Protein 6IQM (pdb70)

Solvent-accessible surface area: 45994 Å² total; per-residue (Å²): 242,26,13,54,0,0,0,3,6,1,27,27,36,0,7,8,0,2,24,35,4,43,74,56,41,140,210,139,75,5,59,5,15,0,0,7,21,119,31,61,18,49,4,0,5,10,2,0,44,14,11,18,21,38,34,62,24,154,11,114,30,61,39,66,140,57,0,0,30,1,92,75,94,77,15,78,7,13,62,60,79,91,0,86,84,2,29,0,36,167,87,38,32,1,24,12,0,0,2,19,39,48,158,31,49,28,94,87,112,0,79,13,0,36,98,18,38,7,109,21,0,0,2,18,26,80,5,44,91,96,19,61,9,3,1,39,55,22,14,15,134,80,11,64,48,113,20,110,12,0,0,4,2,24,30,10,9,2,0,0,0,4,0,0,45,20,0,28,137,51,10,14,6,68,0,0,2,0,7,0,0,7,0,6,28,78,102,18,47,10,6,5,5,41,24,227,86,27,75,44,20,26,0,0,1,1,20,38,0,1,5,8,68,98,26,40,10,3,115,49,1,13,78,7,3,96,109,2,103,48,47,4,56,8,23,2,0,24,1,13,8,18,1,1,0,0,0,6,0,7,0,16,8,86,116,161,5,69,34,117,76,0,28,62,10,0,75,117,44,7,108,84,17,84,3,0,3,65,26,72,60,54,4,0,0,16,13,0,49,39,35,39,62,1,0,8,0,0,14,61,11,19,26,27,4,56,51,71,146,40,19,2,0,5,0,0,0,0,2,0,10,13,18,0,10,0,0,4,1,1,24,3,0,39,39,2,53,104,61,110,82,151,10,23,1,9,5,0,21,24,34,0,3,2,0,3,22,32,9,55,104,47,95,100,119,27,72,7,38,22,2,26,18,136,14,54,21,46,1,0,5,10,1,0,43,14,4,18,25,39,36,62,22,154,12,115,29,61,42,61,139,58,0,0,32,0,83,75,122,89,18,105,10,96,68,91,81,143,49,41,0,3,16,59,59,135,18,52,27,81,83,116,0,74,30,17,53,101,94,69,25,126,41,0,0,2,18,22,72,2,45,84,97,19,60,9,1,0,56,67,20,9,17,122,71,12,60,56,123,22,113,9,0,0,3,0,24,30,7,9,2,0,0,0,4,0,0,46,21,0,15,130,58,8,21,5,76,0,0,3,0,6,0,0,5,0,7,28,71,98,16,46,9,5,4,4,42,22,219,75,21,76,46,19,30,0,0,1,1,19,40,0,1,4,7,64,100,32,36,8,2,136,45,1,13,68,5,9,104,110,1,102,49,47,4,62,15,22,1,0,23,1,13,8,19,1,0,1,0,0,6,0,7,0,20,20,99,112,136,8,82,32,115,70,0,26,64,18,0,84,123,55,12,109,86,18,124,4,1,2,66,27,74,59,52,4,0,0,17,12,0,49,40,36,41,61,1,0,8,0,0,14,59,12,17,28,30,3,47,48,70,116,50,25,1,0,3,0,0,0,0,2,0,9,9,18,0,8,0,0,4,1,1,26,2,22,58,48,15,75,111,66,117,45,59,9,0,0,3,4,0,20,24,34,0,3,2,0,4,22,30,15,59,101,75,48,222,97,14,42,0,0,4,17,131,19,50,22,45,0,0,5,9,1,0,44,13,4,19,23,39,34,62,21,155,11,113,32,62,40,58,142,56,4,0,23,2,87,73,136,92,20,74,7,20,64,42,88,88,1,107,86,3,38,0,42,161,70,32,38,7,24,2,0,0,3,15,43,55,129,31,51,28,88,84,108,0,74,16,0,44,96,15,41,6,129,37,0,0,2,18,22,75,2,45,84,96,20,63,10,1,0,45,66,27,15,17,123,79,11,69,52,115,22,129,10,0,0,3,0,23,30,9,10,2,0,0,0,4,0,0,48,19,0,30,125,36,9,14,6,66,0,0,3,1,7,0,0,4,0,6,29,72,99,16,48,8,6,3,5,59,29,199,86,30,73,45,19,24,0,0,1,1,19,39,0,2,2,7,58,100,41,42,7,2,135,45,1,12,78,6,3,95,111,2,102,43,48,4,55,15,23,2,0,24,1,13,8,18,1,0,0,0,0,6,0,7,0,24,9,94,118,120,12,84,32,118,81,0,28,66,11,0,75,117,43,11,110,92,16,96,3,0,3,69,28,74,60,54,3,0,1,17,12,0,48,38,35,43,60,2,0,7,0,0,14,60,10,18,27,28,5,60,51,75,115,37,12,2,0,4,0,0,0,0,2,0,9,9,18,0,6,0,0,4,1,2,21,2,7,103,58,0,13,103,101,230,21,29,51,0,0,0,3,5,0,22,23,33,0,2,1,0,5,21,32,14,57,104,28,37,154,169,5,73,84,8,50,7,17,0,0,4,16,132,19,46,20,41,0,0,5,11,1,0,45,14,4,18,23,40,34,64,21,155,11,112,30,60,41,62,139,60,1,0,32,2,91,73,76,86,14,63,8,20,62,48,92,98,0,84,74,2,52,0,41,190,82,38,37,2,28,2,0,0,2,15,44,53,121,30,39,32,111,85,111,0,72,13,0,42,95,21,39,6,126,29,0,0,1,18,22,73,2,43,87,102,22,60,10,1,1,46,67,27,14,17,127,76,11,65,50,112,22,123,19,0,0,2,0,22,31,8,10,1,0,0,0,5,0,0,39,19,0,28,130,52,23,21,6,69,0,0,3,0,6,0,0,6,0,6,31,72,102,14,44,11,6,5,4,48,21,208,81,27,74,45,18,24,0,0,1,1,19,38,0,1,3,7,57,104,29,39,7,3,129,45,0,13,77,7,2,97,92,2,100,46,48,5,57,15,23,0,0,23,1,13,8,20,1,1,1,0,0,6,0,8,0,20,5,81,109,128,18,72,30,111,93,0,25,65,8,0,80,120,42,11,114,91,17,93,3,0,3,65,29,78,58,54,3,0,0,17,12,0,49,39,36,43,60,1,0,8,0,0,14,58,10,16,29,30,2,62,50,76,117,44,12,1,0,5,0,0,0,0,2,0,9,8,17,0,7,0,0,3,1,1,20,1,0,37,56,0,8,68,87

Sequence (1336 aa):
MSVKIGINGFGRIGRLAFRRILELGEKSDIEVVAINDLTSPALLAHLLKYDSTHGTLNADVSATDDSIVVNGKNYRVYAEPQAQNIPWVKNDGVDFVLECTGFYTSKAKSQAHLDAGAKRVLISAPAGSDLKTIVYNVNDDILTADDRIVSAGSCTTNCLAPLAFFENKEFGIKVGTMTTIHAYTSTQMLLDGPVRGGNFRAARAAGVNTIPHSTGAAKALGLVIPELNGKLQGHAQRVGVVDGSLTELVAILDKKVTADEVNAAIKKHTEGNESFGYNDDEIVSSDVIGTTFGSIFDPTQTEVTSDGDNQLVKTVAWYDNEYGFTCQMVRTLLKFATLSVKIGINGFGRIGRLAFRRILELGSDIEVVAINDLTSPALLAHLLKYDSTHGTLNADVSATDDSIVVNGKNYRVYAEPQAVLECTGFYTSKAKSQAHLDAGAKRVLISAPAGSDLKTIVYNVNDDILTADDRIVSAGSCTTNCLAPLAFFENKEFGIKVGTMTTIHAYTSTQMLLDGPVRGGNFRAARAAGVNTIPHSTGAAKALGLVIPELNGKLQGHAQRVGVVDGSLTELVAILDKKVTADEVNAAIKKHTEGNESFGYNDDEIVSSDVIGTTFGSIFDPTQTEVTSDGDNQLVKTVAWYDNEYGFTCQMVRTLLKFATLSVKIGINGFGRIGRLAFRRILELGEEVVAINDLTSPALLAHLLKYDSTHGTLNADVSATDDSIVVNGKNYRVYAEPQAQNIPWVKNDGVDFVLECTGFYTSKAKSQAHLDAGAKRVLISAPAGSDLKTIVYNVNDDILTADDRIVSAGSCTTNCLAPLAFFENKEFGIKVGTMTTIHAYTSTQMLLDGPVRGGNFRAARAAGVNTIPHSTGAAKALGLVIPELNGKLQGHAQRVGVVDGSLTELVAILDKKVTADEVNAAIKKHTEGNESFGYNDDEIVSSDVIGTTFGSIFDPTQTEVTSDGDNQLVKTVAWYDNEYGFTCQMVRTLLKFATLMSVKIGINGFGRIGRLAFRRILELGEKSSDIEVVAINDLTSPALLAHLLKYDSTHGTLNADVSATDDSIVVNGKNYRVYAEPQAQNIPWVKNDGVDFVLECTGFYTSKAKSQAHLDAGAKRVLISAPAGSDLKTIVYNVNDDILTADDRIVSAGSCTTNCLAPLAFFENKEFGIKVGTMTTIHAYTSTQMLLDGPVRGGNFRAARAAGVNTIPHSTGAAKALGLVIPELNGKLQGHAQRVGVVDGSLTELVAILDKKVTADEVNAAIKKHTEGNESFGYNDDEIVSSDVIGTTFGSIFDPTQTEVTSDGDNQLVKTVAWYDNEYGFTCQMVRTLLKFATL

B-factor: mean 23.12, std 11.92, range [9.14, 102.26]

Radius of gyration: 31.54 Å; Cα contacts (8 Å, |Δi|>4): 3425; chains: 4; bounding box: 77×80×82 Å

Secondary structure (DSSP, 8-state):
--EEEEEE--SHHHHHHHHHHHHHHT---EEEEEEE-SS-HHHHHHHHH--TTT---SS-EEE-SSEEEETTEEEEEE--SSGGG--HHHHH---EEEE-SSS--SHHHHHHHHHTT-SEEEESS---SSSEE--TTTTGGG--TT--EEE---HHHHHHHHHHHHHHHHH-EEEEEEEEEEE--TTSBSSS---TT--TTTTSBSTT--EEEE--TTTTGGGTSGGGTTTEEEEEEEES-SS-EEEEEEEEESS---HHHHHHHHHHHHTT-SSEEE--S---GGGGTT---SEEE-GGG-EEEEETTEEEEEEEEEE-TTHHHHHHHHHHHHHHTT-/--EEEEE--SHHHHHHHHHHHHT----EEEEEE-SS-HHHHHHHHH--TTT---SS-EEEETTEEEETTEEEEEE--S---EE-SSS--STTTTHHHHTTT-S-EEESS---SSSEE--TTTTGGG--TT--EEE---HHHHHHHHHHHHHHHHH-EEEEEEEEEEE--TTSBSSS---TT--TTTTSBGGG--EEEE--TTTTGGGTSGGGTTSEEEEEEEES-SS-EEEEEEEEESS---HHHHHHHHHHTTTT-SSEEE--S---GGGGTT---SEEE-GGG-EEEEETTEEEEEEEEEE-TTHHHHHHHHHHHHHHHH-/-PPEEEE--SHHHHHHHHHHHHH---EEEEE-SS-HHHHHHHHH--TTT---SS-EEE-SSEEEETTEEEEEE--SSGGG-THHHHH---EEEE-SSS--SHHHHHHHHHTT-SEEEESS---SSS-B--TTTTGGG--TT--EEE---HHHHHHHHHHHHHHHHH-EEEEEEEEEEE--TTSBSSS---TT--TTTTSBGGG--EEEE--TTTTGGGTSGGGTTTEEEEEEEES-SS-EEEEEEEEESS---HHHHHHHHHHTTTT-SSEEE--S---GGGGTT---SEEE-GGG-EEEEETTEEEEEEEEEE-TTHHHHHHHHHHHHHHHT-/-PEEEEEE--SHHHHHHHHHHHHHGGGGTTEEEEEEE-SS-HHHHHHHHH--TTT---SS-EEE-SSEEEETTEEEEEE--SSGGG--HHHHH---EEEE-SSS--SHHHHHHHHHTT-SEEEESS---SSS-B--TTTTGGG--TT--EEE---HHHHHHHHHHHHHHHHH-EEEEEEEEEEE--TTSBSSS---TT--TTTTSBGGG--EEE---TTTTGGGT-GGGTTTEEEEEEEES-SS-EEEEEEEEESS---HHHHHHHHHGGGTT-SSEEE--S---GGGGTT---SEEE-GGG-EEEEETTEEEEEEEEEE-TTHHHHHHHHHHHHHHHT-

Foldseek 3Di:
DAAEEEEEALPLQVLLLQLVQVVCCVCVGHHYQEYEAQDFQQVSQVCSQAPPQAGGRPWDWGGDRAFIDTNNDTYGYHHDPQLLPDQCCVVGVHAEYEYERVPQQEPVSCVSNVNNPHQAYEYLEHRDQPAAADQPPQALVVDDSPRRYYYPHALVLLAVQLLVRLLCVVWNFQAKEKEKAWEDDPQADQAADAHPVRDNQSRHRQQPDFTKAADCNQQVNCSRVVVSHPGYGYTYTHHNDHWKMKMKMKTFTNDDDDLVRSCVSSQVSQVVPQAEHEDAPPDDRSVQRPRQHSWYWHSVPWDWDDDPHGIMIMTMIMHGSRRNSSNSVVVSSVVSVVD/DQEAEDEALPLLSLLLQLVVVVPPVDDDYAEYEAQDFQQVSQVCSQAPPQAGGRPWDWGGDRAFIDTNRDTYGYYNDPQAGEYEHVPQQACVRVPCVVVVDDLAYEYLEHHDQPAAADQPPQALVPDDSVHHYYYPYALVLLAVLLLCRQLCVVWNFQAKEKEKAWEDDPQADCAADDHPVRDPQSRHRQQPDFTKAADCNQQVNCSRVVVSHPRYGYTYTYHNDHWKMKMKMKTFTNDDDDLVRSCVRSQVVQVVPQAEAEDAPPDDRSVQRPRQHSWYWYSVPWDWDDDDHGIMIMTMIMHGSRRNSSNSSVVSVVVSVVD/DAEEEEEDLPLQVLLLCVVCVVVPVDYAEYEAQDFQQVSQVCSQAPPQQGGDPWDWGGDRAFIDTNRDTYGYYRDPQLLPDLCCVPTVHQEYAYEHVPQQEPVSCVSPVNSPHQAYEYLEHYDLPAAADQPPQALVVDDPVHHYYYPYALVLLAVQLLCRQLCVVWNFQAKEKEKAWEDDPQADQAADAHPVRDRQSRHHQQPDFTKAADCNQQPNCSRVVVSHPRYGYTYTHHNDHWKMKMKMKTDTNDDDFLVRSVVSSQVSQVVPQAEHEDAPPDDRSVQRPRQHSWYWYSVPWGWDDDPPGIMIMTMIMHGSRRNSSSSSSSSVVVNSVD/DAAEEEEEALPLLVLLLVVVLVVCVPVNRSHDYAEYEAQDFQQVSQVCSQAPPQAGGDPWDWGGDRAFIATNRDTHGYYRDPQLLPPQCCVPTVHAEYEYERVQQQEPVSCVSNVNSPHQAYEYLEHRDLVAAADQPPQALVVADLPHHYYYPHALVLLAVQLLVVQLCVVWNFQAKEKEKAWEDDPQADCAADDHVPRDPQSRHRQQPDFTKAADCNQQPNCSRVVVSHPRYGYTYTHHNDHWKMKMKMKGDTNDDDDLVVSVVSSQVVQVVPQAEAEDAPPDDGSVQRPRQHSWYWYSVPWDWDDDVPDIMIMTMIMHGSRRNSSNSSSVSVSVNSVD

CATH classification: 3.30.360.10

Nearest PDB structures (foldseek):
  6iqm-assembly1_C  TM=1.002E+00  e=1.938E-71  Lactiplantibacillus plantarum subsp. plantarum ATCC 14917 = JCM 1149 = CGMCC 1.2437
  6iqm-assembly1_A  TM=9.838E-01  e=1.593E-70  Lactiplantibacillus plantarum subsp. plantarum ATCC 14917 = JCM 1149 = CGMCC 1.2437
  8hmn-assembly1_B  TM=9.956E-01  e=2.538E-67  Lactiplantibacillus plantarum
  6iqv-assembly1_A  TM=9.819E-01  e=2.304E-68  Lactiplantibacillus plantarum subsp. plantarum ATCC 14917 = JCM 1149 = CGMCC 1.2437
  6iqv-assembly1_B  TM=9.877E-01  e=1.333E-67  Lactiplantibacillus plantarum subsp. plantarum ATCC 14917 = JCM 1149 = CGMCC 1.2437

Structure (mmCIF, N/CA/C/O backbone):
data_6IQM
#
_entry.id   6IQM
#
_cell.length_a   126.207
_cell.length_b   171.953
_cell.length_c   149.752
_cell.angle_alpha   90.00
_cell.angle_beta   90.00
_cell.angle_gamma   90.00
#
_symmetry.space_group_name_H-M   'C 2 2 21'
#
loop_
_entity.id
_entity.type
_entity.pdbx_description
1 polymer 'Glyceraldehyde-3-phosphate dehydrogenase, type I'
2 non-polymer NICOTINAMIDE-ADENINE-DINUCLEOTIDE
3 non-polymer 1,2-ETHANEDIOL
4 non-polymer 2-AMINO-2-HYDROXYMETHYL-PROPANE-1,3-DIOL
5 water water
#
loop_
_atom_site.group_PDB
_atom_site.id
_atom_site.type_symbol
_atom_site.label_atom_id
_atom_site.label_alt_id
_atom_site.label_comp_id
_atom_site.label_asym_id
_atom_site.label_entity_id
_atom_site.label_seq_id
_atom_site.pdbx_PDB_ins_code
_atom_site.Cartn_x
_atom_site.Cartn_y
_atom_site.Cartn_z
_atom_site.occupancy
_atom_site.B_iso_or_equiv
_atom_site.auth_seq_id
_atom_site.auth_comp_id
_atom_site.auth_asym_id
_atom_site.auth_atom_id
_atom_site.pdbx_PDB_model_num
ATOM 1 N N . MET A 1 1 ? 54.817 -3.161 -29.343 1.00 62.84 1 MET A N 1
ATOM 2 C CA . MET A 1 1 ? 54.641 -2.497 -28.015 1.00 59.33 1 MET A CA 1
ATOM 3 C C . MET A 1 1 ? 53.780 -3.266 -26.999 1.00 54.33 1 MET A C 1
ATOM 4 O O . MET A 1 1 ? 53.871 -3.022 -25.787 1.00 56.50 1 MET A O 1
ATOM 9 N N . SER A 1 2 ? 52.937 -4.161 -27.476 1.00 46.10 2 SER A N 1
ATOM 10 C CA . SER A 1 2 ? 52.392 -5.189 -26.603 1.00 42.87 2 SER A CA 1
ATOM 11 C C . SER A 1 2 ? 53.515 -6.144 -26.130 1.00 40.84 2 SER A C 1
ATOM 12 O O . SER A 1 2 ? 54.479 -6.439 -26.839 1.00 38.63 2 SER A O 1
ATOM 15 N N . VAL A 1 3 ? 53.323 -6.641 -24.923 1.00 38.02 3 VAL A N 1
ATOM 16 C CA . VAL A 1 3 ? 54.046 -7.772 -24.424 1.00 34.67 3 VAL A CA 1
ATOM 17 C C . VAL A 1 3 ? 53.501 -9.050 -25.121 1.00 29.09 3 VAL A C 1
ATOM 18 O O . VAL A 1 3 ? 52.307 -9.355 -24.991 1.00 24.54 3 VAL A O 1
ATOM 22 N N . LYS A 1 4 ? 54.376 -9.811 -25.765 1.00 23.62 4 LYS A N 1
ATOM 23 C CA . LYS A 1 4 ? 53.973 -11.045 -26.456 1.00 25.66 4 LYS A CA 1
ATOM 24 C C . LYS A 1 4 ? 54.398 -12.296 -25.711 1.00 24.63 4 LYS A C 1
ATOM 25 O O . LYS A 1 4 ? 55.590 -12.455 -25.362 1.00 25.24 4 LYS A O 1
ATOM 31 N N . ILE A 1 5 ? 53.417 -13.153 -25.450 1.00 22.73 5 ILE A N 1
ATOM 32 C CA . ILE A 1 5 ? 53.615 -14.308 -24.603 1.00 19.36 5 ILE A CA 1
ATOM 33 C C . ILE A 1 5 ? 53.540 -15.561 -25.395 1.00 20.13 5 ILE A C 1
ATOM 34 O O . ILE A 1 5 ? 52.601 -15.777 -26.231 1.00 21.72 5 ILE A O 1
ATOM 39 N N . GLY A 1 6 ? 54.489 -16.441 -25.124 1.00 18.90 6 GLY A N 1
ATOM 40 C CA . GLY A 1 6 ? 54.476 -17.869 -25.581 1.00 19.52 6 GLY A CA 1
ATOM 41 C C . GLY A 1 6 ? 54.106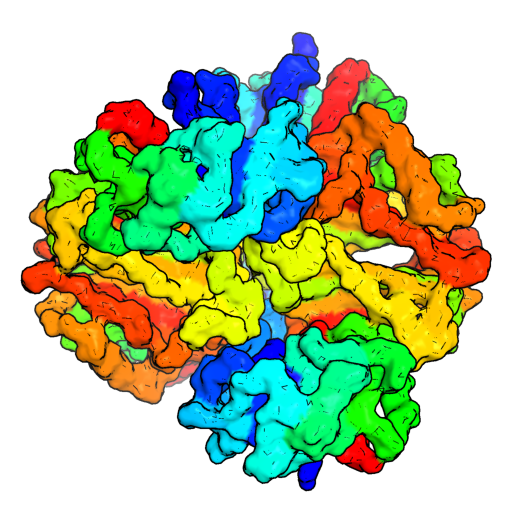 -18.772 -24.379 1.00 20.89 6 GLY A C 1
ATOM 42 O O . GLY A 1 6 ? 54.718 -18.607 -23.319 1.00 21.36 6 GLY A O 1
ATOM 43 N N . ILE A 1 7 ? 53.100 -19.650 -24.521 1.00 20.15 7 ILE A N 1
ATOM 44 C CA . ILE A 1 7 ? 52.655 -20.518 -23.432 1.00 19.41 7 ILE A CA 1
ATOM 45 C C . ILE A 1 7 ? 53.188 -21.883 -23.717 1.00 19.85 7 ILE A C 1
ATOM 46 O O . ILE A 1 7 ? 52.811 -22.529 -24.697 1.00 19.86 7 ILE A O 1
ATOM 51 N N . ASN A 1 8 ? 54.049 -22.384 -22.821 1.00 18.96 8 ASN A N 1
ATOM 52 C CA . ASN A 1 8 ? 54.516 -23.740 -22.967 1.00 19.98 8 ASN A CA 1
ATOM 53 C C . ASN A 1 8 ? 53.695 -24.644 -22.061 1.00 17.39 8 ASN A C 1
ATOM 54 O O . ASN A 1 8 ? 53.768 -24.551 -20.799 1.00 17.59 8 ASN A O 1
ATOM 59 N N . GLY A 1 9 ? 52.914 -25.557 -22.633 1.00 15.82 9 GLY A N 1
ATOM 60 C CA . GLY A 1 9 ? 52.006 -26.401 -21.861 1.00 17.17 9 GLY A CA 1
ATOM 61 C C . GLY A 1 9 ? 50.607 -25.783 -21.783 1.00 20.79 9 GLY A C 1
ATOM 62 O O . GLY A 1 9 ? 50.323 -24.891 -20.946 1.00 17.23 9 GLY A O 1
ATOM 63 N N . PHE A 1 10 ? 49.709 -26.324 -22.608 1.00 18.67 10 PHE A N 1
ATOM 64 C CA . PHE A 1 10 ? 48.323 -25.812 -22.697 1.00 18.84 10 PHE A CA 1
ATOM 65 C C . PHE A 1 10 ? 47.371 -26.709 -21.942 1.00 20.73 10 PHE A C 1
ATOM 66 O O . PHE A 1 10 ? 46.278 -27.087 -22.420 1.00 20.65 10 PHE A O 1
ATOM 74 N N . GLY A 1 11 ? 47.732 -26.938 -20.669 1.00 18.37 11 GLY A N 1
ATOM 75 C CA . GLY A 1 11 ? 46.923 -27.574 -19.667 1.00 18.26 11 GLY A CA 1
ATOM 76 C C . GLY A 1 11 ? 45.919 -26.648 -19.079 1.00 16.94 11 GLY A C 1
ATOM 77 O O . GLY A 1 11 ? 45.678 -25.568 -19.604 1.00 19.03 11 GLY A O 1
ATOM 78 N N . ARG A 1 12 ? 45.408 -27.028 -17.922 1.00 17.53 12 ARG A N 1
ATOM 79 C CA . ARG A 1 12 ? 44.425 -26.186 -17.264 1.00 17.44 12 ARG A CA 1
ATOM 80 C C . ARG A 1 12 ? 45.027 -24.756 -17.003 1.00 17.69 12 ARG A C 1
ATOM 81 O O . ARG A 1 12 ? 44.411 -23.753 -17.278 1.00 16.15 12 ARG A O 1
ATOM 89 N N . ILE A 1 13 ? 46.241 -24.715 -16.505 1.00 15.27 13 ILE A N 1
ATOM 90 C CA . ILE A 1 13 ? 46.828 -23.416 -16.183 1.00 17.70 13 ILE A CA 1
ATOM 91 C C . ILE A 1 13 ? 47.133 -22.589 -17.480 1.00 14.95 13 ILE A C 1
ATOM 92 O O . ILE A 1 13 ? 46.785 -21.396 -17.577 1.00 15.20 13 ILE A O 1
ATOM 97 N N . GLY A 1 14 ? 47.739 -23.217 -18.468 1.00 14.69 14 GLY A N 1
ATOM 98 C CA . GLY A 1 14 ? 48.032 -22.551 -19.760 1.00 14.65 14 GLY A CA 1
ATOM 99 C C . GLY A 1 14 ? 46.771 -22.042 -20.444 1.00 14.66 14 GLY A C 1
ATOM 100 O O . GLY A 1 14 ? 46.736 -20.906 -20.924 1.00 16.42 14 GLY A O 1
ATOM 101 N N . ARG A 1 15 ? 45.712 -22.857 -20.428 1.00 16.96 15 ARG A N 1
ATOM 102 C CA . ARG A 1 15 ? 44.450 -22.441 -21.002 1.00 14.68 15 ARG A CA 1
ATOM 103 C C . ARG A 1 15 ? 43.789 -21.288 -20.281 1.00 13.34 15 ARG A C 1
ATOM 104 O O . ARG A 1 15 ? 43.261 -20.321 -20.926 1.00 13.41 15 ARG A O 1
ATOM 112 N N . LEU A 1 16 ? 43.793 -21.323 -18.953 1.00 13.85 16 LEU A N 1
ATOM 113 C CA . LEU A 1 16 ? 43.292 -20.184 -18.173 1.00 13.47 16 LEU A CA 1
ATOM 114 C C . LEU A 1 16 ? 44.119 -18.929 -18.369 1.00 14.18 16 LEU A C 1
ATOM 115 O O . LEU A 1 16 ? 43.560 -17.806 -18.416 1.00 12.89 16 LEU A O 1
ATOM 120 N N . ALA A 1 17 ? 45.435 -19.103 -18.508 1.00 13.79 17 ALA A N 1
ATOM 121 C CA . ALA A 1 17 ? 46.295 -17.935 -18.852 1.00 14.33 17 ALA A CA 1
ATOM 122 C C . ALA A 1 17 ? 45.882 -17.308 -20.190 1.00 15.44 17 ALA A C 1
ATOM 123 O O . ALA A 1 17 ? 45.832 -16.068 -20.291 1.00 15.84 17 ALA A O 1
ATOM 125 N N . PHE A 1 18 ? 45.566 -18.167 -21.147 1.00 15.06 18 PHE A N 1
ATOM 126 C CA . PHE A 1 18 ? 45.091 -17.691 -22.476 1.00 16.11 18 PHE A CA 1
ATOM 127 C C . PHE A 1 18 ? 43.801 -16.898 -22.274 1.00 17.43 18 PHE A C 1
ATOM 128 O O . PHE A 1 18 ? 43.650 -15.759 -22.783 1.00 14.98 18 PHE A O 1
ATOM 136 N N . ARG A 1 19 ? 42.853 -17.496 -21.551 1.00 16.02 19 ARG A N 1
ATOM 137 C CA . ARG A 1 19 ? 41.570 -16.833 -21.282 1.00 15.25 19 ARG A CA 1
ATOM 138 C C . ARG A 1 19 ? 41.755 -15.499 -20.555 1.00 16.60 19 ARG A C 1
ATOM 139 O O . ARG A 1 19 ? 41.110 -14.489 -20.949 1.00 16.08 19 ARG A O 1
ATOM 147 N N . ARG A 1 20 ? 42.647 -15.460 -19.557 1.00 14.52 20 ARG A N 1
ATOM 148 C CA . ARG A 1 20 ? 42.888 -14.197 -18.843 1.00 17.01 20 ARG A CA 1
ATOM 149 C C . ARG A 1 20 ? 43.454 -13.107 -19.780 1.00 17.76 20 ARG A C 1
ATOM 150 O O . ARG A 1 20 ? 43.032 -11.940 -19.758 1.00 17.92 20 ARG A O 1
ATOM 158 N N . ILE A 1 21 ? 44.459 -13.494 -20.533 1.00 17.40 21 ILE A N 1
ATOM 159 C CA . ILE A 1 21 ? 45.118 -12.521 -21.399 1.00 19.60 21 ILE A CA 1
ATOM 160 C C . ILE A 1 21 ? 44.152 -12.065 -22.510 1.00 20.74 21 ILE A C 1
ATOM 161 O O . ILE A 1 21 ? 44.157 -10.864 -22.896 1.00 23.30 21 ILE A O 1
ATOM 166 N N . LEU A 1 22 ? 43.342 -12.976 -23.015 1.00 18.43 22 LEU A N 1
ATOM 167 C CA . LEU A 1 22 ? 42.255 -12.586 -23.977 1.00 20.93 22 LEU A CA 1
ATOM 168 C C . LEU A 1 22 ? 41.361 -11.512 -23.380 1.00 23.64 22 LEU A C 1
ATOM 169 O O . LEU A 1 22 ? 41.058 -10.505 -24.016 1.00 25.65 22 LEU A O 1
ATOM 174 N N . GLU A 1 23 ? 40.930 -11.701 -22.150 1.00 21.86 23 GLU A N 1
ATOM 175 C CA . GLU A 1 23 ? 39.976 -10.826 -21.576 1.00 24.82 23 GLU A CA 1
ATOM 176 C C . GLU A 1 23 ? 40.596 -9.456 -21.244 1.00 25.31 23 GLU A C 1
ATOM 177 O O . GLU A 1 23 ? 39.938 -8.445 -21.478 1.00 27.46 23 GLU A O 1
ATOM 183 N N . LEU A 1 24 ? 41.865 -9.409 -20.816 1.00 22.88 24 LEU A N 1
ATOM 184 C CA . LEU A 1 24 ? 42.576 -8.136 -20.651 1.00 23.94 24 LEU A CA 1
ATOM 185 C C . LEU A 1 24 ? 42.712 -7.419 -22.009 1.00 25.99 24 LEU A C 1
ATOM 186 O O . LEU A 1 24 ? 42.715 -6.220 -22.058 1.00 32.81 24 LEU A O 1
ATOM 191 N N . GLY A 1 25 ? 42.870 -8.176 -23.079 1.00 28.69 25 GLY A N 1
ATOM 192 C CA . GLY A 1 25 ? 43.013 -7.645 -24.418 1.00 35.72 25 GLY A CA 1
ATOM 193 C C . GLY A 1 25 ? 41.820 -6.875 -24.909 1.00 37.56 25 GLY A C 1
ATOM 194 O O . GLY A 1 25 ? 41.977 -6.036 -25.803 1.00 44.39 25 GLY A O 1
ATOM 195 N N . GLU A 1 26 ? 40.681 -7.094 -24.263 1.00 40.90 26 GLU A N 1
ATOM 196 C CA . GLU A 1 26 ? 39.433 -6.375 -24.506 1.00 46.28 26 GLU A CA 1
ATOM 197 C C . GLU A 1 26 ? 39.488 -4.957 -24.041 1.00 45.80 26 GLU A C 1
ATOM 198 O O . GLU A 1 26 ? 38.829 -4.125 -24.583 1.00 48.71 26 GLU A O 1
ATOM 204 N N . LYS A 1 27 ? 40.399 -4.654 -23.149 1.00 44.61 27 LYS A N 1
ATOM 205 C CA . LYS A 1 27 ? 41.167 -3.467 -23.327 1.00 50.24 27 LYS A CA 1
ATOM 206 C C . LYS A 1 27 ? 41.496 -2.654 -22.153 1.00 53.92 27 LYS A C 1
ATOM 207 O O . LYS A 1 27 ? 42.045 -1.598 -22.345 1.00 73.41 27 LYS A O 1
ATOM 213 N N . SER A 1 29 ? 48.406 -3.408 -18.508 1.00 57.36 29 SER A N 1
ATOM 214 C CA . SER A 1 29 ? 47.705 -3.172 -19.756 1.00 62.79 29 SER A CA 1
ATOM 215 C C . SER A 1 29 ? 48.582 -2.922 -21.028 1.00 58.90 29 SER A C 1
ATOM 216 O O . SER A 1 29 ? 48.854 -1.825 -21.427 1.00 54.10 29 SER A O 1
ATOM 219 N N . ASP A 1 30 ? 49.211 -3.965 -21.529 1.00 48.74 30 ASP A N 1
ATOM 220 C CA . ASP A 1 30 ? 48.844 -4.746 -22.657 1.00 48.92 30 ASP A CA 1
ATOM 221 C C . ASP A 1 30 ? 49.762 -5.857 -23.168 1.00 35.78 30 ASP A C 1
ATOM 222 O O . ASP A 1 30 ? 50.968 -5.774 -23.200 1.00 33.12 30 ASP A O 1
ATOM 227 N N . ILE A 1 31 ? 49.108 -6.963 -23.404 1.00 26.59 31 ILE A N 1
ATOM 228 C CA . ILE A 1 31 ? 49.686 -8.230 -23.394 1.00 23.33 31 ILE A CA 1
ATOM 229 C C . ILE A 1 31 ? 48.791 -9.072 -24.311 1.00 23.97 31 ILE A C 1
ATOM 230 O O . ILE A 1 31 ? 47.624 -8.896 -24.351 1.00 23.79 31 ILE A O 1
ATOM 235 N N . GLU A 1 32 ? 49.415 -9.949 -25.067 1.00 22.55 32 GLU A N 1
ATOM 236 C CA . GLU A 1 32 ? 48.718 -10.894 -25.918 1.00 23.62 32 GLU A CA 1
ATOM 237 C C . GLU A 1 32 ? 49.491 -12.201 -26.010 1.00 21.37 32 GLU A C 1
ATOM 238 O O . GLU A 1 32 ? 50.667 -12.193 -25.928 1.00 24.28 32 GLU A O 1
ATOM 244 N N . VAL A 1 33 ? 48.790 -13.311 -26.204 1.00 20.96 33 VAL A N 1
ATOM 245 C CA . VAL A 1 33 ? 49.420 -14.598 -26.501 1.00 20.13 33 VAL A CA 1
ATOM 246 C C . VAL A 1 33 ? 49.664 -14.634 -28.001 1.00 23.47 33 VAL A C 1
ATOM 247 O O . VAL A 1 33 ? 48.762 -14.289 -28.765 1.00 24.09 33 VAL A O 1
ATOM 251 N N . VAL A 1 34 ? 50.845 -15.046 -28.422 1.00 22.56 34 VAL A N 1
ATOM 252 C CA . VAL A 1 34 ? 51.119 -15.172 -29.862 1.00 25.17 34 VAL A CA 1
ATOM 253 C C . VAL A 1 34 ? 51.380 -16.595 -30.288 1.00 23.87 34 VAL A C 1
ATOM 254 O O . VAL A 1 34 ? 51.311 -16.921 -31.481 1.00 28.23 34 VAL A O 1
ATOM 258 N N . ALA A 1 35 ? 51.646 -17.476 -29.349 1.00 21.14 35 ALA A N 1
ATOM 259 C CA . ALA A 1 35 ? 51.872 -18.891 -29.687 1.00 22.73 35 ALA A CA 1
ATOM 260 C C . ALA A 1 35 ? 51.827 -19.826 -28.491 1.00 21.77 35 ALA A C 1
ATOM 261 O O . ALA A 1 35 ? 52.023 -19.382 -27.358 1.00 23.27 35 ALA A O 1
ATOM 263 N N . ILE A 1 36 ? 51.634 -21.112 -28.773 1.00 20.68 36 ILE A N 1
ATOM 264 C CA . ILE A 1 36 ? 51.494 -22.145 -27.796 1.00 20.17 36 ILE A CA 1
ATOM 265 C C . ILE A 1 36 ? 52.459 -23.222 -28.215 1.00 25.45 36 ILE A C 1
ATOM 266 O O . ILE A 1 36 ? 52.743 -23.383 -29.427 1.00 25.48 36 ILE A O 1
ATOM 271 N N . ASN A 1 37 ? 52.931 -23.981 -27.215 1.00 23.12 37 ASN A N 1
ATOM 272 C CA . ASN A 1 37 ? 53.645 -25.260 -27.448 1.00 22.66 37 ASN A CA 1
ATOM 273 C C . ASN A 1 37 ? 53.013 -26.323 -26.581 1.00 21.96 37 ASN A C 1
ATOM 274 O O . ASN A 1 37 ? 52.847 -26.169 -25.366 1.00 23.76 37 ASN A O 1
ATOM 279 N N . ASP A 1 38 ? 52.560 -27.401 -27.195 1.00 21.03 38 ASP A N 1
ATOM 280 C CA . ASP A 1 38 ? 51.905 -28.473 -26.445 1.00 20.07 38 ASP A CA 1
ATOM 281 C C . ASP A 1 38 ? 51.912 -29.686 -27.361 1.00 22.72 38 ASP A C 1
ATOM 282 O O . ASP A 1 38 ? 51.997 -29.516 -28.619 1.00 23.63 38 ASP A O 1
ATOM 287 N N . LEU A 1 39 ? 51.902 -30.878 -26.766 1.00 23.02 39 LEU A N 1
ATOM 288 C CA . LEU A 1 39 ? 51.914 -32.106 -27.598 1.00 29.61 39 LEU A CA 1
ATOM 289 C C . LEU A 1 39 ? 50.546 -32.680 -27.977 1.00 31.12 39 LEU A C 1
ATOM 290 O O . LEU A 1 39 ? 50.477 -33.568 -28.793 1.00 31.21 39 LEU A O 1
ATOM 295 N N . THR A 1 40 ? 49.454 -32.142 -27.426 1.00 24.94 40 THR A N 1
ATOM 296 C CA . THR A 1 40 ? 48.103 -32.576 -27.713 1.00 22.69 40 THR A CA 1
ATOM 297 C C . THR A 1 40 ? 47.639 -31.979 -29.053 1.00 23.20 40 THR A C 1
ATOM 298 O O . THR A 1 40 ? 48.062 -30.858 -29.425 1.00 21.07 40 THR A O 1
ATOM 302 N N . SER A 1 41 ? 46.729 -32.678 -29.740 1.00 22.67 41 SER A N 1
ATOM 303 C CA . SER A 1 41 ? 46.176 -32.129 -30.948 1.00 23.46 41 SER A CA 1
ATOM 304 C C . SER A 1 41 ? 45.490 -30.784 -30.725 1.00 21.12 41 SER A C 1
ATOM 305 O O . SER A 1 41 ? 44.720 -30.631 -29.768 1.00 20.85 41 SER A O 1
ATOM 308 N N . PRO A 1 42 ? 45.635 -29.865 -31.689 1.00 19.37 42 PRO A N 1
ATOM 309 C CA . PRO A 1 42 ? 44.977 -28.600 -31.603 1.00 19.33 42 PRO A CA 1
ATOM 310 C C . PRO A 1 42 ? 43.501 -28.738 -31.527 1.00 18.89 42 PRO A C 1
ATOM 311 O O . PRO A 1 42 ? 42.882 -27.900 -30.870 1.00 18.39 42 PRO A O 1
ATOM 315 N N . ALA A 1 43 ? 42.931 -29.766 -32.180 1.00 17.79 43 ALA A N 1
ATOM 316 C CA . ALA A 1 43 ? 41.469 -29.907 -32.133 1.00 18.99 43 ALA A CA 1
ATOM 317 C C . ALA A 1 43 ? 40.969 -30.071 -30.620 1.00 17.43 43 ALA A C 1
ATOM 318 O O . ALA A 1 43 ? 39.942 -29.462 -30.215 1.00 15.36 43 ALA A O 1
ATOM 320 N N . LEU A 1 44 ? 41.611 -30.975 -29.910 1.00 16.38 44 LEU A N 1
ATOM 321 C CA . LEU A 1 44 ? 41.296 -31.207 -28.496 1.00 17.62 44 LEU A CA 1
ATOM 322 C C . LEU A 1 44 ? 41.594 -29.974 -27.629 1.00 17.38 44 LEU A C 1
ATOM 323 O O . LEU A 1 44 ? 40.753 -29.586 -26.791 1.00 18.00 44 LEU A O 1
ATOM 328 N N . LEU A 1 45 ? 42.746 -29.324 -27.877 1.00 15.85 45 LEU A N 1
ATOM 329 C CA . LEU A 1 45 ? 43.093 -28.134 -27.137 1.00 16.28 45 LEU A CA 1
ATOM 330 C C . LEU A 1 45 ? 42.068 -27.061 -27.337 1.00 17.07 45 LEU A C 1
ATOM 331 O O . LEU A 1 45 ? 41.716 -26.338 -26.363 1.00 15.55 45 LEU A O 1
ATOM 336 N N . ALA A 1 46 ? 41.613 -26.903 -28.593 1.00 16.34 46 ALA A N 1
ATOM 337 C CA . ALA A 1 46 ? 40.626 -25.862 -28.885 1.00 15.36 46 ALA A CA 1
ATOM 338 C C . ALA A 1 46 ? 39.325 -26.186 -28.142 1.00 14.18 46 ALA A C 1
ATOM 339 O O . ALA A 1 46 ? 38.645 -25.298 -27.567 1.00 14.19 46 ALA A O 1
ATOM 341 N N . HIS A 1 47 ? 38.961 -27.456 -28.168 1.00 13.55 47 HIS A N 1
ATOM 342 C CA . HIS A 1 47 ? 37.748 -27.931 -27.483 1.00 13.42 47 HIS A CA 1
ATOM 343 C C . HIS A 1 47 ? 37.780 -27.643 -25.980 1.00 12.87 47 HIS A C 1
ATOM 344 O O . HIS A 1 47 ? 36.843 -27.178 -25.419 1.00 13.49 47 HIS A O 1
ATOM 351 N N . LEU A 1 48 ? 38.916 -27.887 -25.364 1.00 14.98 48 LEU A N 1
ATOM 352 C CA . LEU A 1 48 ? 39.143 -27.593 -23.932 1.00 14.89 48 LEU A CA 1
ATOM 353 C C . LEU A 1 48 ? 39.321 -26.130 -23.584 1.00 15.25 48 LEU A C 1
ATOM 354 O O . LEU A 1 48 ? 39.079 -25.742 -22.419 1.00 14.37 48 LEU A O 1
ATOM 359 N N . LEU A 1 49 ? 39.681 -25.301 -24.568 1.00 13.60 49 LEU A N 1
ATOM 360 C CA . LEU A 1 49 ? 39.708 -23.879 -24.374 1.00 13.30 49 LEU A CA 1
ATOM 361 C C . LEU A 1 49 ? 38.305 -23.338 -24.352 1.00 13.82 49 LEU A C 1
ATOM 362 O O . LEU A 1 49 ? 37.969 -22.461 -23.538 1.00 13.28 49 LEU A O 1
ATOM 367 N N . LYS A 1 50 ? 37.474 -23.882 -25.244 1.00 13.21 50 LYS A N 1
ATOM 368 C CA . LYS A 1 50 ? 36.122 -23.446 -25.418 1.00 14.16 50 LYS A CA 1
ATOM 369 C C . LYS A 1 50 ? 35.204 -23.879 -24.290 1.00 13.07 50 LYS A C 1
ATOM 370 O O . LYS A 1 50 ? 34.494 -23.053 -23.775 1.00 14.37 50 LYS A O 1
ATOM 376 N N . TYR A 1 51 ? 35.247 -25.150 -23.906 1.00 12.63 51 TYR A N 1
ATOM 377 C CA . TYR A 1 51 ? 34.350 -25.670 -22.896 1.00 12.55 51 TYR A CA 1
ATOM 378 C C . TYR A 1 51 ? 35.153 -26.055 -21.672 1.00 14.93 51 TYR A C 1
ATOM 379 O O . TYR A 1 51 ? 36.197 -26.750 -21.761 1.00 17.59 51 TYR A O 1
ATOM 388 N N . ASP A 1 52 ? 34.649 -25.718 -20.515 1.00 13.31 52 ASP A N 1
ATOM 389 C CA . ASP A 1 52 ? 35.348 -26.099 -19.312 1.00 14.43 52 ASP A CA 1
ATOM 390 C C . ASP A 1 52 ? 34.360 -26.390 -18.178 1.00 14.67 52 ASP A C 1
ATOM 391 O O . ASP A 1 52 ? 33.464 -25.606 -17.939 1.00 14.70 52 ASP A O 1
ATOM 396 N N . SER A 1 53 ? 34.500 -27.534 -17.501 1.00 14.17 53 SER A N 1
ATOM 397 C CA . SER A 1 53 ? 33.488 -27.941 -16.537 1.00 13.76 53 SER A CA 1
ATOM 398 C C . SER A 1 53 ? 33.542 -27.069 -15.291 1.00 15.35 53 SER A C 1
ATOM 399 O O . SER A 1 53 ? 32.584 -27.027 -14.528 1.00 15.92 53 SER A O 1
ATOM 402 N N . THR A 1 54 ? 34.675 -26.419 -15.064 1.00 14.45 54 THR A N 1
ATOM 403 C CA . THR A 1 54 ? 34.848 -25.559 -13.878 1.00 14.40 54 THR A CA 1
ATOM 404 C C . THR A 1 54 ? 34.517 -24.098 -14.149 1.00 13.66 54 THR A C 1
ATOM 405 O O . THR A 1 54 ? 33.776 -23.408 -13.373 1.00 15.48 54 THR A O 1
ATOM 409 N N . HIS A 1 55 ? 35.007 -23.613 -15.256 1.00 14.02 55 HIS A N 1
ATOM 410 C CA . HIS A 1 55 ? 35.032 -22.165 -15.541 1.00 13.71 55 HIS A CA 1
ATOM 411 C C . HIS A 1 55 ? 34.075 -21.715 -16.643 1.00 16.19 55 HIS A C 1
ATOM 412 O O . HIS A 1 55 ? 34.048 -20.522 -17.000 1.00 18.07 55 HIS A O 1
ATOM 419 N N . GLY A 1 56 ? 33.316 -22.659 -17.192 1.00 14.32 56 GLY A N 1
ATOM 420 C CA . GLY A 1 56 ? 32.222 -22.369 -18.130 1.00 16.25 56 GLY A CA 1
ATOM 421 C C . GLY A 1 56 ? 32.754 -22.210 -19.536 1.00 14.38 56 GLY A C 1
ATOM 422 O O . GLY A 1 56 ? 33.950 -22.312 -19.812 1.00 13.30 56 GLY A O 1
ATOM 423 N N . THR A 1 57 ? 31.846 -21.944 -20.445 1.00 14.96 57 THR A N 1
ATOM 424 C CA . THR A 1 57 ? 32.196 -21.816 -21.866 1.00 14.82 57 THR A CA 1
ATOM 425 C C . THR A 1 57 ? 32.774 -20.433 -22.214 1.00 16.19 57 THR A C 1
ATOM 426 O O . THR A 1 57 ? 32.262 -19.431 -21.755 1.00 16.02 57 THR A O 1
ATOM 430 N N . LEU A 1 58 ? 33.816 -20.396 -23.001 1.00 17.05 58 LEU A N 1
ATOM 431 C CA . LEU A 1 58 ? 34.435 -19.141 -23.398 1.00 18.31 58 LEU A CA 1
ATOM 432 C C . LEU A 1 58 ? 33.531 -18.385 -24.379 1.00 18.23 58 LEU A C 1
ATOM 433 O O . LEU A 1 58 ? 33.107 -18.986 -25.367 1.00 17.05 58 LEU A O 1
ATOM 438 N N . ASN A 1 59 ? 33.269 -17.111 -24.135 1.00 19.15 59 ASN A N 1
ATOM 439 C CA . ASN A 1 59 ? 32.380 -16.341 -25.025 1.00 23.61 59 ASN A CA 1
ATOM 440 C C . ASN A 1 59 ? 33.200 -15.763 -26.189 1.00 23.14 59 ASN A C 1
ATOM 441 O O . ASN A 1 59 ? 33.546 -14.581 -26.216 1.00 23.44 59 ASN A O 1
ATOM 446 N N . ALA A 1 60 ? 33.590 -16.659 -27.074 1.00 23.30 60 ALA A N 1
ATOM 447 C CA . ALA A 1 60 ? 34.399 -16.357 -28.221 1.00 22.76 60 ALA A CA 1
ATOM 448 C C . ALA A 1 60 ? 34.203 -17.445 -29.238 1.00 21.65 60 ALA A C 1
ATOM 449 O O . ALA A 1 60 ? 33.886 -18.595 -28.904 1.00 20.08 60 ALA A O 1
ATOM 451 N N . ASP A 1 61 ? 34.486 -17.148 -30.506 1.00 22.03 61 ASP A N 1
ATOM 452 C CA . ASP A 1 61 ? 34.512 -18.203 -31.531 1.00 24.37 61 ASP A CA 1
ATOM 453 C C . ASP A 1 61 ? 35.845 -18.930 -31.513 1.00 20.01 61 ASP A C 1
ATOM 454 O O . ASP A 1 61 ? 36.869 -18.324 -31.753 1.00 22.27 61 ASP A O 1
ATOM 459 N N . VAL A 1 62 ? 35.817 -20.210 -31.242 1.00 20.93 62 VAL A N 1
ATOM 460 C CA . VAL A 1 62 ? 37.034 -21.008 -31.177 1.00 19.07 62 VAL A CA 1
ATOM 461 C C . VAL A 1 62 ? 36.944 -22.185 -32.175 1.00 20.92 62 VAL A C 1
ATOM 462 O O . VAL A 1 62 ? 35.952 -22.915 -32.225 1.00 20.45 62 VAL A O 1
ATOM 466 N N . SER A 1 63 ? 38.020 -22.430 -32.911 1.00 18.30 63 SER A N 1
ATOM 467 C CA . SER A 1 63 ? 38.090 -23.544 -33.833 1.00 20.62 63 SER A CA 1
ATOM 468 C C . SER A 1 63 ? 39.549 -23.930 -33.853 1.00 19.55 63 SER A C 1
ATOM 469 O O . SER A 1 63 ? 40.425 -23.293 -33.182 1.00 18.35 63 SER A O 1
ATOM 472 N N . ALA A 1 64 ? 39.854 -24.974 -34.615 1.00 20.49 64 ALA A N 1
ATOM 473 C CA . ALA A 1 64 ? 41.196 -25.487 -34.755 1.00 21.92 64 ALA A CA 1
ATOM 474 C C . ALA A 1 64 ? 41.572 -25.667 -36.223 1.00 23.57 64 ALA A C 1
ATOM 475 O O . ALA A 1 64 ? 40.714 -25.962 -37.012 1.00 25.84 64 ALA A O 1
ATOM 477 N N . THR A 1 65 ? 42.852 -25.531 -36.542 1.00 22.79 65 THR A N 1
ATOM 478 C CA . THR A 1 65 ? 43.417 -26.082 -37.829 1.00 26.40 65 THR A CA 1
ATOM 479 C C . THR A 1 65 ? 44.287 -27.247 -37.478 1.00 28.67 65 THR A C 1
ATOM 480 O O . THR A 1 65 ? 44.363 -27.677 -36.338 1.00 23.61 65 THR A O 1
ATOM 484 N N . ASP A 1 66 ? 44.988 -27.850 -38.420 1.00 29.27 66 ASP A N 1
ATOM 485 C CA . ASP A 1 66 ? 45.869 -28.952 -37.950 1.00 29.68 66 ASP A CA 1
ATOM 486 C C . ASP A 1 66 ? 47.161 -28.476 -37.211 1.00 26.75 66 ASP A C 1
ATOM 487 O O . ASP A 1 66 ? 47.871 -29.278 -36.691 1.00 26.70 66 ASP A O 1
ATOM 492 N N . ASP A 1 67 ? 47.445 -27.192 -37.121 1.00 24.33 67 ASP A N 1
ATOM 493 C CA . ASP A 1 67 ? 48.628 -26.778 -36.351 1.00 26.72 67 ASP A CA 1
ATOM 494 C C . ASP A 1 67 ? 48.404 -25.513 -35.524 1.00 23.88 67 ASP A C 1
ATOM 495 O O . ASP A 1 67 ? 49.374 -24.838 -35.173 1.00 23.53 67 ASP A O 1
ATOM 500 N N . SER A 1 68 ? 47.129 -25.143 -35.288 1.00 23.15 68 SER A N 1
ATOM 501 C CA . SER A 1 68 ? 46.792 -23.931 -34.562 1.00 21.35 68 SER A CA 1
ATOM 502 C C . SER A 1 68 ? 45.360 -23.957 -33.988 1.00 19.66 68 SER A C 1
ATOM 503 O O . SER A 1 68 ? 44.487 -24.774 -34.322 1.00 18.40 68 SER A O 1
ATOM 506 N N . ILE A 1 69 ? 45.118 -22.985 -33.130 1.00 19.96 69 ILE A N 1
ATOM 507 C CA . ILE A 1 69 ? 43.811 -22.753 -32.586 1.00 20.11 69 ILE A CA 1
ATOM 508 C C . ILE A 1 69 ? 43.458 -21.394 -33.096 1.00 19.39 69 ILE A C 1
ATOM 509 O O . ILE A 1 69 ? 44.297 -20.520 -33.161 1.00 20.04 69 ILE A O 1
ATOM 514 N N . VAL A 1 70 ? 42.216 -21.226 -33.455 1.00 21.92 70 VAL A N 1
ATOM 515 C CA . VAL A 1 70 ? 41.735 -19.958 -33.946 1.00 19.76 70 VAL A CA 1
ATOM 516 C C . VAL A 1 70 ? 40.694 -19.397 -32.990 1.00 19.30 70 VAL A C 1
ATOM 517 O O . VAL A 1 70 ? 39.745 -20.058 -32.639 1.00 17.92 70 VAL A O 1
ATOM 521 N N . VAL A 1 71 ? 40.891 -18.173 -32.540 1.00 19.65 71 VAL A N 1
ATOM 522 C CA . VAL A 1 71 ? 39.915 -17.529 -31.696 1.00 20.19 71 VAL A CA 1
ATOM 523 C C . VAL A 1 71 ? 39.576 -16.164 -32.268 1.00 21.15 71 VAL A C 1
ATOM 524 O O . VAL A 1 71 ? 40.472 -15.302 -32.427 1.00 24.27 71 VAL A O 1
ATOM 528 N N . ASN A 1 72 ? 38.301 -15.969 -32.550 1.00 22.58 72 ASN A N 1
ATOM 529 C CA . ASN A 1 72 ? 37.795 -14.672 -33.046 1.00 25.14 72 ASN A CA 1
ATOM 530 C C . ASN A 1 72 ? 38.572 -14.203 -34.285 1.00 26.60 72 ASN A C 1
ATOM 531 O O . ASN A 1 72 ? 38.948 -13.061 -34.345 1.00 28.81 72 ASN A O 1
ATOM 536 N N . GLY A 1 73 ? 38.894 -15.133 -35.181 1.00 30.77 73 GLY A N 1
ATOM 537 C CA . GLY A 1 73 ? 39.592 -14.787 -36.447 1.00 32.52 73 GLY A CA 1
ATOM 538 C C . GLY A 1 73 ? 41.111 -14.756 -36.386 1.00 35.87 73 GLY A C 1
ATOM 539 O O . GLY A 1 73 ? 41.779 -14.665 -37.424 1.00 37.81 73 GLY A O 1
ATOM 540 N N . LYS A 1 74 ? 41.674 -14.824 -35.182 1.00 27.40 74 LYS A N 1
ATOM 541 C CA . LYS A 1 74 ? 43.087 -14.711 -34.986 1.00 27.24 74 LYS A CA 1
ATOM 542 C C . LYS A 1 74 ? 43.695 -16.135 -34.799 1.00 25.29 74 LYS A C 1
ATOM 543 O O . LYS A 1 74 ? 43.121 -17.006 -34.142 1.00 25.79 74 LYS A O 1
ATOM 549 N N . ASN A 1 75 ? 44.849 -16.390 -35.402 1.00 22.61 75 ASN A N 1
ATOM 550 C CA . ASN A 1 75 ? 45.453 -17.701 -35.472 1.00 23.37 75 ASN A CA 1
ATOM 551 C C . ASN A 1 75 ? 46.546 -17.816 -34.430 1.00 23.85 75 ASN A C 1
ATOM 552 O O . ASN A 1 75 ? 47.380 -16.934 -34.357 1.00 25.52 75 ASN A O 1
ATOM 557 N N . TYR A 1 76 ? 46.547 -18.889 -33.642 1.00 22.18 76 TYR A N 1
ATOM 558 C CA . TYR A 1 76 ? 47.537 -19.062 -32.565 1.00 20.38 76 TYR A CA 1
ATOM 559 C C . TYR A 1 76 ? 48.241 -20.345 -32.831 1.00 21.50 76 TYR A C 1
ATOM 560 O O . TYR A 1 76 ? 47.759 -21.484 -32.579 1.00 20.11 76 TYR A O 1
ATOM 569 N N . ARG A 1 77 ? 49.437 -20.233 -33.391 1.00 22.27 77 ARG A N 1
ATOM 570 C CA . ARG A 1 77 ? 50.146 -21.421 -33.729 1.00 24.67 77 ARG A CA 1
ATOM 571 C C . ARG A 1 77 ? 50.383 -22.325 -32.515 1.00 24.07 77 ARG A C 1
ATOM 572 O O . ARG A 1 77 ? 50.774 -21.815 -31.443 1.00 24.01 77 ARG A O 1
ATOM 580 N N . VAL A 1 78 ? 50.180 -23.625 -32.697 1.00 20.28 78 VAL A N 1
ATOM 581 C CA . VAL A 1 78 ? 50.526 -24.602 -31.723 1.00 22.48 78 VAL A CA 1
ATOM 582 C C . VAL A 1 78 ? 51.706 -25.428 -32.216 1.00 24.03 78 VAL A C 1
ATOM 583 O O . VAL A 1 78 ? 51.511 -26.345 -33.031 1.00 22.53 78 VAL A O 1
ATOM 587 N N . TYR A 1 79 ? 52.895 -25.124 -31.662 1.00 22.41 79 TYR A N 1
ATOM 588 C CA . TYR A 1 79 ? 54.100 -25.919 -31.831 1.00 23.12 79 TYR A CA 1
ATOM 589 C C . TYR A 1 79 ? 53.979 -27.164 -30.991 1.00 23.97 79 TYR A C 1
ATOM 590 O O . TYR A 1 79 ? 53.133 -27.258 -30.108 1.00 23.00 79 TYR A O 1
ATOM 599 N N . ALA A 1 80 ? 54.721 -28.185 -31.365 1.00 23.58 80 ALA A N 1
ATOM 600 C CA . ALA A 1 80 ? 54.682 -29.462 -30.668 1.00 25.32 80 ALA A CA 1
ATOM 601 C C . ALA A 1 80 ? 56.093 -30.007 -30.463 1.00 27.33 80 ALA A C 1
ATOM 602 O O . ALA A 1 80 ? 56.388 -31.175 -30.790 1.00 26.82 80 ALA A O 1
ATOM 604 N N . GLU A 1 81 ? 56.958 -29.162 -29.888 1.00 26.81 81 GLU A N 1
ATOM 605 C CA . GLU A 1 81 ? 58.317 -29.545 -29.602 1.00 27.10 81 GLU A CA 1
ATOM 606 C C . GLU A 1 81 ? 58.491 -30.049 -28.187 1.00 26.65 81 GLU A C 1
ATOM 607 O O . GLU A 1 81 ? 58.385 -29.248 -27.264 1.00 26.62 81 GLU A O 1
ATOM 613 N N . PRO A 1 82 ? 58.871 -31.323 -27.998 1.00 27.81 82 PRO A N 1
ATOM 614 C CA . PRO A 1 82 ? 59.170 -31.742 -26.617 1.00 29.20 82 PRO A CA 1
ATOM 615 C C . PRO A 1 82 ? 60.387 -31.045 -25.941 1.00 28.79 82 PRO A C 1
ATOM 616 O O . PRO A 1 82 ? 60.475 -30.957 -24.725 1.00 30.72 82 PRO A O 1
ATOM 620 N N . GLN A 1 83 ? 61.324 -30.527 -26.709 1.00 28.01 83 GLN A N 1
ATOM 621 C CA . GLN A 1 83 ? 62.446 -29.858 -26.118 1.00 29.04 83 GLN A CA 1
ATOM 622 C C . GLN A 1 83 ? 62.283 -28.384 -26.367 1.00 27.59 83 GLN A C 1
ATOM 623 O O . GLN A 1 83 ? 62.198 -27.931 -27.521 1.00 23.81 83 GLN A O 1
ATOM 629 N N . ALA A 1 84 ? 62.258 -27.618 -25.282 1.00 24.42 84 ALA A N 1
ATOM 630 C CA . ALA A 1 84 ? 61.844 -26.238 -25.384 1.00 23.34 84 ALA A CA 1
ATOM 631 C C . ALA A 1 84 ? 62.812 -25.348 -26.146 1.00 24.21 84 ALA A C 1
ATOM 632 O O . ALA A 1 84 ? 62.452 -24.251 -26.648 1.00 24.03 84 ALA A O 1
ATOM 634 N N . GLN A 1 85 ? 64.095 -25.745 -26.163 1.00 26.07 85 GLN A N 1
ATOM 635 C CA . GLN A 1 85 ? 65.072 -24.944 -26.910 1.00 27.17 85 GLN A CA 1
ATOM 636 C C . GLN A 1 85 ? 64.772 -24.977 -28.423 1.00 27.14 85 GLN A C 1
ATOM 637 O O . GLN A 1 85 ? 65.287 -24.112 -29.140 1.00 28.87 85 GLN A O 1
ATOM 643 N N . ASN A 1 86 ? 63.939 -25.926 -28.883 1.00 26.10 86 ASN A N 1
ATOM 644 C CA . ASN A 1 86 ? 63.589 -26.047 -30.304 1.00 23.97 86 ASN A CA 1
ATOM 645 C C . ASN A 1 86 ? 62.284 -25.324 -30.701 1.00 28.29 86 ASN A C 1
ATOM 646 O O . ASN A 1 86 ? 61.929 -25.293 -31.892 1.00 27.03 86 ASN A O 1
ATOM 651 N N . ILE A 1 87 ? 61.571 -24.731 -29.743 1.00 24.80 87 ILE A N 1
ATOM 652 C CA . ILE A 1 87 ? 60.360 -23.987 -30.073 1.00 25.04 87 ILE A CA 1
ATOM 653 C C . ILE A 1 87 ? 60.737 -22.697 -30.795 1.00 27.58 87 ILE A C 1
ATOM 654 O O . ILE A 1 87 ? 61.556 -21.937 -30.327 1.00 28.28 87 ILE A O 1
ATOM 659 N N . PRO A 1 88 ? 60.160 -22.454 -31.987 1.00 28.60 88 PRO A N 1
ATOM 660 C CA . PRO A 1 88 ? 60.664 -21.334 -32.835 1.00 27.77 88 PRO A CA 1
ATOM 661 C C . PRO A 1 88 ? 59.919 -20.022 -32.707 1.00 28.59 88 PRO A C 1
ATOM 662 O O . PRO A 1 88 ? 59.963 -19.152 -33.615 1.00 28.81 88 PRO A O 1
ATOM 666 N N . TRP A 1 89 ? 59.131 -19.894 -31.642 1.00 23.26 89 TRP A N 1
ATOM 667 C CA . TRP A 1 89 ? 58.205 -18.810 -31.530 1.00 21.92 89 TRP A CA 1
ATOM 668 C C . TRP A 1 89 ? 58.749 -17.426 -31.314 1.00 21.91 89 TRP A C 1
ATOM 669 O O . TRP A 1 89 ? 57.992 -16.449 -31.425 1.00 25.69 89 TRP A O 1
ATOM 680 N N . VAL A 1 90 ? 60.030 -17.278 -31.015 1.00 24.38 90 VAL A N 1
ATOM 681 C CA . VAL A 1 90 ? 60.593 -15.925 -30.899 1.00 24.92 90 VAL A CA 1
ATOM 682 C C . VAL A 1 90 ? 60.709 -15.286 -32.290 1.00 26.96 90 VAL A C 1
ATOM 683 O O . VAL A 1 90 ? 60.098 -14.273 -32.537 1.00 27.77 90 VAL A O 1
ATOM 687 N N . LYS A 1 91 ? 61.439 -15.915 -33.188 1.00 28.74 91 LYS A N 1
ATOM 688 C CA . LYS A 1 91 ? 61.537 -15.332 -34.535 1.00 33.57 91 LYS A CA 1
ATOM 689 C C . LYS A 1 91 ? 60.238 -15.550 -35.338 1.00 31.62 91 LYS A C 1
ATOM 690 O O . LYS A 1 91 ? 59.866 -14.667 -36.093 1.00 32.22 91 LYS A O 1
ATOM 696 N N . ASN A 1 92 ? 59.525 -16.678 -35.157 1.00 28.78 92 ASN A N 1
ATOM 697 C CA . ASN A 1 92 ? 58.268 -16.852 -35.894 1.00 28.38 92 ASN A CA 1
ATOM 698 C C . ASN A 1 92 ? 57.173 -15.914 -35.443 1.00 30.75 92 ASN A C 1
ATOM 699 O O . ASN A 1 92 ? 56.472 -15.356 -36.281 1.00 26.38 92 ASN A O 1
ATOM 704 N N . ASP A 1 93 ? 56.991 -15.755 -34.128 1.00 27.22 93 ASP A N 1
ATOM 705 C CA . ASP A 1 93 ? 55.776 -15.112 -33.608 1.00 30.34 93 ASP A CA 1
ATOM 706 C C . ASP A 1 93 ? 56.014 -13.867 -32.734 1.00 27.16 93 ASP A C 1
ATOM 707 O O . ASP A 1 93 ? 55.061 -13.198 -32.317 1.00 31.57 93 ASP A O 1
ATOM 712 N N . GLY A 1 94 ? 57.271 -13.544 -32.470 1.00 24.52 94 GLY A N 1
ATOM 713 C CA . GLY A 1 94 ? 57.636 -12.357 -31.725 1.00 24.20 94 GLY A CA 1
ATOM 714 C C . GLY A 1 94 ? 57.519 -12.538 -30.197 1.00 24.59 94 GLY A C 1
ATOM 715 O O . GLY A 1 94 ? 57.411 -11.531 -29.445 1.00 24.64 94 GLY A O 1
ATOM 716 N N . VAL A 1 95 ? 57.528 -13.791 -29.764 1.00 23.03 95 VAL A N 1
ATOM 717 C CA . VAL A 1 95 ? 57.477 -14.110 -28.306 1.00 26.50 95 VAL A CA 1
ATOM 718 C C . VAL A 1 95 ? 58.563 -13.307 -27.559 1.00 26.94 95 VAL A C 1
ATOM 719 O O . VAL A 1 95 ? 59.756 -13.273 -27.954 1.00 24.75 95 VAL A O 1
ATOM 723 N N . ASP A 1 96 ? 58.104 -12.613 -26.503 1.00 24.57 96 ASP A N 1
ATOM 724 C CA . ASP A 1 96 ? 58.981 -11.897 -25.574 1.00 24.35 96 ASP A CA 1
ATOM 725 C C . ASP A 1 96 ? 59.247 -12.751 -24.325 1.00 26.76 96 ASP A C 1
ATOM 726 O O . ASP A 1 96 ? 60.424 -12.990 -23.944 1.00 24.10 96 ASP A O 1
ATOM 731 N N . PHE A 1 97 ? 58.139 -13.200 -23.695 1.00 21.32 97 PHE A N 1
ATOM 732 C CA . PHE A 1 97 ? 58.257 -13.957 -22.433 1.00 21.10 97 PHE A CA 1
ATOM 733 C C . PHE A 1 97 ? 57.536 -15.269 -22.601 1.00 22.05 97 PHE A C 1
ATOM 734 O O . PHE A 1 97 ? 56.457 -15.368 -23.260 1.00 21.30 97 PHE A O 1
ATOM 742 N N . VAL A 1 98 ? 58.085 -16.263 -21.927 1.00 22.71 98 VAL A N 1
ATOM 743 C CA . VAL A 1 98 ? 57.500 -17.566 -21.857 1.00 19.99 98 VAL A CA 1
ATOM 744 C C . VAL A 1 98 ? 56.777 -17.772 -20.530 1.00 18.73 98 VAL A C 1
ATOM 745 O O . VAL A 1 98 ? 57.367 -17.500 -19.491 1.00 17.04 98 VAL A O 1
ATOM 749 N N . LEU A 1 99 ? 55.534 -18.296 -20.596 1.00 16.69 99 LEU A N 1
ATOM 750 C CA . LEU A 1 99 ? 54.832 -18.816 -19.410 1.00 16.56 99 LEU A CA 1
ATOM 751 C C . LEU A 1 99 ? 54.967 -20.276 -19.463 1.00 16.60 99 LEU A C 1
ATOM 752 O O . LEU A 1 99 ? 54.404 -20.996 -20.343 1.00 17.02 99 LEU A O 1
ATOM 757 N N . GLU A 1 100 ? 55.773 -20.761 -18.557 1.00 16.14 100 GLU A N 1
ATOM 758 C CA . GLU A 1 100 ? 56.161 -22.192 -18.521 1.00 16.53 100 GLU A CA 1
ATOM 759 C C . GLU A 1 100 ? 55.274 -22.992 -17.571 1.00 15.96 100 GLU A C 1
ATOM 760 O O . GLU A 1 100 ? 55.512 -22.930 -16.356 1.00 15.93 100 GLU A O 1
ATOM 766 N N . CYS A 1 101 ? 54.264 -23.738 -18.116 1.00 15.96 101 CYS A N 1
ATOM 767 C CA . CYS A 1 101 ? 53.200 -24.424 -17.429 1.00 16.73 101 CYS A CA 1
ATOM 768 C C . CYS A 1 101 ? 53.166 -25.925 -17.701 1.00 19.24 101 CYS A C 1
ATOM 769 O O . CYS A 1 101 ? 52.109 -26.508 -17.575 1.00 18.78 101 CYS A O 1
ATOM 772 N N . THR A 1 102 ? 54.289 -26.514 -18.127 1.00 18.58 102 THR A N 1
ATOM 773 C CA . THR A 1 102 ? 54.266 -27.961 -18.430 1.00 21.06 102 THR A CA 1
ATOM 774 C C . THR A 1 102 ? 54.502 -28.801 -17.247 1.00 22.92 102 THR A C 1
ATOM 775 O O . THR A 1 102 ? 54.171 -29.958 -17.268 1.00 23.78 102 THR A O 1
ATOM 779 N N . GLY A 1 103 ? 55.157 -28.274 -16.200 1.00 21.33 103 GLY A N 1
ATOM 780 C CA . GLY A 1 103 ? 55.555 -29.136 -15.104 1.00 24.42 103 GLY A CA 1
ATOM 781 C C . GLY A 1 103 ? 56.927 -29.741 -15.311 1.00 20.63 103 GLY A C 1
ATOM 782 O O . GLY A 1 103 ? 57.407 -30.354 -14.426 1.00 22.93 103 GLY A O 1
ATOM 783 N N . PHE A 1 104 ? 57.574 -29.573 -16.462 1.00 23.18 104 PHE A N 1
ATOM 784 C CA . PHE A 1 104 ? 58.830 -30.304 -16.757 1.00 25.45 104 PHE A CA 1
ATOM 785 C C . PHE A 1 104 ? 60.037 -29.414 -16.849 1.00 27.29 104 PHE A C 1
ATOM 786 O O . PHE A 1 104 ? 61.137 -29.905 -17.105 1.00 25.25 104 PHE A O 1
ATOM 794 N N . TYR A 1 105 ? 59.870 -28.133 -16.602 1.00 19.22 105 TYR A N 1
ATOM 795 C CA . TYR A 1 105 ? 60.940 -27.176 -16.687 1.00 20.03 105 TYR A CA 1
ATOM 796 C C . TYR A 1 105 ? 61.051 -26.309 -15.434 1.00 18.10 105 TYR A C 1
ATOM 797 O O . TYR A 1 105 ? 61.412 -25.210 -15.447 1.00 18.69 105 TYR A O 1
ATOM 806 N N . THR A 1 106 ? 60.776 -26.953 -14.360 1.00 17.52 106 THR A N 1
ATOM 807 C CA . THR A 1 106 ? 60.555 -26.392 -13.097 1.00 21.89 106 THR A CA 1
ATOM 808 C C . THR A 1 106 ? 61.870 -26.067 -12.317 1.00 19.83 106 THR A C 1
ATOM 809 O O . THR A 1 106 ? 61.966 -26.282 -11.138 1.00 19.06 106 THR A O 1
ATOM 813 N N . SER A 1 107 ? 62.854 -25.511 -13.033 1.00 19.41 107 SER A N 1
ATOM 814 C CA . SER A 1 107 ? 64.102 -25.071 -12.448 1.00 20.77 107 SER A CA 1
ATOM 815 C C . SER A 1 107 ? 64.785 -24.012 -13.270 1.00 21.34 107 SER A C 1
ATOM 816 O O . SER A 1 107 ? 64.498 -23.880 -14.405 1.00 21.34 107 SER A O 1
ATOM 819 N N . LYS A 1 108 ? 65.686 -23.268 -12.663 1.00 19.98 108 LYS A N 1
ATOM 820 C CA . LYS A 1 108 ? 66.462 -22.322 -13.371 1.00 21.45 108 LYS A CA 1
ATOM 821 C C . LYS A 1 108 ? 67.241 -23.019 -14.544 1.00 21.49 108 LYS A C 1
ATOM 822 O O . LYS A 1 108 ? 67.249 -22.563 -15.709 1.00 21.60 108 LYS A O 1
ATOM 828 N N . ALA A 1 109 ? 67.839 -24.163 -14.223 1.00 21.55 109 ALA A N 1
ATOM 829 C CA . ALA A 1 109 ? 68.722 -24.840 -15.172 1.00 22.66 109 ALA A CA 1
ATOM 830 C C . ALA A 1 109 ? 67.919 -25.427 -16.339 1.00 23.13 109 ALA A C 1
ATOM 831 O O . ALA A 1 109 ? 68.406 -25.419 -17.496 1.00 22.00 109 ALA A O 1
ATOM 833 N N . LYS A 1 110 ? 66.691 -25.922 -16.061 1.00 21.68 110 LYS A N 1
ATOM 834 C CA . LYS A 1 110 ? 65.803 -26.447 -17.120 1.00 24.70 110 LYS A CA 1
ATOM 835 C C . LYS A 1 110 ? 65.261 -25.365 -18.027 1.00 23.66 110 LYS A C 1
ATOM 836 O O . LYS A 1 110 ? 65.287 -25.493 -19.248 1.00 20.81 110 LYS A O 1
ATOM 842 N N . SER A 1 111 ? 64.759 -24.291 -17.438 1.00 19.79 111 SER A N 1
ATOM 843 C CA . SER A 1 111 ? 64.135 -23.250 -18.209 1.00 19.57 111 SER A CA 1
ATOM 844 C C . SER A 1 111 ? 65.125 -22.366 -18.963 1.00 21.66 111 SER A C 1
ATOM 845 O O . SER A 1 111 ? 64.726 -21.519 -19.763 1.00 22.57 111 SER A O 1
ATOM 848 N N . GLN A 1 112 ? 66.426 -22.523 -18.677 1.00 22.72 112 GLN A N 1
ATOM 849 C CA . GLN A 1 112 ? 67.482 -21.980 -19.537 1.00 23.89 112 GLN A CA 1
ATOM 850 C C . GLN A 1 112 ? 67.144 -22.272 -21.020 1.00 24.27 112 GLN A C 1
ATOM 851 O O . GLN A 1 112 ? 67.459 -21.441 -21.865 1.00 24.41 112 GLN A O 1
ATOM 857 N N . ALA A 1 113 ? 66.571 -23.453 -21.287 1.00 20.76 113 ALA A N 1
ATOM 858 C CA . ALA A 1 113 ? 66.180 -23.857 -22.664 1.00 24.10 113 ALA A CA 1
ATOM 859 C C . ALA A 1 113 ? 65.382 -22.791 -23.398 1.00 25.43 113 ALA A C 1
ATOM 860 O O . ALA A 1 113 ? 65.611 -22.517 -24.603 1.00 25.26 113 ALA A O 1
ATOM 862 N N . HIS A 1 114 ? 64.483 -22.119 -22.692 1.00 21.43 114 HIS A N 1
ATOM 863 C CA . HIS A 1 114 ? 63.734 -21.039 -23.314 1.00 20.80 114 HIS A CA 1
ATOM 864 C C . HIS A 1 114 ? 64.587 -19.879 -23.673 1.00 22.47 114 HIS A C 1
ATOM 865 O O . HIS A 1 114 ? 64.370 -19.227 -24.734 1.00 22.26 114 HIS A O 1
ATOM 872 N N . LEU A 1 115 ? 65.537 -19.578 -22.793 1.00 24.18 115 LEU A N 1
ATOM 873 C CA . LEU A 1 115 ? 66.440 -18.446 -23.066 1.00 24.94 115 LEU A CA 1
ATOM 874 C C . LEU A 1 115 ? 67.331 -18.818 -24.262 1.00 24.72 115 LEU A C 1
ATOM 875 O O . LEU A 1 115 ? 67.591 -17.948 -25.090 1.00 27.30 115 LEU A O 1
ATOM 880 N N . ASP A 1 116 ? 67.673 -20.087 -24.397 1.00 26.06 116 ASP A N 1
ATOM 881 C CA . ASP A 1 116 ? 68.457 -20.584 -25.557 1.00 28.45 116 ASP A CA 1
ATOM 882 C C . ASP A 1 116 ? 67.694 -20.467 -26.877 1.00 32.38 116 ASP A C 1
ATOM 883 O O . ASP A 1 116 ? 68.286 -20.267 -27.929 1.00 31.40 116 ASP A O 1
ATOM 888 N N . ALA A 1 117 ? 66.365 -20.542 -26.819 1.00 27.65 117 ALA A N 1
ATOM 889 C CA . ALA A 1 117 ? 65.508 -20.285 -27.938 1.00 25.71 117 ALA A CA 1
ATOM 890 C C . ALA A 1 117 ? 65.240 -18.819 -28.128 1.00 25.93 117 ALA A C 1
ATOM 891 O O . ALA A 1 117 ? 64.426 -18.439 -28.973 1.00 30.28 117 ALA A O 1
ATOM 893 N N . GLY A 1 118 ? 65.836 -17.966 -27.332 1.00 23.21 118 GLY A N 1
ATOM 894 C CA . GLY A 1 118 ? 65.642 -16.515 -27.515 1.00 21.17 118 GLY A CA 1
ATOM 895 C C . GLY A 1 118 ? 64.577 -15.763 -26.743 1.00 23.47 118 GLY A C 1
ATOM 896 O O . GLY A 1 118 ? 64.361 -14.573 -26.971 1.00 26.68 118 GLY A O 1
ATOM 897 N N . ALA A 1 119 ? 63.935 -16.423 -25.776 1.00 23.74 119 ALA A N 1
ATOM 898 C CA . ALA A 1 119 ? 62.999 -15.712 -24.878 1.00 21.19 119 ALA A CA 1
ATOM 899 C C . ALA A 1 119 ? 63.824 -14.755 -24.021 1.00 22.92 119 ALA A C 1
ATOM 900 O O . ALA A 1 119 ? 64.954 -15.091 -23.620 1.00 23.74 119 ALA A O 1
ATOM 902 N N . LYS A 1 120 ? 63.252 -13.592 -23.760 1.00 23.40 120 LYS A N 1
ATOM 903 C CA . LYS A 1 120 ? 63.880 -12.623 -22.884 1.00 24.55 120 LYS A CA 1
ATOM 904 C C . LYS A 1 120 ? 63.773 -13.101 -21.405 1.00 23.32 120 LYS A C 1
ATOM 905 O O . LYS A 1 120 ? 64.760 -13.041 -20.637 1.00 23.16 120 LYS A O 1
ATOM 911 N N . ARG A 1 121 ? 62.564 -13.526 -21.023 1.00 23.45 121 ARG A N 1
ATOM 912 C CA . ARG A 1 121 ? 62.266 -13.934 -19.661 1.00 23.11 121 ARG A CA 1
ATOM 913 C C . ARG A 1 121 ? 61.289 -15.092 -19.634 1.00 22.88 121 ARG A C 1
ATOM 914 O O . ARG A 1 121 ? 60.505 -15.337 -20.615 1.00 21.43 121 ARG A O 1
ATOM 922 N N . VAL A 1 122 ? 61.347 -15.854 -18.526 1.00 21.46 122 VAL A N 1
ATOM 923 C CA . VAL A 1 122 ? 60.483 -17.050 -18.336 1.00 20.11 122 VAL A CA 1
ATOM 924 C C . VAL A 1 122 ? 59.879 -16.901 -16.929 1.00 19.26 122 VAL A C 1
ATOM 925 O O . VAL A 1 122 ? 60.595 -16.542 -16.012 1.00 18.49 122 VAL A O 1
ATOM 929 N N . LEU A 1 123 ? 58.560 -17.100 -16.823 1.00 16.95 123 LEU A N 1
ATOM 930 C CA . LEU A 1 123 ? 57.858 -17.321 -15.589 1.00 16.19 123 LEU A CA 1
ATOM 931 C C . LEU A 1 123 ? 57.359 -18.791 -15.525 1.00 15.65 123 LEU A C 1
ATOM 932 O O . LEU A 1 123 ? 56.538 -19.248 -16.348 1.00 16.41 123 LEU A O 1
ATOM 937 N N . ILE A 1 124 ? 57.782 -19.492 -14.485 1.00 14.58 124 ILE A N 1
ATOM 938 C CA . ILE A 1 124 ? 57.430 -20.833 -14.269 1.00 15.27 124 ILE A CA 1
ATOM 939 C C . ILE A 1 124 ? 56.217 -20.893 -13.347 1.00 16.20 124 ILE A C 1
ATOM 940 O O . ILE A 1 124 ? 56.257 -20.314 -12.284 1.00 16.13 124 ILE A O 1
ATOM 945 N N . SER A 1 125 ? 55.226 -21.700 -13.704 1.00 14.86 125 SER A N 1
ATOM 946 C CA . SER A 1 125 ? 53.952 -21.778 -12.990 1.00 15.70 125 SER A CA 1
ATOM 947 C C . SER A 1 125 ? 53.949 -22.726 -11.802 1.00 14.88 125 SER A C 1
ATOM 948 O O . SER A 1 125 ? 52.955 -23.449 -11.538 1.00 14.95 125 SER A O 1
ATOM 951 N N . ALA A 1 126 ? 55.058 -22.748 -11.094 1.00 13.70 126 ALA A N 1
ATOM 952 C CA . ALA A 1 126 ? 55.249 -23.621 -10.010 1.00 15.52 126 ALA A CA 1
ATOM 953 C C . ALA A 1 126 ? 56.450 -23.212 -9.169 1.00 14.56 126 ALA A C 1
ATOM 954 O O . ALA A 1 126 ? 57.320 -22.493 -9.665 1.00 15.69 126 ALA A O 1
ATOM 956 N N . PRO A 1 127 ? 56.590 -23.805 -7.960 1.00 14.37 127 PRO A N 1
ATOM 957 C CA . PRO A 1 127 ? 57.882 -23.700 -7.227 1.00 16.19 127 PRO A CA 1
ATOM 958 C C . PRO A 1 127 ? 58.996 -24.257 -8.114 1.00 18.98 127 PRO A C 1
ATOM 959 O O . PRO A 1 127 ? 58.827 -25.294 -8.846 1.00 19.27 127 PRO A O 1
ATOM 963 N N . ALA A 1 128 ? 60.118 -23.576 -8.077 1.00 19.05 128 ALA A N 1
ATOM 964 C CA . ALA A 1 128 ? 61.223 -23.933 -8.982 1.00 20.44 128 ALA A CA 1
ATOM 965 C C . ALA A 1 128 ? 62.583 -23.726 -8.312 1.00 19.04 128 ALA A C 1
ATOM 966 O O . ALA A 1 128 ? 63.545 -23.270 -8.954 1.00 23.07 128 ALA A O 1
ATOM 968 N N . GLY A 1 129 ? 62.666 -23.992 -7.018 1.00 20.93 129 GLY A N 1
ATOM 969 C CA . GLY A 1 129 ? 63.993 -23.973 -6.340 1.00 20.74 129 GLY A CA 1
ATOM 970 C C . GLY A 1 129 ? 64.340 -22.656 -5.706 1.00 23.32 129 GLY A C 1
ATOM 971 O O . GLY A 1 129 ? 63.504 -21.759 -5.608 1.00 18.66 129 GLY A O 1
ATOM 972 N N . SER A 1 130 ? 65.568 -22.581 -5.190 1.00 22.30 130 SER A N 1
ATOM 973 C CA . SER A 1 130 ? 66.031 -21.440 -4.390 1.00 21.80 130 SER A CA 1
ATOM 974 C C . SER A 1 130 ? 67.145 -20.636 -5.004 1.00 22.60 130 SER A C 1
ATOM 975 O O . SER A 1 130 ? 67.609 -19.683 -4.359 1.00 25.25 130 SER A O 1
ATOM 978 N N . ASP A 1 131 ? 67.587 -20.972 -6.216 1.00 20.26 131 ASP A N 1
ATOM 979 C CA . ASP A 1 131 ? 68.589 -20.212 -6.951 1.00 23.24 131 ASP A CA 1
ATOM 980 C C . ASP A 1 131 ? 68.015 -19.230 -7.954 1.00 23.24 131 ASP A C 1
ATOM 981 O O . ASP A 1 131 ? 68.747 -18.635 -8.723 1.00 23.01 131 ASP A O 1
ATOM 986 N N . LEU A 1 132 ? 66.713 -19.020 -7.929 1.00 21.37 132 LEU A N 1
ATOM 987 C CA . LEU A 1 132 ? 66.075 -17.969 -8.715 1.00 20.55 132 LEU A CA 1
ATOM 988 C C . LEU A 1 132 ? 65.053 -17.331 -7.746 1.00 19.23 132 LEU A C 1
ATOM 989 O O . LEU A 1 132 ? 64.890 -17.828 -6.633 1.00 19.58 132 LEU A O 1
ATOM 994 N N . LYS A 1 133 ? 64.392 -16.275 -8.164 1.00 16.41 133 LYS A N 1
ATOM 995 C CA . LYS A 1 133 ? 63.467 -15.580 -7.285 1.00 17.93 133 LYS A CA 1
ATOM 996 C C . LYS A 1 133 ? 62.098 -16.225 -7.416 1.00 16.94 133 LYS A C 1
ATOM 997 O O . LYS A 1 133 ? 61.702 -16.537 -8.545 1.00 16.24 133 LYS A O 1
ATOM 1003 N N . THR A 1 134 ? 61.379 -16.318 -6.298 1.00 17.06 134 THR A N 1
ATOM 1004 C CA . THR A 1 134 ? 60.014 -16.746 -6.235 1.00 15.39 134 THR A CA 1
ATOM 1005 C C . THR A 1 134 ? 59.181 -15.476 -5.905 1.00 15.60 134 THR A C 1
ATOM 1006 O O . THR A 1 134 ? 59.381 -14.886 -4.858 1.00 15.06 134 THR A O 1
ATOM 1010 N N . ILE A 1 135 ? 58.285 -15.113 -6.806 1.00 14.29 135 ILE A N 1
ATOM 1011 C CA . ILE A 1 135 ? 57.521 -13.894 -6.747 1.00 15.69 135 ILE A CA 1
ATOM 1012 C C . ILE A 1 135 ? 56.036 -14.157 -6.523 1.00 14.89 135 ILE A C 1
ATOM 1013 O O . ILE A 1 135 ? 55.370 -14.827 -7.327 1.00 16.30 135 ILE A O 1
ATOM 1018 N N . VAL A 1 136 ? 55.502 -13.563 -5.440 1.00 13.51 136 VAL A N 1
ATOM 1019 C CA . VAL A 1 136 ? 54.080 -13.439 -5.260 1.00 14.49 136 VAL A CA 1
ATOM 1020 C C . VAL A 1 136 ? 53.745 -12.014 -5.579 1.00 13.78 136 VAL A C 1
ATOM 1021 O O . VAL A 1 136 ? 54.219 -11.104 -4.862 1.00 14.03 136 VAL A O 1
ATOM 1025 N N . TYR A 1 137 ? 52.994 -11.805 -6.627 1.00 13.15 137 TYR A N 1
ATOM 1026 C CA . TYR A 1 137 ? 52.664 -10.430 -7.047 1.00 14.81 137 TYR A CA 1
ATOM 1027 C C . TYR A 1 137 ? 51.935 -9.689 -5.947 1.00 15.35 137 TYR A C 1
ATOM 1028 O O . TYR A 1 137 ? 51.020 -10.213 -5.294 1.00 13.19 137 TYR A O 1
ATOM 1037 N N . ASN A 1 138 ? 52.413 -8.480 -5.694 1.00 15.57 138 ASN A N 1
ATOM 1038 C CA . ASN A 1 138 ? 51.900 -7.637 -4.615 1.00 17.66 138 ASN A CA 1
ATOM 1039 C C . ASN A 1 138 ? 52.330 -8.028 -3.212 1.00 17.02 138 ASN A C 1
ATOM 1040 O O . ASN A 1 138 ? 51.832 -7.435 -2.230 1.00 17.60 138 ASN A O 1
ATOM 1045 N N . VAL A 1 139 ? 53.291 -8.957 -3.106 1.00 14.90 139 VAL A N 1
ATOM 1046 C CA . VAL A 1 139 ? 54.060 -9.150 -1.897 1.00 17.01 139 VAL A CA 1
ATOM 1047 C C . VAL A 1 139 ? 55.505 -8.787 -2.143 1.00 17.97 139 VAL A C 1
ATOM 1048 O O . VAL A 1 139 ? 56.007 -7.924 -1.431 1.00 18.14 139 VAL A O 1
ATOM 1052 N N . ASN A 1 140 ? 56.171 -9.379 -3.131 1.00 16.31 140 ASN A N 1
ATOM 1053 C CA . ASN A 1 140 ? 57.649 -9.164 -3.307 1.00 16.05 140 ASN A CA 1
ATOM 1054 C C . ASN A 1 140 ? 58.043 -8.978 -4.777 1.00 17.65 140 ASN A C 1
ATOM 1055 O O . ASN A 1 140 ? 59.221 -9.175 -5.109 1.00 18.99 140 ASN A O 1
ATOM 1060 N N . ASP A 1 141 ? 57.116 -8.576 -5.643 1.00 17.99 141 ASP A N 1
ATOM 1061 C CA . ASP A 1 141 ? 57.456 -8.377 -7.047 1.00 18.53 141 ASP A CA 1
ATOM 1062 C C . ASP A 1 141 ? 58.440 -7.172 -7.180 1.00 20.51 141 ASP A C 1
ATOM 1063 O O . ASP A 1 141 ? 59.162 -7.124 -8.151 1.00 19.22 141 ASP A O 1
ATOM 1068 N N . ASP A 1 142 ? 58.478 -6.252 -6.204 1.00 21.63 142 ASP A N 1
ATOM 1069 C CA . ASP A 1 142 ? 59.507 -5.152 -6.208 1.00 27.86 142 ASP A CA 1
ATOM 1070 C C . ASP A 1 142 ? 60.952 -5.640 -6.150 1.00 26.88 142 ASP A C 1
ATOM 1071 O O . ASP A 1 142 ? 61.842 -4.858 -6.393 1.00 27.85 142 ASP A O 1
ATOM 1076 N N . ILE A 1 143 ? 61.228 -6.890 -5.813 1.00 22.19 143 ILE A N 1
ATOM 1077 C CA . ILE A 1 143 ? 62.593 -7.374 -5.873 1.00 23.24 143 ILE A CA 1
ATOM 1078 C C . ILE A 1 143 ? 63.094 -7.732 -7.278 1.00 21.68 143 ILE A C 1
ATOM 1079 O O . ILE A 1 143 ? 64.306 -7.946 -7.437 1.00 24.37 143 ILE A O 1
ATOM 1084 N N . LEU A 1 144 ? 62.222 -7.809 -8.283 1.00 17.68 144 LEU A N 1
ATOM 1085 C CA . LEU A 1 144 ? 62.634 -8.145 -9.600 1.00 20.15 144 LEU A CA 1
ATOM 1086 C C . LEU A 1 144 ? 63.545 -7.002 -10.174 1.00 22.73 144 LEU A C 1
ATOM 1087 O O . LEU A 1 144 ? 63.301 -5.842 -9.921 1.00 24.38 144 LEU A O 1
ATOM 1092 N N . THR A 1 145 ? 64.532 -7.378 -10.948 1.00 26.84 145 THR A N 1
ATOM 1093 C CA . THR A 1 145 ? 65.432 -6.423 -11.614 1.00 27.65 145 THR A CA 1
ATOM 1094 C C . THR A 1 145 ? 65.588 -6.915 -13.039 1.00 30.95 145 THR A C 1
ATOM 1095 O O . THR A 1 145 ? 65.092 -7.992 -13.442 1.00 25.67 145 THR A O 1
ATOM 1099 N N . ALA A 1 146 ? 66.269 -6.103 -13.842 1.00 32.14 146 ALA A N 1
ATOM 1100 C CA . ALA A 1 146 ? 66.417 -6.420 -15.246 1.00 30.02 146 ALA A CA 1
ATOM 1101 C C . ALA A 1 146 ? 67.181 -7.693 -15.474 1.00 25.83 146 ALA A C 1
ATOM 1102 O O . ALA A 1 146 ? 67.064 -8.267 -16.506 1.00 26.88 146 ALA A O 1
ATOM 1104 N N . ASP A 1 147 ? 67.978 -8.134 -14.510 1.00 28.33 147 ASP A N 1
ATOM 1105 C CA . ASP A 1 147 ? 68.716 -9.368 -14.620 1.00 33.34 147 ASP A CA 1
ATOM 1106 C C . ASP A 1 147 ? 67.904 -10.632 -14.358 1.00 31.28 147 ASP A C 1
ATOM 1107 O O . ASP A 1 147 ? 68.417 -11.745 -14.541 1.00 29.14 147 ASP A O 1
ATOM 1112 N N . ASP A 1 148 ? 66.658 -10.487 -13.936 1.00 25.40 148 ASP A N 1
ATOM 1113 C CA . ASP A 1 148 ? 65.875 -11.702 -13.625 1.00 25.80 148 ASP A CA 1
ATOM 1114 C C . ASP A 1 148 ? 65.211 -12.241 -14.867 1.00 25.37 148 ASP A C 1
ATOM 1115 O O . ASP A 1 148 ? 64.148 -11.744 -15.295 1.00 28.03 148 ASP A O 1
ATOM 1120 N N . ARG A 1 149 ? 65.847 -13.239 -15.466 1.00 23.05 149 ARG A N 1
ATOM 1121 C CA . ARG A 1 149 ? 65.304 -13.875 -16.679 1.00 25.90 149 ARG A CA 1
ATOM 1122 C C . ARG A 1 149 ? 64.460 -15.135 -16.470 1.00 22.51 149 ARG A C 1
ATOM 1123 O O . ARG A 1 149 ? 63.730 -15.561 -17.402 1.00 22.85 149 ARG A O 1
ATOM 1131 N N . ILE A 1 150 ? 64.621 -15.786 -15.322 1.00 21.02 150 ILE A N 1
ATOM 1132 C CA . ILE A 1 150 ? 63.836 -16.987 -15.020 1.00 19.00 150 ILE A CA 1
ATOM 1133 C C . ILE A 1 150 ? 63.385 -16.844 -13.613 1.00 18.63 150 ILE A C 1
ATOM 1134 O O . ILE A 1 150 ? 64.193 -16.682 -12.698 1.00 18.78 150 ILE A O 1
ATOM 1139 N N . VAL A 1 151 ? 62.067 -16.859 -13.461 1.00 15.57 151 VAL A N 1
ATOM 1140 C CA . VAL A 1 151 ? 61.413 -16.499 -12.202 1.00 15.13 151 VAL A CA 1
ATOM 1141 C C . VAL A 1 151 ? 60.351 -17.568 -11.932 1.00 16.11 151 VAL A C 1
ATOM 1142 O O . VAL A 1 151 ? 59.697 -18.081 -12.861 1.00 16.38 151 VAL A O 1
ATOM 1146 N N . SER A 1 152 ? 60.152 -17.888 -10.664 1.00 15.62 152 SER A N 1
ATOM 1147 C CA . SER A 1 152 ? 59.067 -18.812 -10.261 1.00 14.37 152 SER A CA 1
ATOM 1148 C C . SER A 1 152 ? 57.901 -17.983 -9.755 1.00 15.51 152 SER A C 1
ATOM 1149 O O . SER A 1 152 ? 58.099 -17.086 -8.997 1.00 14.62 152 SER A O 1
ATOM 1152 N N . ALA A 1 153 ? 56.700 -18.455 -10.036 1.00 15.53 153 ALA A N 1
ATOM 1153 C CA . ALA A 1 153 ? 55.464 -17.938 -9.452 1.00 16.80 153 ALA A CA 1
ATOM 1154 C C . ALA A 1 153 ? 55.037 -18.533 -8.116 1.00 15.60 153 ALA A C 1
ATOM 1155 O O . ALA A 1 153 ? 53.984 -18.180 -7.604 1.00 16.90 153 ALA A O 1
ATOM 1157 N N . GLY A 1 154 ? 55.866 -19.368 -7.561 1.00 16.24 154 GLY A N 1
ATOM 1158 C CA . GLY A 1 154 ? 55.511 -20.234 -6.462 1.00 17.55 154 GLY A CA 1
ATOM 1159 C C . GLY A 1 154 ? 54.371 -21.153 -6.848 1.00 18.10 154 GLY A C 1
ATOM 1160 O O . GLY A 1 154 ? 54.130 -21.358 -8.024 1.00 16.22 154 GLY A O 1
ATOM 1161 N N . SER A 1 155 ? 53.696 -21.698 -5.845 1.00 16.05 155 SER A N 1
ATOM 1162 C CA . SER A 1 155 ? 52.480 -22.449 -6.056 1.00 14.72 155 SER A CA 1
ATOM 1163 C C . SER A 1 155 ? 51.226 -21.637 -5.899 1.00 14.28 155 SER A C 1
ATOM 1164 O O . SER A 1 155 ? 51.212 -20.522 -5.389 1.00 12.55 155 SER A O 1
ATOM 1167 N N . CYS A 1 156 ? 50.125 -22.257 -6.274 1.00 12.96 156 CYS A N 1
ATOM 1168 C CA . CYS A 1 156 ? 48.821 -21.736 -5.918 1.00 12.76 156 CYS A CA 1
ATOM 1169 C C . CYS A 1 156 ? 48.653 -21.475 -4.446 1.00 12.74 156 CYS A C 1
ATOM 1170 O O . CYS A 1 156 ? 48.201 -20.316 -4.053 1.00 12.77 156 CYS A O 1
ATOM 1173 N N . THR A 1 157 ? 49.005 -22.450 -3.609 1.00 11.04 157 THR A N 1
ATOM 1174 C CA . THR A 1 157 ? 49.016 -22.216 -2.168 1.00 12.82 157 THR A CA 1
ATOM 1175 C C . THR A 1 157 ? 49.914 -21.056 -1.674 1.00 13.55 157 THR A C 1
ATOM 1176 O O . THR A 1 157 ? 49.509 -20.273 -0.835 1.00 11.48 157 THR A O 1
ATOM 1180 N N . THR A 1 158 ? 51.112 -20.932 -2.219 1.00 13.58 158 THR A N 1
ATOM 1181 C CA . THR A 1 158 ? 51.980 -19.820 -1.859 1.00 13.74 158 THR A CA 1
ATOM 1182 C C . THR A 1 158 ? 51.270 -18.479 -2.122 1.00 13.80 158 THR A C 1
ATOM 1183 O O . THR A 1 158 ? 51.394 -17.577 -1.309 1.00 12.26 158 THR A O 1
ATOM 1187 N N . ASN A 1 159 ? 50.541 -18.382 -3.223 1.00 11.73 159 ASN A N 1
ATOM 1188 C CA . ASN A 1 159 ? 49.850 -17.128 -3.584 1.00 12.13 159 ASN A CA 1
ATOM 1189 C C . ASN A 1 159 ? 48.683 -16.770 -2.712 1.00 13.17 159 ASN A C 1
ATOM 1190 O O . ASN A 1 159 ? 48.352 -15.595 -2.531 1.00 12.52 159 ASN A O 1
ATOM 1195 N N . CYS A 1 160 ? 48.134 -17.785 -2.046 1.00 12.59 160 CYS A N 1
ATOM 1196 C CA . CYS A 1 160 ? 47.069 -17.543 -1.092 1.00 12.53 160 CYS A CA 1
ATOM 1197 C C . CYS A 1 160 ? 47.700 -17.148 0.287 1.00 13.34 160 CYS A C 1
ATOM 1198 O O . CYS A 1 160 ? 47.271 -16.170 0.923 1.00 14.05 160 CYS A O 1
ATOM 1201 N N . LEU A 1 161 ? 48.630 -17.990 0.747 1.00 12.36 161 LEU A N 1
ATOM 1202 C CA . LEU A 1 161 ? 49.184 -17.865 2.106 1.00 13.56 161 LEU A CA 1
ATOM 1203 C C . LEU A 1 161 ? 50.049 -16.627 2.206 1.00 13.41 161 LEU A C 1
ATOM 1204 O O . LEU A 1 161 ? 50.053 -15.999 3.268 1.00 15.65 161 LEU A O 1
ATOM 1209 N N . ALA A 1 162 ? 50.834 -16.345 1.190 1.00 12.71 162 ALA A N 1
ATOM 1210 C CA . ALA A 1 162 ? 51.866 -15.306 1.296 1.00 14.00 162 ALA A CA 1
ATOM 1211 C C . ALA A 1 162 ? 51.344 -13.939 1.771 1.00 13.83 162 ALA A C 1
ATOM 1212 O O . ALA A 1 162 ? 51.882 -13.401 2.759 1.00 13.12 162 ALA A O 1
ATOM 1214 N N . PRO A 1 163 ? 50.303 -13.369 1.126 1.00 14.69 163 PRO A N 1
ATOM 1215 C CA . PRO A 1 163 ? 49.861 -12.026 1.551 1.00 14.16 163 PRO A CA 1
ATOM 1216 C C . PRO A 1 163 ? 49.260 -12.074 2.924 1.00 15.74 163 PRO A C 1
ATOM 1217 O O . PRO A 1 163 ? 49.521 -11.182 3.746 1.00 14.56 163 PRO A O 1
ATOM 1221 N N . LEU A 1 164 ? 48.554 -13.161 3.258 1.00 14.85 164 LEU A N 1
ATOM 1222 C CA . LEU A 1 164 ? 47.965 -13.271 4.641 1.00 14.75 164 LEU A CA 1
ATOM 1223 C C . LEU A 1 164 ? 49.087 -13.286 5.670 1.00 15.35 164 LEU A C 1
ATOM 1224 O O . LEU A 1 164 ? 49.021 -12.562 6.662 1.00 16.58 164 LEU A O 1
ATOM 1229 N N . ALA A 1 165 ? 50.084 -14.118 5.474 1.00 14.39 165 ALA A N 1
ATOM 1230 C CA . ALA A 1 165 ? 51.223 -14.218 6.400 1.00 14.74 165 ALA A CA 1
ATOM 1231 C C . ALA A 1 165 ? 52.046 -12.929 6.422 1.00 16.52 165 ALA A C 1
ATOM 1232 O O . ALA A 1 165 ? 52.451 -12.460 7.496 1.00 13.80 165 ALA A O 1
ATOM 1234 N N . PHE A 1 166 ? 52.207 -12.311 5.270 1.00 15.79 166 PHE A N 1
ATOM 1235 C CA . PHE A 1 166 ? 53.038 -11.114 5.162 1.00 16.16 166 PHE A CA 1
ATOM 1236 C C . PHE A 1 166 ? 52.451 -9.976 5.980 1.00 15.75 166 PHE A C 1
ATOM 1237 O O . PHE A 1 166 ? 53.159 -9.451 6.849 1.00 16.34 166 PHE A O 1
ATOM 1245 N N . PHE A 1 167 ? 51.175 -9.684 5.762 1.00 15.32 167 PHE A N 1
ATOM 1246 C CA . PHE A 1 167 ? 50.472 -8.605 6.432 1.00 16.42 167 PHE A CA 1
ATOM 1247 C C . PHE A 1 167 ? 50.228 -8.872 7.885 1.00 16.78 167 PHE A C 1
ATOM 1248 O O . PHE A 1 167 ? 50.367 -7.966 8.731 1.00 16.39 167 PHE A O 1
ATOM 1256 N N . GLU A 1 168 ? 49.927 -10.119 8.224 1.00 15.60 168 GLU A N 1
ATOM 1257 C CA . GLU A 1 168 ? 49.768 -10.511 9.616 1.00 16.19 168 GLU A CA 1
ATOM 1258 C C . GLU A 1 168 ? 51.076 -10.369 10.393 1.00 15.53 168 GLU A C 1
ATOM 1259 O O . GLU A 1 168 ? 51.100 -9.796 11.527 1.00 13.70 168 GLU A O 1
ATOM 1265 N N . ASN A 1 169 ? 52.173 -10.792 9.785 1.00 16.73 169 ASN A N 1
ATOM 1266 C CA . ASN A 1 169 ? 53.487 -10.627 10.400 1.00 17.08 169 ASN A CA 1
ATOM 1267 C C . ASN A 1 169 ? 53.859 -9.104 10.504 1.00 18.20 169 ASN A C 1
ATOM 1268 O O . ASN A 1 169 ? 54.434 -8.695 11.508 1.00 18.51 169 ASN A O 1
ATOM 1273 N N . LYS A 1 170 ? 53.651 -8.340 9.443 1.00 20.33 170 LYS A N 1
ATOM 1274 C CA . LYS A 1 170 ? 53.957 -6.900 9.478 1.00 24.72 170 LYS A CA 1
ATOM 1275 C C . LYS A 1 170 ? 53.244 -6.244 10.627 1.00 23.23 170 LYS A C 1
ATOM 1276 O O . LYS A 1 170 ? 53.817 -5.442 11.354 1.00 19.03 170 LYS A O 1
ATOM 1282 N N . GLU A 1 171 ? 51.988 -6.595 10.811 1.00 18.71 171 GLU A N 1
ATOM 1283 C CA . GLU A 1 171 ? 51.162 -5.933 11.854 1.00 20.30 171 GLU A CA 1
ATOM 1284 C C . GLU A 1 171 ? 51.414 -6.408 13.271 1.00 21.02 171 GLU A C 1
ATOM 1285 O O . GLU A 1 171 ? 51.412 -5.619 14.208 1.00 18.48 171 GLU A O 1
ATOM 1291 N N . PHE A 1 172 ? 51.729 -7.680 13.442 1.00 18.47 172 PHE A N 1
ATOM 1292 C CA . PHE A 1 172 ? 51.738 -8.294 14.769 1.00 18.91 172 PHE A CA 1
ATOM 1293 C C . PHE A 1 172 ? 52.914 -9.163 15.149 1.00 19.43 172 PHE A C 1
ATOM 1294 O O . PHE A 1 172 ? 53.073 -9.486 16.336 1.00 19.83 172 PHE A O 1
ATOM 1302 N N . GLY A 1 173 ? 53.724 -9.556 14.163 1.00 17.46 173 GLY A N 1
ATOM 1303 C CA . GLY A 1 173 ? 54.864 -10.410 14.354 1.00 15.91 173 GLY A CA 1
ATOM 1304 C C . GLY A 1 173 ? 54.417 -11.889 14.511 1.00 17.39 173 GLY A C 1
ATOM 1305 O O . GLY A 1 173 ? 53.911 -12.290 15.582 1.00 18.70 173 GLY A O 1
ATOM 1306 N N . ILE A 1 174 ? 54.699 -12.718 13.519 1.00 16.88 174 ILE A N 1
ATOM 1307 C CA . ILE A 1 174 ? 54.463 -14.161 13.668 1.00 18.56 174 ILE A CA 1
ATOM 1308 C C . ILE A 1 174 ? 55.724 -14.859 14.206 1.00 16.78 174 ILE A C 1
ATOM 1309 O O . ILE A 1 174 ? 56.815 -14.770 13.597 1.00 18.88 174 ILE A O 1
ATOM 1314 N N . LYS A 1 175 ? 55.584 -15.511 15.367 1.00 16.30 175 LYS A N 1
ATOM 1315 C CA . LYS A 1 175 ? 56.679 -16.215 16.000 1.00 16.27 175 LYS A CA 1
ATOM 1316 C C . LYS A 1 175 ? 56.786 -17.591 15.385 1.00 14.62 175 LYS A C 1
ATOM 1317 O O . LYS A 1 175 ? 57.893 -18.039 15.021 1.00 15.52 175 LYS A O 1
ATOM 1323 N N . VAL A 1 176 ? 55.614 -18.241 15.280 1.00 13.98 176 VAL A N 1
ATOM 1324 C CA . VAL A 1 176 ? 55.501 -19.565 14.660 1.00 17.23 176 VAL A CA 1
ATOM 1325 C C . VAL A 1 176 ? 54.045 -19.700 14.133 1.00 15.80 176 VAL A C 1
ATOM 1326 O O . VAL A 1 176 ? 53.136 -19.049 14.647 1.00 14.81 176 VAL A O 1
ATOM 1330 N N . GLY A 1 177 ? 53.868 -20.529 13.080 1.00 13.93 177 GLY A N 1
ATOM 1331 C CA . GLY A 1 177 ? 52.560 -20.767 12.530 1.00 13.63 177 GLY A CA 1
ATOM 1332 C C . GLY A 1 177 ? 52.469 -22.104 11.816 1.00 13.47 177 GLY A C 1
ATOM 1333 O O . GLY A 1 177 ? 53.461 -22.671 11.371 1.00 12.54 177 GLY A O 1
ATOM 1334 N N . THR A 1 178 ? 51.253 -22.596 11.741 1.00 13.05 178 THR A N 1
ATOM 1335 C CA . THR A 1 178 ? 50.975 -23.790 10.940 1.00 14.15 178 THR A CA 1
ATOM 1336 C C . THR A 1 178 ? 49.740 -23.528 10.085 1.00 12.68 178 THR A C 1
ATOM 1337 O O . THR A 1 178 ? 48.791 -22.865 10.515 1.00 12.29 178 THR A O 1
ATOM 1341 N N . MET A 1 179 ? 49.760 -24.081 8.881 1.00 13.53 179 MET A N 1
ATOM 1342 C CA . MET A 1 179 ? 48.718 -23.940 7.894 1.00 14.32 179 MET A CA 1
ATOM 1343 C C . MET A 1 179 ? 47.997 -25.289 7.662 1.00 13.06 179 MET A C 1
ATOM 1344 O O . MET A 1 179 ? 48.651 -26.373 7.619 1.00 11.48 179 MET A O 1
ATOM 1349 N N . THR A 1 180 ? 46.670 -25.182 7.456 1.00 12.50 180 THR A N 1
ATOM 1350 C CA . THR A 1 180 ? 45.893 -26.299 6.833 1.00 13.08 180 THR A CA 1
ATOM 1351 C C . THR A 1 180 ? 45.088 -25.678 5.668 1.00 12.86 180 THR A C 1
ATOM 1352 O O . THR A 1 180 ? 44.282 -24.782 5.897 1.00 13.59 180 THR A O 1
ATOM 1356 N N . THR A 1 181 ? 45.383 -26.092 4.449 1.00 12.02 181 THR A N 1
ATOM 1357 C CA . THR A 1 181 ? 44.576 -25.645 3.312 1.00 13.15 181 THR A CA 1
ATOM 1358 C C . THR A 1 181 ? 43.552 -26.735 3.043 1.00 14.43 181 THR A C 1
ATOM 1359 O O . THR A 1 181 ? 43.928 -27.878 2.762 1.00 13.67 181 THR A O 1
ATOM 1363 N N . ILE A 1 182 ? 42.308 -26.343 2.990 1.00 12.90 182 ILE A N 1
ATOM 1364 C CA . ILE A 1 182 ? 41.200 -27.226 2.622 1.00 12.63 182 ILE A CA 1
ATOM 1365 C C . ILE A 1 182 ? 40.974 -26.978 1.136 1.00 12.54 182 ILE A C 1
ATOM 1366 O O . ILE A 1 182 ? 40.448 -25.929 0.735 1.00 11.96 182 ILE A O 1
ATOM 1371 N N . HIS A 1 183 ? 41.475 -27.907 0.345 1.00 10.96 183 HIS A N 1
ATOM 1372 C CA . HIS A 1 183 ? 41.829 -27.634 -1.063 1.00 11.45 183 HIS A CA 1
ATOM 1373 C C . HIS A 1 183 ? 41.016 -28.527 -1.996 1.00 11.46 183 HIS A C 1
ATOM 1374 O O . HIS A 1 183 ? 40.799 -29.703 -1.715 1.00 10.73 183 HIS A O 1
ATOM 1381 N N . ALA A 1 184 ? 40.518 -27.933 -3.078 1.00 12.08 184 ALA A N 1
ATOM 1382 C CA . ALA A 1 184 ? 39.856 -28.695 -4.144 1.00 11.77 184 ALA A CA 1
ATOM 1383 C C . ALA A 1 184 ? 40.785 -29.778 -4.681 1.00 11.89 184 ALA A C 1
ATOM 1384 O O . ALA A 1 184 ? 42.051 -29.643 -4.681 1.00 12.98 184 ALA A O 1
ATOM 1386 N N . TYR A 1 185 ? 40.173 -30.860 -5.141 1.00 12.44 185 TYR A N 1
ATOM 1387 C CA . TYR A 1 185 ? 40.965 -31.919 -5.783 1.00 12.83 185 TYR A CA 1
ATOM 1388 C C . TYR A 1 185 ? 41.643 -31.400 -7.040 1.00 13.04 185 TYR A C 1
ATOM 1389 O O . TYR A 1 185 ? 41.170 -30.429 -7.645 1.00 13.43 185 TYR A O 1
ATOM 1398 N N . THR A 1 186 ? 42.760 -32.046 -7.431 1.00 14.01 186 THR A N 1
ATOM 1399 C CA . THR A 1 186 ? 43.508 -31.601 -8.570 1.00 13.94 186 THR A CA 1
ATOM 1400 C C . THR A 1 186 ? 43.822 -32.779 -9.532 1.00 14.90 186 THR A C 1
ATOM 1401 O O . THR A 1 186 ? 43.523 -33.920 -9.210 1.00 13.03 186 THR A O 1
ATOM 1405 N N . SER A 1 187 ? 44.404 -32.459 -10.692 1.00 15.43 187 SER A N 1
ATOM 1406 C CA . SER A 1 187 ? 44.797 -33.389 -11.758 1.00 19.73 187 SER A CA 1
ATOM 1407 C C . SER A 1 187 ? 45.753 -34.454 -11.342 1.00 23.12 187 SER A C 1
ATOM 1408 O O . SER A 1 187 ? 45.872 -35.469 -12.006 1.00 25.58 187 SER A O 1
ATOM 1411 N N . THR A 1 188 ? 46.477 -34.234 -10.267 1.00 22.73 188 THR A N 1
ATOM 1412 C CA . THR A 1 188 ? 47.390 -35.258 -9.811 1.00 25.70 188 THR A CA 1
ATOM 1413 C C . THR A 1 188 ? 46.691 -36.412 -9.077 1.00 23.72 188 THR A C 1
ATOM 1414 O O . THR A 1 188 ? 47.290 -37.461 -8.882 1.00 21.55 188 THR A O 1
ATOM 1418 N N . GLN A 1 189 ? 45.440 -36.212 -8.676 1.00 17.17 189 GLN A N 1
ATOM 1419 C CA . GLN A 1 189 ? 44.679 -37.229 -7.938 1.00 15.45 189 GLN A CA 1
ATOM 1420 C C . GLN A 1 189 ? 43.917 -38.159 -8.853 1.00 15.86 189 GLN A C 1
ATOM 1421 O O . GLN A 1 189 ? 43.847 -37.909 -10.062 1.00 17.25 189 GLN A O 1
ATOM 1427 N N . MET A 1 190 ? 43.429 -39.218 -8.246 1.00 17.52 190 MET A N 1
ATOM 1428 C CA . MET A 1 190 ? 42.755 -40.328 -8.911 1.00 20.26 190 MET A CA 1
ATOM 1429 C C . MET A 1 190 ? 41.208 -40.166 -8.810 1.00 16.52 190 MET A C 1
ATOM 1430 O O . MET A 1 190 ? 40.695 -39.828 -7.767 1.00 15.60 190 MET A O 1
ATOM 1435 N N . LEU A 1 191 ? 40.477 -40.510 -9.862 1.00 14.06 191 LEU A N 1
ATOM 1436 C CA . LEU A 1 191 ? 39.040 -40.646 -9.777 1.00 14.14 191 LEU A CA 1
ATOM 1437 C C . LEU A 1 191 ? 38.597 -41.810 -8.896 1.00 13.03 191 LEU A C 1
ATOM 1438 O O . LEU A 1 191 ? 37.684 -41.693 -8.082 1.00 11.64 191 LEU A O 1
ATOM 1443 N N . LEU A 1 192 ? 39.235 -42.949 -9.092 1.00 12.02 192 LEU A N 1
ATOM 1444 C CA . LEU A 1 192 ? 38.923 -44.126 -8.313 1.00 13.43 192 LEU A CA 1
ATOM 1445 C C . LEU A 1 192 ? 40.205 -44.679 -7.671 1.00 13.86 192 LEU A C 1
ATOM 1446 O O . LEU A 1 192 ? 41.266 -44.395 -8.123 1.00 14.03 192 LEU A O 1
ATOM 1451 N N . ASP A 1 193 ? 40.085 -45.438 -6.608 1.00 12.66 193 ASP A N 1
ATOM 1452 C CA . ASP A 1 193 ? 41.312 -45.922 -5.930 1.00 13.99 193 ASP A CA 1
ATOM 1453 C C . ASP A 1 193 ? 42.167 -46.740 -6.932 1.00 16.35 193 ASP A C 1
ATOM 1454 O O . ASP A 1 193 ? 41.649 -47.652 -7.609 1.00 15.91 193 ASP A O 1
ATOM 1459 N N . GLY A 1 194 ? 43.462 -46.501 -6.977 1.00 13.49 194 GLY A N 1
ATOM 1460 C CA . GLY A 1 194 ? 44.289 -47.370 -7.772 1.00 16.22 194 GLY A CA 1
ATOM 1461 C C . GLY A 1 194 ? 45.769 -46.974 -7.674 1.00 17.97 194 GLY A C 1
ATOM 1462 O O . GLY A 1 194 ? 46.114 -45.970 -7.036 1.00 17.48 194 GLY A O 1
ATOM 1463 N N . PRO A 1 195 ? 46.650 -47.750 -8.349 1.00 20.22 195 PRO A N 1
ATOM 1464 C CA . PRO A 1 195 ? 48.036 -47.373 -8.336 1.00 20.24 195 PRO A CA 1
ATOM 1465 C C . PRO A 1 195 ? 48.273 -46.008 -8.887 1.00 21.17 195 PRO A C 1
ATOM 1466 O O . PRO A 1 195 ? 47.559 -45.535 -9.781 1.00 21.12 195 PRO A O 1
ATOM 1470 N N . VAL A 1 196 ? 49.291 -45.349 -8.357 1.00 22.59 196 VAL A N 1
ATOM 1471 C CA . VAL A 1 196 ? 49.493 -43.946 -8.599 1.00 23.17 196 VAL A CA 1
ATOM 1472 C C . VAL A 1 196 ? 51.036 -43.725 -8.689 1.00 26.64 196 VAL A C 1
ATOM 1473 O O . VAL A 1 196 ? 51.824 -44.407 -8.065 1.00 26.11 196 VAL A O 1
ATOM 1477 N N . ARG A 1 197 ? 51.415 -42.820 -9.560 1.00 31.88 197 ARG A N 1
ATOM 1478 C CA . ARG A 1 197 ? 52.801 -42.450 -9.744 1.00 40.02 197 ARG A CA 1
ATOM 1479 C C . ARG A 1 197 ? 53.329 -41.906 -8.417 1.00 29.65 197 ARG A C 1
ATOM 1480 O O . ARG A 1 197 ? 52.743 -40.990 -7.872 1.00 31.49 197 ARG A O 1
ATOM 1488 N N . GLY A 1 198 ? 54.373 -42.518 -7.912 1.00 28.99 198 GLY A N 1
ATOM 1489 C CA . GLY A 1 198 ? 55.005 -42.133 -6.626 1.00 29.73 198 GLY A CA 1
ATOM 1490 C C . GLY A 1 198 ? 54.675 -43.133 -5.545 1.00 27.97 198 GLY A C 1
ATOM 1491 O O . GLY A 1 198 ? 55.358 -43.223 -4.512 1.00 25.94 198 GLY A O 1
ATOM 1492 N N . GLY A 1 199 ? 53.570 -43.877 -5.713 1.00 24.09 199 GLY A N 1
ATOM 1493 C CA . GLY A 1 199 ? 53.264 -44.950 -4.818 1.00 21.68 199 GLY A CA 1
ATOM 1494 C C . GLY A 1 199 ? 52.587 -44.478 -3.547 1.00 19.70 199 GLY A C 1
ATOM 1495 O O . GLY A 1 199 ? 52.387 -45.306 -2.655 1.00 20.29 199 GLY A O 1
ATOM 1496 N N . ASN A 1 200 ? 52.260 -43.179 -3.430 1.00 19.21 200 ASN A N 1
ATOM 1497 C CA . ASN A 1 200 ? 51.769 -42.652 -2.160 1.00 19.99 200 ASN A CA 1
ATOM 1498 C C . ASN A 1 200 ? 50.374 -43.216 -1.801 1.00 18.54 200 ASN A C 1
ATOM 1499 O O . ASN A 1 200 ? 49.486 -43.268 -2.657 1.00 16.14 200 ASN A O 1
ATOM 1504 N N . PHE A 1 201 ? 50.154 -43.592 -0.556 1.00 15.15 201 PHE A N 1
ATOM 1505 C CA . PHE A 1 201 ? 48.938 -44.354 -0.174 1.00 14.09 201 PHE A CA 1
ATOM 1506 C C . PHE A 1 201 ? 47.653 -43.490 -0.227 1.00 14.00 201 PHE A C 1
ATOM 1507 O O . PHE A 1 201 ? 46.545 -44.010 -0.339 1.00 12.87 201 PHE A O 1
ATOM 1515 N N . ARG A 1 202 ? 47.827 -42.188 -0.055 1.00 13.20 202 ARG A N 1
ATOM 1516 C CA . ARG A 1 202 ? 46.714 -41.263 -0.097 1.00 13.58 202 ARG A CA 1
ATOM 1517 C C . ARG A 1 202 ? 46.403 -40.711 -1.499 1.00 13.88 202 ARG A C 1
ATOM 1518 O O . ARG A 1 202 ? 45.218 -40.595 -1.887 1.00 14.27 202 ARG A O 1
ATOM 1526 N N . ALA A 1 203 ? 47.457 -40.455 -2.236 1.00 16.11 203 ALA A N 1
ATOM 1527 C CA . ALA A 1 203 ? 47.371 -40.045 -3.630 1.00 17.37 203 ALA A CA 1
ATOM 1528 C C . ALA A 1 203 ? 46.645 -41.111 -4.433 1.00 17.11 203 ALA A C 1
ATOM 1529 O O . ALA A 1 203 ? 45.995 -40.749 -5.421 1.00 17.80 203 ALA A O 1
ATOM 1531 N N . ALA A 1 204 ? 46.769 -42.357 -3.991 1.00 13.83 204 ALA A N 1
ATOM 1532 C CA . ALA A 1 204 ? 46.105 -43.498 -4.628 1.00 14.52 204 ALA A CA 1
ATOM 1533 C C . ALA A 1 204 ? 44.561 -43.502 -4.507 1.00 16.20 204 ALA A C 1
ATOM 1534 O O . ALA A 1 204 ? 43.927 -44.273 -5.176 1.00 16.67 204 ALA A O 1
ATOM 1536 N N . ARG A 1 205 ? 43.935 -42.638 -3.685 1.00 13.64 205 ARG A N 1
ATOM 1537 C CA . ARG A 1 205 ? 42.554 -42.857 -3.343 1.00 11.80 205 ARG A CA 1
ATOM 1538 C C . ARG A 1 205 ? 41.597 -41.994 -4.151 1.00 13.32 205 ARG A C 1
ATOM 1539 O O . ARG A 1 205 ? 41.940 -40.813 -4.527 1.00 11.57 205 ARG A O 1
ATOM 1547 N N . ALA A 1 206 ? 40.358 -42.476 -4.259 1.00 13.31 206 ALA A N 1
ATOM 1548 C CA . ALA A 1 206 ? 39.303 -41.761 -4.997 1.00 12.25 206 ALA A CA 1
ATOM 1549 C C . ALA A 1 206 ? 39.080 -40.348 -4.449 1.00 13.61 206 ALA A C 1
ATOM 1550 O O . ALA A 1 206 ? 38.741 -40.219 -3.291 1.00 11.94 206 ALA A O 1
ATOM 1552 N N . ALA A 1 207 ? 39.238 -39.320 -5.292 1.00 12.45 207 ALA A N 1
ATOM 1553 C CA . ALA A 1 207 ? 39.265 -37.912 -4.817 1.00 11.90 207 ALA A CA 1
ATOM 1554 C C . ALA A 1 207 ? 37.894 -37.342 -4.570 1.00 12.01 207 ALA A C 1
ATOM 1555 O O . ALA A 1 207 ? 37.775 -36.447 -3.720 1.00 11.52 207 ALA A O 1
ATOM 1557 N N . GLY A 1 208 ? 36.876 -37.814 -5.327 1.00 10.72 208 GLY A N 1
ATOM 1558 C CA . GLY A 1 208 ? 35.519 -37.216 -5.245 1.00 11.72 208 GLY A CA 1
ATOM 1559 C C . GLY A 1 208 ? 34.724 -37.619 -4.011 1.00 12.62 208 GLY A C 1
ATOM 1560 O O . GLY A 1 208 ? 33.722 -36.990 -3.695 1.00 11.23 208 GLY A O 1
ATOM 1561 N N . VAL A 1 209 ? 35.127 -38.703 -3.333 1.00 10.98 209 VAL A N 1
ATOM 1562 C CA . VAL A 1 209 ? 34.382 -39.251 -2.226 1.00 11.34 209 VAL A CA 1
ATOM 1563 C C . VAL A 1 209 ? 35.258 -39.431 -0.986 1.00 11.08 209 VAL A C 1
ATOM 1564 O O . VAL A 1 209 ? 34.926 -40.198 -0.096 1.00 11.64 209 VAL A O 1
ATOM 1568 N N . ASN A 1 210 ? 36.352 -38.661 -0.906 1.00 10.47 210 ASN A N 1
ATOM 1569 C CA . ASN A 1 210 ? 37.189 -38.715 0.298 1.00 10.80 210 ASN A CA 1
ATOM 1570 C C . ASN A 1 210 ? 37.708 -37.342 0.670 1.00 11.20 210 ASN A C 1
ATOM 1571 O O . ASN A 1 210 ? 37.910 -36.495 -0.216 1.00 12.11 210 ASN A O 1
ATOM 1576 N N . THR A 1 211 ? 37.933 -37.131 1.956 1.00 11.46 211 THR A N 1
ATOM 1577 C CA . THR A 1 211 ? 38.823 -36.040 2.460 1.00 11.07 211 THR A CA 1
ATOM 1578 C C . THR A 1 211 ? 40.190 -36.722 2.632 1.00 10.51 211 THR A C 1
ATOM 1579 O O . THR A 1 211 ? 40.297 -37.787 3.301 1.00 11.42 211 THR A O 1
ATOM 1583 N N . ILE A 1 212 ? 41.164 -36.198 1.928 1.00 9.89 212 ILE A N 1
ATOM 1584 C CA . ILE A 1 212 ? 42.483 -36.810 1.749 1.00 10.67 212 ILE A CA 1
ATOM 1585 C C . ILE A 1 212 ? 43.638 -35.911 2.203 1.00 10.49 212 ILE A C 1
ATOM 1586 O O . ILE A 1 212 ? 43.923 -34.886 1.574 1.00 10.81 212 ILE A O 1
ATOM 1591 N N . PRO A 1 213 ? 44.339 -36.277 3.286 1.00 11.63 213 PRO A N 1
ATOM 1592 C CA . PRO A 1 213 ? 45.501 -35.447 3.697 1.00 12.36 213 PRO A CA 1
ATOM 1593 C C . PRO A 1 213 ? 46.549 -35.452 2.627 1.00 13.80 213 PRO A C 1
ATOM 1594 O O . PRO A 1 213 ? 46.780 -36.489 2.011 1.00 12.03 213 PRO A O 1
ATOM 1598 N N . HIS A 1 214 ? 47.250 -34.330 2.455 1.00 13.85 214 HIS A N 1
ATOM 1599 C CA . HIS A 1 214 ? 48.213 -34.182 1.336 1.00 17.12 214 HIS A CA 1
ATOM 1600 C C . HIS A 1 214 ? 49.338 -33.267 1.788 1.00 15.48 214 HIS A C 1
ATOM 1601 O O . HIS A 1 214 ? 49.090 -32.272 2.427 1.00 13.70 214 HIS A O 1
ATOM 1608 N N . SER A 1 215 ? 50.567 -33.629 1.456 1.00 15.53 215 SER A N 1
ATOM 1609 C CA . SER A 1 215 ? 51.732 -32.825 1.930 1.00 19.06 215 SER A CA 1
ATOM 1610 C C . SER A 1 215 ? 51.809 -31.576 1.061 1.00 17.41 215 SER A C 1
ATOM 1611 O O . SER A 1 215 ? 51.385 -31.573 -0.101 1.00 19.70 215 SER A O 1
ATOM 1614 N N . THR A 1 216 ? 52.242 -30.479 1.640 1.00 17.03 216 THR A N 1
ATOM 1615 C CA . THR A 1 216 ? 52.455 -29.269 0.903 1.00 17.06 216 THR A CA 1
ATOM 1616 C C . THR A 1 216 ? 53.798 -28.687 1.257 1.00 19.08 216 THR A C 1
ATOM 1617 O O . THR A 1 216 ? 54.379 -29.022 2.263 1.00 23.47 216 THR A O 1
ATOM 1621 N N . GLY A 1 217 ? 54.346 -27.857 0.404 1.00 17.36 217 GLY A N 1
ATOM 1622 C CA . GLY A 1 217 ? 55.595 -27.216 0.808 1.00 17.44 217 GLY A CA 1
ATOM 1623 C C . GLY A 1 217 ? 55.458 -25.708 0.986 1.00 17.43 217 GLY A C 1
ATOM 1624 O O . GLY A 1 217 ? 56.471 -25.042 1.308 1.00 15.14 217 GLY A O 1
ATOM 1625 N N . ALA A 1 218 ? 54.298 -25.161 0.700 1.00 16.37 218 ALA A N 1
ATOM 1626 C CA . ALA A 1 218 ? 54.163 -23.706 0.643 1.00 17.31 218 ALA A CA 1
ATOM 1627 C C . ALA A 1 218 ? 54.586 -22.987 1.957 1.00 18.20 218 ALA A C 1
ATOM 1628 O O . ALA A 1 218 ? 55.294 -21.966 1.905 1.00 18.50 218 ALA A O 1
ATOM 1630 N N . ALA A 1 219 ? 54.248 -23.527 3.113 1.00 14.75 219 ALA A N 1
ATOM 1631 C CA . ALA A 1 219 ? 54.573 -22.883 4.358 1.00 14.25 219 ALA A CA 1
ATOM 1632 C C . ALA A 1 219 ? 56.046 -22.988 4.716 1.00 16.61 219 ALA A C 1
ATOM 1633 O O . ALA A 1 219 ? 56.680 -21.989 5.043 1.00 15.77 219 ALA A O 1
ATOM 1635 N N . LYS A 1 220 ? 56.595 -24.189 4.590 1.00 15.76 220 LYS A N 1
ATOM 1636 C CA . LYS A 1 220 ? 58.000 -24.399 4.831 1.00 18.75 220 LYS A CA 1
ATOM 1637 C C . LYS A 1 220 ? 58.889 -23.557 3.955 1.00 16.22 220 LYS A C 1
ATOM 1638 O O . LYS A 1 220 ? 59.972 -23.107 4.402 1.00 17.45 220 LYS A O 1
ATOM 1644 N N . ALA A 1 221 ? 58.488 -23.375 2.700 1.00 15.27 221 ALA A N 1
ATOM 1645 C CA . ALA A 1 221 ? 59.337 -22.664 1.732 1.00 17.13 221 ALA A CA 1
ATOM 1646 C C . ALA A 1 221 ? 59.039 -21.147 1.692 1.00 16.50 221 ALA A C 1
ATOM 1647 O O . ALA A 1 221 ? 59.513 -20.453 0.811 1.00 16.27 221 ALA A O 1
ATOM 1649 N N . LEU A 1 222 ? 58.148 -20.666 2.561 1.00 16.69 222 LEU A N 1
ATOM 1650 C CA . LEU A 1 222 ? 57.652 -19.278 2.424 1.00 16.19 222 LEU A CA 1
ATOM 1651 C C . LEU A 1 222 ? 58.774 -18.234 2.634 1.00 16.26 222 LEU A C 1
ATOM 1652 O O . LEU A 1 222 ? 58.602 -17.115 2.222 1.00 15.49 222 LEU A O 1
ATOM 1657 N N . GLY A 1 223 ? 59.893 -18.633 3.259 1.00 13.95 223 GLY A N 1
ATOM 1658 C CA . GLY A 1 223 ? 61.086 -17.781 3.370 1.00 16.39 223 GLY A CA 1
ATOM 1659 C C . GLY A 1 223 ? 61.648 -17.292 2.039 1.00 17.53 223 GLY A C 1
ATOM 1660 O O . GLY A 1 223 ? 62.284 -16.187 1.946 1.00 15.87 223 GLY A O 1
ATOM 1661 N N . LEU A 1 224 ? 61.354 -18.036 0.977 1.00 15.88 224 LEU A N 1
ATOM 1662 C CA . LEU A 1 224 ? 61.744 -17.578 -0.373 1.00 15.99 224 LEU A CA 1
ATOM 1663 C C . LEU A 1 224 ? 61.046 -16.312 -0.776 1.00 17.24 224 LEU A C 1
ATOM 1664 O O . LEU A 1 224 ? 61.611 -15.501 -1.569 1.00 18.94 224 LEU A O 1
ATOM 1669 N N . VAL A 1 225 ? 59.859 -16.078 -0.228 1.00 14.62 225 VAL A N 1
ATOM 1670 C CA . VAL A 1 225 ? 59.076 -14.921 -0.561 1.00 15.53 225 VAL A CA 1
ATOM 1671 C C . VAL A 1 225 ? 59.193 -13.828 0.526 1.00 18.00 225 VAL A C 1
ATOM 1672 O O . VAL A 1 225 ? 59.263 -12.654 0.181 1.00 16.22 225 VAL A O 1
ATOM 1676 N N . ILE A 1 226 ? 59.134 -14.248 1.795 1.00 16.53 226 ILE A N 1
ATOM 1677 C CA . ILE A 1 226 ? 59.165 -13.408 2.981 1.00 16.56 226 ILE A CA 1
ATOM 1678 C C . ILE A 1 226 ? 60.305 -13.912 3.887 1.00 17.22 226 ILE A C 1
ATOM 1679 O O . ILE A 1 226 ? 60.129 -14.848 4.711 1.00 15.51 226 ILE A O 1
ATOM 1684 N N . PRO A 1 227 ? 61.530 -13.361 3.696 1.00 18.76 227 PRO A N 1
ATOM 1685 C CA . PRO A 1 227 ? 62.652 -13.943 4.393 1.00 17.49 227 PRO A CA 1
ATOM 1686 C C . PRO A 1 227 ? 62.551 -14.083 5.905 1.00 17.73 227 PRO A C 1
ATOM 1687 O O . PRO A 1 227 ? 63.050 -15.064 6.436 1.00 17.92 227 PRO A O 1
ATOM 1691 N N . GLU A 1 228 ? 61.942 -13.126 6.595 1.00 19.77 228 GLU A N 1
ATOM 1692 C CA . GLU A 1 228 ? 61.807 -13.190 8.049 1.00 23.21 228 GLU A CA 1
ATOM 1693 C C . GLU A 1 228 ? 60.896 -14.350 8.526 1.00 22.34 228 GLU A C 1
ATOM 1694 O O . GLU A 1 228 ? 60.960 -14.714 9.658 1.00 23.14 228 GLU A O 1
ATOM 1700 N N . LEU A 1 229 ? 60.155 -15.009 7.626 1.00 18.03 229 LEU A N 1
ATOM 1701 C CA . LEU A 1 229 ? 59.337 -16.145 7.995 1.00 17.22 229 LEU A CA 1
ATOM 1702 C C . LEU A 1 229 ? 59.992 -17.438 7.655 1.00 17.79 229 LEU A C 1
ATOM 1703 O O . LEU A 1 229 ? 59.407 -18.509 7.908 1.00 15.28 229 LEU A O 1
ATOM 1708 N N . ASN A 1 230 ? 61.265 -17.400 7.200 1.00 17.52 230 ASN A N 1
ATOM 1709 C CA . ASN A 1 230 ? 61.998 -18.632 6.964 1.00 17.40 230 ASN A CA 1
ATOM 1710 C C . ASN A 1 230 ? 62.074 -19.415 8.257 1.00 18.83 230 ASN A C 1
ATOM 1711 O O . ASN A 1 230 ? 62.356 -18.853 9.313 1.00 18.45 230 ASN A O 1
ATOM 1716 N N . GLY A 1 231 ? 61.771 -20.707 8.239 1.00 19.50 231 GLY A N 1
ATOM 1717 C CA . GLY A 1 231 ? 61.852 -21.502 9.462 1.00 19.17 231 GLY A CA 1
ATOM 1718 C C . GLY A 1 231 ? 60.744 -21.379 10.462 1.00 19.82 231 GLY A C 1
ATOM 1719 O O . GLY A 1 231 ? 60.758 -22.076 11.485 1.00 17.82 231 GLY A O 1
ATOM 1720 N N . LYS A 1 232 ? 59.733 -20.559 10.172 1.00 17.49 232 LYS A N 1
ATOM 1721 C CA . LYS A 1 232 ? 58.748 -20.284 11.155 1.00 17.36 232 LYS A CA 1
ATOM 1722 C C . LYS A 1 232 ? 57.380 -20.969 10.925 1.00 16.22 232 LYS A C 1
ATOM 1723 O O . LYS A 1 232 ? 56.565 -20.960 11.845 1.00 16.94 232 LYS A O 1
ATOM 1729 N N . LEU A 1 233 ? 57.148 -21.497 9.720 1.00 15.12 233 LEU A N 1
ATOM 1730 C CA . LEU A 1 233 ? 55.844 -22.040 9.361 1.00 15.04 233 LEU A CA 1
ATOM 1731 C C . LEU A 1 233 ? 55.970 -23.455 8.808 1.00 13.77 233 LEU A C 1
ATOM 1732 O O . LEU A 1 233 ? 56.967 -23.831 8.156 1.00 14.17 233 LEU A O 1
ATOM 1737 N N . GLN A 1 234 ? 54.939 -24.246 9.101 1.00 14.96 234 GLN A N 1
ATOM 1738 C CA . GLN A 1 234 ? 54.789 -25.580 8.456 1.00 14.07 234 GLN A CA 1
ATOM 1739 C C . GLN A 1 234 ? 53.335 -25.714 8.066 1.00 13.19 234 GLN A C 1
ATOM 1740 O O . GLN A 1 234 ? 52.559 -24.844 8.293 1.00 12.48 234 GLN A O 1
ATOM 1746 N N . GLY A 1 235 ? 52.959 -26.818 7.447 1.00 13.87 235 GLY A N 1
ATOM 1747 C CA . GLY A 1 235 ? 51.535 -27.005 7.211 1.00 13.16 235 GLY A CA 1
ATOM 1748 C C . GLY A 1 235 ? 51.264 -28.180 6.284 1.00 12.42 235 GLY A C 1
ATOM 1749 O O . GLY A 1 235 ? 52.201 -28.935 5.966 1.00 14.62 235 GLY A O 1
ATOM 1750 N N . HIS A 1 236 ? 49.992 -28.401 5.954 1.00 11.38 236 HIS A N 1
ATOM 1751 C CA . HIS A 1 236 ? 49.607 -29.461 5.034 1.00 12.47 236 HIS A CA 1
ATOM 1752 C C . HIS A 1 236 ? 48.251 -29.063 4.406 1.00 12.57 236 HIS A C 1
ATOM 1753 O O . HIS A 1 236 ? 47.738 -27.941 4.626 1.00 11.52 236 HIS A O 1
ATOM 1760 N N . ALA A 1 237 ? 47.720 -29.960 3.606 1.00 12.20 237 ALA A N 1
ATOM 1761 C CA . ALA A 1 237 ? 46.452 -29.771 2.937 1.00 11.33 237 ALA A CA 1
ATOM 1762 C C . ALA A 1 237 ? 45.527 -30.946 3.275 1.00 10.94 237 ALA A C 1
ATOM 1763 O O . ALA A 1 237 ? 45.970 -32.037 3.644 1.00 10.03 237 ALA A O 1
ATOM 1765 N N . GLN A 1 238 ? 44.207 -30.705 3.165 1.00 10.09 238 GLN A N 1
ATOM 1766 C CA . GLN A 1 238 ? 43.202 -31.718 3.131 1.00 9.89 238 GLN A CA 1
ATOM 1767 C C . GLN A 1 238 ? 42.529 -31.531 1.739 1.00 10.55 238 GLN A C 1
ATOM 1768 O O . GLN A 1 238 ? 41.912 -30.459 1.471 1.00 10.73 238 GLN A O 1
ATOM 1774 N N . ARG A 1 239 ? 42.670 -32.520 0.905 1.00 10.78 239 ARG A N 1
ATOM 1775 C CA . ARG A 1 239 ? 42.025 -32.457 -0.441 1.00 11.25 239 ARG A CA 1
ATOM 1776 C C . ARG A 1 239 ? 40.626 -32.935 -0.330 1.00 11.37 239 ARG A C 1
ATOM 1777 O O . ARG A 1 239 ? 40.388 -34.057 0.175 1.00 11.49 239 ARG A O 1
ATOM 1785 N N . VAL A 1 240 ? 39.671 -32.134 -0.786 1.00 10.74 240 VAL A N 1
ATOM 1786 C CA . VAL A 1 240 ? 38.240 -32.401 -0.599 1.00 10.29 240 VAL A CA 1
ATOM 1787 C C . VAL A 1 240 ? 37.458 -32.445 -1.906 1.00 10.60 240 VAL A C 1
ATOM 1788 O O . VAL A 1 240 ? 37.971 -32.009 -2.942 1.00 10.67 240 VAL A O 1
ATOM 1792 N N . GLY A 1 241 ? 36.216 -32.885 -1.827 1.00 9.79 241 GLY A N 1
ATOM 1793 C CA . GLY A 1 241 ? 35.434 -33.315 -3.009 1.00 10.79 241 GLY A CA 1
ATOM 1794 C C . GLY A 1 241 ? 34.800 -32.227 -3.845 1.00 10.54 241 GLY A C 1
ATOM 1795 O O . GLY A 1 241 ? 33.668 -32.398 -4.256 1.00 12.80 241 GLY A O 1
ATOM 1796 N N . VAL A 1 242 ? 35.534 -31.157 -4.109 1.00 10.38 242 VAL A N 1
ATOM 1797 C CA . VAL A 1 242 ? 35.107 -30.155 -5.054 1.00 10.82 242 VAL A CA 1
ATOM 1798 C C . VAL A 1 242 ? 36.165 -29.933 -6.143 1.00 10.70 242 VAL A C 1
ATOM 1799 O O . VAL A 1 242 ? 37.330 -30.172 -5.949 1.00 10.21 242 VAL A O 1
ATOM 1803 N N . VAL A 1 243 ? 35.703 -29.459 -7.316 1.00 12.85 243 VAL A N 1
ATOM 1804 C CA . VAL A 1 243 ? 36.519 -29.366 -8.509 1.00 12.05 243 VAL A CA 1
ATOM 1805 C C . VAL A 1 243 ? 37.494 -28.197 -8.444 1.00 12.51 243 VAL A C 1
ATOM 1806 O O . VAL A 1 243 ? 38.477 -28.208 -9.130 1.00 11.88 243 VAL A O 1
ATOM 1810 N N . ASP A 1 244 ? 37.186 -27.188 -7.625 1.00 11.64 244 ASP A N 1
ATOM 1811 C CA . ASP A 1 244 ? 37.973 -25.967 -7.587 1.00 11.61 244 ASP A CA 1
ATOM 1812 C C . ASP A 1 244 ? 37.460 -25.121 -6.463 1.00 10.96 244 ASP A C 1
ATOM 1813 O O . ASP A 1 244 ? 36.300 -25.256 -6.059 1.00 11.84 244 ASP A O 1
ATOM 1818 N N . GLY A 1 245 ? 38.336 -24.258 -5.968 1.00 10.28 245 GLY A N 1
ATOM 1819 C CA . GLY A 1 245 ? 37.997 -23.353 -4.879 1.00 12.12 245 GLY A CA 1
ATOM 1820 C C . GLY A 1 245 ? 38.484 -23.918 -3.550 1.00 10.75 245 GLY A C 1
ATOM 1821 O O . GLY A 1 245 ? 38.092 -24.996 -3.159 1.00 12.00 245 GLY A O 1
ATOM 1822 N N . SER A 1 246 ? 39.377 -23.187 -2.902 1.00 10.67 246 SER A N 1
ATOM 1823 C CA . SER A 1 246 ? 40.130 -23.641 -1.718 1.00 10.50 246 SER A CA 1
ATOM 1824 C C . SER A 1 246 ? 40.239 -22.575 -0.676 1.00 12.21 246 SER A C 1
ATOM 1825 O O . SER A 1 246 ? 39.915 -21.432 -0.951 1.00 10.49 246 SER A O 1
ATOM 1828 N N . LEU A 1 247 ? 40.655 -22.955 0.542 1.00 12.71 247 LEU A N 1
ATOM 1829 C CA . LEU A 1 247 ? 40.842 -22.000 1.620 1.00 14.97 247 LEU A CA 1
ATOM 1830 C C . LEU A 1 247 ? 42.055 -22.387 2.390 1.00 14.81 247 LEU A C 1
ATOM 1831 O O . LEU A 1 247 ? 42.309 -23.583 2.593 1.00 18.21 247 LEU A O 1
ATOM 1836 N N . THR A 1 248 ? 42.786 -21.410 2.848 1.00 14.27 248 THR A N 1
ATOM 1837 C CA . THR A 1 248 ? 43.982 -21.632 3.678 1.00 13.25 248 THR A CA 1
ATOM 1838 C C . THR A 1 248 ? 43.687 -21.110 5.068 1.00 12.43 248 THR A C 1
ATOM 1839 O O . THR A 1 248 ? 43.362 -19.899 5.244 1.00 12.86 248 THR A O 1
ATOM 1843 N N . GLU A 1 249 ? 43.836 -21.964 6.064 1.00 12.15 249 GLU A N 1
ATOM 1844 C CA . GLU A 1 249 ? 43.775 -21.557 7.497 1.00 11.92 249 GLU A CA 1
ATOM 1845 C C . GLU A 1 249 ? 45.195 -21.435 7.987 1.00 13.64 249 GLU A C 1
ATOM 1846 O O . GLU A 1 249 ? 46.020 -22.330 7.756 1.00 13.26 249 GLU A O 1
ATOM 1852 N N . LEU A 1 250 ? 45.456 -20.348 8.725 1.00 13.17 250 LEU A N 1
ATOM 1853 C CA . LEU A 1 250 ? 46.706 -20.119 9.408 1.00 13.24 250 LEU A CA 1
ATOM 1854 C C . LEU A 1 250 ? 46.456 -19.980 10.893 1.00 12.18 250 LEU A C 1
ATOM 1855 O O . LEU A 1 250 ? 45.598 -19.186 11.261 1.00 14.08 250 LEU A O 1
ATOM 1860 N N . VAL A 1 251 ? 47.194 -20.724 11.697 1.00 12.08 251 VAL A N 1
ATOM 1861 C CA . VAL A 1 251 ? 47.161 -20.641 13.170 1.00 13.19 251 VAL A CA 1
ATOM 1862 C C . VAL A 1 251 ? 48.557 -20.196 13.551 1.00 12.63 251 VAL A C 1
ATOM 1863 O O . VAL A 1 251 ? 49.533 -20.853 13.239 1.00 13.42 251 VAL A O 1
ATOM 1867 N N . ALA A 1 252 ? 48.618 -19.122 14.308 1.00 12.67 252 ALA A N 1
ATOM 1868 C CA . ALA A 1 252 ? 49.892 -18.487 14.635 1.00 13.15 252 ALA A CA 1
ATOM 1869 C C . ALA A 1 252 ? 49.942 -18.042 16.119 1.00 13.68 252 ALA A C 1
ATOM 1870 O O . ALA A 1 252 ? 48.916 -17.759 16.738 1.00 15.32 252 ALA A O 1
ATOM 1872 N N . ILE A 1 253 ? 51.155 -18.045 16.620 1.00 14.35 253 ILE A N 1
ATOM 1873 C CA . ILE A 1 253 ? 51.529 -17.344 17.882 1.00 14.12 253 ILE A CA 1
ATOM 1874 C C . ILE A 1 253 ? 52.123 -16.027 17.416 1.00 15.26 253 ILE A C 1
ATOM 1875 O O . ILE A 1 253 ? 53.055 -16.023 16.573 1.00 16.04 253 ILE A O 1
ATOM 1880 N N . LEU A 1 254 ? 51.594 -14.929 17.919 1.00 14.91 254 LEU A N 1
ATOM 1881 C CA . LEU A 1 254 ? 51.948 -13.614 17.530 1.00 15.36 254 LEU A CA 1
ATOM 1882 C C . LEU A 1 254 ? 52.772 -12.907 18.670 1.00 19.06 254 LEU A C 1
ATOM 1883 O O . LEU A 1 254 ? 52.719 -13.340 19.814 1.00 18.49 254 LEU A O 1
ATOM 1888 N N . ASP A 1 255 ? 53.518 -11.869 18.291 1.00 20.09 255 ASP A N 1
ATOM 1889 C CA . ASP A 1 255 ? 54.293 -11.077 19.288 1.00 23.16 255 ASP A CA 1
ATOM 1890 C C . ASP A 1 255 ? 53.386 -10.244 20.144 1.00 24.55 255 ASP A C 1
ATOM 1891 O O . ASP A 1 255 ? 53.694 -9.986 21.301 1.00 30.02 255 ASP A O 1
ATOM 1896 N N . LYS A 1 256 ? 52.267 -9.823 19.604 1.00 23.84 256 LYS A N 1
ATOM 1897 C CA . LYS A 1 256 ? 51.327 -8.962 20.298 1.00 28.72 256 LYS A CA 1
ATOM 1898 C C . LYS A 1 256 ? 50.113 -9.723 20.779 1.00 29.41 256 LYS A C 1
ATOM 1899 O O . LYS A 1 256 ? 49.620 -10.563 20.067 1.00 22.09 256 LYS A O 1
ATOM 1905 N N . LYS A 1 257 ? 49.587 -9.318 21.936 1.00 25.25 257 LYS A N 1
ATOM 1906 C CA . LYS A 1 257 ? 48.225 -9.609 22.338 1.00 26.71 257 LYS A CA 1
ATOM 1907 C C . LYS A 1 257 ? 47.233 -8.877 21.481 1.00 24.46 257 LYS A C 1
ATOM 1908 O O . LYS A 1 257 ? 47.340 -7.668 21.323 1.00 24.42 257 LYS A O 1
ATOM 1914 N N . VAL A 1 258 ? 46.216 -9.582 20.941 1.00 20.00 258 VAL A N 1
ATOM 1915 C CA . VAL A 1 258 ? 45.228 -8.994 20.052 1.00 21.33 258 VAL A CA 1
ATOM 1916 C C . VAL A 1 258 ? 43.820 -9.441 20.394 1.00 20.36 258 VAL A C 1
ATOM 1917 O O . VAL A 1 258 ? 43.613 -10.464 21.064 1.00 22.34 258 VAL A O 1
ATOM 1921 N N . THR A 1 259 ? 42.850 -8.733 19.846 1.00 20.11 259 THR A N 1
ATOM 1922 C CA . THR A 1 259 ? 41.507 -9.231 19.749 1.00 19.27 259 THR A CA 1
ATOM 1923 C C . THR A 1 259 ? 41.214 -9.628 18.292 1.00 19.13 259 THR A C 1
ATOM 1924 O O . THR A 1 259 ? 41.899 -9.166 17.393 1.00 16.98 259 THR A O 1
ATOM 1928 N N . ALA A 1 260 ? 40.140 -10.389 18.079 1.00 17.70 260 ALA A N 1
ATOM 1929 C CA . ALA A 1 260 ? 39.690 -10.689 16.734 1.00 17.69 260 ALA A CA 1
ATOM 1930 C C . ALA A 1 260 ? 39.398 -9.453 15.886 1.00 19.50 260 ALA A C 1
ATOM 1931 O O . ALA A 1 260 ? 39.774 -9.391 14.659 1.00 17.33 260 ALA A O 1
ATOM 1933 N N . ASP A 1 261 ? 38.694 -8.492 16.472 1.00 17.98 261 ASP A N 1
ATOM 1934 C CA . ASP A 1 261 ? 38.365 -7.279 15.717 1.00 19.41 261 ASP A CA 1
ATOM 1935 C C . ASP A 1 261 ? 39.617 -6.517 15.293 1.00 17.56 261 ASP A C 1
ATOM 1936 O O . ASP A 1 261 ? 39.676 -6.011 14.172 1.00 20.73 261 ASP A O 1
ATOM 1941 N N . GLU A 1 262 ? 40.647 -6.506 16.158 1.00 17.47 262 GLU A N 1
ATOM 1942 C CA . GLU A 1 262 ? 41.906 -5.791 15.875 1.00 19.15 262 GLU A CA 1
ATOM 1943 C C . GLU A 1 262 ? 42.659 -6.469 14.695 1.00 17.57 262 GLU A C 1
ATOM 1944 O O . GLU A 1 262 ? 43.120 -5.836 13.768 1.00 15.32 262 GLU A O 1
ATOM 1950 N N . VAL A 1 263 ? 42.669 -7.796 14.758 1.00 17.53 263 VAL A N 1
ATOM 1951 C CA . VAL A 1 263 ? 43.305 -8.601 13.714 1.00 17.72 263 VAL A CA 1
ATOM 1952 C C . VAL A 1 263 ? 42.605 -8.345 12.384 1.00 16.85 263 VAL A C 1
ATOM 1953 O O . VAL A 1 263 ? 43.264 -8.099 11.361 1.00 16.60 263 VAL A O 1
ATOM 1957 N N . ASN A 1 264 ? 41.273 -8.394 12.407 1.00 15.95 264 ASN A N 1
ATOM 1958 C CA . ASN A 1 264 ? 40.476 -8.174 11.221 1.00 16.04 264 ASN A CA 1
ATOM 1959 C C . ASN A 1 264 ? 40.713 -6.835 10.630 1.00 16.82 264 ASN A C 1
ATOM 1960 O O . ASN A 1 264 ? 40.929 -6.719 9.424 1.00 14.75 264 ASN A O 1
ATOM 1965 N N . ALA A 1 265 ? 40.649 -5.788 11.452 1.00 15.58 265 ALA A N 1
ATOM 1966 C CA . ALA A 1 265 ? 40.938 -4.449 10.915 1.00 16.41 265 ALA A CA 1
ATOM 1967 C C . ALA A 1 265 ? 42.335 -4.245 10.332 1.00 15.17 265 ALA A C 1
ATOM 1968 O O . ALA A 1 265 ? 42.473 -3.518 9.316 1.00 17.40 265 ALA A O 1
ATOM 1970 N N . ALA A 1 266 ? 43.329 -4.804 11.001 1.00 15.73 266 ALA A N 1
ATOM 1971 C CA . ALA A 1 266 ? 44.705 -4.681 10.597 1.00 17.73 266 ALA A CA 1
ATOM 1972 C C . ALA A 1 266 ? 44.951 -5.377 9.279 1.00 19.71 266 ALA A C 1
ATOM 1973 O O . ALA A 1 266 ? 45.650 -4.840 8.446 1.00 18.83 266 ALA A O 1
ATOM 1975 N N . ILE A 1 267 ? 44.375 -6.563 9.094 1.00 16.91 267 ILE A N 1
ATOM 1976 C CA . ILE A 1 267 ? 44.557 -7.252 7.828 1.00 16.33 267 ILE A CA 1
ATOM 1977 C C . ILE A 1 267 ? 43.701 -6.613 6.741 1.00 16.36 267 ILE A C 1
ATOM 1978 O O . ILE A 1 267 ? 44.192 -6.399 5.629 1.00 15.85 267 ILE A O 1
ATOM 1983 N N . LYS A 1 268 ? 42.444 -6.248 7.069 1.00 17.19 268 LYS A N 1
ATOM 1984 C CA . LYS A 1 268 ? 41.536 -5.643 6.129 1.00 18.37 268 LYS A CA 1
ATOM 1985 C C . LYS A 1 268 ? 42.191 -4.473 5.451 1.00 18.50 268 LYS A C 1
ATOM 1986 O O . LYS A 1 268 ? 42.062 -4.326 4.240 1.00 18.42 268 LYS A O 1
ATOM 1992 N N . LYS A 1 269 ? 42.915 -3.644 6.200 1.00 20.08 269 LYS A N 1
ATOM 1993 C CA . LYS A 1 269 ? 43.355 -2.401 5.569 1.00 21.27 269 LYS A CA 1
ATOM 1994 C C . LYS A 1 269 ? 44.324 -2.721 4.424 1.00 20.72 269 LYS A C 1
ATOM 1995 O O . LYS A 1 269 ? 44.416 -1.949 3.492 1.00 22.82 269 LYS A O 1
ATOM 2001 N N . HIS A 1 270 ? 45.067 -3.826 4.523 1.00 18.89 270 HIS A N 1
ATOM 2002 C CA . HIS A 1 270 ? 45.956 -4.288 3.435 1.00 18.00 270 HIS A CA 1
ATOM 2003 C C . HIS A 1 270 ? 45.303 -4.940 2.198 1.00 18.32 270 HIS A C 1
ATOM 2004 O O . HIS A 1 270 ? 45.968 -5.078 1.157 1.00 19.54 270 HIS A O 1
ATOM 2011 N N . THR A 1 271 ? 44.035 -5.297 2.300 1.00 17.86 271 THR A N 1
ATOM 2012 C CA . THR A 1 271 ? 43.242 -5.765 1.190 1.00 17.61 271 THR A CA 1
ATOM 2013 C C . THR A 1 271 ? 42.616 -4.667 0.362 1.00 19.04 271 THR A C 1
ATOM 2014 O O . THR A 1 271 ? 42.143 -4.882 -0.729 1.00 17.66 271 THR A O 1
ATOM 2018 N N . GLU A 1 272 ? 42.543 -3.478 0.926 1.00 18.87 272 GLU A N 1
ATOM 2019 C CA . GLU A 1 272 ? 41.783 -2.434 0.297 1.00 20.33 272 GLU A CA 1
ATOM 2020 C C . GLU A 1 272 ? 42.483 -2.000 -0.997 1.00 19.21 272 GLU A C 1
ATOM 2021 O O . GLU A 1 272 ? 43.652 -1.639 -0.944 1.00 22.39 272 GLU A O 1
ATOM 2027 N N . GLY A 1 273 ? 41.743 -2.049 -2.092 1.00 24.07 273 GLY A N 1
ATOM 2028 C CA . GLY A 1 273 ? 42.288 -1.739 -3.453 1.00 26.10 273 GLY A CA 1
ATOM 2029 C C . GLY A 1 273 ? 43.367 -2.748 -3.891 1.00 26.40 273 GLY A C 1
ATOM 2030 O O . GLY A 1 273 ? 44.129 -2.475 -4.804 1.00 23.61 273 GLY A O 1
ATOM 2031 N N . ASN A 1 274 ? 43.449 -3.910 -3.234 1.00 20.78 274 ASN A N 1
ATOM 2032 C CA . ASN A 1 274 ? 44.560 -4.842 -3.527 1.00 18.13 274 ASN A CA 1
ATOM 2033 C C . ASN A 1 274 ? 43.992 -5.864 -4.482 1.00 17.46 274 ASN A C 1
ATOM 2034 O O . ASN A 1 274 ? 43.195 -6.688 -4.113 1.00 17.16 274 ASN A O 1
ATOM 2039 N N . GLU A 1 275 ? 44.434 -5.821 -5.736 1.00 18.15 275 GLU A N 1
ATOM 2040 C CA . GLU A 1 275 ? 43.953 -6.754 -6.731 1.00 20.21 275 GLU A CA 1
ATOM 2041 C C . GLU A 1 275 ? 44.423 -8.262 -6.496 1.00 16.79 275 GLU A C 1
ATOM 2042 O O . GLU A 1 275 ? 43.916 -9.166 -7.168 1.00 16.01 275 GLU A O 1
ATOM 2048 N N . SER A 1 276 ? 45.416 -8.440 -5.648 1.00 15.70 276 SER A N 1
ATOM 2049 C CA . SER A 1 276 ? 46.074 -9.761 -5.406 1.00 15.04 276 SER A CA 1
ATOM 2050 C C . SER A 1 276 ? 45.551 -10.389 -4.122 1.00 15.72 276 SER A C 1
ATOM 2051 O O . SER A 1 276 ? 45.478 -11.633 -4.060 1.00 15.41 276 SER A O 1
ATOM 2054 N N . PHE A 1 277 ? 45.144 -9.568 -3.132 1.00 14.32 277 PHE A N 1
ATOM 2055 C CA . PHE A 1 277 ? 44.734 -10.023 -1.799 1.00 14.88 277 PHE A CA 1
ATOM 2056 C C . PHE A 1 277 ? 43.477 -9.235 -1.460 1.00 17.26 277 PHE A C 1
ATOM 2057 O O . PHE A 1 277 ? 43.523 -8.061 -1.040 1.00 16.40 277 PHE A O 1
ATOM 2065 N N . GLY A 1 278 ? 42.373 -9.902 -1.653 1.00 12.87 278 GLY A N 1
ATOM 2066 C CA . GLY A 1 278 ? 41.057 -9.350 -1.519 1.00 14.90 278 GLY A CA 1
ATOM 2067 C C . GLY A 1 278 ? 40.433 -9.587 -0.165 1.00 13.60 278 GLY A C 1
ATOM 2068 O O . GLY A 1 278 ? 41.081 -10.059 0.785 1.00 15.45 278 GLY A O 1
ATOM 2069 N N . TYR A 1 279 ? 39.140 -9.262 -0.103 1.00 15.07 279 TYR A N 1
ATOM 2070 C CA . TYR A 1 279 ? 38.368 -9.280 1.158 1.00 15.61 279 TYR A CA 1
ATOM 2071 C C . TYR A 1 279 ? 36.943 -9.615 0.921 1.00 13.77 279 TYR A C 1
ATOM 2072 O O . TYR A 1 279 ? 36.329 -9.103 -0.052 1.00 14.96 279 TYR A O 1
ATOM 2081 N N . ASN A 1 280 ? 36.399 -10.483 1.735 1.00 12.90 280 ASN A N 1
ATOM 2082 C CA . ASN A 1 280 ? 35.027 -10.768 1.609 1.00 15.11 280 ASN A CA 1
ATOM 2083 C C . ASN A 1 280 ? 34.420 -11.037 2.964 1.00 15.65 280 ASN A C 1
ATOM 2084 O O . ASN A 1 280 ? 34.822 -11.978 3.640 1.00 14.44 280 ASN A O 1
ATOM 2089 N N . ASP A 1 281 ? 33.437 -10.239 3.352 1.00 14.95 281 ASP A N 1
ATOM 2090 C CA . ASP A 1 281 ? 32.773 -10.508 4.625 1.00 17.82 281 ASP A CA 1
ATOM 2091 C C . ASP A 1 281 ? 31.316 -10.834 4.502 1.00 15.86 281 ASP A C 1
ATOM 2092 O O . ASP A 1 281 ? 30.547 -10.629 5.467 1.00 15.42 281 ASP A O 1
ATOM 2097 N N . ASP A 1 282 ? 30.921 -11.364 3.361 1.00 13.78 282 ASP A N 1
ATOM 2098 C CA . ASP A 1 282 ? 29.522 -11.773 3.062 1.00 14.58 282 ASP A CA 1
ATOM 2099 C C . ASP A 1 282 ? 29.205 -13.219 3.420 1.00 14.82 282 ASP A C 1
ATOM 2100 O O . ASP A 1 282 ? 28.106 -13.709 3.110 1.00 16.32 282 ASP A O 1
ATOM 2105 N N . GLU A 1 283 ? 30.084 -13.891 4.125 1.00 13.74 283 GLU A N 1
ATOM 2106 C CA . GLU A 1 283 ? 29.852 -15.329 4.505 1.00 14.33 283 GLU A CA 1
ATOM 2107 C C . GLU A 1 283 ? 29.756 -16.235 3.275 1.00 13.11 283 GLU A C 1
ATOM 2108 O O . GLU A 1 283 ? 28.777 -16.976 3.109 1.00 13.90 283 GLU A O 1
ATOM 2114 N N . ILE A 1 284 ? 30.756 -16.092 2.427 1.00 13.00 284 ILE A N 1
ATOM 2115 C CA . ILE A 1 284 ? 30.830 -16.836 1.220 1.00 13.62 284 ILE A CA 1
ATOM 2116 C C . ILE A 1 284 ? 31.264 -18.288 1.510 1.00 12.95 284 ILE A C 1
ATOM 2117 O O . ILE A 1 284 ? 31.717 -18.631 2.619 1.00 12.39 284 ILE A O 1
ATOM 2122 N N . VAL A 1 285 ? 31.135 -19.129 0.464 1.00 12.08 285 VAL A N 1
ATOM 2123 C CA . VAL A 1 285 ? 31.593 -20.529 0.471 1.00 11.23 285 VAL A CA 1
ATOM 2124 C C . VAL A 1 285 ? 32.467 -20.744 -0.779 1.00 11.87 285 VAL A C 1
ATOM 2125 O O . VAL A 1 285 ? 32.637 -19.820 -1.593 1.00 11.81 285 VAL A O 1
ATOM 2129 N N . SER A 1 286 ? 33.073 -21.934 -0.953 1.00 11.77 286 SER A N 1
ATOM 2130 C CA . SER A 1 286 ? 34.137 -22.116 -1.941 1.00 10.43 286 SER A CA 1
ATOM 2131 C C . SER A 1 286 ? 33.677 -21.829 -3.379 1.00 10.84 286 SER A C 1
ATOM 2132 O O . SER A 1 286 ? 34.455 -21.307 -4.173 1.00 11.57 286 SER A O 1
ATOM 2135 N N . SER A 1 287 ? 32.456 -22.185 -3.770 1.00 11.20 287 SER A N 1
ATOM 2136 C CA . SER A 1 287 ? 32.072 -21.991 -5.157 1.00 12.03 287 SER A CA 1
ATOM 2137 C C . SER A 1 287 ? 32.114 -20.515 -5.489 1.00 12.16 287 SER A C 1
ATOM 2138 O O . SER A 1 287 ? 32.354 -20.164 -6.662 1.00 11.47 287 SER A O 1
ATOM 2141 N N . ASP A 1 288 ? 31.903 -19.668 -4.498 1.00 11.11 288 ASP A N 1
ATOM 2142 C CA . ASP A 1 288 ? 31.860 -18.210 -4.763 1.00 12.69 288 ASP A CA 1
ATOM 2143 C C . ASP A 1 288 ? 33.198 -17.637 -5.215 1.00 14.33 288 ASP A C 1
ATOM 2144 O O . ASP A 1 288 ? 33.224 -16.576 -5.831 1.00 14.18 288 ASP A O 1
ATOM 2149 N N . VAL A 1 289 ? 34.296 -18.339 -4.974 1.00 12.00 289 VAL A N 1
ATOM 2150 C CA . VAL A 1 289 ? 35.588 -17.861 -5.402 1.00 12.53 289 VAL A CA 1
ATOM 2151 C C . VAL A 1 289 ? 36.038 -18.335 -6.763 1.00 11.67 289 VAL A C 1
ATOM 2152 O O . VAL A 1 289 ? 37.039 -17.831 -7.278 1.00 13.20 289 VAL A O 1
ATOM 2156 N N . ILE A 1 290 ? 35.303 -19.283 -7.338 1.00 12.08 290 ILE A N 1
ATOM 2157 C CA . ILE A 1 290 ? 35.636 -19.808 -8.662 1.00 12.19 290 ILE A CA 1
ATOM 2158 C C . ILE A 1 290 ? 35.421 -18.717 -9.664 1.00 13.33 290 ILE A C 1
ATOM 2159 O O . ILE A 1 290 ? 34.309 -18.168 -9.809 1.00 13.09 290 ILE A O 1
ATOM 2164 N N . GLY A 1 291 ? 36.491 -18.404 -10.375 1.00 14.52 291 GLY A N 1
ATOM 2165 C CA . GLY A 1 291 ? 36.490 -17.344 -11.346 1.00 14.33 291 GLY A CA 1
ATOM 2166 C C . GLY A 1 291 ? 36.885 -15.989 -10.849 1.00 13.34 291 GLY A C 1
ATOM 2167 O O . GLY A 1 291 ? 36.939 -15.019 -11.668 1.00 13.64 291 GLY A O 1
ATOM 2168 N N . THR A 1 292 ? 37.227 -15.840 -9.559 1.00 13.79 292 THR A N 1
ATOM 2169 C CA . THR A 1 292 ? 37.725 -14.604 -9.047 1.00 13.81 292 THR A CA 1
ATOM 2170 C C . THR A 1 292 ? 39.191 -14.482 -9.405 1.00 13.48 292 THR A C 1
ATOM 2171 O O . THR A 1 292 ? 39.866 -15.478 -9.747 1.00 14.13 292 THR A O 1
ATOM 2175 N N . THR A 1 293 ? 39.665 -13.247 -9.353 1.00 13.77 293 THR A N 1
ATOM 2176 C CA . THR A 1 293 ? 40.963 -12.861 -9.920 1.00 14.47 293 THR A CA 1
ATOM 2177 C C . THR A 1 293 ? 42.033 -12.573 -8.875 1.00 14.91 293 THR A C 1
ATOM 2178 O O . THR A 1 293 ? 43.172 -12.257 -9.217 1.00 14.60 293 THR A O 1
ATOM 2182 N N . PHE A 1 294 ? 41.715 -12.768 -7.591 1.00 14.04 294 PHE A N 1
ATOM 2183 C CA . PHE A 1 294 ? 42.672 -12.541 -6.500 1.00 13.35 294 PHE A CA 1
ATOM 2184 C C . PHE A 1 294 ? 43.525 -13.779 -6.288 1.00 13.86 294 PHE A C 1
ATOM 2185 O O . PHE A 1 294 ? 43.045 -14.899 -6.481 1.00 12.81 294 PHE A O 1
ATOM 2193 N N . GLY A 1 295 ? 44.773 -13.624 -5.838 1.00 11.99 295 GLY A N 1
ATOM 2194 C CA . GLY A 1 295 ? 45.450 -14.798 -5.355 1.00 12.98 295 GLY A CA 1
ATOM 2195 C C . GLY A 1 295 ? 45.013 -15.323 -4.002 1.00 13.58 295 GLY A C 1
ATOM 2196 O O . GLY A 1 295 ? 45.278 -16.457 -3.677 1.00 12.19 295 GLY A O 1
ATOM 2197 N N . SER A 1 296 ? 44.319 -14.475 -3.240 1.00 12.53 296 SER A N 1
ATOM 2198 C CA . SER A 1 296 ? 43.987 -14.740 -1.844 1.00 13.22 296 SER A CA 1
ATOM 2199 C C . SER A 1 296 ? 42.847 -13.804 -1.494 1.00 13.00 296 SER A C 1
ATOM 2200 O O . SER A 1 296 ? 42.919 -12.660 -1.910 1.00 12.25 296 SER A O 1
ATOM 2203 N N . ILE A 1 297 ? 41.854 -14.258 -0.741 1.00 11.16 297 ILE A N 1
ATOM 2204 C CA . ILE A 1 297 ? 40.680 -13.493 -0.318 1.00 12.96 297 ILE A CA 1
ATOM 2205 C C . ILE A 1 297 ? 40.484 -13.647 1.179 1.00 13.05 297 ILE A C 1
ATOM 2206 O O . ILE A 1 297 ? 40.027 -14.687 1.670 1.00 12.14 297 ILE A O 1
ATOM 2211 N N . PHE A 1 298 ? 40.877 -12.590 1.943 1.00 12.48 298 PHE A N 1
ATOM 2212 C CA . PHE A 1 298 ? 40.762 -12.606 3.416 1.00 12.12 298 PHE A CA 1
ATOM 2213 C C . PHE A 1 298 ? 39.310 -12.676 3.828 1.00 12.14 298 PHE A C 1
ATOM 2214 O O . PHE A 1 298 ? 38.475 -11.961 3.286 1.00 13.05 298 PHE A O 1
ATOM 2222 N N . ASP A 1 299 ? 39.014 -13.564 4.770 1.00 11.48 299 ASP A N 1
ATOM 2223 C CA . ASP A 1 299 ? 37.654 -13.798 5.243 1.00 12.46 299 ASP A CA 1
ATOM 2224 C C . ASP A 1 299 ? 37.644 -13.545 6.745 1.00 12.97 299 ASP A C 1
ATOM 2225 O O . ASP A 1 299 ? 37.809 -14.462 7.538 1.00 13.44 299 ASP A O 1
ATOM 2230 N N . PRO A 1 300 ? 37.290 -12.331 7.139 1.00 13.74 300 PRO A N 1
ATOM 2231 C CA . PRO A 1 300 ? 37.325 -12.010 8.606 1.00 13.71 300 PRO A CA 1
ATOM 2232 C C . PRO A 1 300 ? 36.282 -12.781 9.422 1.00 13.68 300 PRO A C 1
ATOM 2233 O O . PRO A 1 300 ? 36.340 -12.807 10.634 1.00 14.48 300 PRO A O 1
ATOM 2237 N N . THR A 1 301 ? 35.252 -13.353 8.774 1.00 14.79 301 THR A N 1
ATOM 2238 C CA . THR A 1 301 ? 34.264 -14.092 9.508 1.00 14.08 301 THR A CA 1
ATOM 2239 C C . THR A 1 301 ? 34.777 -15.345 10.183 1.00 15.41 301 THR A C 1
ATOM 2240 O O . THR A 1 301 ? 34.094 -15.902 11.080 1.00 14.01 301 THR A O 1
ATOM 2244 N N . GLN A 1 302 ? 35.959 -15.833 9.815 1.00 12.92 302 GLN A N 1
ATOM 2245 C CA . GLN A 1 302 ? 36.493 -17.027 10.425 1.00 13.25 302 GLN A CA 1
ATOM 2246 C C . GLN A 1 302 ? 37.640 -16.748 11.376 1.00 14.02 302 GLN A C 1
ATOM 2247 O O . GLN A 1 302 ? 38.289 -17.660 11.864 1.00 15.53 302 GLN A O 1
ATOM 2253 N N . THR A 1 303 ? 37.915 -15.478 11.632 1.00 14.55 303 THR A N 1
ATOM 2254 C CA . THR A 1 303 ? 39.056 -15.157 12.488 1.00 15.39 303 THR A CA 1
ATOM 2255 C C . THR A 1 303 ? 38.715 -15.566 13.932 1.00 16.75 303 THR A C 1
ATOM 2256 O O . THR A 1 303 ? 37.569 -15.400 14.377 1.00 16.34 303 THR A O 1
ATOM 2260 N N . GLU A 1 304 ? 39.695 -16.121 14.623 1.00 16.22 304 GLU A N 1
ATOM 2261 C CA . GLU A 1 304 ? 39.504 -16.515 16.001 1.00 17.42 304 GLU A CA 1
ATOM 2262 C C . GLU A 1 304 ? 40.700 -16.257 16.822 1.00 15.35 304 GLU A C 1
ATOM 2263 O O . GLU A 1 304 ? 41.787 -16.579 16.393 1.00 15.77 304 GLU A O 1
ATOM 2269 N N . VAL A 1 305 ? 40.527 -15.665 18.013 1.00 13.69 305 VAL A N 1
ATOM 2270 C CA . VAL A 1 305 ? 41.638 -15.506 18.906 1.00 14.04 305 VAL A CA 1
ATOM 2271 C C . VAL A 1 305 ? 41.328 -16.263 20.237 1.00 15.50 305 VAL A C 1
ATOM 2272 O O . VAL A 1 305 ? 40.292 -15.968 20.853 1.00 18.20 305 VAL A O 1
ATOM 2276 N N . THR A 1 306 ? 42.190 -17.206 20.620 1.00 14.16 306 THR A N 1
ATOM 2277 C CA . THR A 1 306 ? 41.970 -17.997 21.791 1.00 16.92 306 THR A CA 1
ATOM 2278 C C . THR A 1 306 ? 43.082 -17.649 22.772 1.00 16.90 306 THR A C 1
ATOM 2279 O O . THR A 1 306 ? 44.288 -17.758 22.446 1.00 18.14 306 THR A O 1
ATOM 2283 N N . SER A 1 307 ? 42.675 -17.401 24.022 1.00 20.10 307 SER A N 1
ATOM 2284 C CA . SER A 1 307 ? 43.579 -16.753 24.946 1.00 23.17 307 SER A CA 1
ATOM 2285 C C . SER A 1 307 ? 43.289 -17.255 26.357 1.00 24.03 307 SER A C 1
ATOM 2286 O O . SER A 1 307 ? 42.122 -17.362 26.709 1.00 25.59 307 SER A O 1
ATOM 2289 N N . ASP A 1 308 ? 44.325 -17.690 27.057 1.00 24.37 308 ASP A N 1
ATOM 2290 C CA . ASP A 1 308 ? 44.197 -18.152 28.496 1.00 30.68 308 ASP A CA 1
ATOM 2291 C C . ASP A 1 308 ? 45.408 -17.707 29.154 1.00 29.89 308 ASP A C 1
ATOM 2292 O O . ASP A 1 308 ? 46.574 -18.062 28.722 1.00 25.98 308 ASP A O 1
ATOM 2297 N N . GLY A 1 309 ? 45.175 -16.785 30.124 1.00 34.18 309 GLY A N 1
ATOM 2298 C CA . GLY A 1 309 ? 46.193 -15.956 30.663 1.00 37.27 309 GLY A CA 1
ATOM 2299 C C . GLY A 1 309 ? 46.983 -15.340 29.521 1.00 38.40 309 GLY A C 1
ATOM 2300 O O . GLY A 1 309 ? 46.398 -14.685 28.699 1.00 41.78 309 GLY A O 1
ATOM 2301 N N . ASP A 1 310 ? 48.270 -15.710 29.452 1.00 42.06 310 ASP A N 1
ATOM 2302 C CA . ASP A 1 310 ? 49.333 -15.155 28.603 1.00 39.27 310 ASP A CA 1
ATOM 2303 C C . ASP A 1 310 ? 49.577 -15.897 27.277 1.00 36.46 310 ASP A C 1
ATOM 2304 O O . ASP A 1 310 ? 50.473 -15.541 26.533 1.00 32.65 310 ASP A O 1
ATOM 2309 N N . ASN A 1 311 ? 48.883 -17.002 27.035 1.00 30.63 311 ASN A N 1
ATOM 2310 C CA . ASN A 1 311 ? 49.130 -17.826 25.865 1.00 27.44 311 ASN A CA 1
ATOM 2311 C C . ASN A 1 311 ? 47.977 -17.523 24.909 1.00 24.89 311 ASN A C 1
ATOM 2312 O O . ASN A 1 311 ? 46.839 -17.504 25.324 1.00 22.52 311 ASN A O 1
ATOM 2317 N N . GLN A 1 312 ? 48.307 -17.284 23.649 1.00 21.65 312 GLN A N 1
ATOM 2318 C CA . GLN A 1 312 ? 47.332 -16.796 22.699 1.00 19.84 312 GLN A CA 1
ATOM 2319 C C . GLN A 1 312 ? 47.601 -17.506 21.345 1.00 18.49 312 GLN A C 1
ATOM 2320 O O . GLN A 1 312 ? 48.732 -17.615 20.929 1.00 18.40 312 GLN A O 1
ATOM 2326 N N . LEU A 1 313 ? 46.521 -17.976 20.716 1.00 17.61 313 LEU A N 1
ATOM 2327 C CA . LEU A 1 313 ? 46.537 -18.477 19.342 1.00 17.18 313 LEU A CA 1
ATOM 2328 C C . LEU A 1 313 ? 45.619 -17.668 18.507 1.00 15.79 313 LEU A C 1
ATOM 2329 O O . LEU A 1 313 ? 44.478 -17.346 18.901 1.00 17.62 313 LEU A O 1
ATOM 2334 N N . VAL A 1 314 ? 46.041 -17.408 17.247 1.00 15.33 314 VAL A N 1
ATOM 2335 C CA . VAL A 1 314 ? 45.244 -16.646 16.348 1.00 14.72 314 VAL A CA 1
ATOM 2336 C C . VAL A 1 314 ? 45.045 -17.428 15.046 1.00 14.72 314 VAL A C 1
ATOM 2337 O O . VAL A 1 314 ? 46.023 -17.865 14.465 1.00 12.71 314 VAL A O 1
ATOM 2341 N N . LYS A 1 315 ? 43.804 -17.618 14.670 1.00 13.80 315 LYS A N 1
ATOM 2342 C CA . LYS A 1 315 ? 43.460 -18.287 13.421 1.00 13.48 315 LYS A CA 1
ATOM 2343 C C . LYS A 1 315 ? 42.929 -17.256 12.471 1.00 13.41 315 LYS A C 1
ATOM 2344 O O . LYS A 1 315 ? 41.977 -16.522 12.788 1.00 14.53 315 LYS A O 1
ATOM 2350 N N . THR A 1 316 ? 43.456 -17.259 11.241 1.00 12.66 316 THR A N 1
ATOM 2351 C CA . THR A 1 316 ? 42.975 -16.395 10.174 1.00 13.06 316 THR A CA 1
ATOM 2352 C C . THR A 1 316 ? 42.835 -17.294 8.902 1.00 11.86 316 THR A C 1
ATOM 2353 O O . THR A 1 316 ? 43.523 -18.310 8.824 1.00 11.09 316 THR A O 1
ATOM 2357 N N . VAL A 1 317 ? 42.005 -16.858 7.956 1.00 13.77 317 VAL A N 1
ATOM 2358 C CA . VAL A 1 317 ? 41.634 -17.695 6.794 1.00 13.00 317 VAL A CA 1
ATOM 2359 C C . VAL A 1 317 ? 41.591 -16.817 5.579 1.00 15.92 317 VAL A C 1
ATOM 2360 O O . VAL A 1 317 ? 41.077 -15.685 5.638 1.00 15.00 317 VAL A O 1
ATOM 2364 N N . ALA A 1 318 ? 42.063 -17.375 4.452 1.00 14.81 318 ALA A N 1
ATOM 2365 C CA . ALA A 1 318 ? 41.885 -16.785 3.143 1.00 12.93 318 ALA A CA 1
ATOM 2366 C C . ALA A 1 318 ? 41.445 -17.806 2.104 1.00 12.95 318 ALA A C 1
ATOM 2367 O O . ALA A 1 318 ? 41.969 -18.897 2.122 1.00 12.15 318 ALA A O 1
ATOM 2369 N N . TRP A 1 319 ? 40.483 -17.434 1.283 1.00 12.40 319 TRP A N 1
ATOM 2370 C CA . TRP A 1 319 ? 39.953 -18.237 0.188 1.00 12.26 319 TRP A CA 1
ATOM 2371 C C . TRP A 1 319 ? 40.795 -17.972 -1.044 1.00 13.41 319 TRP A C 1
ATOM 2372 O O . TRP A 1 319 ? 41.491 -16.950 -1.144 1.00 13.74 319 TRP A O 1
ATOM 2383 N N . TYR A 1 320 ? 40.742 -18.916 -2.005 1.00 12.92 320 TYR A N 1
ATOM 2384 C CA . TYR A 1 320 ? 41.349 -18.699 -3.324 1.00 12.39 320 TYR A CA 1
ATOM 2385 C C . TYR A 1 320 ? 40.838 -19.650 -4.382 1.00 12.79 320 TYR A C 1
ATOM 2386 O O . TYR A 1 320 ? 40.570 -20.857 -4.091 1.00 11.45 320 TYR A O 1
ATOM 2395 N N . ASP A 1 321 ? 40.700 -19.086 -5.585 1.00 12.04 321 ASP A N 1
ATOM 2396 C CA . ASP A 1 321 ? 40.555 -19.897 -6.749 1.00 12.45 321 ASP A CA 1
ATOM 2397 C C . ASP A 1 321 ? 41.919 -20.404 -7.081 1.00 12.58 321 ASP A C 1
ATOM 2398 O O . ASP A 1 321 ? 42.713 -19.728 -7.709 1.00 12.53 321 ASP A O 1
ATOM 2403 N N . ASN A 1 322 ? 42.189 -21.664 -6.648 1.00 12.71 322 ASN A N 1
ATOM 2404 C CA . ASN A 1 322 ? 43.498 -22.208 -6.828 1.00 11.01 322 ASN A CA 1
ATOM 2405 C C . ASN A 1 322 ? 43.895 -22.307 -8.289 1.00 12.20 322 ASN A C 1
ATOM 2406 O O . ASN A 1 322 ? 45.069 -22.394 -8.587 1.00 14.32 322 ASN A O 1
ATOM 2411 N N . GLU A 1 323 ? 42.944 -22.356 -9.191 1.00 12.03 323 GLU A N 1
ATOM 2412 C CA . GLU A 1 323 ? 43.304 -22.259 -10.617 1.00 13.13 323 GLU A CA 1
ATOM 2413 C C . GLU A 1 323 ? 43.417 -20.771 -11.072 1.00 12.81 323 GLU A C 1
ATOM 2414 O O . GLU A 1 323 ? 44.500 -20.299 -11.392 1.00 13.37 323 GLU A O 1
ATOM 2420 N N . TYR A 1 324 ? 42.288 -20.069 -11.142 1.00 13.43 324 TYR A N 1
ATOM 2421 C CA . TYR A 1 324 ? 42.203 -18.750 -11.800 1.00 13.85 324 TYR A CA 1
ATOM 2422 C C . TYR A 1 324 ? 42.811 -17.636 -10.999 1.00 14.72 324 TYR A C 1
ATOM 2423 O O . TYR A 1 324 ? 43.452 -16.722 -11.581 1.00 14.42 324 TYR A O 1
ATOM 2432 N N . GLY A 1 325 ? 42.772 -17.726 -9.655 1.00 14.52 325 GLY A N 1
ATOM 2433 C CA . GLY A 1 325 ? 43.499 -16.667 -8.882 1.00 14.68 325 GLY A CA 1
ATOM 2434 C C . GLY A 1 325 ? 45.019 -16.711 -9.047 1.00 14.48 325 GLY A C 1
ATOM 2435 O O . GLY A 1 325 ? 45.657 -15.687 -9.316 1.00 13.17 325 GLY A O 1
ATOM 2436 N N . PHE A 1 326 ? 45.559 -17.929 -9.031 1.00 13.61 326 PHE A N 1
ATOM 2437 C CA . PHE A 1 326 ? 46.934 -18.170 -9.330 1.00 13.29 326 PHE A CA 1
ATOM 2438 C C . PHE A 1 326 ? 47.257 -17.704 -10.745 1.00 13.69 326 PHE A C 1
ATOM 2439 O O . PHE A 1 326 ? 48.307 -17.037 -10.974 1.00 12.11 326 PHE A O 1
ATOM 2447 N N . THR A 1 327 ? 46.413 -18.073 -11.728 1.00 13.65 327 THR A N 1
ATOM 2448 C CA . THR A 1 327 ? 46.615 -17.629 -13.080 1.00 14.08 327 THR A CA 1
ATOM 2449 C C . THR A 1 327 ? 46.676 -16.112 -13.199 1.00 14.48 327 THR A C 1
ATOM 2450 O O . THR A 1 327 ? 47.581 -15.554 -13.845 1.00 13.46 327 THR A O 1
ATOM 2454 N N . CYS A 1 328 ? 45.755 -15.437 -12.537 1.00 13.97 328 CYS A N 1
ATOM 2455 C CA . CYS A 1 328 ? 45.754 -13.955 -12.622 1.00 14.87 328 CYS A CA 1
ATOM 2456 C C . CYS A 1 328 ? 46.998 -13.311 -11.964 1.00 13.86 328 CYS A C 1
ATOM 2457 O O . CYS A 1 328 ? 47.565 -12.372 -12.518 1.00 14.29 328 CYS A O 1
ATOM 2460 N N . GLN A 1 329 ? 47.513 -13.929 -10.921 1.00 12.47 329 GLN A N 1
ATOM 2461 C CA . GLN A 1 329 ? 48.801 -13.548 -10.296 1.00 14.13 329 GLN A CA 1
ATOM 2462 C C . GLN A 1 329 ? 49.962 -13.644 -11.290 1.00 15.87 329 GLN A C 1
ATOM 2463 O O . GLN A 1 329 ? 50.802 -12.701 -11.450 1.00 14.27 329 GLN A O 1
ATOM 2469 N N . MET A 1 330 ? 50.008 -14.783 -11.984 1.00 15.00 330 MET A N 1
ATOM 2470 C CA . MET A 1 330 ? 51.031 -14.965 -13.016 1.00 15.26 330 MET A CA 1
ATOM 2471 C C . MET A 1 330 ? 50.967 -13.957 -14.120 1.00 15.82 330 MET A C 1
ATOM 2472 O O . MET A 1 330 ? 52.013 -13.427 -14.486 1.00 17.48 330 MET A O 1
ATOM 2477 N N . VAL A 1 331 ? 49.783 -13.623 -14.600 1.00 14.29 331 VAL A N 1
ATOM 2478 C CA . VAL A 1 331 ? 49.678 -12.634 -15.659 1.00 15.63 331 VAL A CA 1
ATOM 2479 C C . VAL A 1 331 ? 50.110 -11.278 -15.133 1.00 16.25 331 VAL A C 1
ATOM 2480 O O . VAL A 1 331 ? 50.751 -10.492 -15.881 1.00 14.44 331 VAL A O 1
ATOM 2484 N N . ARG A 1 332 ? 49.796 -10.964 -13.894 1.00 15.01 332 ARG A N 1
ATOM 2485 C CA . ARG A 1 332 ? 50.307 -9.685 -13.325 1.00 17.47 332 ARG A CA 1
ATOM 2486 C C . ARG A 1 332 ? 51.823 -9.568 -13.357 1.00 16.99 332 ARG A C 1
ATOM 2487 O O . ARG A 1 332 ? 52.398 -8.489 -13.658 1.00 17.60 332 ARG A O 1
ATOM 2495 N N . THR A 1 333 ? 52.491 -10.664 -12.998 1.00 17.25 333 THR A N 1
ATOM 2496 C CA . THR A 1 333 ? 53.913 -10.765 -13.024 1.00 17.44 333 THR A CA 1
ATOM 2497 C C . THR A 1 333 ? 54.500 -10.720 -14.476 1.00 17.69 333 THR A C 1
ATOM 2498 O O . THR A 1 333 ? 55.502 -10.014 -14.690 1.00 17.86 333 THR A O 1
ATOM 2502 N N . LEU A 1 334 ? 53.862 -11.351 -15.434 1.00 17.61 334 LEU A N 1
ATOM 2503 C CA . LEU A 1 334 ? 54.221 -11.148 -16.862 1.00 19.15 334 LEU A CA 1
ATOM 2504 C C . LEU A 1 334 ? 54.145 -9.693 -17.316 1.00 22.08 334 LEU A C 1
ATOM 2505 O O . LEU A 1 334 ? 55.000 -9.247 -18.109 1.00 26.29 334 LEU A O 1
ATOM 2510 N N . LEU A 1 335 ? 53.125 -8.978 -16.884 1.00 19.87 335 LEU A N 1
ATOM 2511 C CA . LEU A 1 335 ? 53.035 -7.561 -17.182 1.00 21.99 335 LEU A CA 1
ATOM 2512 C C . LEU A 1 335 ? 54.146 -6.776 -16.512 1.00 25.73 335 LEU A C 1
ATOM 2513 O O . LEU A 1 335 ? 54.687 -5.833 -17.107 1.00 25.30 335 LEU A O 1
ATOM 2518 N N . LYS A 1 336 ? 54.493 -7.121 -15.290 1.00 21.87 336 LYS A N 1
ATOM 2519 C CA . LYS A 1 336 ? 55.598 -6.493 -14.590 1.00 23.14 336 LYS A CA 1
ATOM 2520 C C . LYS A 1 336 ? 56.923 -6.739 -15.306 1.00 23.90 336 LYS A C 1
ATOM 2521 O O . LYS A 1 336 ? 57.826 -5.843 -15.361 1.00 25.38 336 LYS A O 1
ATOM 2527 N N . PHE A 1 337 ? 57.087 -7.913 -15.871 1.00 22.43 337 PHE A N 1
ATOM 2528 C CA . PHE A 1 337 ? 58.261 -8.193 -16.681 1.00 24.02 337 PHE A CA 1
ATOM 2529 C C . PHE A 1 337 ? 58.555 -7.110 -17.698 1.00 28.57 337 PHE A C 1
ATOM 2530 O O . PHE A 1 337 ? 59.729 -6.856 -17.974 1.00 27.17 337 PHE A O 1
ATOM 2538 N N . ALA A 1 338 ? 57.521 -6.533 -18.291 1.00 28.33 338 ALA A N 1
ATOM 2539 C CA . ALA A 1 338 ? 57.695 -5.481 -19.332 1.00 28.95 338 ALA A CA 1
ATOM 2540 C C . ALA A 1 338 ? 58.356 -4.200 -18.816 1.00 35.15 338 ALA A C 1
ATOM 2541 O O . ALA A 1 338 ? 58.878 -3.400 -19.602 1.00 36.76 338 ALA A O 1
ATOM 2543 N N . THR A 1 339 ? 58.296 -3.968 -17.513 1.00 34.12 339 THR A N 1
ATOM 2544 C CA . THR A 1 339 ? 58.845 -2.752 -16.938 1.00 35.61 339 THR A CA 1
ATOM 2545 C C . THR A 1 339 ? 60.272 -2.931 -16.506 1.00 33.96 339 THR A C 1
ATOM 2546 O O . THR A 1 339 ? 60.874 -1.945 -16.084 1.00 36.56 339 THR A O 1
ATOM 2550 N N . LEU A 1 340 ? 60.845 -4.144 -16.621 1.00 31.98 340 LEU A N 1
ATOM 2551 C CA . LEU A 1 340 ? 62.191 -4.392 -16.102 1.00 34.65 340 LEU A CA 1
ATOM 2552 C C . LEU A 1 340 ? 63.280 -3.904 -17.081 1.00 41.49 340 LEU A C 1
ATOM 2553 O O . LEU A 1 340 ? 64.377 -3.602 -16.586 1.00 43.35 340 LEU A O 1
ATOM 2559 N N . SER B 1 2 ? 14.751 -56.921 30.892 1.00 64.99 2 SER B N 1
ATOM 2560 C CA . SER B 1 2 ? 14.853 -55.909 29.774 1.00 64.06 2 SER B CA 1
ATOM 2561 C C . SER B 1 2 ? 14.720 -54.465 30.275 1.00 58.82 2 SER B C 1
ATOM 2562 O O . SER B 1 2 ? 13.866 -54.197 31.122 1.00 63.68 2 SER B O 1
ATOM 2565 N N . VAL B 1 3 ? 15.589 -53.548 29.803 1.00 60.28 3 VAL B N 1
ATOM 2566 C CA . VAL B 1 3 ? 15.237 -52.112 29.786 1.00 50.33 3 VAL B CA 1
ATOM 2567 C C . VAL B 1 3 ? 14.803 -51.704 28.340 1.00 47.85 3 VAL B C 1
ATOM 2568 O O . VAL B 1 3 ? 15.526 -51.851 27.379 1.00 39.60 3 VAL B O 1
ATOM 2572 N N . LYS B 1 4 ? 13.575 -51.173 28.296 1.00 45.51 4 LYS B N 1
ATOM 2573 C CA . LYS B 1 4 ? 12.751 -51.034 27.104 1.00 42.85 4 LYS B CA 1
ATOM 2574 C C . LYS B 1 4 ? 12.982 -49.597 26.578 1.00 49.33 4 LYS B C 1
ATOM 2575 O O . LYS B 1 4 ? 12.566 -48.631 27.262 1.00 48.08 4 LYS B O 1
ATOM 2581 N N . ILE B 1 5 ? 13.596 -49.484 25.376 1.00 49.91 5 ILE B N 1
ATOM 2582 C CA . ILE B 1 5 ? 13.999 -48.201 24.738 1.00 37.82 5 ILE B CA 1
ATOM 2583 C C . ILE B 1 5 ? 13.009 -47.770 23.696 1.00 41.65 5 ILE B C 1
ATOM 2584 O O . ILE B 1 5 ? 12.494 -48.565 22.830 1.00 38.60 5 ILE B O 1
ATOM 2589 N N . GLY B 1 6 ? 12.702 -46.494 23.809 1.00 31.96 6 GLY B N 1
ATOM 2590 C CA . GLY B 1 6 ? 11.866 -45.783 22.884 1.00 36.04 6 GLY B CA 1
ATOM 2591 C C . GLY B 1 6 ? 12.842 -44.852 22.154 1.00 35.80 6 GLY B C 1
ATOM 2592 O O . GLY B 1 6 ? 13.485 -44.011 22.773 1.00 41.30 6 GLY B O 1
ATOM 2593 N N . ILE B 1 7 ? 12.943 -44.992 20.845 1.00 32.32 7 ILE B N 1
ATOM 2594 C CA . ILE B 1 7 ? 13.841 -44.120 20.088 1.00 28.84 7 ILE B CA 1
ATOM 2595 C C . ILE B 1 7 ? 12.952 -43.017 19.560 1.00 27.12 7 ILE B C 1
ATOM 2596 O O . ILE B 1 7 ? 12.022 -43.279 18.777 1.00 26.94 7 ILE B O 1
ATOM 2601 N N . ASN B 1 8 ? 13.208 -41.759 19.930 1.00 26.25 8 ASN B N 1
ATOM 2602 C CA . ASN B 1 8 ? 12.476 -40.654 19.353 1.00 24.35 8 ASN B CA 1
ATOM 2603 C C . ASN B 1 8 ? 13.281 -40.021 18.263 1.00 27.53 8 ASN B C 1
ATOM 2604 O O . ASN B 1 8 ? 14.350 -39.441 18.555 1.00 23.97 8 ASN B O 1
ATOM 2609 N N . GLY B 1 9 ? 12.779 -40.090 17.033 1.00 24.34 9 GLY B N 1
ATOM 2610 C CA . GLY B 1 9 ? 13.475 -39.583 15.823 1.00 24.58 9 GLY B CA 1
ATOM 2611 C C . GLY B 1 9 ? 14.293 -40.701 15.183 1.00 27.45 9 GLY B C 1
ATOM 2612 O O . GLY B 1 9 ? 15.435 -40.999 15.582 1.00 24.48 9 GLY B O 1
ATOM 2613 N N . PHE B 1 10 ? 13.717 -41.304 14.155 1.00 24.75 10 PHE B N 1
ATOM 2614 C CA . PHE B 1 10 ? 14.268 -42.420 13.433 1.00 21.32 10 PHE B CA 1
ATOM 2615 C C . PHE B 1 10 ? 14.957 -41.890 12.233 1.00 24.13 10 PHE B C 1
ATOM 2616 O O . PHE B 1 10 ? 14.730 -42.316 11.086 1.00 21.91 10 PHE B O 1
ATOM 2624 N N . GLY B 1 11 ? 15.899 -40.960 12.490 1.00 19.70 11 GLY B N 1
ATOM 2625 C CA . GLY B 1 11 ? 16.729 -40.382 11.452 1.00 19.66 11 GLY B CA 1
ATOM 2626 C C . GLY B 1 11 ? 18.029 -41.106 11.313 1.00 18.85 11 GLY B C 1
ATOM 2627 O O . GLY B 1 11 ? 18.110 -42.300 11.611 1.00 21.55 11 GLY B O 1
ATOM 2628 N N . ARG B 1 12 ? 19.054 -40.409 10.836 1.00 19.02 12 ARG B N 1
ATOM 2629 C CA . ARG B 1 12 ? 20.359 -41.026 10.593 1.00 16.09 12 ARG B CA 1
ATOM 2630 C C . ARG B 1 12 ? 20.826 -41.700 11.927 1.00 16.73 12 ARG B C 1
ATOM 2631 O O . ARG B 1 12 ? 21.150 -42.881 11.981 1.00 15.98 12 ARG B O 1
ATOM 2639 N N . ILE B 1 13 ? 20.734 -40.949 13.021 1.00 15.58 13 ILE B N 1
ATOM 2640 C CA . ILE B 1 13 ? 21.247 -41.433 14.355 1.00 16.27 13 ILE B CA 1
ATOM 2641 C C . ILE B 1 13 ? 20.284 -42.448 14.968 1.00 14.44 13 ILE B C 1
ATOM 2642 O O . ILE B 1 13 ? 20.722 -43.546 15.395 1.00 14.54 13 ILE B O 1
ATOM 2647 N N . GLY B 1 14 ? 18.968 -42.233 14.880 1.00 16.16 14 GLY B N 1
ATOM 2648 C CA . GLY B 1 14 ? 18.031 -43.228 15.485 1.00 17.93 14 GLY B CA 1
ATOM 2649 C C . GLY B 1 14 ? 18.167 -44.557 14.799 1.00 16.35 14 GLY B C 1
ATOM 2650 O O . GLY B 1 14 ? 18.175 -45.579 15.447 1.00 17.17 14 GLY B O 1
ATOM 2651 N N . ARG B 1 15 ? 18.219 -44.534 13.448 1.00 17.89 15 ARG B N 1
ATOM 2652 C CA . ARG B 1 15 ? 18.231 -45.812 12.676 1.00 15.27 15 ARG B CA 1
ATOM 2653 C C . ARG B 1 15 ? 19.506 -46.549 12.939 1.00 14.73 15 ARG B C 1
ATOM 2654 O O . ARG B 1 15 ? 19.571 -47.787 13.052 1.00 14.85 15 ARG B O 1
ATOM 2662 N N . LEU B 1 16 ? 20.608 -45.773 12.999 1.00 15.38 16 LEU B N 1
ATOM 2663 C CA . LEU B 1 16 ? 21.908 -46.338 13.276 1.00 14.10 16 LEU B CA 1
ATOM 2664 C C . LEU B 1 16 ? 22.008 -46.885 14.710 1.00 14.93 16 LEU B C 1
ATOM 2665 O O . LEU B 1 16 ? 22.608 -47.959 14.902 1.00 13.77 16 LEU B O 1
ATOM 2670 N N . ALA B 1 17 ? 21.334 -46.240 15.644 1.00 15.10 17 ALA B N 1
ATOM 2671 C CA . ALA B 1 17 ? 21.296 -46.762 17.022 1.00 16.94 17 ALA B CA 1
ATOM 2672 C C . ALA B 1 17 ? 20.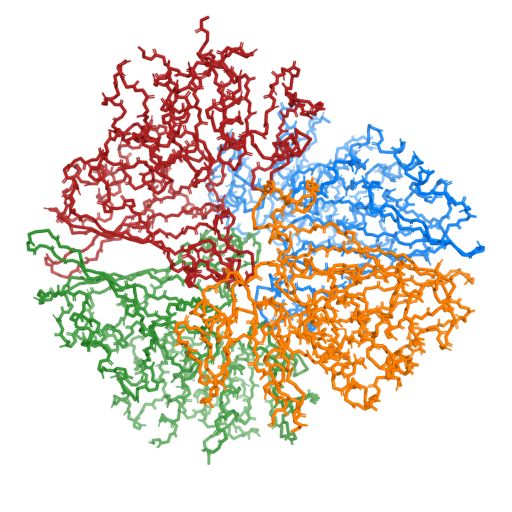554 -48.098 17.028 1.00 16.03 17 ALA B C 1
ATOM 2673 O O . ALA B 1 17 ? 20.990 -49.067 17.630 1.00 17.07 17 ALA B O 1
ATOM 2675 N N . PHE B 1 18 ? 19.502 -48.140 16.258 1.00 16.19 18 PHE B N 1
ATOM 2676 C CA . PHE B 1 18 ? 18.765 -49.407 16.085 1.00 15.55 18 PHE B CA 1
ATOM 2677 C C . PHE B 1 18 ? 19.651 -50.483 15.550 1.00 15.77 18 PHE B C 1
ATOM 2678 O O . PHE B 1 18 ? 19.691 -51.600 16.094 1.00 18.03 18 PHE B O 1
ATOM 2686 N N . ARG B 1 19 ? 20.408 -50.165 14.470 1.00 14.18 19 ARG B N 1
ATOM 2687 C CA . ARG B 1 19 ? 21.328 -51.125 13.883 1.00 16.76 19 ARG B CA 1
ATOM 2688 C C . ARG B 1 19 ? 22.411 -51.589 14.850 1.00 15.40 19 ARG B C 1
ATOM 2689 O O . ARG B 1 19 ? 22.764 -52.778 14.893 1.00 16.13 19 ARG B O 1
ATOM 2697 N N . ARG B 1 20 ? 22.951 -50.659 15.638 1.00 14.77 20 ARG B N 1
ATOM 2698 C CA . ARG B 1 20 ? 24.009 -51.038 16.530 1.00 16.01 20 ARG B CA 1
ATOM 2699 C C . ARG B 1 20 ? 23.504 -51.988 17.646 1.00 16.22 20 ARG B C 1
ATOM 2700 O O . ARG B 1 20 ? 24.159 -52.972 17.949 1.00 18.57 20 ARG B O 1
ATOM 2708 N N . ILE B 1 21 ? 22.374 -51.638 18.225 1.00 18.57 21 ILE B N 1
ATOM 2709 C CA . ILE B 1 21 ? 21.775 -52.439 19.319 1.00 20.23 21 ILE B CA 1
ATOM 2710 C C . ILE B 1 21 ? 21.432 -53.834 18.803 1.00 21.57 21 ILE B C 1
ATOM 2711 O O . ILE B 1 21 ? 21.718 -54.818 19.434 1.00 21.17 21 ILE B O 1
ATOM 2716 N N . LEU B 1 22 ? 20.896 -53.892 17.598 1.00 22.04 22 LEU B N 1
ATOM 2717 C CA . LEU B 1 22 ? 20.624 -55.197 16.950 1.00 23.57 22 LEU B CA 1
ATOM 2718 C C . LEU B 1 22 ? 21.880 -56.011 16.795 1.00 24.31 22 LEU B C 1
ATOM 2719 O O . LEU B 1 22 ? 21.907 -57.214 17.157 1.00 26.67 22 LEU B O 1
ATOM 2724 N N . GLU B 1 23 ? 22.933 -55.412 16.261 1.00 23.14 23 GLU B N 1
ATOM 2725 C CA . GLU B 1 23 ? 24.150 -56.178 15.969 1.00 25.43 23 GLU B CA 1
ATOM 2726 C C . GLU B 1 23 ? 24.878 -56.565 17.263 1.00 29.60 23 GLU B C 1
ATOM 2727 O O . GLU B 1 23 ? 25.634 -57.543 17.280 1.00 32.88 23 GLU B O 1
ATOM 2733 N N . LEU B 1 24 ? 24.668 -55.827 18.332 1.00 26.42 24 LEU B N 1
ATOM 2734 C CA . LEU B 1 24 ? 25.216 -56.282 19.630 1.00 29.35 24 LEU B CA 1
ATOM 2735 C C . LEU B 1 24 ? 24.546 -57.642 20.119 1.00 33.66 24 LEU B C 1
ATOM 2736 O O . LEU B 1 24 ? 25.089 -58.256 21.000 1.00 34.18 24 LEU B O 1
ATOM 2741 N N . GLY B 1 25 ? 23.475 -58.128 19.494 1.00 41.02 25 GLY B N 1
ATOM 2742 C CA . GLY B 1 25 ? 22.923 -59.500 19.771 1.00 45.18 25 GLY B CA 1
ATOM 2743 C C . GLY B 1 25 ? 23.920 -60.664 19.792 1.00 54.87 25 GLY B C 1
ATOM 2744 O O . GLY B 1 25 ? 24.002 -61.484 18.847 1.00 64.44 25 GLY B O 1
ATOM 2745 N N . SER B 1 29 ? 24.278 -60.190 24.110 1.00 68.73 29 SER B N 1
ATOM 2746 C CA . SER B 1 29 ? 24.836 -59.013 24.815 1.00 69.69 29 SER B CA 1
ATOM 2747 C C . SER B 1 29 ? 23.766 -58.318 25.626 1.00 77.80 29 SER B C 1
ATOM 2748 O O . SER B 1 29 ? 24.002 -57.828 26.736 1.00 102.26 29 SER B O 1
ATOM 2751 N N . ASP B 1 30 ? 22.602 -58.200 25.013 1.00 81.72 30 ASP B N 1
ATOM 2752 C CA . ASP B 1 30 ? 21.379 -57.869 25.718 1.00 69.55 30 ASP B CA 1
ATOM 2753 C C . ASP B 1 30 ? 21.273 -56.424 26.246 1.00 63.96 30 ASP B C 1
ATOM 2754 O O . ASP B 1 30 ? 21.338 -56.110 27.467 1.00 66.11 30 ASP B O 1
ATOM 2759 N N . ILE B 1 31 ? 21.085 -55.567 25.259 1.00 39.46 31 ILE B N 1
ATOM 2760 C CA . ILE B 1 31 ? 20.317 -54.353 25.394 1.00 41.46 31 ILE B CA 1
ATOM 2761 C C . ILE B 1 31 ? 19.165 -54.544 24.354 1.00 43.43 31 ILE B C 1
ATOM 2762 O O . ILE B 1 31 ? 19.434 -55.206 23.340 1.00 46.98 31 ILE B O 1
ATOM 2767 N N . GLU B 1 32 ? 17.904 -54.098 24.577 1.00 41.67 32 GLU B N 1
ATOM 2768 C CA . GLU B 1 32 ? 16.890 -54.122 23.449 1.00 52.56 32 GLU B CA 1
ATOM 2769 C C . GLU B 1 32 ? 15.901 -52.906 23.269 1.00 48.72 32 GLU B C 1
ATOM 2770 O O . GLU B 1 32 ? 15.331 -52.405 24.246 1.00 52.61 32 GLU B O 1
ATOM 2776 N N . VAL B 1 33 ? 15.679 -52.518 21.985 1.00 40.71 33 VAL B N 1
ATOM 2777 C CA . VAL B 1 33 ? 14.731 -51.475 21.586 1.00 31.23 33 VAL B CA 1
ATOM 2778 C C . VAL B 1 33 ? 13.395 -52.159 21.492 1.00 35.68 33 VAL B C 1
ATOM 2779 O O . VAL B 1 33 ? 13.370 -53.331 21.078 1.00 33.52 33 VAL B O 1
ATOM 2783 N N . VAL B 1 34 ? 12.318 -51.430 21.792 1.00 33.29 34 VAL B N 1
ATOM 2784 C CA . VAL B 1 34 ? 10.951 -51.944 21.750 1.00 38.47 34 VAL B CA 1
ATOM 2785 C C . VAL B 1 34 ? 9.958 -50.983 21.151 1.00 36.12 34 VAL B C 1
ATOM 2786 O O . VAL B 1 34 ? 8.866 -51.395 20.710 1.00 41.65 34 VAL B O 1
ATOM 2790 N N . ALA B 1 35 ? 10.292 -49.716 21.009 1.00 33.20 35 ALA B N 1
ATOM 2791 C CA . ALA B 1 35 ? 9.444 -48.827 20.204 1.00 29.39 35 ALA B CA 1
ATOM 2792 C C . ALA B 1 35 ? 10.108 -47.541 19.663 1.00 30.63 35 ALA B C 1
ATOM 2793 O O . ALA B 1 35 ? 11.181 -47.196 20.113 1.00 33.70 35 ALA B O 1
ATOM 2795 N N . ILE B 1 36 ? 9.449 -46.884 18.723 1.00 29.29 36 ILE B N 1
ATOM 2796 C CA . ILE B 1 36 ? 9.983 -45.775 17.901 1.00 33.08 36 ILE B CA 1
ATOM 2797 C C . ILE B 1 36 ? 8.958 -44.680 17.633 1.00 37.29 36 ILE B C 1
ATOM 2798 O O . ILE B 1 36 ? 7.786 -44.985 17.448 1.00 48.51 36 ILE B O 1
ATOM 2803 N N . ASN B 1 37 ? 9.379 -43.409 17.578 1.00 32.68 37 ASN B N 1
ATOM 2804 C CA . ASN B 1 37 ? 8.526 -42.300 17.193 1.00 30.88 37 ASN B CA 1
ATOM 2805 C C . ASN B 1 37 ? 9.168 -41.435 16.103 1.00 36.33 37 ASN B C 1
ATOM 2806 O O . ASN B 1 37 ? 10.365 -41.136 16.203 1.00 33.90 37 ASN B O 1
ATOM 2811 N N . ASP B 1 38 ? 8.409 -41.003 15.091 1.00 31.29 38 ASP B N 1
ATOM 2812 C CA . ASP B 1 38 ? 8.893 -40.081 14.001 1.00 31.88 38 ASP B CA 1
ATOM 2813 C C . ASP B 1 38 ? 7.699 -39.279 13.453 1.00 31.65 38 ASP B C 1
ATOM 2814 O O . ASP B 1 38 ? 6.733 -39.145 14.137 1.00 32.28 38 ASP B O 1
ATOM 2819 N N . LEU B 1 39 ? 7.810 -38.718 12.242 1.00 32.15 39 LEU B N 1
ATOM 2820 C CA . LEU B 1 39 ? 6.754 -37.921 11.562 1.00 34.71 39 LEU B CA 1
ATOM 2821 C C . LEU B 1 39 ? 6.380 -38.639 10.288 1.00 31.72 39 LEU B C 1
ATOM 2822 O O . LEU B 1 39 ? 6.023 -38.006 9.297 1.00 32.07 39 LEU B O 1
ATOM 2827 N N . THR B 1 40 ? 6.502 -39.956 10.317 1.00 27.13 40 THR B N 1
ATOM 2828 C CA . THR B 1 40 ? 6.681 -40.691 9.084 1.00 28.06 40 THR B CA 1
ATOM 2829 C C . THR B 1 40 ? 5.938 -42.010 9.067 1.00 26.45 40 THR B C 1
ATOM 2830 O O . THR B 1 40 ? 5.847 -42.662 10.082 1.00 27.02 40 THR B O 1
ATOM 2834 N N . SER B 1 41 ? 5.567 -42.455 7.881 1.00 28.67 41 SER B N 1
ATOM 2835 C CA . SER B 1 41 ? 5.023 -43.777 7.718 1.00 26.90 41 SER B CA 1
ATOM 2836 C C . SER B 1 41 ? 5.990 -44.900 8.209 1.00 27.49 41 SER B C 1
ATOM 2837 O O . SER B 1 41 ? 7.213 -44.829 7.947 1.00 26.21 41 SER B O 1
ATOM 2840 N N . PRO B 1 42 ? 5.456 -45.959 8.837 1.00 24.22 42 PRO B N 1
ATOM 2841 C CA . PRO B 1 42 ? 6.217 -47.157 9.187 1.00 23.36 42 PRO B CA 1
ATOM 2842 C C . PRO B 1 42 ? 6.868 -47.790 7.958 1.00 18.89 42 PRO B C 1
ATOM 2843 O O . PRO B 1 42 ? 8.003 -48.327 8.042 1.00 20.88 42 PRO B O 1
ATOM 2847 N N . ALA B 1 43 ? 6.170 -47.691 6.834 1.00 21.48 43 ALA B N 1
ATOM 2848 C CA . ALA B 1 43 ? 6.683 -48.220 5.592 1.00 19.71 43 ALA B CA 1
ATOM 2849 C C . ALA B 1 43 ? 8.003 -47.527 5.192 1.00 18.54 43 ALA B C 1
ATOM 2850 O O . ALA B 1 43 ? 8.916 -48.199 4.816 1.00 17.94 43 ALA B O 1
ATOM 2852 N N . LEU B 1 44 ? 8.041 -46.219 5.230 1.00 17.06 44 LEU B N 1
ATOM 2853 C CA . LEU B 1 44 ? 9.228 -45.519 4.798 1.00 18.98 44 LEU B CA 1
ATOM 2854 C C . LEU B 1 44 ? 10.305 -45.679 5.852 1.00 16.53 44 LEU B C 1
ATOM 2855 O O . LEU B 1 44 ? 11.480 -45.844 5.512 1.00 16.83 44 LEU B O 1
ATOM 2860 N N . LEU B 1 45 ? 9.940 -45.691 7.136 1.00 17.01 45 LEU B N 1
ATOM 2861 C CA . LEU B 1 45 ? 10.954 -45.972 8.188 1.00 15.81 45 LEU B CA 1
ATOM 2862 C C . LEU B 1 45 ? 11.551 -47.317 8.072 1.00 17.00 45 LEU B C 1
ATOM 2863 O O . LEU B 1 45 ? 12.761 -47.463 8.177 1.00 14.84 45 LEU B O 1
ATOM 2868 N N . ALA B 1 46 ? 10.787 -48.355 7.720 1.00 15.83 46 ALA B N 1
ATOM 2869 C CA . ALA B 1 46 ? 11.415 -49.666 7.549 1.00 16.01 46 ALA B CA 1
ATOM 2870 C C . ALA B 1 46 ? 12.316 -49.672 6.308 1.00 16.04 46 ALA B C 1
ATOM 2871 O O . ALA B 1 46 ? 13.415 -50.299 6.300 1.00 16.41 46 ALA B O 1
ATOM 2873 N N . HIS B 1 47 ? 11.860 -49.003 5.274 1.00 16.26 47 HIS B N 1
ATOM 2874 C CA . HIS B 1 47 ? 12.634 -48.934 4.025 1.00 15.84 47 HIS B CA 1
ATOM 2875 C C . HIS B 1 47 ? 14.040 -48.250 4.264 1.00 14.78 47 HIS B C 1
ATOM 2876 O O . HIS B 1 47 ? 15.072 -48.721 3.746 1.00 15.01 47 HIS B O 1
ATOM 2883 N N . LEU B 1 48 ? 14.013 -47.192 5.070 1.00 15.76 48 LEU B N 1
ATOM 2884 C CA . LEU B 1 48 ? 15.219 -46.431 5.434 1.00 16.05 48 LEU B CA 1
ATOM 2885 C C . LEU B 1 48 ? 16.146 -47.210 6.334 1.00 18.88 48 LEU B C 1
ATOM 2886 O O . LEU B 1 48 ? 17.371 -47.052 6.266 1.00 17.92 48 LEU B O 1
ATOM 2891 N N . LEU B 1 49 ? 15.591 -48.091 7.175 1.00 17.29 49 LEU B N 1
ATOM 2892 C CA . LEU B 1 49 ? 16.369 -48.939 8.023 1.00 16.33 49 LEU B CA 1
ATOM 2893 C C . LEU B 1 49 ? 17.061 -49.980 7.211 1.00 17.80 49 LEU B C 1
ATOM 2894 O O . LEU B 1 49 ? 18.227 -50.369 7.484 1.00 15.07 49 LEU B O 1
ATOM 2899 N N . LYS B 1 50 ? 16.348 -50.488 6.218 1.00 15.24 50 LYS B N 1
ATOM 2900 C CA . LYS B 1 50 ? 16.860 -51.577 5.431 1.00 15.08 50 LYS B CA 1
ATOM 2901 C C . LYS B 1 50 ? 17.928 -51.112 4.464 1.00 12.69 50 LYS B C 1
ATOM 2902 O O . LYS B 1 50 ? 18.946 -51.780 4.314 1.00 16.85 50 LYS B O 1
ATOM 2908 N N . TYR B 1 51 ? 17.676 -50.048 3.731 1.00 14.05 51 TYR B N 1
ATOM 2909 C CA . TYR B 1 51 ? 18.568 -49.508 2.691 1.00 12.50 51 TYR B CA 1
ATOM 2910 C C . TYR B 1 51 ? 19.162 -48.199 3.110 1.00 14.35 51 TYR B C 1
ATOM 2911 O O . TYR B 1 51 ? 18.427 -47.241 3.365 1.00 16.13 51 TYR B O 1
ATOM 2920 N N . ASP B 1 52 ? 20.489 -48.154 3.118 1.00 14.04 52 ASP B N 1
ATOM 2921 C CA . ASP B 1 52 ? 21.200 -46.936 3.568 1.00 14.40 52 ASP B CA 1
ATOM 2922 C C . ASP B 1 52 ? 22.288 -46.632 2.602 1.00 14.03 52 ASP B C 1
ATOM 2923 O O . ASP B 1 52 ? 23.193 -47.431 2.351 1.00 13.78 52 ASP B O 1
ATOM 2928 N N . SER B 1 53 ? 22.255 -45.420 2.064 1.00 12.49 53 SER B N 1
ATOM 2929 C CA . SER B 1 53 ? 23.199 -45.099 1.033 1.00 13.73 53 SER B CA 1
ATOM 2930 C C . SER B 1 53 ? 24.631 -44.907 1.577 1.00 15.32 53 SER B C 1
ATOM 2931 O O . SER B 1 53 ? 25.606 -44.959 0.786 1.00 16.52 53 SER B O 1
ATOM 2934 N N . THR B 1 54 ? 24.751 -44.698 2.890 1.00 12.93 54 THR B N 1
ATOM 2935 C CA . THR B 1 54 ? 26.105 -44.561 3.475 1.00 15.07 54 THR B CA 1
ATOM 2936 C C . THR B 1 54 ? 26.597 -45.869 3.997 1.00 14.56 54 THR B C 1
ATOM 2937 O O . THR B 1 54 ? 27.771 -46.237 3.797 1.00 15.98 54 THR B O 1
ATOM 2941 N N . HIS B 1 55 ? 25.726 -46.564 4.730 1.00 14.41 55 HIS B N 1
ATOM 2942 C CA . HIS B 1 55 ? 26.125 -47.741 5.501 1.00 14.32 55 HIS B CA 1
ATOM 2943 C C . HIS B 1 55 ? 25.694 -49.065 4.902 1.00 14.62 55 HIS B C 1
ATOM 2944 O O . HIS B 1 55 ? 26.015 -50.101 5.463 1.00 16.52 55 HIS B O 1
ATOM 2951 N N . GLY B 1 56 ? 25.066 -49.073 3.732 1.00 14.51 56 GLY B N 1
ATOM 2952 C CA . GLY B 1 56 ? 24.795 -50.339 3.049 1.00 15.81 56 GLY B CA 1
ATOM 2953 C C . GLY B 1 56 ? 23.486 -50.951 3.571 1.00 14.82 56 GLY B C 1
ATOM 2954 O O . GLY B 1 56 ? 22.815 -50.451 4.496 1.00 13.91 56 GLY B O 1
ATOM 2955 N N . THR B 1 57 ? 23.157 -52.092 3.019 1.00 14.54 57 THR B N 1
ATOM 2956 C CA . THR B 1 57 ? 21.874 -52.776 3.272 1.00 14.69 57 THR B CA 1
ATOM 2957 C C . THR B 1 57 ? 22.000 -53.635 4.521 1.00 16.03 57 THR B C 1
ATOM 2958 O O . THR B 1 57 ? 22.968 -54.352 4.682 1.00 15.73 57 THR B O 1
ATOM 2962 N N . LEU B 1 58 ? 20.996 -53.570 5.373 1.00 15.16 58 LEU B N 1
ATOM 2963 C CA . LEU B 1 58 ? 21.009 -54.275 6.646 1.00 16.77 58 LEU B CA 1
ATOM 2964 C C . LEU B 1 58 ? 20.820 -55.753 6.306 1.00 17.76 58 LEU B C 1
ATOM 2965 O O . LEU B 1 58 ? 19.914 -56.096 5.561 1.00 18.63 58 LEU B O 1
ATOM 2970 N N . ASN B 1 59 ? 21.667 -56.603 6.865 1.00 17.44 59 ASN B N 1
ATOM 2971 C CA . ASN B 1 59 ? 21.562 -58.033 6.642 1.00 20.46 59 ASN B CA 1
ATOM 2972 C C . ASN B 1 59 ? 20.586 -58.614 7.670 1.00 22.57 59 ASN B C 1
ATOM 2973 O O . ASN B 1 59 ? 20.998 -59.208 8.669 1.00 24.16 59 ASN B O 1
ATOM 2978 N N . ALA B 1 60 ? 19.310 -58.331 7.496 1.00 20.47 60 ALA B N 1
ATOM 2979 C CA . ALA B 1 60 ? 18.219 -58.777 8.351 1.00 21.11 60 ALA B CA 1
ATOM 2980 C C . ALA B 1 60 ? 16.953 -58.690 7.540 1.00 22.17 60 ALA B C 1
ATOM 2981 O O . ALA B 1 60 ? 16.886 -57.919 6.556 1.00 21.62 60 ALA B O 1
ATOM 2983 N N . ASP B 1 61 ? 15.912 -59.460 7.934 1.00 24.71 61 ASP B N 1
ATOM 2984 C CA . ASP B 1 61 ? 14.609 -59.355 7.310 1.00 24.53 61 ASP B CA 1
ATOM 2985 C C . ASP B 1 61 ? 13.895 -58.173 7.887 1.00 20.69 61 ASP B C 1
ATOM 2986 O O . ASP B 1 61 ? 13.654 -58.098 9.084 1.00 24.60 61 ASP B O 1
ATOM 2991 N N . VAL B 1 62 ? 13.581 -57.228 7.025 1.00 19.28 62 VAL B N 1
ATOM 2992 C CA . VAL B 1 62 ? 12.936 -55.963 7.430 1.00 18.49 62 VAL B CA 1
ATOM 2993 C C . VAL B 1 62 ? 11.668 -55.759 6.675 1.00 21.00 62 VAL B C 1
ATOM 2994 O O . VAL B 1 62 ? 11.649 -55.895 5.429 1.00 20.16 62 VAL B O 1
ATOM 2998 N N . SER B 1 63 ? 10.598 -55.426 7.395 1.00 19.27 63 SER B N 1
ATOM 2999 C CA . SER B 1 63 ? 9.338 -55.183 6.753 1.00 23.55 63 SER B CA 1
ATOM 3000 C C . SER B 1 63 ? 8.559 -54.235 7.621 1.00 24.48 63 SER B C 1
ATOM 3001 O O . SER B 1 63 ? 9.063 -53.846 8.659 1.00 22.85 63 SER B O 1
ATOM 3004 N N . ALA B 1 64 ? 7.328 -53.858 7.191 1.00 23.32 64 ALA B N 1
ATOM 3005 C CA . ALA B 1 64 ? 6.435 -53.000 8.004 1.00 21.76 64 ALA B CA 1
ATOM 3006 C C . ALA B 1 64 ? 5.001 -53.527 8.101 1.00 25.80 64 ALA B C 1
ATOM 3007 O O . ALA B 1 64 ? 4.597 -54.371 7.285 1.00 25.15 64 ALA B O 1
ATOM 3009 N N . THR B 1 65 ? 4.289 -53.041 9.110 1.00 25.12 65 THR B N 1
ATOM 3010 C CA . THR B 1 65 ? 2.812 -53.167 9.158 1.00 28.19 65 THR B CA 1
ATOM 3011 C C . THR B 1 65 ? 2.289 -51.759 9.159 1.00 30.09 65 THR B C 1
ATOM 3012 O O . THR B 1 65 ? 3.057 -50.822 9.081 1.00 29.52 65 THR B O 1
ATOM 3016 N N . ASP B 1 66 ? 0.978 -51.589 9.306 1.00 33.53 66 ASP B N 1
ATOM 3017 C CA . ASP B 1 66 ? 0.348 -50.255 9.403 1.00 35.35 66 ASP B CA 1
ATOM 3018 C C . ASP B 1 66 ? 0.853 -49.402 10.584 1.00 32.83 66 ASP B C 1
ATOM 3019 O O . ASP B 1 66 ? 0.761 -48.190 10.526 1.00 33.53 66 ASP B O 1
ATOM 3024 N N . ASP B 1 67 ? 1.354 -50.025 11.666 1.00 32.36 67 ASP B N 1
ATOM 3025 C CA . ASP B 1 67 ? 1.803 -49.298 12.868 1.00 33.03 67 ASP B CA 1
ATOM 3026 C C . ASP B 1 67 ? 3.166 -49.730 13.496 1.00 26.85 67 ASP B C 1
ATOM 3027 O O . ASP B 1 67 ? 3.412 -49.526 14.691 1.00 27.33 67 ASP B O 1
ATOM 3032 N N . SER B 1 68 ? 3.979 -50.446 12.730 1.00 25.73 68 SER B N 1
ATOM 3033 C CA . SER B 1 68 ? 5.221 -50.947 13.184 1.00 25.13 68 SER B CA 1
ATOM 3034 C C . SER B 1 68 ? 6.222 -51.276 12.050 1.00 22.07 68 SER B C 1
ATOM 3035 O O . SER B 1 68 ? 5.888 -51.294 10.861 1.00 23.39 68 SER B O 1
ATOM 3038 N N . ILE B 1 69 ? 7.455 -51.512 12.490 1.00 23.76 69 ILE B N 1
ATOM 3039 C CA . ILE B 1 69 ? 8.486 -52.096 11.691 1.00 21.67 69 ILE B CA 1
ATOM 3040 C C . ILE B 1 69 ? 8.706 -53.432 12.273 1.00 19.66 69 ILE B C 1
ATOM 3041 O O . ILE B 1 69 ? 8.582 -53.634 13.491 1.00 21.58 69 ILE B O 1
ATOM 3046 N N . VAL B 1 70 ? 9.116 -54.358 11.434 1.00 19.94 70 VAL B N 1
ATOM 3047 C CA . VAL B 1 70 ? 9.408 -55.709 11.847 1.00 18.97 70 VAL B CA 1
ATOM 3048 C C . VAL B 1 70 ? 10.780 -56.074 11.375 1.00 19.89 70 VAL B C 1
ATOM 3049 O O . VAL B 1 70 ? 11.093 -55.892 10.191 1.00 20.42 70 VAL B O 1
ATOM 3053 N N . VAL B 1 71 ? 11.587 -56.634 12.260 1.00 19.51 71 VAL B N 1
ATOM 3054 C CA . VAL B 1 71 ? 12.948 -57.050 11.940 1.00 21.83 71 VAL B CA 1
ATOM 3055 C C . VAL B 1 71 ? 13.135 -58.402 12.528 1.00 21.39 71 VAL B C 1
ATOM 3056 O O . VAL B 1 71 ? 12.987 -58.551 13.750 1.00 22.84 71 VAL B O 1
ATOM 3060 N N . ASN B 1 72 ? 13.440 -59.382 11.661 1.00 23.01 72 ASN B N 1
ATOM 3061 C CA . ASN B 1 72 ? 13.808 -60.728 12.082 1.00 25.08 72 ASN B CA 1
ATOM 3062 C C . ASN B 1 72 ? 12.749 -61.354 13.030 1.00 25.48 72 ASN B C 1
ATOM 3063 O O . ASN B 1 72 ? 13.103 -61.908 14.089 1.00 23.69 72 ASN B O 1
ATOM 3068 N N . GLY B 1 73 ? 11.477 -61.136 12.665 1.00 27.51 73 GLY B N 1
ATOM 3069 C CA . GLY B 1 73 ? 10.335 -61.667 13.390 1.00 29.61 73 GLY B CA 1
ATOM 3070 C C . GLY B 1 73 ? 9.995 -60.954 14.661 1.00 27.85 73 GLY B C 1
ATOM 3071 O O . GLY B 1 73 ? 9.204 -61.484 15.411 1.00 28.15 73 GLY B O 1
ATOM 3072 N N . LYS B 1 74 ? 10.580 -59.778 14.961 1.00 24.94 74 LYS B N 1
ATOM 3073 C CA . LYS B 1 74 ? 10.186 -58.992 16.119 1.00 25.61 74 LYS B CA 1
ATOM 3074 C C . LYS B 1 74 ? 9.523 -57.784 15.680 1.00 22.85 74 LYS B C 1
ATOM 3075 O O . LYS B 1 74 ? 9.956 -57.169 14.726 1.00 22.98 74 LYS B O 1
ATOM 3081 N N . ASN B 1 75 ? 8.464 -57.382 16.389 1.00 20.98 75 ASN B N 1
ATOM 3082 C CA . ASN B 1 75 ? 7.711 -56.220 16.060 1.00 20.34 75 ASN B CA 1
ATOM 3083 C C . ASN B 1 75 ? 8.145 -55.018 16.869 1.00 24.50 75 ASN B C 1
ATOM 3084 O O . ASN B 1 75 ? 8.234 -55.162 18.080 1.00 27.50 75 ASN B O 1
ATOM 3089 N N . TYR B 1 76 ? 8.265 -53.843 16.231 1.00 21.93 76 TYR B N 1
ATOM 3090 C CA . TYR B 1 76 ? 8.675 -52.602 16.891 1.00 24.53 76 TYR B CA 1
ATOM 3091 C C . TYR B 1 76 ? 7.676 -51.538 16.532 1.00 22.90 76 TYR B C 1
ATOM 3092 O O . TYR B 1 76 ? 7.580 -51.038 15.384 1.00 25.29 76 TYR B O 1
ATOM 3101 N N . ARG B 1 77 ? 6.880 -51.215 17.546 1.00 24.04 77 ARG B N 1
ATOM 3102 C CA . ARG B 1 77 ? 5.773 -50.319 17.352 1.00 25.82 77 ARG B CA 1
ATOM 3103 C C . ARG B 1 77 ? 6.256 -48.887 17.028 1.00 30.29 77 ARG B C 1
ATOM 3104 O O . ARG B 1 77 ? 7.234 -48.410 17.602 1.00 30.26 77 ARG B O 1
ATOM 3112 N N . VAL B 1 78 ? 5.589 -48.251 16.089 1.00 30.86 78 VAL B N 1
ATOM 3113 C CA . VAL B 1 78 ? 5.980 -46.975 15.624 1.00 38.21 78 VAL B CA 1
ATOM 3114 C C . VAL B 1 78 ? 4.854 -45.947 15.744 1.00 39.59 78 VAL B C 1
ATOM 3115 O O . VAL B 1 78 ? 3.691 -46.219 15.437 1.00 37.68 78 VAL B O 1
ATOM 3119 N N . TYR B 1 79 ? 5.223 -44.763 16.228 1.00 43.64 79 TYR B N 1
ATOM 3120 C CA . TYR B 1 79 ? 4.344 -43.600 16.330 1.00 40.75 79 TYR B CA 1
ATOM 3121 C C . TYR B 1 79 ? 4.728 -42.376 15.473 1.00 41.13 79 TYR B C 1
ATOM 3122 O O . TYR B 1 79 ? 5.889 -42.217 14.948 1.00 32.92 79 TYR B O 1
ATOM 3131 N N . ALA B 1 80 ? 3.731 -41.492 15.325 1.00 35.93 80 ALA B N 1
ATOM 3132 C CA . ALA B 1 80 ? 3.896 -40.288 14.512 1.00 41.22 80 ALA B CA 1
ATOM 3133 C C . ALA B 1 80 ? 3.514 -39.050 15.313 1.00 46.74 80 ALA B C 1
ATOM 3134 O O . ALA B 1 80 ? 2.834 -38.161 14.794 1.00 47.37 80 ALA B O 1
ATOM 3136 N N . GLU B 1 81 ? 3.980 -39.016 16.569 1.00 50.45 81 GLU B N 1
ATOM 3137 C CA . GLU B 1 81 ? 3.566 -38.026 17.570 1.00 54.49 81 GLU B CA 1
ATOM 3138 C C . GLU B 1 81 ? 4.604 -36.861 17.687 1.00 50.92 81 GLU B C 1
ATOM 3139 O O . GLU B 1 81 ? 5.619 -37.037 18.387 1.00 46.51 81 GLU B O 1
ATOM 3145 N N . PRO B 1 82 ? 4.346 -35.683 17.033 1.00 45.68 82 PRO B N 1
ATOM 3146 C CA . PRO B 1 82 ? 5.337 -34.581 16.995 1.00 46.72 82 PRO B CA 1
ATOM 3147 C C . PRO B 1 82 ? 5.644 -33.903 18.310 1.00 48.40 82 PRO B C 1
ATOM 3148 O O . PRO B 1 82 ? 6.668 -33.185 18.386 1.00 44.69 82 PRO B O 1
ATOM 3152 N N . GLN B 1 83 ? 4.783 -34.084 19.311 1.00 47.35 83 GLN B N 1
ATOM 3153 C CA . GLN B 1 83 ? 5.061 -33.529 20.633 1.00 48.36 83 GLN B CA 1
ATOM 3154 C C . GLN B 1 83 ? 5.265 -34.672 21.531 1.00 43.97 83 GLN B C 1
ATOM 3155 O O . GLN B 1 83 ? 4.343 -35.433 21.753 1.00 37.89 83 GLN B O 1
ATOM 3161 N N . ALA B 1 84 ? 6.465 -34.765 22.100 1.00 46.43 84 ALA B N 1
ATOM 3162 C CA . ALA B 1 84 ? 6.824 -35.883 22.926 1.00 44.91 84 ALA B CA 1
ATOM 3163 C C . ALA B 1 84 ? 5.871 -36.044 24.114 1.00 40.76 84 ALA B C 1
ATOM 3164 O O . ALA B 1 84 ? 5.972 -37.091 24.742 1.00 48.36 84 ALA B O 1
ATOM 3166 N N . VAL B 1 98 ? 14.204 -43.221 26.960 1.00 30.20 98 VAL B N 1
ATOM 3167 C CA . VAL B 1 98 ? 14.176 -42.622 25.619 1.00 33.03 98 VAL B CA 1
ATOM 3168 C C . VAL B 1 98 ? 15.566 -42.279 25.079 1.00 36.40 98 VAL B C 1
ATOM 3169 O O . VAL B 1 98 ? 16.396 -41.678 25.776 1.00 33.09 98 VAL B O 1
ATOM 3173 N N . LEU B 1 99 ? 15.825 -42.636 23.823 1.00 31.18 99 LEU B N 1
ATOM 3174 C CA . LEU B 1 99 ? 17.015 -42.178 23.149 1.00 26.25 99 LEU B CA 1
ATOM 3175 C C . LEU B 1 99 ? 16.484 -41.115 22.272 1.00 24.33 99 LEU B C 1
ATOM 3176 O O . LEU B 1 99 ? 15.743 -41.347 21.284 1.00 23.08 99 LEU B O 1
ATOM 3181 N N . GLU B 1 100 ? 16.808 -39.869 22.652 1.00 24.29 100 GLU B N 1
ATOM 3182 C CA . GLU B 1 100 ? 16.248 -38.733 22.023 1.00 21.89 100 GLU B CA 1
ATOM 3183 C C . GLU B 1 100 ? 17.110 -38.248 20.867 1.00 23.07 100 GLU B C 1
ATOM 3184 O O . GLU B 1 100 ? 18.141 -37.586 21.060 1.00 23.43 100 GLU B O 1
ATOM 3190 N N . CYS B 1 101 ? 16.597 -38.442 19.668 1.00 21.02 101 CYS B N 1
ATOM 3191 C CA . CYS B 1 101 ? 17.351 -38.224 18.424 1.00 21.27 101 CYS B CA 1
ATOM 3192 C C . CYS B 1 101 ? 16.720 -37.359 17.350 1.00 20.49 101 CYS B C 1
ATOM 3193 O O . CYS B 1 101 ? 17.146 -37.435 16.155 1.00 22.81 101 CYS B O 1
ATOM 3196 N N . THR B 1 102 ? 15.848 -36.438 17.732 1.00 23.89 102 THR B N 1
ATOM 3197 C CA . THR B 1 102 ? 15.181 -35.622 16.735 1.00 26.22 102 THR B CA 1
ATOM 3198 C C . THR B 1 102 ? 15.919 -34.352 16.370 1.00 29.19 102 THR B C 1
ATOM 3199 O O . THR B 1 102 ? 15.695 -33.779 15.249 1.00 25.65 102 THR B O 1
ATOM 3203 N N . GLY B 1 103 ? 16.756 -33.885 17.306 1.00 32.46 103 GLY B N 1
ATOM 3204 C CA . GLY B 1 103 ? 17.275 -32.495 17.300 1.00 32.87 103 GLY B CA 1
ATOM 3205 C C . GLY B 1 103 ? 16.297 -31.406 17.754 1.00 37.00 103 GLY B C 1
ATOM 3206 O O . GLY B 1 103 ? 16.647 -30.218 17.665 1.00 34.77 103 GLY B O 1
ATOM 3207 N N . PHE B 1 104 ? 15.096 -31.786 18.236 1.00 33.64 104 PHE B N 1
ATOM 3208 C CA . PHE B 1 104 ? 13.983 -30.859 18.539 1.00 41.09 104 PHE B CA 1
ATOM 3209 C C . PHE B 1 104 ? 13.807 -30.799 20.054 1.00 32.28 104 PHE B C 1
ATOM 3210 O O . PHE B 1 104 ? 13.084 -29.942 20.507 1.00 33.24 104 PHE B O 1
ATOM 3218 N N . TYR B 1 105 ? 14.487 -31.646 20.810 1.00 27.03 105 TYR B N 1
ATOM 3219 C CA . TYR B 1 105 ? 14.384 -31.674 22.275 1.00 26.24 105 TYR B CA 1
ATOM 3220 C C . TYR B 1 105 ? 15.719 -31.480 23.036 1.00 25.54 105 TYR B C 1
ATOM 3221 O O . TYR B 1 105 ? 15.951 -32.005 24.066 1.00 26.99 105 TYR B O 1
ATOM 3230 N N . THR B 1 106 ? 16.526 -30.612 22.476 1.00 29.49 106 THR B N 1
ATOM 3231 C CA . THR B 1 106 ? 17.924 -30.409 22.791 1.00 28.00 106 THR B CA 1
ATOM 3232 C C . THR B 1 106 ? 18.223 -29.565 24.069 1.00 32.62 106 THR B C 1
ATOM 3233 O O . THR B 1 106 ? 19.035 -28.676 24.087 1.00 31.13 106 THR B O 1
ATOM 3237 N N . SER B 1 107 ? 17.537 -29.884 25.147 1.00 28.40 107 SER B N 1
ATOM 3238 C CA . SER B 1 107 ? 17.726 -29.201 26.410 1.00 31.80 107 SER B CA 1
ATOM 3239 C C . SER B 1 107 ? 17.054 -29.991 27.486 1.00 31.77 107 SER B C 1
ATOM 3240 O O . SER B 1 107 ? 16.166 -30.843 27.212 1.00 32.66 107 SER B O 1
ATOM 3243 N N . LYS B 1 108 ? 17.374 -29.734 28.742 1.00 30.68 108 LYS B N 1
ATOM 3244 C CA . LYS B 1 108 ? 16.630 -30.441 29.785 1.00 36.94 108 LYS B CA 1
ATOM 3245 C C . LYS B 1 108 ? 15.127 -29.938 29.845 1.00 37.20 108 LYS B C 1
ATOM 3246 O O . LYS B 1 108 ? 14.179 -30.735 30.025 1.00 39.47 108 LYS B O 1
ATOM 3252 N N . ALA B 1 109 ? 14.917 -28.647 29.635 1.00 38.46 109 ALA B N 1
ATOM 3253 C CA . ALA B 1 109 ? 13.563 -28.095 29.685 1.00 40.36 109 ALA B CA 1
ATOM 3254 C C . ALA B 1 109 ? 12.737 -28.879 28.667 1.00 43.41 109 ALA B C 1
ATOM 3255 O O . ALA B 1 109 ? 11.779 -29.540 29.026 1.00 46.34 109 ALA B O 1
ATOM 3257 N N . LYS B 1 110 ? 13.185 -28.866 27.419 1.00 40.93 110 LYS B N 1
ATOM 3258 C CA . LYS B 1 110 ? 12.493 -29.565 26.319 1.00 40.52 110 LYS B CA 1
ATOM 3259 C C . LYS B 1 110 ? 12.336 -31.076 26.469 1.00 42.15 110 LYS B C 1
ATOM 3260 O O . LYS B 1 110 ? 11.250 -31.581 26.142 1.00 42.05 110 LYS B O 1
ATOM 3266 N N . SER B 1 111 ? 13.358 -31.805 26.916 1.00 38.49 111 SER B N 1
ATOM 3267 C CA . SER B 1 111 ? 13.293 -33.255 27.013 1.00 41.93 111 SER B CA 1
ATOM 3268 C C . SER B 1 111 ? 12.509 -33.696 28.230 1.00 48.09 111 SER B C 1
ATOM 3269 O O . SER B 1 111 ? 12.477 -34.831 28.591 1.00 42.49 111 SER B O 1
ATOM 3272 N N . GLN B 1 112 ? 11.823 -32.751 28.809 1.00 52.71 112 GLN B N 1
ATOM 3273 C CA . GLN B 1 112 ? 10.909 -33.044 29.914 1.00 56.28 112 GLN B CA 1
ATOM 3274 C C . GLN B 1 112 ? 9.742 -34.099 29.729 1.00 51.09 112 GLN B C 1
ATOM 3275 O O . GLN B 1 112 ? 9.502 -34.795 30.653 1.00 45.64 112 GLN B O 1
ATOM 3281 N N . ALA B 1 113 ? 9.096 -34.290 28.559 1.00 59.73 113 ALA B N 1
ATOM 3282 C CA . ALA B 1 113 ? 7.968 -35.262 28.435 1.00 60.24 113 ALA B CA 1
ATOM 3283 C C . ALA B 1 113 ? 8.312 -36.754 28.690 1.00 70.55 113 ALA B C 1
ATOM 3284 O O . ALA B 1 113 ? 7.425 -37.556 28.987 1.00 78.86 113 ALA B O 1
ATOM 3286 N N . HIS B 1 114 ? 9.577 -37.126 28.594 1.00 66.49 114 HIS B N 1
ATOM 3287 C CA . HIS B 1 114 ? 9.936 -38.550 28.636 1.00 67.42 114 HIS B CA 1
ATOM 3288 C C . HIS B 1 114 ? 9.985 -39.056 30.086 1.00 68.20 114 HIS B C 1
ATOM 3289 O O . HIS B 1 114 ? 9.621 -40.214 30.420 1.00 68.86 114 HIS B O 1
ATOM 3296 N N . LEU B 1 115 ? 10.490 -38.166 30.938 1.00 72.82 115 LEU B N 1
ATOM 3297 C CA . LEU B 1 115 ? 10.244 -38.193 32.374 1.00 68.06 115 LEU B CA 1
ATOM 3298 C C . LEU B 1 115 ? 8.737 -38.126 32.657 1.00 62.19 115 LEU B C 1
ATOM 3299 O O . LEU B 1 115 ? 8.200 -38.879 33.475 1.00 63.62 115 LEU B O 1
ATOM 3304 N N . ASP B 1 116 ? 8.089 -37.197 31.955 1.00 54.02 116 ASP B N 1
ATOM 3305 C CA . ASP B 1 116 ? 6.658 -36.932 32.046 1.00 52.50 116 ASP B CA 1
ATOM 3306 C C . ASP B 1 116 ? 5.778 -38.075 31.497 1.00 63.31 116 ASP B C 1
ATOM 3307 O O . ASP B 1 116 ? 4.568 -37.857 31.308 1.00 72.19 116 ASP B O 1
ATOM 3312 N N . ALA B 1 117 ? 6.356 -39.233 31.152 1.00 52.99 117 ALA B N 1
ATOM 3313 C CA . ALA B 1 117 ? 5.580 -40.433 30.952 1.00 44.57 117 ALA B CA 1
ATOM 3314 C C . ALA B 1 117 ? 6.321 -41.732 31.277 1.00 39.90 117 ALA B C 1
ATOM 3315 O O . ALA B 1 117 ? 6.007 -42.756 30.715 1.00 54.10 117 ALA B O 1
ATOM 3317 N N . GLY B 1 118 ? 7.265 -41.715 32.175 1.00 33.20 118 GLY B N 1
ATOM 3318 C CA . GLY B 1 118 ? 7.694 -42.903 32.828 1.00 38.34 118 GLY B CA 1
ATOM 3319 C C . GLY B 1 118 ? 8.991 -43.491 32.400 1.00 48.04 118 GLY B C 1
ATOM 3320 O O . GLY B 1 118 ? 9.165 -44.705 32.542 1.00 54.05 118 GLY B O 1
ATOM 3321 N N . ALA B 1 119 ? 9.920 -42.662 31.896 1.00 49.54 119 ALA B N 1
ATOM 3322 C CA . ALA B 1 119 ? 11.239 -43.170 31.725 1.00 44.89 119 ALA B CA 1
ATOM 3323 C C . ALA B 1 119 ? 12.028 -42.962 33.005 1.00 44.11 119 ALA B C 1
ATOM 3324 O O . ALA B 1 119 ? 11.984 -41.897 33.559 1.00 44.44 119 ALA B O 1
ATOM 3326 N N . LYS B 1 120 ? 12.751 -44.000 33.430 1.00 40.12 120 LYS B N 1
ATOM 3327 C CA . LYS B 1 120 ? 13.862 -43.887 34.375 1.00 52.04 120 LYS B CA 1
ATOM 3328 C C . LYS B 1 120 ? 14.906 -42.825 33.842 1.00 59.09 120 LYS B C 1
ATOM 3329 O O . LYS B 1 120 ? 15.493 -42.095 34.651 1.00 55.45 120 LYS B O 1
ATOM 3335 N N . ARG B 1 121 ? 15.139 -42.776 32.507 1.00 57.34 121 ARG B N 1
ATOM 3336 C CA . ARG B 1 121 ? 16.115 -41.850 31.887 1.00 43.92 121 ARG B CA 1
ATOM 3337 C C . ARG B 1 121 ? 15.904 -41.393 30.395 1.00 51.24 121 ARG B C 1
ATOM 3338 O O . ARG B 1 121 ? 15.051 -41.921 29.603 1.00 40.65 121 ARG B O 1
ATOM 3346 N N . VAL B 1 122 ? 16.696 -40.388 30.011 1.00 39.97 122 VAL B N 1
ATOM 3347 C CA . VAL B 1 122 ? 16.709 -39.871 28.620 1.00 37.35 122 VAL B CA 1
ATOM 3348 C C . VAL B 1 122 ? 18.143 -39.611 28.277 1.00 36.15 122 VAL B C 1
ATOM 3349 O O . VAL B 1 122 ? 18.870 -39.030 29.102 1.00 31.14 122 VAL B O 1
ATOM 3353 N N . LEU B 1 123 ? 18.569 -40.060 27.088 1.00 31.87 123 LEU B N 1
ATOM 3354 C CA . LEU B 1 123 ? 19.877 -39.730 26.615 1.00 23.59 123 LEU B CA 1
ATOM 3355 C C . LEU B 1 123 ? 19.643 -38.956 25.355 1.00 23.53 123 LEU B C 1
ATOM 3356 O O . LEU B 1 123 ? 19.032 -39.471 24.410 1.00 23.29 123 LEU B O 1
ATOM 3361 N N . ILE B 1 124 ? 20.101 -37.702 25.332 1.00 18.92 124 ILE B N 1
ATOM 3362 C CA . ILE B 1 124 ? 19.863 -36.806 24.216 1.00 20.07 124 ILE B CA 1
ATOM 3363 C C . ILE B 1 124 ? 21.084 -36.940 23.289 1.00 19.06 124 ILE B C 1
ATOM 3364 O O . ILE B 1 124 ? 22.229 -36.941 23.771 1.00 18.15 124 ILE B O 1
ATOM 3369 N N . SER B 1 125 ? 20.831 -37.038 21.969 1.00 18.31 125 SER B N 1
ATOM 3370 C CA . SER B 1 125 ? 21.883 -37.369 20.973 1.00 19.01 125 SER B CA 1
ATOM 3371 C C . SER B 1 125 ? 22.632 -36.138 20.453 1.00 19.22 125 SER B C 1
ATOM 3372 O O . SER B 1 125 ? 23.028 -36.065 19.311 1.00 20.03 125 SER B O 1
ATOM 3375 N N . ALA B 1 126 ? 22.797 -35.166 21.336 1.00 18.68 126 ALA B N 1
ATOM 3376 C CA . ALA B 1 126 ? 23.291 -33.903 20.978 1.00 19.84 126 ALA B CA 1
ATOM 3377 C C . ALA B 1 126 ? 23.663 -33.118 22.272 1.00 19.63 126 ALA B C 1
ATOM 3378 O O . ALA B 1 126 ? 23.285 -33.494 23.383 1.00 18.17 126 ALA B O 1
ATOM 3380 N N . PRO B 1 127 ? 24.402 -32.007 22.097 1.00 20.82 127 PRO B N 1
ATOM 3381 C CA . PRO B 1 127 ? 24.628 -31.089 23.238 1.00 20.11 127 PRO B CA 1
ATOM 3382 C C . PRO B 1 127 ? 23.255 -30.645 23.664 1.00 20.51 127 PRO B C 1
ATOM 3383 O O . PRO B 1 127 ? 22.366 -30.444 22.801 1.00 24.07 127 PRO B O 1
ATOM 3387 N N . ALA B 1 128 ? 23.100 -30.422 24.935 1.00 21.20 128 ALA B N 1
ATOM 3388 C CA . ALA B 1 128 ? 21.803 -30.081 25.524 1.00 22.00 128 ALA B CA 1
ATOM 3389 C C . ALA B 1 128 ? 21.930 -29.158 26.756 1.00 24.90 128 ALA B C 1
ATOM 3390 O O . ALA B 1 128 ? 21.176 -29.271 27.738 1.00 28.14 128 ALA B O 1
ATOM 3392 N N . GLY B 1 129 ? 22.910 -28.262 26.714 1.00 27.54 129 GLY B N 1
ATOM 3393 C CA . GLY B 1 129 ? 23.071 -27.215 27.735 1.00 27.81 129 GLY B CA 1
ATOM 3394 C C . GLY B 1 129 ? 24.061 -27.630 28.804 1.00 28.14 129 GLY B C 1
ATOM 3395 O O . GLY B 1 129 ? 24.731 -28.670 28.698 1.00 28.28 129 GLY B O 1
ATOM 3396 N N . SER B 1 130 ? 24.148 -26.809 29.841 1.00 31.84 130 SER B N 1
ATOM 3397 C CA . SER B 1 130 ? 25.106 -27.020 30.909 1.00 32.37 130 SER B CA 1
ATOM 3398 C C . SER B 1 130 ? 24.450 -27.335 32.246 1.00 34.20 130 SER B C 1
ATOM 3399 O O . SER B 1 130 ? 25.140 -27.537 33.217 1.00 28.02 130 SER B O 1
ATOM 3402 N N . ASP B 1 131 ? 23.118 -27.361 32.312 1.00 33.69 131 ASP B N 1
ATOM 3403 C CA . ASP B 1 131 ? 22.422 -27.701 33.540 1.00 36.50 131 ASP B CA 1
ATOM 3404 C C . ASP B 1 131 ? 22.141 -29.224 33.649 1.00 40.17 131 ASP B C 1
ATOM 3405 O O . ASP B 1 131 ? 21.338 -29.663 34.459 1.00 37.38 131 ASP B O 1
ATOM 3410 N N . LEU B 1 132 ? 22.831 -30.031 32.851 1.00 33.71 132 LEU B N 1
ATOM 3411 C CA . LEU B 1 132 ? 22.817 -31.484 33.010 1.00 34.58 132 LEU B CA 1
ATOM 3412 C C . LEU B 1 132 ? 24.225 -31.968 32.664 1.00 31.19 132 LEU B C 1
ATOM 3413 O O . LEU B 1 132 ? 25.085 -31.144 32.346 1.00 31.53 132 LEU B O 1
ATOM 3418 N N . LYS B 1 133 ? 24.453 -33.262 32.720 1.00 26.89 133 LYS B N 1
ATOM 3419 C CA . LYS B 1 133 ? 25.754 -33.829 32.435 1.00 26.37 133 LYS B CA 1
ATOM 3420 C C . LYS B 1 133 ? 25.900 -34.169 30.966 1.00 25.10 133 LYS B C 1
ATOM 3421 O O . LYS B 1 133 ? 24.919 -34.616 30.301 1.00 22.02 133 LYS B O 1
ATOM 3427 N N . THR B 1 134 ? 27.108 -33.928 30.478 1.00 22.61 134 THR B N 1
ATOM 3428 C CA . THR B 1 134 ? 27.490 -34.239 29.084 1.00 21.41 134 THR B CA 1
ATOM 3429 C C . THR B 1 134 ? 28.480 -35.355 29.146 1.00 19.04 134 THR B C 1
ATOM 3430 O O . THR B 1 134 ? 29.512 -35.207 29.695 1.00 19.45 134 THR B O 1
ATOM 3434 N N . ILE B 1 135 ? 28.176 -36.508 28.576 1.00 18.66 135 ILE B N 1
ATOM 3435 C CA . ILE B 1 135 ? 29.042 -37.675 28.678 1.00 19.02 135 ILE B CA 1
ATOM 3436 C C . ILE B 1 135 ? 29.714 -38.092 27.395 1.00 17.40 135 ILE B C 1
ATOM 3437 O O . ILE B 1 135 ? 29.015 -38.315 26.417 1.00 17.73 135 ILE B O 1
ATOM 3442 N N . VAL B 1 136 ? 31.067 -38.196 27.402 1.00 17.16 136 VAL B N 1
ATOM 3443 C CA . VAL B 1 136 ? 31.797 -38.884 26.335 1.00 15.88 136 VAL B CA 1
ATOM 3444 C C . VAL B 1 136 ? 32.279 -40.203 26.928 1.00 16.56 136 VAL B C 1
ATOM 3445 O O . VAL B 1 136 ? 33.151 -40.228 27.864 1.00 16.47 136 VAL B O 1
ATOM 3449 N N . TYR B 1 137 ? 31.733 -41.300 26.432 1.00 14.58 137 TYR B N 1
ATOM 3450 C CA . TYR B 1 137 ? 32.061 -42.552 26.961 1.00 15.35 137 TYR B CA 1
ATOM 3451 C C . TYR B 1 137 ? 33.573 -42.784 26.865 1.00 15.69 137 TYR B C 1
ATOM 3452 O O . TYR B 1 137 ? 34.189 -42.562 25.825 1.00 14.89 137 TYR B O 1
ATOM 3461 N N . ASN B 1 138 ? 34.157 -43.267 27.957 1.00 15.74 138 ASN B N 1
ATOM 3462 C CA . ASN B 1 138 ? 35.579 -43.596 28.092 1.00 16.60 138 ASN B CA 1
ATOM 3463 C C . ASN B 1 138 ? 36.414 -42.346 28.293 1.00 15.21 138 ASN B C 1
ATOM 3464 O O . ASN B 1 138 ? 37.651 -42.431 28.239 1.00 16.48 138 ASN B O 1
ATOM 3469 N N . VAL B 1 139 ? 35.774 -41.202 28.509 1.00 15.70 139 VAL B N 1
ATOM 3470 C CA . VAL B 1 139 ? 36.456 -40.016 29.073 1.00 17.96 139 VAL B CA 1
ATOM 3471 C C . VAL B 1 139 ? 35.894 -39.680 30.448 1.00 19.14 139 VAL B C 1
ATOM 3472 O O . VAL B 1 139 ? 36.633 -39.618 31.416 1.00 19.87 139 VAL B O 1
ATOM 3476 N N . ASN B 1 140 ? 34.598 -39.482 30.532 1.00 19.02 140 ASN B N 1
ATOM 3477 C CA . ASN B 1 140 ? 33.982 -39.015 31.791 1.00 19.30 140 ASN B CA 1
ATOM 3478 C C . ASN B 1 140 ? 32.693 -39.743 32.140 1.00 20.62 140 ASN B C 1
ATOM 3479 O O . ASN B 1 140 ? 31.891 -39.215 32.860 1.00 22.21 140 ASN B O 1
ATOM 3484 N N . ASP B 1 141 ? 32.450 -40.927 31.581 1.00 20.95 141 ASP B N 1
ATOM 3485 C CA . ASP B 1 141 ? 31.211 -41.644 31.928 1.00 20.53 141 ASP B CA 1
ATOM 3486 C C . ASP B 1 141 ? 31.159 -42.057 33.452 1.00 24.60 141 ASP B C 1
ATOM 3487 O O . ASP B 1 141 ? 30.032 -42.342 33.979 1.00 27.91 141 ASP B O 1
ATOM 3492 N N . ASP B 1 142 ? 32.326 -42.069 34.101 1.00 27.27 142 ASP B N 1
ATOM 3493 C CA . ASP B 1 142 ? 32.424 -42.272 35.558 1.00 34.40 142 ASP B CA 1
ATOM 3494 C C . ASP B 1 142 ? 31.720 -41.224 36.454 1.00 39.11 142 ASP B C 1
ATOM 3495 O O . ASP B 1 142 ? 31.545 -41.498 37.639 1.00 40.86 142 ASP B O 1
ATOM 3500 N N . ILE B 1 143 ? 31.240 -40.091 35.931 1.00 33.96 143 ILE B N 1
ATOM 3501 C CA . ILE B 1 143 ? 30.424 -39.127 36.708 1.00 33.87 143 ILE B CA 1
ATOM 3502 C C . ILE B 1 143 ? 28.940 -39.441 36.758 1.00 36.32 143 ILE B C 1
ATOM 3503 O O . ILE B 1 143 ? 28.146 -38.750 37.415 1.00 37.44 143 ILE B O 1
ATOM 3508 N N . LEU B 1 144 ? 28.494 -40.417 35.988 1.00 33.74 144 LEU B N 1
ATOM 3509 C CA . LEU B 1 144 ? 27.091 -40.722 36.009 1.00 33.09 144 LEU B CA 1
ATOM 3510 C C . LEU B 1 144 ? 26.690 -41.339 37.378 1.00 33.04 144 LEU B C 1
ATOM 3511 O O . LEU B 1 144 ? 27.436 -42.138 37.941 1.00 34.65 144 LEU B O 1
ATOM 3516 N N . THR B 1 145 ? 25.528 -40.924 37.860 1.00 38.04 145 THR B N 1
ATOM 3517 C CA . THR B 1 145 ? 24.923 -41.516 39.061 1.00 40.53 145 THR B CA 1
ATOM 3518 C C . THR B 1 145 ? 23.531 -41.961 38.756 1.00 41.91 145 THR B C 1
ATOM 3519 O O . THR B 1 145 ? 22.868 -41.472 37.832 1.00 40.60 145 THR B O 1
ATOM 3523 N N . ALA B 1 146 ? 23.006 -42.800 39.658 1.00 48.47 146 ALA B N 1
ATOM 3524 C CA . ALA B 1 146 ? 21.617 -43.230 39.590 1.00 42.23 146 ALA B CA 1
ATOM 3525 C C . ALA B 1 146 ? 20.679 -42.076 39.626 1.00 41.08 146 ALA B C 1
ATOM 3526 O O . ALA B 1 146 ? 19.578 -42.240 39.164 1.00 43.87 146 ALA B O 1
ATOM 3528 N N . ASP B 1 147 ? 21.068 -40.916 40.155 1.00 38.39 147 ASP B N 1
ATOM 3529 C CA . ASP B 1 147 ? 20.152 -39.794 40.134 1.00 43.44 147 ASP B CA 1
ATOM 3530 C C . ASP B 1 147 ? 20.012 -39.184 38.765 1.00 45.90 147 ASP B C 1
ATOM 3531 O O . ASP B 1 147 ? 18.985 -38.540 38.490 1.00 52.27 147 ASP B O 1
ATOM 3536 N N . ASP B 1 148 ? 21.004 -39.393 37.897 1.00 43.23 148 ASP B N 1
ATOM 3537 C CA . ASP B 1 148 ? 20.958 -38.785 36.534 1.00 44.68 148 ASP B CA 1
ATOM 3538 C C . ASP B 1 148 ? 19.887 -39.356 35.611 1.00 44.05 148 ASP B C 1
ATOM 3539 O O . ASP B 1 148 ? 20.067 -40.432 35.033 1.00 56.81 148 ASP B O 1
ATOM 3544 N N . ARG B 1 149 ? 18.831 -38.563 35.432 1.00 37.31 149 ARG B N 1
ATOM 3545 C CA . ARG B 1 149 ? 17.711 -38.786 34.507 1.00 42.35 149 ARG B CA 1
ATOM 3546 C C . ARG B 1 149 ? 17.768 -38.244 33.044 1.00 40.66 149 ARG B C 1
ATOM 3547 O O . ARG B 1 149 ? 17.201 -38.891 32.158 1.00 37.02 149 ARG B O 1
ATOM 3555 N N . ILE B 1 150 ? 18.212 -36.992 32.828 1.00 30.41 150 ILE B N 1
ATOM 3556 C CA . ILE B 1 150 ? 18.375 -36.428 31.478 1.00 32.60 150 ILE B CA 1
ATOM 3557 C C . ILE B 1 150 ? 19.856 -36.123 31.320 1.00 31.02 150 ILE B C 1
ATOM 3558 O O . ILE B 1 150 ? 20.459 -35.451 32.173 1.00 29.77 150 ILE B O 1
ATOM 3563 N N . VAL B 1 151 ? 20.440 -36.713 30.262 1.00 26.81 151 VAL B N 1
ATOM 3564 C CA . VAL B 1 151 ? 21.889 -36.725 30.071 1.00 24.64 151 VAL B CA 1
ATOM 3565 C C . VAL B 1 151 ? 22.109 -36.432 28.577 1.00 23.83 151 VAL B C 1
ATOM 3566 O O . VAL B 1 151 ? 21.314 -36.864 27.759 1.00 20.94 151 VAL B O 1
ATOM 3570 N N . SER B 1 152 ? 23.157 -35.663 28.285 1.00 20.58 152 SER B N 1
ATOM 3571 C CA . SER B 1 152 ? 23.596 -35.381 26.906 1.00 18.53 152 SER B CA 1
ATOM 3572 C C . SER B 1 152 ? 24.716 -36.350 26.556 1.00 19.15 152 SER B C 1
ATOM 3573 O O . SER B 1 152 ? 25.666 -36.519 27.325 1.00 18.30 152 SER B O 1
ATOM 3576 N N . ALA B 1 153 ? 24.668 -36.922 25.353 1.00 19.47 153 ALA B N 1
ATOM 3577 C CA . ALA B 1 153 ? 25.783 -37.723 24.852 1.00 21.10 153 ALA B CA 1
ATOM 3578 C C . ALA B 1 153 ? 26.795 -36.873 24.082 1.00 21.42 153 ALA B C 1
ATOM 3579 O O . ALA B 1 153 ? 27.713 -37.402 23.440 1.00 24.51 153 ALA B O 1
ATOM 3581 N N . GLY B 1 154 ? 26.617 -35.562 24.108 1.00 20.61 154 GLY B N 1
ATOM 3582 C CA . GLY B 1 154 ? 27.518 -34.650 23.490 1.00 21.64 154 GLY B CA 1
ATOM 3583 C C . GLY B 1 154 ? 27.219 -34.623 21.995 1.00 21.40 154 GLY B C 1
ATOM 3584 O O . GLY B 1 154 ? 26.258 -35.249 21.567 1.00 22.05 154 GLY B O 1
ATOM 3585 N N . SER B 1 155 ? 27.979 -33.839 21.239 1.00 17.82 155 SER B N 1
ATOM 3586 C CA . SER B 1 155 ? 27.970 -33.960 19.781 1.00 16.27 155 SER B CA 1
ATOM 3587 C C . SER B 1 155 ? 28.898 -35.038 19.266 1.00 15.60 155 SER B C 1
ATOM 3588 O O . SER B 1 155 ? 29.758 -35.545 19.986 1.00 15.56 155 SER B O 1
ATOM 3591 N N . CYS B 1 156 ? 28.805 -35.301 17.961 1.00 14.03 156 CYS B N 1
ATOM 3592 C CA . CYS B 1 156 ? 29.762 -36.085 17.255 1.00 15.03 156 CYS B CA 1
ATOM 3593 C C . CYS B 1 156 ? 31.149 -35.505 17.355 1.00 13.75 156 CYS B C 1
ATOM 3594 O O . CYS B 1 156 ? 32.131 -36.228 17.696 1.00 12.76 156 CYS B O 1
ATOM 3597 N N . THR B 1 157 ? 31.262 -34.182 17.205 1.00 13.70 157 THR B N 1
ATOM 3598 C CA . THR B 1 157 ? 32.605 -33.574 17.327 1.00 13.43 157 THR B CA 1
ATOM 3599 C C . THR B 1 157 ? 33.166 -33.670 18.768 1.00 14.11 157 THR B C 1
ATOM 3600 O O . THR B 1 157 ? 34.357 -33.907 18.952 1.00 12.53 157 THR B O 1
ATOM 3604 N N . THR B 1 158 ? 32.299 -33.516 19.755 1.00 13.82 158 THR B N 1
ATOM 3605 C CA . THR B 1 158 ? 32.756 -33.705 21.163 1.00 14.93 158 THR B CA 1
ATOM 3606 C C . THR B 1 158 ? 33.352 -35.097 21.384 1.00 13.87 158 THR B C 1
ATOM 3607 O O . THR B 1 158 ? 34.449 -35.235 22.019 1.00 12.41 158 THR B O 1
ATOM 3611 N N . ASN B 1 159 ? 32.733 -36.139 20.816 1.00 12.21 159 ASN B N 1
ATOM 3612 C CA . ASN B 1 159 ? 33.209 -37.489 21.023 1.00 12.20 159 ASN B CA 1
ATOM 3613 C C . ASN B 1 159 ? 34.513 -37.803 20.307 1.00 12.54 159 ASN B C 1
ATOM 3614 O O . ASN B 1 159 ? 35.289 -38.689 20.684 1.00 13.22 159 ASN B O 1
ATOM 3619 N N . CYS B 1 160 ? 34.817 -37.065 19.240 1.00 12.80 160 CYS B N 1
ATOM 3620 C CA . CYS B 1 160 ? 36.083 -37.181 18.574 1.00 13.70 160 CYS B CA 1
ATOM 3621 C C . CYS B 1 160 ? 37.189 -36.365 19.301 1.00 13.26 160 CYS B C 1
ATOM 3622 O O . CYS B 1 160 ? 38.244 -36.910 19.540 1.00 14.38 160 CYS B O 1
ATOM 3625 N N . LEU B 1 161 ? 36.891 -35.104 19.602 1.00 12.93 161 LEU B N 1
ATOM 3626 C CA . LEU B 1 161 ? 37.889 -34.155 20.174 1.00 13.16 161 LEU B CA 1
ATOM 3627 C C . LEU B 1 161 ? 38.237 -34.527 21.603 1.00 13.66 161 LEU B C 1
ATOM 3628 O O . LEU B 1 161 ? 39.393 -34.397 22.001 1.00 12.57 161 LEU B O 1
ATOM 3633 N N . ALA B 1 162 ? 37.239 -34.923 22.388 1.00 13.29 162 ALA B N 1
ATOM 3634 C CA . ALA B 1 162 ? 37.457 -35.107 23.849 1.00 13.22 162 ALA B CA 1
ATOM 3635 C C . ALA B 1 162 ? 38.566 -36.058 24.196 1.00 14.25 162 ALA B C 1
ATOM 3636 O O . ALA B 1 162 ? 39.462 -35.675 24.936 1.00 12.46 162 ALA B O 1
ATOM 3638 N N . PRO B 1 163 ? 38.564 -37.296 23.675 1.00 12.70 163 PRO B N 1
ATOM 3639 C CA . PRO B 1 163 ? 39.693 -38.100 24.062 1.00 13.11 163 PRO B CA 1
ATOM 3640 C C . PRO B 1 163 ? 41.075 -37.636 23.597 1.00 14.10 163 PRO B C 1
ATOM 3641 O O . PRO B 1 163 ? 42.111 -37.842 24.303 1.00 13.48 163 PRO B O 1
ATOM 3645 N N . LEU B 1 164 ? 41.149 -37.073 22.405 1.00 12.72 164 LEU B N 1
ATOM 3646 C CA . LEU B 1 164 ? 42.422 -36.510 21.940 1.00 12.75 164 LEU B CA 1
ATOM 3647 C C . LEU B 1 164 ? 42.937 -35.440 22.882 1.00 11.07 164 LEU B C 1
ATOM 3648 O O . LEU B 1 164 ? 44.085 -35.505 23.297 1.00 11.84 164 LEU B O 1
ATOM 3653 N N . ALA B 1 165 ? 42.113 -34.476 23.217 1.00 11.81 165 ALA B N 1
ATOM 3654 C CA . ALA B 1 165 ? 42.508 -33.360 24.087 1.00 12.71 165 ALA B CA 1
ATOM 3655 C C . ALA B 1 165 ? 42.743 -33.882 25.504 1.00 13.98 165 ALA B C 1
ATOM 3656 O O . ALA B 1 165 ? 43.690 -33.513 26.159 1.00 12.23 165 ALA B O 1
ATOM 3658 N N . PHE B 1 166 ? 41.896 -34.821 25.941 1.00 13.72 166 PHE B N 1
ATOM 3659 C CA . PHE B 1 166 ? 42.053 -35.396 27.324 1.00 14.95 166 PHE B CA 1
ATOM 3660 C C . PHE B 1 166 ? 43.440 -36.023 27.502 1.00 12.89 166 PHE B C 1
ATOM 3661 O O . PHE B 1 166 ? 44.169 -35.695 28.454 1.00 15.03 166 PHE B O 1
ATOM 3669 N N . PHE B 1 167 ? 43.829 -36.939 26.620 1.00 13.30 167 PHE B N 1
ATOM 3670 C CA . PHE B 1 167 ? 45.106 -37.584 26.712 1.00 12.68 167 PHE B CA 1
ATOM 3671 C C . PHE B 1 167 ? 46.272 -36.639 26.370 1.00 15.30 167 PHE B C 1
ATOM 3672 O O . PHE B 1 167 ? 47.295 -36.655 27.041 1.00 14.18 167 PHE B O 1
ATOM 3680 N N . GLU B 1 168 ? 46.105 -35.798 25.337 1.00 12.98 168 GLU B N 1
ATOM 3681 C CA . GLU B 1 168 ? 47.177 -34.874 25.016 1.00 12.99 168 GLU B CA 1
ATOM 3682 C C . GLU B 1 168 ? 47.462 -33.931 26.214 1.00 13.49 168 GLU B C 1
ATOM 3683 O O . GLU B 1 168 ? 48.638 -33.628 26.527 1.00 15.49 168 GLU B O 1
ATOM 3689 N N . ASN B 1 169 ? 46.424 -33.447 26.873 1.00 13.70 169 ASN B N 1
ATOM 3690 C CA . ASN B 1 169 ? 46.540 -32.624 28.071 1.00 15.02 169 ASN B CA 1
ATOM 3691 C C . ASN B 1 169 ? 47.206 -33.313 29.244 1.00 14.62 169 ASN B C 1
ATOM 3692 O O . ASN B 1 169 ? 48.100 -32.735 29.882 1.00 14.62 169 ASN B O 1
ATOM 3697 N N . LYS B 1 170 ? 46.785 -34.523 29.544 1.00 14.64 170 LYS B N 1
ATOM 3698 C CA . LYS B 1 170 ? 47.439 -35.302 30.653 1.00 16.01 170 LYS B CA 1
ATOM 3699 C C . LYS B 1 170 ? 48.941 -35.480 30.425 1.00 15.66 170 LYS B C 1
ATOM 3700 O O . LYS B 1 170 ? 49.731 -35.497 31.377 1.00 14.85 170 LYS B O 1
ATOM 3706 N N . GLU B 1 171 ? 49.323 -35.677 29.184 1.00 14.84 171 GLU B N 1
ATOM 3707 C CA . GLU B 1 171 ? 50.698 -35.986 28.848 1.00 14.83 171 GLU B CA 1
ATOM 3708 C C . GLU B 1 171 ? 51.576 -34.731 28.817 1.00 16.45 171 GLU B C 1
ATOM 3709 O O . GLU B 1 171 ? 52.651 -34.753 29.270 1.00 15.39 171 GLU B O 1
ATOM 3715 N N . PHE B 1 172 ? 51.043 -33.665 28.249 1.00 14.05 172 PHE B N 1
ATOM 3716 C CA . PHE B 1 172 ? 51.824 -32.482 27.904 1.00 14.51 172 PHE B CA 1
ATOM 3717 C C . PHE B 1 172 ? 51.332 -31.102 28.370 1.00 15.65 172 PHE B C 1
ATOM 3718 O O . PHE B 1 172 ? 52.057 -30.169 28.263 1.00 15.74 172 PHE B O 1
ATOM 3726 N N . GLY B 1 173 ? 50.109 -31.028 28.865 1.00 13.85 173 GLY B N 1
ATOM 3727 C CA . GLY B 1 173 ? 49.539 -29.803 29.336 1.00 14.48 173 GLY B CA 1
ATOM 3728 C C . GLY B 1 173 ? 49.110 -28.815 28.274 1.00 15.80 173 GLY B C 1
ATOM 3729 O O . GLY B 1 173 ? 49.889 -28.047 27.800 1.00 18.55 173 GLY B O 1
ATOM 3730 N N . ILE B 1 174 ? 47.836 -28.837 27.935 1.00 16.84 174 ILE B N 1
ATOM 3731 C CA . ILE B 1 174 ? 47.317 -27.917 26.991 1.00 15.02 174 ILE B CA 1
ATOM 3732 C C . ILE B 1 174 ? 47.093 -26.560 27.639 1.00 15.82 174 ILE B C 1
ATOM 3733 O O . ILE B 1 174 ? 46.311 -26.423 28.526 1.00 17.90 174 ILE B O 1
ATOM 3738 N N . LYS B 1 175 ? 47.812 -25.585 27.152 1.00 15.48 175 LYS B N 1
ATOM 3739 C CA . LYS B 1 175 ? 47.577 -24.184 27.554 1.00 15.47 175 LYS B CA 1
ATOM 3740 C C . LYS B 1 175 ? 46.408 -23.515 26.887 1.00 14.79 175 LYS B C 1
ATOM 3741 O O . LYS B 1 175 ? 45.494 -22.920 27.530 1.00 14.81 175 LYS B O 1
ATOM 3747 N N . VAL B 1 176 ? 46.387 -23.625 25.557 1.00 14.15 176 VAL B N 1
ATOM 3748 C CA . VAL B 1 176 ? 45.316 -23.159 24.772 1.00 16.26 176 VAL B CA 1
ATOM 3749 C C . VAL B 1 176 ? 45.346 -23.976 23.482 1.00 14.62 176 VAL B C 1
ATOM 3750 O O . VAL B 1 176 ? 46.370 -24.490 23.105 1.00 12.81 176 VAL B O 1
ATOM 3754 N N . GLY B 1 177 ? 44.204 -24.051 22.820 1.00 16.09 177 GLY B N 1
ATOM 3755 C CA . GLY B 1 177 ? 44.125 -24.811 21.571 1.00 13.83 177 GLY B CA 1
ATOM 3756 C C . GLY B 1 177 ? 42.999 -24.319 20.696 1.00 13.89 177 GLY B C 1
ATOM 3757 O O . GLY B 1 177 ? 41.998 -23.740 21.156 1.00 12.08 177 GLY B O 1
ATOM 3758 N N . THR B 1 178 ? 43.121 -24.604 19.386 1.00 14.22 178 THR B N 1
ATOM 3759 C CA . THR B 1 178 ? 42.046 -24.337 18.483 1.00 13.33 178 THR B CA 1
ATOM 3760 C C . THR B 1 178 ? 41.826 -25.543 17.591 1.00 13.11 178 THR B C 1
ATOM 3761 O O . THR B 1 178 ? 42.790 -26.195 17.233 1.00 12.77 178 THR B O 1
ATOM 3765 N N . MET B 1 179 ? 40.564 -25.781 17.226 1.00 12.64 179 MET B N 1
ATOM 3766 C CA . MET B 1 179 ? 40.165 -26.936 16.441 1.00 14.54 179 MET B CA 1
ATOM 3767 C C . MET B 1 179 ? 39.572 -26.507 15.104 1.00 12.96 179 MET B C 1
ATOM 3768 O O . MET B 1 179 ? 38.871 -25.484 15.028 1.00 12.62 179 MET B O 1
ATOM 3773 N N . THR B 1 180 ? 39.871 -27.299 14.062 1.00 13.33 180 THR B N 1
ATOM 3774 C CA . THR B 1 180 ? 39.160 -27.276 12.787 1.00 13.41 180 THR B CA 1
ATOM 3775 C C . THR B 1 180 ? 38.802 -28.694 12.442 1.00 13.42 180 THR B C 1
ATOM 3776 O O . THR B 1 180 ? 39.650 -29.501 12.273 1.00 12.58 180 THR B O 1
ATOM 3780 N N . THR B 1 181 ? 37.510 -28.945 12.346 1.00 13.80 181 THR B N 1
ATOM 3781 C CA . THR B 1 181 ? 37.013 -30.245 11.881 1.00 14.40 181 THR B CA 1
ATOM 3782 C C . THR B 1 181 ? 36.637 -30.131 10.427 1.00 15.47 181 THR B C 1
ATOM 3783 O O . THR B 1 181 ? 35.854 -29.265 10.049 1.00 15.70 181 THR B O 1
ATOM 3787 N N . ILE B 1 182 ? 37.160 -31.027 9.610 1.00 13.39 182 ILE B N 1
ATOM 3788 C CA . ILE B 1 182 ? 36.786 -31.122 8.179 1.00 12.82 182 ILE B CA 1
ATOM 3789 C C . ILE B 1 182 ? 35.759 -32.231 8.108 1.00 11.34 182 ILE B C 1
ATOM 3790 O O . ILE B 1 182 ? 36.068 -33.416 8.300 1.00 11.32 182 ILE B O 1
ATOM 3795 N N . HIS B 1 183 ? 34.527 -31.783 8.079 1.00 10.72 183 HIS B N 1
ATOM 3796 C CA . HIS B 1 183 ? 33.363 -32.539 8.448 1.00 11.72 183 HIS B CA 1
ATOM 3797 C C . HIS B 1 183 ? 32.451 -32.864 7.266 1.00 13.61 183 HIS B C 1
ATOM 3798 O O . HIS B 1 183 ? 32.201 -32.038 6.438 1.00 12.65 183 HIS B O 1
ATOM 3805 N N . ALA B 1 184 ? 31.961 -34.094 7.225 1.00 12.89 184 ALA B N 1
ATOM 3806 C CA . ALA B 1 184 ? 30.972 -34.498 6.207 1.00 11.19 184 ALA B CA 1
ATOM 3807 C C . ALA B 1 184 ? 29.743 -33.610 6.276 1.00 11.36 184 ALA B C 1
ATOM 3808 O O . ALA B 1 184 ? 29.413 -33.121 7.341 1.00 11.53 184 ALA B O 1
ATOM 3810 N N . TYR B 1 185 ? 29.060 -33.471 5.164 1.00 11.43 185 TYR B N 1
ATOM 3811 C CA . TYR B 1 185 ? 27.847 -32.733 5.216 1.00 12.18 185 TYR B CA 1
ATOM 3812 C C . TYR B 1 185 ? 26.781 -33.491 6.016 1.00 12.70 185 TYR B C 1
ATOM 3813 O O . TYR B 1 185 ? 26.857 -34.714 6.125 1.00 14.09 185 TYR B O 1
ATOM 3822 N N . THR B 1 186 ? 25.811 -32.781 6.581 1.00 14.21 186 THR B N 1
ATOM 3823 C CA . THR B 1 186 ? 24.752 -33.427 7.362 1.00 14.18 186 THR B CA 1
ATOM 3824 C C . THR B 1 186 ? 23.356 -32.917 6.965 1.00 14.72 186 THR B C 1
ATOM 3825 O O . THR B 1 186 ? 23.224 -31.982 6.173 1.00 14.23 186 THR B O 1
ATOM 3829 N N . SER B 1 187 ? 22.330 -33.474 7.598 1.00 13.94 187 SER B N 1
ATOM 3830 C CA . SER B 1 187 ? 20.906 -33.213 7.208 1.00 16.00 187 SER B CA 1
ATOM 3831 C C . SER B 1 187 ? 20.429 -31.815 7.558 1.00 19.42 187 SER B C 1
ATOM 3832 O O . SER B 1 187 ? 19.351 -31.450 7.184 1.00 20.94 187 SER B O 1
ATOM 3835 N N . THR B 1 188 ? 21.214 -31.047 8.293 1.00 18.41 188 THR B N 1
ATOM 3836 C CA . THR B 1 188 ? 20.927 -29.651 8.532 1.00 21.12 188 THR B CA 1
ATOM 3837 C C . THR B 1 188 ? 21.234 -28.784 7.336 1.00 20.87 188 THR B C 1
ATOM 3838 O O . THR B 1 188 ? 20.800 -27.660 7.252 1.00 20.65 188 THR B O 1
ATOM 3842 N N . GLN B 1 189 ? 21.982 -29.324 6.393 1.00 15.60 189 GLN B N 1
ATOM 3843 C CA . GLN B 1 189 ? 22.383 -28.541 5.197 1.00 15.41 189 GLN B CA 1
ATOM 3844 C C . GLN B 1 189 ? 21.395 -28.792 4.029 1.00 16.82 189 GLN B C 1
ATOM 3845 O O . GLN B 1 189 ? 20.575 -29.677 4.141 1.00 18.48 189 GLN B O 1
ATOM 3851 N N . MET B 1 190 ? 21.576 -28.024 2.958 1.00 17.99 190 MET B N 1
ATOM 3852 C CA . MET B 1 190 ? 20.687 -27.959 1.826 1.00 21.08 190 MET B CA 1
ATOM 3853 C C . MET B 1 190 ? 21.392 -28.715 0.659 1.00 18.35 190 MET B C 1
ATOM 3854 O O . MET B 1 190 ? 22.611 -28.620 0.493 1.00 15.50 190 MET B O 1
ATOM 3859 N N . LEU B 1 191 ? 20.592 -29.414 -0.176 1.00 15.90 191 LEU B N 1
ATOM 3860 C CA . LEU B 1 191 ? 21.119 -29.938 -1.421 1.00 14.75 191 LEU B CA 1
ATOM 3861 C C . LEU B 1 191 ? 21.500 -28.861 -2.428 1.00 12.63 191 LEU B C 1
ATOM 3862 O O . LEU B 1 191 ? 22.567 -28.876 -3.052 1.00 11.92 191 LEU B O 1
ATOM 3867 N N . LEU B 1 192 ? 20.602 -27.916 -2.573 1.00 12.72 192 LEU B N 1
ATOM 3868 C CA . LEU B 1 192 ? 20.839 -26.725 -3.406 1.00 11.67 192 LEU B CA 1
ATOM 3869 C C . LEU B 1 192 ? 20.642 -25.413 -2.668 1.00 12.29 192 LEU B C 1
ATOM 3870 O O . LEU B 1 192 ? 19.941 -25.357 -1.643 1.00 13.59 192 LEU B O 1
ATOM 3875 N N . ASP B 1 193 ? 21.231 -24.356 -3.188 1.00 11.89 193 ASP B N 1
ATOM 3876 C CA . ASP B 1 193 ? 21.135 -23.057 -2.498 1.00 12.05 193 ASP B CA 1
ATOM 3877 C C . ASP B 1 193 ? 19.664 -22.665 -2.266 1.00 13.23 193 ASP B C 1
ATOM 3878 O O . ASP B 1 193 ? 18.861 -22.661 -3.215 1.00 12.88 193 ASP B O 1
ATOM 3883 N N . GLY B 1 194 ? 19.304 -22.259 -1.051 1.00 12.25 194 GLY B N 1
ATOM 3884 C CA . GLY B 1 194 ? 17.974 -21.834 -0.832 1.00 13.92 194 GLY B CA 1
ATOM 3885 C C . GLY B 1 194 ? 17.704 -21.406 0.570 1.00 15.44 194 GLY B C 1
ATOM 3886 O O . GLY B 1 194 ? 18.542 -21.579 1.428 1.00 15.66 194 GLY B O 1
ATOM 3887 N N . PRO B 1 195 ? 16.514 -20.874 0.800 1.00 16.63 195 PRO B N 1
ATOM 3888 C CA . PRO B 1 195 ? 16.121 -20.535 2.209 1.00 16.41 195 PRO B CA 1
ATOM 3889 C C . PRO B 1 195 ? 16.260 -21.686 3.153 1.00 16.32 195 PRO B C 1
ATOM 3890 O O . PRO B 1 195 ? 16.015 -22.845 2.831 1.00 15.04 195 PRO B O 1
ATOM 3894 N N . VAL B 1 196 ? 16.675 -21.397 4.367 1.00 16.65 196 VAL B N 1
ATOM 3895 C CA . VAL B 1 196 ? 17.025 -22.421 5.321 1.00 19.46 196 VAL B CA 1
ATOM 3896 C C . VAL B 1 196 ? 16.539 -21.889 6.677 1.00 22.83 196 VAL B C 1
ATOM 3897 O O . VAL B 1 196 ? 16.522 -20.646 6.970 1.00 21.72 196 VAL B O 1
ATOM 3901 N N . ARG B 1 197 ? 16.060 -22.828 7.458 1.00 27.20 197 ARG B N 1
ATOM 3902 C CA . ARG B 1 197 ? 15.535 -22.528 8.815 1.00 32.65 197 ARG B CA 1
ATOM 3903 C C . ARG B 1 197 ? 16.684 -21.884 9.622 1.00 27.05 197 ARG B C 1
ATOM 3904 O O . ARG B 1 197 ? 17.787 -22.446 9.692 1.00 26.65 197 ARG B O 1
ATOM 3912 N N . GLY B 1 198 ? 16.399 -20.739 10.222 1.00 27.08 198 GLY B N 1
ATOM 3913 C CA . GLY B 1 198 ? 17.416 -19.981 10.969 1.00 26.47 198 GLY B CA 1
ATOM 3914 C C . GLY B 1 198 ? 18.024 -18.872 10.147 1.00 26.41 198 GLY B C 1
ATOM 3915 O O . GLY B 1 198 ? 18.611 -17.934 10.704 1.00 24.03 198 GLY B O 1
ATOM 3916 N N . GLY B 1 199 ? 17.901 -18.951 8.814 1.00 18.63 199 GLY B N 1
ATOM 3917 C CA . GLY B 1 199 ? 18.343 -17.867 7.980 1.00 19.48 199 GLY B CA 1
ATOM 3918 C C . GLY B 1 199 ? 19.849 -17.741 7.760 1.00 16.30 199 GLY B C 1
ATOM 3919 O O . GLY B 1 199 ? 20.241 -16.783 7.163 1.00 18.31 199 GLY B O 1
ATOM 3920 N N . ASN B 1 200 ? 20.648 -18.681 8.191 1.00 16.41 200 ASN B N 1
ATOM 3921 C CA . ASN B 1 200 ? 22.091 -18.566 8.082 1.00 16.06 200 ASN B CA 1
ATOM 3922 C C . ASN B 1 200 ? 22.584 -18.595 6.626 1.00 15.60 200 ASN B C 1
ATOM 3923 O O . ASN B 1 200 ? 22.193 -19.483 5.865 1.00 16.19 200 ASN B O 1
ATOM 3928 N N . PHE B 1 201 ? 23.495 -17.694 6.308 1.00 13.90 201 PHE B N 1
ATOM 3929 C CA . PHE B 1 201 ? 23.965 -17.542 4.958 1.00 13.08 201 PHE B CA 1
ATOM 3930 C C . PHE B 1 201 ? 24.724 -18.724 4.395 1.00 13.64 201 PHE B C 1
ATOM 3931 O O . PHE B 1 201 ? 24.743 -18.921 3.184 1.00 13.64 201 PHE B O 1
ATOM 3939 N N . ARG B 1 202 ? 25.420 -19.434 5.262 1.00 13.89 202 ARG B N 1
ATOM 3940 C CA . ARG B 1 202 ? 26.228 -20.583 4.844 1.00 14.30 202 ARG B CA 1
ATOM 3941 C C . ARG B 1 202 ? 25.386 -21.896 4.874 1.00 15.96 202 ARG B C 1
ATOM 3942 O O . ARG B 1 202 ? 25.519 -22.713 3.980 1.00 14.65 202 ARG B O 1
ATOM 3950 N N . ALA B 1 203 ? 24.551 -22.065 5.883 1.00 14.37 203 ALA B N 1
ATOM 3951 C CA . ALA B 1 203 ? 23.632 -23.222 5.952 1.00 17.04 203 ALA B CA 1
ATOM 3952 C C . ALA B 1 203 ? 22.768 -23.287 4.702 1.00 16.75 203 ALA B C 1
ATOM 3953 O O . ALA B 1 203 ? 22.266 -24.373 4.351 1.00 17.10 203 ALA B O 1
ATOM 3955 N N . ALA B 1 204 ? 22.513 -22.112 4.120 1.00 13.03 204 ALA B N 1
ATOM 3956 C CA . ALA B 1 204 ? 21.724 -21.952 2.929 1.00 12.63 204 ALA B CA 1
ATOM 3957 C C . ALA B 1 204 ? 22.299 -22.559 1.654 1.00 13.10 204 ALA B C 1
ATOM 3958 O O . ALA B 1 204 ? 21.583 -22.690 0.628 1.00 14.79 204 ALA B O 1
ATOM 3960 N N . ARG B 1 205 ? 23.581 -22.886 1.620 1.00 12.42 205 ARG B N 1
ATOM 3961 C CA . ARG B 1 205 ? 24.240 -23.153 0.384 1.00 11.57 205 ARG B CA 1
ATOM 3962 C C . ARG B 1 205 ? 24.373 -24.654 0.064 1.00 11.63 205 ARG B C 1
ATOM 3963 O O . ARG B 1 205 ? 24.406 -25.519 0.969 1.00 10.65 205 ARG B O 1
ATOM 3971 N N . ALA B 1 206 ? 24.414 -24.948 -1.245 1.00 11.75 206 ALA B N 1
ATOM 3972 C CA . ALA B 1 206 ? 24.494 -26.363 -1.737 1.00 10.93 206 ALA B CA 1
ATOM 3973 C C . ALA B 1 206 ? 25.641 -27.139 -1.099 1.00 10.64 206 ALA B C 1
ATOM 3974 O O . ALA B 1 206 ? 26.831 -26.795 -1.266 1.00 10.80 206 ALA B O 1
ATOM 3976 N N . ALA B 1 207 ? 25.333 -28.234 -0.421 1.00 10.67 207 ALA B N 1
ATOM 3977 C CA . ALA B 1 207 ? 26.402 -28.845 0.433 1.00 11.23 207 ALA B CA 1
ATOM 3978 C C . ALA B 1 207 ? 27.348 -29.712 -0.352 1.00 11.98 207 ALA B C 1
ATOM 3979 O O . ALA B 1 207 ? 28.504 -29.915 0.020 1.00 12.30 207 ALA B O 1
ATOM 3981 N N . GLY B 1 208 ? 26.873 -30.237 -1.498 1.00 11.61 208 GLY B N 1
ATOM 3982 C CA . GLY B 1 208 ? 27.684 -31.193 -2.214 1.00 12.00 208 GLY B CA 1
ATOM 3983 C C . GLY B 1 208 ? 28.791 -30.640 -3.098 1.00 13.04 208 GLY B C 1
ATOM 3984 O O . GLY B 1 208 ? 29.694 -31.395 -3.567 1.00 11.67 208 GLY B O 1
ATOM 3985 N N . VAL B 1 209 ? 28.746 -29.346 -3.323 1.00 11.82 209 VAL B N 1
ATOM 3986 C CA . VAL B 1 209 ? 29.613 -28.674 -4.252 1.00 12.10 209 VAL B CA 1
ATOM 3987 C C . VAL B 1 209 ? 30.239 -27.429 -3.600 1.00 12.66 209 VAL B C 1
ATOM 3988 O O . VAL B 1 209 ? 30.752 -26.548 -4.313 1.00 11.95 209 VAL B O 1
ATOM 3992 N N . ASN B 1 210 ? 30.342 -27.435 -2.268 1.00 10.71 210 ASN B N 1
ATOM 3993 C CA . ASN B 1 210 ? 31.003 -26.362 -1.545 1.00 10.97 210 ASN B CA 1
ATOM 3994 C C . ASN B 1 210 ? 31.709 -26.921 -0.324 1.00 10.53 210 ASN B C 1
ATOM 3995 O O . ASN B 1 210 ? 31.286 -27.901 0.284 1.00 10.79 210 ASN B O 1
ATOM 4000 N N . THR B 1 211 ? 32.783 -26.225 0.014 1.00 10.59 211 THR B N 1
ATOM 4001 C CA . THR B 1 211 ? 33.400 -26.177 1.331 1.00 10.51 211 THR B CA 1
ATOM 4002 C C . THR B 1 211 ? 32.781 -25.012 2.072 1.00 11.26 211 THR B C 1
ATOM 4003 O O . THR B 1 211 ? 32.862 -23.867 1.610 1.00 11.71 211 THR B O 1
ATOM 4007 N N . ILE B 1 212 ? 32.145 -25.331 3.191 1.00 10.97 212 ILE B N 1
ATOM 4008 C CA . ILE B 1 212 ? 31.269 -24.439 3.891 1.00 11.51 212 ILE B CA 1
ATOM 4009 C C . ILE B 1 212 ? 31.687 -24.289 5.369 1.00 11.75 212 ILE B C 1
ATOM 4010 O O . ILE B 1 212 ? 31.459 -25.163 6.157 1.00 11.18 212 ILE B O 1
ATOM 4015 N N . PRO B 1 213 ? 32.174 -23.124 5.751 1.00 12.38 213 PRO B N 1
ATOM 4016 C CA . PRO B 1 213 ? 32.429 -22.913 7.176 1.00 13.38 213 PRO B CA 1
ATOM 4017 C C . PRO B 1 213 ? 31.189 -23.053 8.029 1.00 15.05 213 PRO B C 1
ATOM 4018 O O . PRO B 1 213 ? 30.086 -22.649 7.651 1.00 13.46 213 PRO B O 1
ATOM 4022 N N . HIS B 1 214 ? 31.387 -23.592 9.209 1.00 13.88 214 HIS B N 1
ATOM 4023 C CA . HIS B 1 214 ? 30.254 -23.920 10.056 1.00 15.49 214 HIS B CA 1
ATOM 4024 C C . HIS B 1 214 ? 30.644 -23.787 11.537 1.00 15.89 214 HIS B C 1
ATOM 4025 O O . HIS B 1 214 ? 31.640 -24.269 11.949 1.00 13.14 214 HIS B O 1
ATOM 4032 N N . SER B 1 215 ? 29.769 -23.181 12.333 1.00 16.61 215 SER B N 1
ATOM 4033 C CA . SER B 1 215 ? 30.056 -22.924 13.749 1.00 18.83 215 SER B CA 1
ATOM 4034 C C . SER B 1 215 ? 29.829 -24.220 14.497 1.00 21.10 215 SER B C 1
ATOM 4035 O O . SER B 1 215 ? 28.860 -24.944 14.197 1.00 22.90 215 SER B O 1
ATOM 4038 N N . THR B 1 216 ? 30.672 -24.484 15.494 1.00 20.53 216 THR B N 1
ATOM 4039 C CA . THR B 1 216 ? 30.550 -25.662 16.362 1.00 21.52 216 THR B CA 1
ATOM 4040 C C . THR B 1 216 ? 30.763 -25.176 17.799 1.00 22.07 216 THR B C 1
ATOM 4041 O O . THR B 1 216 ? 31.525 -24.261 18.014 1.00 24.71 216 THR B O 1
ATOM 4045 N N . GLY B 1 217 ? 30.108 -25.823 18.752 1.00 21.23 217 GLY B N 1
ATOM 4046 C CA . GLY B 1 217 ? 30.380 -25.547 20.187 1.00 21.10 217 GLY B CA 1
ATOM 4047 C C . GLY B 1 217 ? 31.327 -26.537 20.852 1.00 20.10 217 GLY B C 1
ATOM 4048 O O . GLY B 1 217 ? 31.614 -26.338 22.029 1.00 21.71 217 GLY B O 1
ATOM 4049 N N . ALA B 1 218 ? 31.842 -27.537 20.140 1.00 18.11 218 ALA B N 1
ATOM 4050 C CA . ALA B 1 218 ? 32.542 -28.645 20.809 1.00 19.36 218 ALA B CA 1
ATOM 4051 C C . ALA B 1 218 ? 33.793 -28.201 21.545 1.00 19.87 218 ALA B C 1
ATOM 4052 O O . ALA B 1 218 ? 34.058 -28.680 22.668 1.00 19.01 218 ALA B O 1
ATOM 4054 N N . ALA B 1 219 ? 34.554 -27.263 20.976 1.00 15.83 219 ALA B N 1
ATOM 4055 C CA . ALA B 1 219 ? 35.810 -26.865 21.672 1.00 18.37 219 ALA B CA 1
ATOM 4056 C C . ALA B 1 219 ? 35.482 -25.941 22.863 1.00 18.54 219 ALA B C 1
ATOM 4057 O O . ALA B 1 219 ? 36.007 -26.128 24.001 1.00 16.82 219 ALA B O 1
ATOM 4059 N N . LYS B 1 220 ? 34.613 -24.965 22.607 1.00 19.16 220 LYS B N 1
ATOM 4060 C CA . LYS B 1 220 ? 34.260 -23.958 23.607 1.00 22.59 220 LYS B CA 1
ATOM 4061 C C . LYS B 1 220 ? 33.588 -24.558 24.830 1.00 22.65 220 LYS B C 1
ATOM 4062 O O . LYS B 1 220 ? 33.773 -24.078 25.939 1.00 22.88 220 LYS B O 1
ATOM 4068 N N . ALA B 1 221 ? 32.818 -25.612 24.639 1.00 20.52 221 ALA B N 1
ATOM 4069 C CA . ALA B 1 221 ? 32.037 -26.196 25.706 1.00 22.13 221 ALA B CA 1
ATOM 4070 C C . ALA B 1 221 ? 32.746 -27.448 26.212 1.00 20.00 221 ALA B C 1
ATOM 4071 O O . ALA B 1 221 ? 32.150 -28.261 26.963 1.00 20.81 221 ALA B O 1
ATOM 4073 N N . LEU B 1 222 ? 33.998 -27.657 25.809 1.00 18.34 222 LEU B N 1
ATOM 4074 C CA . LEU B 1 222 ? 34.681 -28.922 26.166 1.00 16.77 222 LEU B CA 1
ATOM 4075 C C . LEU B 1 222 ? 34.865 -29.073 27.720 1.00 16.05 222 LEU B C 1
ATOM 4076 O O . LEU B 1 222 ? 35.053 -30.199 28.208 1.00 17.20 222 LEU B O 1
ATOM 4081 N N . GLY B 1 223 ? 34.766 -27.939 28.460 1.00 16.61 223 GLY B N 1
ATOM 4082 C CA . GLY B 1 223 ? 34.774 -27.935 29.955 1.00 16.77 223 GLY B CA 1
ATOM 4083 C C . GLY B 1 223 ? 33.681 -28.775 30.562 1.00 18.06 223 GLY B C 1
ATOM 4084 O O . GLY B 1 223 ? 33.768 -29.241 31.684 1.00 18.24 223 GLY B O 1
ATOM 4085 N N . LEU B 1 224 ? 32.582 -28.963 29.860 1.00 17.31 224 LEU B N 1
ATOM 4086 C CA . LEU B 1 224 ? 31.494 -29.835 30.362 1.00 17.01 224 LEU B CA 1
ATOM 4087 C C . LEU B 1 224 ? 31.893 -31.270 30.455 1.00 19.13 224 LEU B C 1
ATOM 4088 O O . LEU B 1 224 ? 31.334 -32.024 31.242 1.00 19.78 224 LEU B O 1
ATOM 4093 N N . VAL B 1 225 ? 32.876 -31.684 29.670 1.00 16.24 225 VAL B N 1
ATOM 4094 C CA . VAL B 1 225 ? 33.424 -33.044 29.704 1.00 18.23 225 VAL B CA 1
ATOM 4095 C C . VAL B 1 225 ? 34.757 -33.104 30.409 1.00 18.03 225 VAL B C 1
ATOM 4096 O O . VAL B 1 225 ? 34.993 -34.055 31.137 1.00 18.40 225 VAL B O 1
ATOM 4100 N N . ILE B 1 226 ? 35.612 -32.108 30.224 1.00 16.89 226 ILE B N 1
ATOM 4101 C CA . ILE B 1 226 ? 36.963 -32.111 30.814 1.00 17.34 226 ILE B CA 1
ATOM 4102 C C . ILE B 1 226 ? 37.073 -30.762 31.496 1.00 17.82 226 ILE B C 1
ATOM 4103 O O . ILE B 1 226 ? 37.469 -29.807 30.846 1.00 15.82 226 ILE B O 1
ATOM 4108 N N . PRO B 1 227 ? 36.679 -30.667 32.789 1.00 19.57 227 PRO B N 1
ATOM 4109 C CA . PRO B 1 227 ? 36.571 -29.354 33.451 1.00 18.33 227 PRO B CA 1
ATOM 4110 C C . PRO B 1 227 ? 37.795 -28.448 33.327 1.00 16.46 227 PRO B C 1
ATOM 4111 O O . PRO B 1 227 ? 37.652 -27.259 33.088 1.00 14.94 227 PRO B O 1
ATOM 4115 N N . GLU B 1 228 ? 38.977 -29.008 33.432 1.00 16.14 228 GLU B N 1
ATOM 4116 C CA . GLU B 1 228 ? 40.186 -28.148 33.452 1.00 18.59 228 GLU B CA 1
ATOM 4117 C C . GLU B 1 228 ? 40.458 -27.485 32.099 1.00 18.43 228 GLU B C 1
ATOM 4118 O O . GLU B 1 228 ? 41.268 -26.541 32.002 1.00 16.37 228 GLU B O 1
ATOM 4124 N N . LEU B 1 229 ? 39.798 -27.989 31.024 1.00 16.23 229 LEU B N 1
ATOM 4125 C CA . LEU B 1 229 ? 39.904 -27.351 29.721 1.00 15.27 229 LEU B CA 1
ATOM 4126 C C . LEU B 1 229 ? 38.863 -26.313 29.439 1.00 14.70 229 LEU B C 1
ATOM 4127 O O . LEU B 1 229 ? 38.872 -25.732 28.371 1.00 15.43 229 LEU B O 1
ATOM 4132 N N . ASN B 1 230 ? 38.002 -26.029 30.407 1.00 14.63 230 ASN B N 1
ATOM 4133 C CA . ASN B 1 230 ? 37.092 -24.892 30.312 1.00 17.00 230 ASN B CA 1
ATOM 4134 C C . ASN B 1 230 ? 37.857 -23.597 29.962 1.00 16.98 230 ASN B C 1
ATOM 4135 O O . ASN B 1 230 ? 38.857 -23.341 30.588 1.00 19.99 230 ASN B O 1
ATOM 4140 N N . GLY B 1 231 ? 37.410 -22.855 28.958 1.00 18.37 231 GLY B N 1
ATOM 4141 C CA . GLY B 1 231 ? 38.045 -21.601 28.575 1.00 19.95 231 GLY B CA 1
ATOM 4142 C C . GLY B 1 231 ? 39.305 -21.682 27.761 1.00 20.32 231 GLY B C 1
ATOM 4143 O O . GLY B 1 231 ? 39.948 -20.676 27.548 1.00 21.70 231 GLY B O 1
ATOM 4144 N N . LYS B 1 232 ? 39.773 -22.875 27.426 1.00 15.76 232 LYS B N 1
ATOM 4145 C CA . LYS B 1 232 ? 41.097 -23.025 26.895 1.00 16.20 232 LYS B CA 1
ATOM 4146 C C . LYS B 1 232 ? 41.078 -23.331 25.377 1.00 16.50 232 LYS B C 1
ATOM 4147 O O . LYS B 1 232 ? 42.124 -23.237 24.736 1.00 17.03 232 LYS B O 1
ATOM 4153 N N . LEU B 1 233 ? 39.921 -23.680 24.856 1.00 15.89 233 LEU B N 1
ATOM 4154 C CA . LEU B 1 233 ? 39.777 -24.101 23.441 1.00 16.85 233 LEU B CA 1
ATOM 4155 C C . LEU B 1 233 ? 38.663 -23.429 22.739 1.00 15.90 233 LEU B C 1
ATOM 4156 O O . LEU B 1 233 ? 37.578 -23.124 23.308 1.00 15.17 233 LEU B O 1
ATOM 4161 N N . GLN B 1 234 ? 38.918 -23.172 21.442 1.00 13.91 234 GLN B N 1
ATOM 4162 C CA . GLN B 1 234 ? 37.878 -22.722 20.562 1.00 15.01 234 GLN B CA 1
ATOM 4163 C C . GLN B 1 234 ? 38.039 -23.521 19.210 1.00 14.09 234 GLN B C 1
ATOM 4164 O O . GLN B 1 234 ? 38.993 -24.265 19.015 1.00 14.29 234 GLN B O 1
ATOM 4170 N N . GLY B 1 235 ? 37.083 -23.336 18.329 1.00 13.52 235 GLY B N 1
ATOM 4171 C CA . GLY B 1 235 ? 37.209 -24.007 17.013 1.00 13.87 235 GLY B CA 1
ATOM 4172 C C . GLY B 1 235 ? 36.046 -23.788 16.108 1.00 12.99 235 GLY B C 1
ATOM 4173 O O . GLY B 1 235 ? 35.102 -23.042 16.408 1.00 14.45 235 GLY B O 1
ATOM 4174 N N . HIS B 1 236 ? 36.098 -24.453 14.970 1.00 13.12 236 HIS B N 1
ATOM 4175 C CA . HIS B 1 236 ? 34.969 -24.423 14.022 1.00 12.51 236 HIS B CA 1
ATOM 4176 C C . HIS B 1 236 ? 35.053 -25.640 13.105 1.00 11.89 236 HIS B C 1
ATOM 4177 O O . HIS B 1 236 ? 35.976 -26.448 13.223 1.00 12.30 236 HIS B O 1
ATOM 4184 N N . ALA B 1 237 ? 34.152 -25.680 12.141 1.00 13.23 237 ALA B N 1
ATOM 4185 C CA . ALA B 1 237 ? 34.124 -26.756 11.170 1.00 13.45 237 ALA B CA 1
ATOM 4186 C C . ALA B 1 237 ? 34.184 -26.231 9.777 1.00 12.83 237 ALA B C 1
ATOM 4187 O O . ALA B 1 237 ? 33.816 -25.050 9.514 1.00 12.79 237 ALA B O 1
ATOM 4189 N N . GLN B 1 238 ? 34.621 -27.091 8.885 1.00 11.33 238 GLN B N 1
ATOM 4190 C CA . GLN B 1 238 ? 34.465 -26.876 7.447 1.00 11.30 238 GLN B CA 1
ATOM 4191 C C . GLN B 1 238 ? 33.649 -28.058 6.945 1.00 10.96 238 GLN B C 1
ATOM 4192 O O . GLN B 1 238 ? 34.130 -29.213 7.016 1.00 11.30 238 GLN B O 1
ATOM 4198 N N . ARG B 1 239 ? 32.464 -27.804 6.421 1.00 11.07 239 ARG B N 1
ATOM 4199 C CA . ARG B 1 239 ? 31.610 -28.866 5.932 1.00 11.58 239 ARG B CA 1
ATOM 4200 C C . ARG B 1 239 ? 31.996 -29.102 4.439 1.00 11.06 239 ARG B C 1
ATOM 4201 O O . ARG B 1 239 ? 31.974 -28.140 3.665 1.00 11.98 239 ARG B O 1
ATOM 4209 N N . VAL B 1 240 ? 32.325 -30.352 4.092 1.00 10.42 240 VAL B N 1
ATOM 4210 C CA . VAL B 1 240 ? 32.803 -30.697 2.787 1.00 11.28 240 VAL B CA 1
ATOM 4211 C C . VAL B 1 240 ? 31.962 -31.777 2.121 1.00 11.73 240 VAL B C 1
ATOM 4212 O O . VAL B 1 240 ? 31.143 -32.452 2.783 1.00 11.39 240 VAL B O 1
ATOM 4216 N N . GLY B 1 241 ? 32.220 -31.964 0.829 1.00 11.83 241 GLY B N 1
ATOM 4217 C CA . GLY B 1 241 ? 31.294 -32.671 -0.085 1.00 11.84 241 GLY B CA 1
ATOM 4218 C C . GLY B 1 241 ? 31.364 -34.209 -0.006 1.00 11.86 241 GLY B C 1
ATOM 4219 O O . GLY B 1 241 ? 31.313 -34.880 -1.071 1.00 12.05 241 GLY B O 1
ATOM 4220 N N . VAL B 1 242 ? 31.370 -34.780 1.180 1.00 10.91 242 VAL B N 1
ATOM 4221 C CA . VAL B 1 242 ? 31.191 -36.233 1.392 1.00 11.54 242 VAL B CA 1
ATOM 4222 C C . VAL B 1 242 ? 30.048 -36.497 2.308 1.00 11.23 242 VAL B C 1
ATOM 4223 O O . VAL B 1 242 ? 29.741 -35.707 3.187 1.00 11.20 242 VAL B O 1
ATOM 4227 N N . VAL B 1 243 ? 29.440 -37.666 2.171 1.00 12.03 243 VAL B N 1
ATOM 4228 C CA . VAL B 1 243 ? 28.299 -38.054 2.936 1.00 12.41 243 VAL B CA 1
ATOM 4229 C C . VAL B 1 243 ? 28.459 -38.380 4.413 1.00 12.54 243 VAL B C 1
ATOM 4230 O O . VAL B 1 243 ? 27.491 -38.256 5.170 1.00 13.25 243 VAL B O 1
ATOM 4234 N N . ASP B 1 244 ? 29.660 -38.758 4.801 1.00 12.56 244 ASP B N 1
ATOM 4235 C CA . ASP B 1 244 ? 29.960 -39.172 6.122 1.00 11.75 244 ASP B CA 1
ATOM 4236 C C . ASP B 1 244 ? 31.473 -39.329 6.250 1.00 11.38 244 ASP B C 1
ATOM 4237 O O . ASP B 1 244 ? 32.169 -39.619 5.274 1.00 10.89 244 ASP B O 1
ATOM 4242 N N . GLY B 1 245 ? 31.958 -39.194 7.469 1.00 12.21 245 GLY B N 1
ATOM 4243 C CA . GLY B 1 245 ? 33.404 -39.457 7.726 1.00 11.71 245 GLY B CA 1
ATOM 4244 C C . GLY B 1 245 ? 34.021 -38.089 7.807 1.00 12.21 245 GLY B C 1
ATOM 4245 O O . GLY B 1 245 ? 33.948 -37.291 6.846 1.00 11.49 245 GLY B O 1
ATOM 4246 N N . SER B 1 246 ? 34.680 -37.860 8.950 1.00 11.88 246 SER B N 1
ATOM 4247 C CA . SER B 1 246 ? 35.146 -36.534 9.358 1.00 12.19 246 SER B CA 1
ATOM 4248 C C . SER B 1 246 ? 36.474 -36.583 10.060 1.00 12.52 246 SER B C 1
ATOM 4249 O O . SER B 1 246 ? 36.971 -37.660 10.457 1.00 11.71 246 SER B O 1
ATOM 4252 N N . LEU B 1 247 ? 37.101 -35.456 10.153 1.00 13.17 247 LEU B N 1
ATOM 4253 C CA . LEU B 1 247 ? 38.422 -35.416 10.878 1.00 16.76 247 LEU B CA 1
ATOM 4254 C C . LEU B 1 247 ? 38.549 -34.154 11.697 1.00 15.95 247 LEU B C 1
ATOM 4255 O O . LEU B 1 247 ? 38.140 -33.102 11.257 1.00 17.58 247 LEU B O 1
ATOM 4260 N N . THR B 1 248 ? 39.073 -34.264 12.880 1.00 14.13 248 THR B N 1
ATOM 4261 C CA . THR B 1 248 ? 39.249 -33.101 13.771 1.00 13.50 248 THR B CA 1
ATOM 4262 C C . THR B 1 248 ? 40.741 -32.841 13.855 1.00 12.74 248 THR B C 1
ATOM 4263 O O . THR B 1 248 ? 41.511 -33.748 14.231 1.00 12.25 248 THR B O 1
ATOM 4267 N N . GLU B 1 249 ? 41.138 -31.623 13.481 1.00 11.46 249 GLU B N 1
ATOM 4268 C CA . GLU B 1 249 ? 42.510 -31.114 13.696 1.00 11.82 249 GLU B CA 1
ATOM 4269 C C . GLU B 1 249 ? 42.514 -30.261 14.977 1.00 11.94 249 GLU B C 1
ATOM 4270 O O . GLU B 1 249 ? 41.687 -29.357 15.137 1.00 13.57 249 GLU B O 1
ATOM 4276 N N . LEU B 1 250 ? 43.506 -30.506 15.831 1.00 12.65 250 LEU B N 1
ATOM 4277 C CA . LEU B 1 250 ? 43.759 -29.694 17.027 1.00 12.49 250 LEU B CA 1
ATOM 4278 C C . LEU B 1 250 ? 45.156 -29.079 16.959 1.00 11.72 250 LEU B C 1
ATOM 4279 O O . LEU B 1 250 ? 46.110 -29.801 16.721 1.00 11.38 250 LEU B O 1
ATOM 4284 N N . VAL B 1 251 ? 45.264 -27.731 17.117 1.00 12.21 251 VAL B N 1
ATOM 4285 C CA . VAL B 1 251 ? 46.525 -27.041 17.189 1.00 12.36 251 VAL B CA 1
ATOM 4286 C C . VAL B 1 251 ? 46.566 -26.417 18.579 1.00 12.44 251 VAL B C 1
ATOM 4287 O O . VAL B 1 251 ? 45.683 -25.618 18.959 1.00 13.48 251 VAL B O 1
ATOM 4291 N N . ALA B 1 252 ? 47.611 -26.770 19.307 1.00 13.18 252 ALA B N 1
ATOM 4292 C CA . ALA B 1 252 ? 47.747 -26.395 20.724 1.00 12.36 252 ALA B CA 1
ATOM 4293 C C . ALA B 1 252 ? 49.159 -25.867 21.073 1.00 13.67 252 ALA B C 1
ATOM 4294 O O . ALA B 1 252 ? 50.125 -26.248 20.482 1.00 12.34 252 ALA B O 1
ATOM 4296 N N . ILE B 1 253 ? 49.177 -25.028 22.098 1.00 14.17 253 ILE B N 1
ATOM 4297 C CA . ILE B 1 253 ? 50.390 -24.654 22.795 1.00 15.17 253 ILE B CA 1
ATOM 4298 C C . ILE B 1 253 ? 50.389 -25.519 24.056 1.00 13.54 253 ILE B C 1
ATOM 4299 O O . ILE B 1 253 ? 49.386 -25.552 24.759 1.00 14.76 253 ILE B O 1
ATOM 4304 N N . LEU B 1 254 ? 51.463 -26.208 24.296 1.00 13.78 254 LEU B N 1
ATOM 4305 C CA . LEU B 1 254 ? 51.561 -27.205 25.335 1.00 16.60 254 LEU B CA 1
ATOM 4306 C C . LEU B 1 254 ? 52.594 -26.707 26.387 1.00 19.79 254 LEU B C 1
ATOM 4307 O O . LEU B 1 254 ? 53.476 -25.839 26.112 1.00 15.21 254 LEU B O 1
ATOM 4312 N N . ASP B 1 255 ? 52.506 -27.277 27.577 1.00 17.85 255 ASP B N 1
ATOM 4313 C CA . ASP B 1 255 ? 53.485 -26.931 28.645 1.00 19.26 255 ASP B CA 1
ATOM 4314 C C . ASP B 1 255 ? 54.866 -27.509 28.317 1.00 20.39 255 ASP B C 1
ATOM 4315 O O . ASP B 1 255 ? 55.918 -26.862 28.544 1.00 22.35 255 ASP B O 1
ATOM 4320 N N . LYS B 1 256 ? 54.896 -28.746 27.799 1.00 18.63 256 LYS B N 1
ATOM 4321 C CA . LYS B 1 256 ? 56.103 -29.487 27.537 1.00 20.67 256 LYS B CA 1
ATOM 4322 C C . LYS B 1 256 ? 56.589 -29.204 26.158 1.00 22.60 256 LYS B C 1
ATOM 4323 O O . LYS B 1 256 ? 55.793 -29.115 25.230 1.00 17.98 256 LYS B O 1
ATOM 4329 N N . LYS B 1 257 ? 57.907 -29.131 25.994 1.00 18.68 257 LYS B N 1
ATOM 4330 C CA . LYS B 1 257 ? 58.509 -29.156 24.681 1.00 21.22 257 LYS B CA 1
ATOM 4331 C C . LYS B 1 257 ? 58.472 -30.573 24.180 1.00 21.24 257 LYS B C 1
ATOM 4332 O O . LYS B 1 257 ? 58.827 -31.470 24.889 1.00 19.04 257 LYS B O 1
ATOM 4338 N N . VAL B 1 258 ? 58.023 -30.809 22.932 1.00 20.37 258 VAL B N 1
ATOM 4339 C CA . VAL B 1 258 ? 57.888 -32.148 22.370 1.00 18.93 258 VAL B CA 1
ATOM 4340 C C . VAL B 1 258 ? 58.335 -32.317 20.911 1.00 18.22 258 VAL B C 1
ATOM 4341 O O . VAL B 1 258 ? 58.602 -31.363 20.228 1.00 18.76 258 VAL B O 1
ATOM 4345 N N . THR B 1 259 ? 58.497 -33.564 20.500 1.00 17.07 259 THR B N 1
ATOM 4346 C CA . THR B 1 259 ? 58.642 -33.900 19.094 1.00 18.94 259 THR B CA 1
ATOM 4347 C C . THR B 1 259 ? 57.378 -34.652 18.623 1.00 16.66 259 THR B C 1
ATOM 4348 O O . THR B 1 259 ? 56.608 -35.205 19.452 1.00 14.97 259 THR B O 1
ATOM 4352 N N . ALA B 1 260 ? 57.173 -34.746 17.316 1.00 18.79 260 ALA B N 1
ATOM 4353 C CA . ALA B 1 260 ? 56.046 -35.523 16.795 1.00 17.67 260 ALA B CA 1
ATOM 4354 C C . ALA B 1 260 ? 56.092 -36.994 17.173 1.00 17.01 260 ALA B C 1
ATOM 4355 O O . ALA B 1 260 ? 55.044 -37.500 17.571 1.00 16.27 260 ALA B O 1
ATOM 4357 N N . ASP B 1 261 ? 57.258 -37.657 17.191 1.00 16.05 261 ASP B N 1
ATOM 4358 C CA . ASP B 1 261 ? 57.295 -39.053 17.548 1.00 17.40 261 ASP B CA 1
ATOM 4359 C C . ASP B 1 261 ? 56.941 -39.234 19.044 1.00 17.05 261 ASP B C 1
ATOM 4360 O O . ASP B 1 261 ? 56.313 -40.243 19.410 1.00 17.69 261 ASP B O 1
ATOM 4365 N N . GLU B 1 262 ? 57.349 -38.292 19.889 1.00 18.46 262 GLU B N 1
ATOM 4366 C CA . GLU B 1 262 ? 57.029 -38.362 21.310 1.00 18.32 262 GLU B CA 1
ATOM 4367 C C . GLU B 1 262 ? 55.527 -38.251 21.536 1.00 18.11 262 GLU B C 1
ATOM 4368 O O . GLU B 1 262 ? 54.909 -38.986 22.344 1.00 16.37 262 GLU B O 1
ATOM 4374 N N . VAL B 1 263 ? 54.931 -37.235 20.900 1.00 16.32 263 VAL B N 1
ATOM 4375 C CA . VAL B 1 263 ? 53.485 -37.050 20.948 1.00 14.56 263 VAL B CA 1
ATOM 4376 C C . VAL B 1 263 ? 52.755 -38.325 20.508 1.00 15.08 263 VAL B C 1
ATOM 4377 O O . VAL B 1 263 ? 51.793 -38.800 21.212 1.00 15.00 263 VAL B O 1
ATOM 4381 N N . ASN B 1 264 ? 53.129 -38.864 19.360 1.00 14.43 264 ASN B N 1
ATOM 4382 C CA . ASN B 1 264 ? 52.457 -40.053 18.813 1.00 14.21 264 ASN B CA 1
ATOM 4383 C C . ASN B 1 264 ? 52.584 -41.239 19.773 1.00 16.33 264 ASN B C 1
ATOM 4384 O O . ASN B 1 264 ? 51.587 -41.938 19.981 1.00 14.52 264 ASN B O 1
ATOM 4389 N N . ALA B 1 265 ? 53.780 -41.480 20.325 1.00 14.18 265 ALA B N 1
ATOM 4390 C CA . ALA B 1 265 ? 53.971 -42.660 21.174 1.00 15.70 265 ALA B CA 1
ATOM 4391 C C . ALA B 1 265 ? 53.132 -42.540 22.467 1.00 14.51 265 ALA B C 1
ATOM 4392 O O . ALA B 1 265 ? 52.518 -43.495 22.909 1.00 16.75 265 ALA B O 1
ATOM 4394 N N . ALA B 1 266 ? 53.035 -41.351 22.968 1.00 15.15 266 ALA B N 1
ATOM 4395 C CA . ALA B 1 266 ? 52.341 -41.054 24.211 1.00 15.42 266 ALA B CA 1
ATOM 4396 C C . ALA B 1 266 ? 50.863 -41.218 24.032 1.00 15.92 266 ALA B C 1
ATOM 4397 O O . ALA B 1 266 ? 50.237 -41.919 24.819 1.00 15.71 266 ALA B O 1
ATOM 4399 N N . ILE B 1 267 ? 50.317 -40.693 22.946 1.00 15.57 267 ILE B N 1
ATOM 4400 C CA . ILE B 1 267 ? 48.868 -40.728 22.720 1.00 14.35 267 ILE B CA 1
ATOM 4401 C C . ILE B 1 267 ? 48.515 -42.156 22.362 1.00 14.12 267 ILE B C 1
ATOM 4402 O O . ILE B 1 267 ? 47.522 -42.706 22.826 1.00 15.22 267 ILE B O 1
ATOM 4407 N N . LYS B 1 268 ? 49.314 -42.785 21.548 1.00 14.22 268 LYS B N 1
ATOM 4408 C CA . LYS B 1 268 ? 49.041 -44.138 21.129 1.00 15.60 268 LYS B CA 1
ATOM 4409 C C . LYS B 1 268 ? 48.786 -45.105 22.280 1.00 17.90 268 LYS B C 1
ATOM 4410 O O . LYS B 1 268 ? 47.870 -46.012 22.253 1.00 15.90 268 LYS B O 1
ATOM 4416 N N . LYS B 1 269 ? 49.619 -44.950 23.299 1.00 17.90 269 LYS B N 1
ATOM 4417 C CA . LYS B 1 269 ? 49.417 -45.821 24.506 1.00 19.23 269 LYS B CA 1
ATOM 4418 C C . LYS B 1 269 ? 47.990 -45.843 24.993 1.00 16.59 269 LYS B C 1
ATOM 4419 O O . LYS B 1 269 ? 47.471 -46.889 25.383 1.00 17.38 269 LYS B O 1
ATOM 4425 N N . HIS B 1 270 ? 47.327 -44.691 24.970 1.00 14.71 270 HIS B N 1
ATOM 4426 C CA . HIS B 1 270 ? 45.980 -44.603 25.468 1.00 15.38 270 HIS B CA 1
ATOM 4427 C C . HIS B 1 270 ? 44.908 -45.170 24.563 1.00 14.26 270 HIS B C 1
ATOM 4428 O O . HIS B 1 270 ? 43.764 -45.236 24.986 1.00 15.06 270 HIS B O 1
ATOM 4435 N N . THR B 1 271 ? 45.263 -45.524 23.343 1.00 13.78 271 THR B N 1
ATOM 4436 C CA . THR B 1 271 ? 44.362 -46.180 22.410 1.00 14.31 271 THR B CA 1
ATOM 4437 C C . THR B 1 271 ? 44.353 -47.704 22.552 1.00 17.15 271 THR B C 1
ATOM 4438 O O . THR B 1 271 ? 43.523 -48.376 21.941 1.00 16.00 271 THR B O 1
ATOM 4442 N N . GLU B 1 272 ? 45.287 -48.251 23.339 1.00 18.22 272 GLU B N 1
ATOM 4443 C CA . GLU B 1 272 ? 45.503 -49.696 23.388 1.00 19.44 272 GLU B CA 1
ATOM 4444 C C . GLU B 1 272 ? 44.347 -50.295 24.094 1.00 19.72 272 GLU B C 1
ATOM 4445 O O . GLU B 1 272 ? 44.003 -49.888 25.219 1.00 16.44 272 GLU B O 1
ATOM 4451 N N . GLY B 1 273 ? 43.640 -51.180 23.385 1.00 21.53 273 GLY B N 1
ATOM 4452 C CA . GLY B 1 273 ? 42.383 -51.748 23.907 1.00 21.68 273 GLY B CA 1
ATOM 4453 C C . GLY B 1 273 ? 41.196 -50.808 24.121 1.00 19.40 273 GLY B C 1
ATOM 4454 O O . GLY B 1 273 ? 40.240 -51.141 24.822 1.00 19.86 273 GLY B O 1
ATOM 4455 N N . ASN B 1 274 ? 41.250 -49.616 23.533 1.00 15.19 274 ASN B N 1
ATOM 4456 C CA . ASN B 1 274 ? 40.316 -48.581 23.836 1.00 14.32 274 ASN B CA 1
ATOM 4457 C C . ASN B 1 274 ? 39.271 -48.635 22.714 1.00 15.63 274 ASN B C 1
ATOM 4458 O O . ASN B 1 274 ? 39.558 -48.368 21.561 1.00 13.90 274 ASN B O 1
ATOM 4463 N N . GLU B 1 275 ? 38.050 -49.027 23.050 1.00 17.47 275 GLU B N 1
ATOM 4464 C CA . GLU B 1 275 ? 37.008 -49.155 22.022 1.00 17.72 275 GLU B CA 1
ATOM 4465 C C . GLU B 1 275 ? 36.406 -47.805 21.599 1.00 18.51 275 GLU B C 1
ATOM 4466 O O . GLU B 1 275 ? 35.627 -47.759 20.626 1.00 16.77 275 GLU B O 1
ATOM 4472 N N . SER B 1 276 ? 36.713 -46.741 22.325 1.00 17.18 276 SER B N 1
ATOM 4473 C CA . SER B 1 276 ? 36.200 -45.412 22.081 1.00 14.93 276 SER B CA 1
ATOM 4474 C C . SER B 1 276 ? 37.177 -44.552 21.325 1.00 15.91 276 SER B C 1
ATOM 4475 O O . SER B 1 276 ? 36.756 -43.646 20.554 1.00 15.00 276 SER B O 1
ATOM 4478 N N . PHE B 1 277 ? 38.461 -44.767 21.531 1.00 14.99 277 PHE B N 1
ATOM 4479 C CA . PHE B 1 277 ? 39.524 -43.860 20.992 1.00 14.39 277 PHE B CA 1
ATOM 4480 C C . PHE B 1 277 ? 40.509 -44.777 20.435 1.00 14.97 277 PHE B C 1
ATOM 4481 O O . PHE B 1 277 ? 41.334 -45.342 21.169 1.00 14.85 277 PHE B O 1
ATOM 4489 N N . GLY B 1 278 ? 40.464 -44.954 19.129 1.00 13.61 278 GLY B N 1
ATOM 4490 C CA . GLY B 1 278 ? 41.343 -45.838 18.431 1.00 13.92 278 GLY B CA 1
ATOM 4491 C C . GLY B 1 278 ? 42.529 -45.253 17.763 1.00 14.51 278 GLY B C 1
ATOM 4492 O O . GLY B 1 278 ? 42.845 -44.055 17.980 1.00 14.45 278 GLY B O 1
ATOM 4493 N N . TYR B 1 279 ? 43.161 -46.086 16.939 1.00 14.40 279 TYR B N 1
ATOM 4494 C CA . TYR B 1 279 ? 44.441 -45.723 16.319 1.00 15.15 279 TYR B CA 1
ATOM 4495 C C . TYR B 1 279 ? 44.528 -46.290 14.895 1.00 15.68 279 TYR B C 1
ATOM 4496 O O . TYR B 1 279 ? 44.202 -47.446 14.683 1.00 15.66 279 TYR B O 1
ATOM 4505 N N . ASN B 1 280 ? 45.029 -45.494 13.953 1.00 14.90 280 ASN B N 1
ATOM 4506 C CA . ASN B 1 280 ? 45.330 -45.946 12.629 1.00 14.37 280 ASN B CA 1
ATOM 4507 C C . ASN B 1 280 ? 46.521 -45.238 12.048 1.00 16.11 280 ASN B C 1
ATOM 4508 O O . ASN B 1 280 ? 46.521 -44.011 11.903 1.00 13.94 280 ASN B O 1
ATOM 4513 N N . ASP B 1 281 ? 47.550 -46.012 11.732 1.00 13.24 281 ASP B N 1
ATOM 4514 C CA . ASP B 1 281 ? 48.729 -45.493 11.080 1.00 15.33 281 ASP B CA 1
ATOM 4515 C C . ASP B 1 281 ? 48.984 -45.966 9.675 1.00 14.04 281 ASP B C 1
ATOM 4516 O O . ASP B 1 281 ? 50.120 -45.925 9.211 1.00 14.10 281 ASP B O 1
ATOM 4521 N N . ASP B 1 282 ? 47.932 -46.376 8.965 1.00 13.56 282 ASP B N 1
ATOM 4522 C CA . ASP B 1 282 ? 48.036 -46.914 7.608 1.00 12.84 282 ASP B CA 1
ATOM 4523 C C . ASP B 1 282 ? 47.789 -45.812 6.560 1.00 13.87 282 ASP B C 1
ATOM 4524 O O . ASP B 1 282 ? 47.654 -46.188 5.419 1.00 13.06 282 ASP B O 1
ATOM 4529 N N . GLU B 1 283 ? 47.746 -44.509 6.931 1.00 12.96 283 GLU B N 1
ATOM 4530 C CA . GLU B 1 283 ? 47.537 -43.413 5.932 1.00 13.49 283 GLU B CA 1
ATOM 4531 C C . GLU B 1 283 ? 46.157 -43.558 5.290 1.00 12.28 283 GLU B C 1
ATOM 4532 O O . GLU B 1 283 ? 46.037 -43.546 4.038 1.00 12.44 283 GLU B O 1
ATOM 4538 N N . ILE B 1 284 ? 45.176 -43.717 6.157 1.00 11.72 284 ILE B N 1
ATOM 4539 C CA . ILE B 1 284 ? 43.768 -43.790 5.727 1.00 11.29 284 ILE B CA 1
ATOM 4540 C C . ILE B 1 284 ? 43.206 -42.449 5.267 1.00 11.31 284 ILE B C 1
ATOM 4541 O O . ILE B 1 284 ? 43.811 -41.365 5.428 1.00 10.77 284 ILE B O 1
ATOM 4546 N N . VAL B 1 285 ? 42.050 -42.526 4.622 1.00 12.06 285 VAL B N 1
ATOM 4547 C CA . VAL B 1 285 ? 41.274 -41.343 4.196 1.00 12.39 285 VAL B CA 1
ATOM 4548 C C . VAL B 1 285 ? 39.839 -41.432 4.725 1.00 12.01 285 VAL B C 1
ATOM 4549 O O . VAL B 1 285 ? 39.465 -42.460 5.369 1.00 12.88 285 VAL B O 1
ATOM 4553 N N . SER B 1 286 ? 39.008 -40.426 4.500 1.00 11.61 286 SER B N 1
ATOM 4554 C CA . SER B 1 286 ? 37.720 -40.379 5.226 1.00 11.91 286 SER B CA 1
ATOM 4555 C C . SER B 1 286 ? 36.849 -41.583 5.042 1.00 11.88 286 SER B C 1
ATOM 4556 O O . SER B 1 286 ? 36.189 -42.012 5.982 1.00 12.55 286 SER B O 1
ATOM 4559 N N . SER B 1 287 ? 36.717 -42.098 3.793 1.00 12.08 287 SER B N 1
ATOM 4560 C CA . SER B 1 287 ? 35.874 -43.286 3.509 1.00 13.41 287 SER B CA 1
ATOM 4561 C C . SER B 1 287 ? 36.188 -44.420 4.391 1.00 14.38 287 SER B C 1
ATOM 4562 O O . SER B 1 287 ? 35.294 -45.196 4.759 1.00 14.64 287 SER B O 1
ATOM 4565 N N . ASP B 1 288 ? 37.466 -44.528 4.723 1.00 12.48 288 ASP B N 1
ATOM 4566 C CA . ASP B 1 288 ? 37.880 -45.668 5.538 1.00 12.87 288 ASP B CA 1
ATOM 4567 C C . ASP B 1 288 ? 37.311 -45.747 6.962 1.00 13.49 288 ASP B C 1
ATOM 4568 O O . ASP B 1 288 ? 37.287 -46.821 7.560 1.00 14.27 288 ASP B O 1
ATOM 4573 N N . VAL B 1 289 ? 36.842 -44.630 7.511 1.00 12.12 289 VAL B N 1
ATOM 4574 C CA . VAL B 1 289 ? 36.246 -44.652 8.808 1.00 12.36 289 VAL B CA 1
ATOM 4575 C C . VAL B 1 289 ? 34.767 -44.884 8.799 1.00 12.38 289 VAL B C 1
ATOM 4576 O O . VAL B 1 289 ? 34.171 -45.058 9.822 1.00 12.10 289 VAL B O 1
ATOM 4580 N N . ILE B 1 290 ? 34.145 -44.924 7.631 1.00 13.48 290 ILE B N 1
ATOM 4581 C CA . ILE B 1 290 ? 32.716 -45.101 7.596 1.00 12.95 290 ILE B CA 1
ATOM 4582 C C . ILE B 1 290 ? 32.429 -46.539 8.041 1.00 12.54 290 ILE B C 1
ATOM 4583 O O . ILE B 1 290 ? 32.943 -47.465 7.440 1.00 13.41 290 ILE B O 1
ATOM 4588 N N . GLY B 1 291 ? 31.585 -46.670 9.053 1.00 15.36 291 GLY B N 1
ATOM 4589 C CA . GLY B 1 291 ? 31.198 -47.930 9.642 1.00 15.59 291 GLY B CA 1
ATOM 4590 C C . GLY B 1 291 ? 32.046 -48.409 10.828 1.00 16.76 291 GLY B C 1
ATOM 4591 O O . GLY B 1 291 ? 31.816 -49.491 11.407 1.00 14.97 291 GLY B O 1
ATOM 4592 N N . THR B 1 292 ? 33.064 -47.611 11.186 1.00 14.81 292 THR B N 1
ATOM 4593 C CA . THR B 1 292 ? 33.869 -47.872 12.363 1.00 13.25 292 THR B CA 1
ATOM 4594 C C . THR B 1 292 ? 33.109 -47.521 13.623 1.00 13.13 292 THR B C 1
ATOM 4595 O O . THR B 1 292 ? 32.117 -46.741 13.629 1.00 14.71 292 THR B O 1
ATOM 4599 N N . THR B 1 293 ? 33.581 -48.092 14.744 1.00 13.83 293 THR B N 1
ATOM 4600 C CA . THR B 1 293 ? 32.843 -48.125 15.994 1.00 13.55 293 THR B CA 1
ATOM 4601 C C . THR B 1 293 ? 33.488 -47.247 17.072 1.00 16.45 293 THR B C 1
ATOM 4602 O O . THR B 1 293 ? 32.964 -47.169 18.145 1.00 17.22 293 THR B O 1
ATOM 4606 N N . PHE B 1 294 ? 34.603 -46.585 16.765 1.00 14.04 294 PHE B N 1
ATOM 4607 C CA . PHE B 1 294 ? 35.244 -45.634 17.651 1.00 13.68 294 PHE B CA 1
ATOM 4608 C C . PHE B 1 294 ? 34.576 -44.258 17.604 1.00 12.66 294 PHE B C 1
ATOM 4609 O O . PHE B 1 294 ? 34.019 -43.828 16.598 1.00 14.15 294 PHE B O 1
ATOM 4617 N N . GLY B 1 295 ? 34.588 -43.560 18.713 1.00 11.98 295 GLY B N 1
ATOM 4618 C CA . GLY B 1 295 ? 34.204 -42.126 18.767 1.00 12.57 295 GLY B CA 1
ATOM 4619 C C . GLY B 1 295 ? 35.248 -41.218 18.102 1.00 13.03 295 GLY B C 1
ATOM 4620 O O . GLY B 1 295 ? 34.935 -40.101 17.639 1.00 13.84 295 GLY B O 1
ATOM 4621 N N . SER B 1 296 ? 36.477 -41.729 18.037 1.00 13.53 296 SER B N 1
ATOM 4622 C CA . SER B 1 296 ? 37.665 -40.934 17.617 1.00 12.82 296 SER B CA 1
ATOM 4623 C C . SER B 1 296 ? 38.739 -41.883 17.278 1.00 11.34 296 SER B C 1
ATOM 4624 O O . SER B 1 296 ? 38.842 -42.943 17.931 1.00 12.94 296 SER B O 1
ATOM 4627 N N . ILE B 1 297 ? 39.457 -41.642 16.160 1.00 10.85 297 ILE B N 1
ATOM 4628 C CA . ILE B 1 297 ? 40.583 -42.478 15.707 1.00 12.92 297 ILE B CA 1
ATOM 4629 C C . ILE B 1 297 ? 41.817 -41.604 15.514 1.00 14.20 297 ILE B C 1
ATOM 4630 O O . ILE B 1 297 ? 41.951 -40.870 14.527 1.00 12.31 297 ILE B O 1
ATOM 4635 N N . PHE B 1 298 ? 42.751 -41.727 16.452 1.00 12.86 298 PHE B N 1
ATOM 4636 C CA . PHE B 1 298 ? 44.014 -40.943 16.374 1.00 12.82 298 PHE B CA 1
ATOM 4637 C C . PHE B 1 298 ? 44.807 -41.407 15.120 1.00 11.89 298 PHE B C 1
ATOM 4638 O O . PHE B 1 298 ? 45.002 -42.619 14.847 1.00 12.74 298 PHE B O 1
ATOM 4646 N N . ASP B 1 299 ? 45.283 -40.406 14.394 1.00 12.45 299 ASP B N 1
ATOM 4647 C CA . ASP B 1 299 ? 46.065 -40.635 13.169 1.00 12.27 299 ASP B CA 1
ATOM 4648 C C . ASP B 1 299 ? 47.472 -40.003 13.380 1.00 13.39 299 ASP B C 1
ATOM 4649 O O . ASP B 1 299 ? 47.657 -38.803 13.100 1.00 12.69 299 ASP B O 1
ATOM 4654 N N . PRO B 1 300 ? 48.488 -40.819 13.748 1.00 13.65 300 PRO B N 1
ATOM 4655 C CA . PRO B 1 300 ? 49.801 -40.237 14.003 1.00 12.37 300 PRO B CA 1
ATOM 4656 C C . PRO B 1 300 ? 50.497 -39.715 12.739 1.00 12.90 300 PRO B C 1
ATOM 4657 O O . PRO B 1 300 ? 51.459 -38.941 12.840 1.00 11.74 300 PRO B O 1
ATOM 4661 N N . THR B 1 301 ? 50.033 -40.104 11.573 1.00 12.45 301 THR B N 1
ATOM 4662 C CA . THR B 1 301 ? 50.714 -39.688 10.380 1.00 12.92 301 THR B CA 1
ATOM 4663 C C . THR B 1 301 ? 50.529 -38.198 10.128 1.00 12.66 301 THR B C 1
ATOM 4664 O O . THR B 1 301 ? 51.248 -37.668 9.252 1.00 14.98 301 THR B O 1
ATOM 4668 N N . GLN B 1 302 ? 49.577 -37.530 10.788 1.00 11.59 302 GLN B N 1
ATOM 4669 C CA . GLN B 1 302 ? 49.351 -36.095 10.572 1.00 12.38 302 GLN B CA 1
ATOM 4670 C C . GLN B 1 302 ? 49.901 -35.201 11.687 1.00 12.23 302 GLN B C 1
ATOM 4671 O O . GLN B 1 302 ? 49.723 -33.982 11.659 1.00 13.37 302 GLN B O 1
ATOM 4677 N N . THR B 1 303 ? 50.593 -35.806 12.649 1.00 12.83 303 THR B N 1
ATOM 4678 C CA . THR B 1 303 ? 51.127 -35.037 13.776 1.00 13.15 303 THR B CA 1
ATOM 4679 C C . THR B 1 303 ? 52.266 -34.118 13.308 1.00 13.81 303 THR B C 1
ATOM 4680 O O . THR B 1 303 ? 53.064 -34.508 12.497 1.00 13.06 303 THR B O 1
ATOM 4684 N N . GLU B 1 304 ? 52.223 -32.868 13.743 1.00 13.86 304 GLU B N 1
ATOM 4685 C CA . GLU B 1 304 ? 53.229 -31.898 13.287 1.00 14.16 304 GLU B CA 1
ATOM 4686 C C . GLU B 1 304 ? 53.613 -30.990 14.419 1.00 14.99 304 GLU B C 1
ATOM 4687 O O . GLU B 1 304 ? 52.739 -30.418 15.060 1.00 15.61 304 GLU B O 1
ATOM 4693 N N . VAL B 1 305 ? 54.902 -30.819 14.643 1.00 14.06 305 VAL B N 1
ATOM 4694 C CA . VAL B 1 305 ? 55.404 -29.892 15.683 1.00 15.08 305 VAL B CA 1
ATOM 4695 C C . VAL B 1 305 ? 56.184 -28.762 15.014 1.00 15.20 305 VAL B C 1
ATOM 4696 O O . VAL B 1 305 ? 57.118 -29.064 14.329 1.00 17.72 305 VAL B O 1
ATOM 4700 N N . THR B 1 306 ? 55.768 -27.522 15.208 1.00 16.52 306 THR B N 1
ATOM 4701 C CA . THR B 1 306 ? 56.403 -26.396 14.586 1.00 16.73 306 THR B CA 1
ATOM 4702 C C . THR B 1 306 ? 57.023 -25.565 15.705 1.00 20.17 306 THR B C 1
ATOM 4703 O O . THR B 1 306 ? 56.304 -25.134 16.649 1.00 18.51 306 THR B O 1
ATOM 4707 N N . SER B 1 307 ? 58.321 -25.267 15.530 1.00 18.02 307 SER B N 1
ATOM 4708 C CA . SER B 1 307 ? 59.030 -24.614 16.574 1.00 21.72 307 SER B CA 1
ATOM 4709 C C . SER B 1 307 ? 60.052 -23.596 16.062 1.00 23.36 307 SER B C 1
ATOM 4710 O O . SER B 1 307 ? 60.659 -23.766 15.024 1.00 22.31 307 SER B O 1
ATOM 4713 N N . ASP B 1 308 ? 60.161 -22.541 16.798 1.00 24.40 308 ASP B N 1
ATOM 4714 C CA . ASP B 1 308 ? 61.199 -21.555 16.418 1.00 31.92 308 ASP B CA 1
ATOM 4715 C C . ASP B 1 308 ? 61.549 -20.976 17.682 1.00 24.69 308 ASP B C 1
ATOM 4716 O O . ASP B 1 308 ? 60.696 -20.398 18.435 1.00 33.16 308 ASP B O 1
ATOM 4721 N N . GLY B 1 309 ? 62.829 -21.130 17.996 1.00 29.79 309 GLY B N 1
ATOM 4722 C CA . GLY B 1 309 ? 63.275 -20.745 19.264 1.00 29.97 309 GLY B CA 1
ATOM 4723 C C . GLY B 1 309 ? 62.599 -21.708 20.206 1.00 30.10 309 GLY B C 1
ATOM 4724 O O . GLY B 1 309 ? 62.437 -22.895 19.871 1.00 27.99 309 GLY B O 1
ATOM 4725 N N . ASP B 1 310 ? 62.092 -21.198 21.334 1.00 31.32 310 ASP B N 1
ATOM 4726 C CA . ASP B 1 310 ? 61.251 -22.029 22.143 1.00 34.64 310 ASP B CA 1
ATOM 4727 C C . ASP B 1 310 ? 59.734 -21.696 22.101 1.00 35.62 310 ASP B C 1
ATOM 4728 O O . ASP B 1 310 ? 59.014 -21.889 23.045 1.00 32.76 310 ASP B O 1
ATOM 4733 N N . ASN B 1 311 ? 59.226 -21.249 20.941 1.00 30.17 311 ASN B N 1
ATOM 4734 C CA . ASN B 1 311 ? 57.761 -21.041 20.781 1.00 30.98 311 ASN B CA 1
ATOM 4735 C C . ASN B 1 311 ? 57.337 -22.247 19.925 1.00 25.32 311 ASN B C 1
ATOM 4736 O O . ASN B 1 311 ? 58.024 -22.574 18.978 1.00 27.11 311 ASN B O 1
ATOM 4741 N N . GLN B 1 312 ? 56.292 -22.964 20.301 1.00 23.11 312 GLN B N 1
ATOM 4742 C CA . GLN B 1 312 ? 55.964 -24.289 19.728 1.00 21.86 312 GLN B CA 1
ATOM 4743 C C . GLN B 1 312 ? 54.462 -24.436 19.498 1.00 17.81 312 GLN B C 1
ATOM 4744 O O . GLN B 1 312 ? 53.698 -24.114 20.322 1.00 16.08 312 GLN B O 1
ATOM 4750 N N . LEU B 1 313 ? 54.113 -24.918 18.321 1.00 17.43 313 LEU B N 1
ATOM 4751 C CA . LEU B 1 313 ? 52.732 -25.300 17.973 1.00 16.79 313 LEU B CA 1
ATOM 4752 C C . LEU B 1 313 ? 52.716 -26.830 17.709 1.00 15.03 313 LEU B C 1
ATOM 4753 O O . LEU B 1 313 ? 53.633 -27.397 17.092 1.00 13.48 313 LEU B O 1
ATOM 4758 N N . VAL B 1 314 ? 51.675 -27.504 18.216 1.00 12.40 314 VAL B N 1
ATOM 4759 C CA . VAL B 1 314 ? 51.538 -28.921 18.017 1.00 13.08 314 VAL B CA 1
ATOM 4760 C C . VAL B 1 314 ? 50.182 -29.227 17.387 1.00 11.87 314 VAL B C 1
ATOM 4761 O O . VAL B 1 314 ? 49.176 -28.884 17.952 1.00 12.59 314 VAL B O 1
ATOM 4765 N N . LYS B 1 315 ? 50.196 -29.809 16.216 1.00 11.82 315 LYS B N 1
ATOM 4766 C CA . LYS B 1 315 ? 48.978 -30.226 15.508 1.00 12.16 315 LYS B CA 1
ATOM 4767 C C . LYS B 1 315 ? 48.826 -31.732 15.650 1.00 11.37 315 LYS B C 1
ATOM 4768 O O . LYS B 1 315 ? 49.728 -32.499 15.315 1.00 12.33 315 LYS B O 1
ATOM 4774 N N . THR B 1 316 ? 47.655 -32.141 16.094 1.00 10.96 316 THR B N 1
ATOM 4775 C CA . THR B 1 316 ? 47.264 -33.539 16.115 1.00 11.28 316 THR B CA 1
ATOM 4776 C C . THR B 1 316 ? 45.875 -33.707 15.471 1.00 11.58 316 THR B C 1
ATOM 4777 O O . THR B 1 316 ? 45.090 -32.760 15.463 1.00 11.73 316 THR B O 1
ATOM 4781 N N . VAL B 1 317 ? 45.540 -34.923 15.038 1.00 11.57 317 VAL B N 1
ATOM 4782 C CA . VAL B 1 317 ? 44.315 -35.142 14.280 1.00 11.64 317 VAL B CA 1
ATOM 4783 C C . VAL B 1 317 ? 43.717 -36.461 14.674 1.00 12.14 317 VAL B C 1
ATOM 4784 O O . VAL B 1 317 ? 44.435 -37.452 14.832 1.00 12.78 317 VAL B O 1
ATOM 4788 N N . ALA B 1 318 ? 42.396 -36.512 14.712 1.00 12.51 318 ALA B N 1
ATOM 4789 C CA . ALA B 1 318 ? 41.692 -37.819 14.861 1.00 11.75 318 ALA B CA 1
ATOM 4790 C C . ALA B 1 318 ? 40.502 -37.810 13.864 1.00 12.04 318 ALA B C 1
ATOM 4791 O O . ALA B 1 318 ? 39.846 -36.811 13.724 1.00 12.18 318 ALA B O 1
ATOM 4793 N N . TRP B 1 319 ? 40.285 -38.952 13.246 1.00 11.87 319 TRP B N 1
ATOM 4794 C CA . TRP B 1 319 ? 39.188 -39.220 12.379 1.00 12.10 319 TRP B CA 1
ATOM 4795 C C . TRP B 1 319 ? 37.979 -39.692 13.173 1.00 13.23 319 TRP B C 1
ATOM 4796 O O . TRP B 1 319 ? 38.074 -40.152 14.337 1.00 12.48 319 TRP B O 1
ATOM 4807 N N . TYR B 1 320 ? 36.826 -39.614 12.536 1.00 11.19 320 TYR B N 1
ATOM 4808 C CA . TYR B 1 320 ? 35.595 -40.130 13.159 1.00 12.68 320 TYR B CA 1
ATOM 4809 C C . TYR B 1 320 ? 34.487 -40.325 12.145 1.00 12.93 320 TYR B C 1
ATOM 4810 O O . TYR B 1 320 ? 34.250 -39.473 11.368 1.00 12.97 320 TYR B O 1
ATOM 4819 N N . ASP B 1 321 ? 33.834 -41.480 12.219 1.00 12.56 321 ASP B N 1
ATOM 4820 C CA . ASP B 1 321 ? 32.535 -41.636 11.582 1.00 12.41 321 ASP B CA 1
ATOM 4821 C C . ASP B 1 321 ? 31.567 -40.872 12.429 1.00 11.35 321 ASP B C 1
ATOM 4822 O O . ASP B 1 321 ? 31.079 -41.322 13.492 1.00 11.43 321 ASP B O 1
ATOM 4827 N N . ASN B 1 322 ? 31.323 -39.620 12.021 1.00 11.87 322 ASN B N 1
ATOM 4828 C CA . ASN B 1 322 ? 30.412 -38.764 12.727 1.00 11.64 322 ASN B CA 1
ATOM 4829 C C . ASN B 1 322 ? 28.989 -39.339 12.969 1.00 13.72 322 ASN B C 1
ATOM 4830 O O . ASN B 1 322 ? 28.351 -38.993 13.951 1.00 15.52 322 ASN B O 1
ATOM 4835 N N . GLU B 1 323 ? 28.521 -40.215 12.093 1.00 12.80 323 GLU B N 1
ATOM 4836 C CA . GLU B 1 323 ? 27.316 -41.002 12.279 1.00 14.48 323 GLU B CA 1
ATOM 4837 C C . GLU B 1 323 ? 27.556 -42.223 13.197 1.00 14.16 323 GLU B C 1
ATOM 4838 O O . GLU B 1 323 ? 27.100 -42.248 14.355 1.00 15.75 323 GLU B O 1
ATOM 4844 N N . TYR B 1 324 ? 28.188 -43.257 12.682 1.00 13.94 324 TYR B N 1
ATOM 4845 C CA . TYR B 1 324 ? 28.219 -44.536 13.414 1.00 14.08 324 TYR B CA 1
ATOM 4846 C C . TYR B 1 324 ? 29.181 -44.570 14.618 1.00 16.16 324 TYR B C 1
ATOM 4847 O O . TYR B 1 324 ? 28.931 -45.264 15.617 1.00 14.60 324 TYR B O 1
ATOM 4856 N N . GLY B 1 325 ? 30.280 -43.813 14.543 1.00 14.44 325 GLY B N 1
ATOM 4857 C CA . GLY B 1 325 ? 31.178 -43.780 15.666 1.00 14.19 325 GLY B CA 1
ATOM 4858 C C . GLY B 1 325 ? 30.522 -43.154 16.873 1.00 13.20 325 GLY B C 1
ATOM 4859 O O . GLY B 1 325 ? 30.558 -43.678 18.024 1.00 15.29 325 GLY B O 1
ATOM 4860 N N . PHE B 1 326 ? 29.961 -41.977 16.652 1.00 13.56 326 PHE B N 1
ATOM 4861 C CA . PHE B 1 326 ? 29.123 -41.357 17.647 1.00 14.25 326 PHE B CA 1
ATOM 4862 C C . PHE B 1 326 ? 27.990 -42.219 18.182 1.00 16.27 326 PHE B C 1
ATOM 4863 O O . PHE B 1 326 ? 27.745 -42.269 19.387 1.00 15.02 326 PHE B O 1
ATOM 4871 N N . THR B 1 327 ? 27.294 -42.889 17.271 1.00 15.21 327 THR B N 1
ATOM 4872 C CA . THR B 1 327 ? 26.198 -43.780 17.649 1.00 16.58 327 THR B CA 1
ATOM 4873 C C . THR B 1 327 ? 26.731 -44.877 18.560 1.00 13.75 327 THR B C 1
ATOM 4874 O O . THR B 1 327 ? 26.093 -45.150 19.610 1.00 15.52 327 THR B O 1
ATOM 4878 N N . CYS B 1 328 ? 27.889 -45.429 18.232 1.00 13.60 328 CYS B N 1
ATOM 4879 C CA . CYS B 1 328 ? 28.451 -46.498 19.089 1.00 14.85 328 CYS B CA 1
ATOM 4880 C C . CYS B 1 328 ? 28.789 -45.979 20.514 1.00 17.21 328 CYS B C 1
ATOM 4881 O O . CYS B 1 328 ? 28.607 -46.700 21.530 1.00 14.94 328 CYS B O 1
ATOM 4884 N N . GLN B 1 329 ? 29.298 -44.741 20.572 1.00 15.41 329 GLN B N 1
ATOM 4885 C CA . GLN B 1 329 ? 29.560 -44.043 21.845 1.00 14.39 329 GLN B CA 1
ATOM 4886 C C . GLN B 1 329 ? 28.263 -43.894 22.598 1.00 15.63 329 GLN B C 1
ATOM 4887 O O . GLN B 1 329 ? 28.199 -44.197 23.805 1.00 16.99 329 GLN B O 1
ATOM 4893 N N . MET B 1 330 ? 27.207 -43.406 21.922 1.00 15.86 330 MET B N 1
ATOM 4894 C CA . MET B 1 330 ? 25.900 -43.238 22.585 1.00 19.14 330 MET B CA 1
ATOM 4895 C C . MET B 1 330 ? 25.362 -44.545 23.114 1.00 19.16 330 MET B C 1
ATOM 4896 O O . MET B 1 330 ? 24.851 -44.573 24.260 1.00 19.26 330 MET B O 1
ATOM 4901 N N . VAL B 1 331 ? 25.535 -45.638 22.364 1.00 17.36 331 VAL B N 1
ATOM 4902 C CA . VAL B 1 331 ? 25.073 -46.960 22.836 1.00 18.84 331 VAL B CA 1
ATOM 4903 C C . VAL B 1 331 ? 25.847 -47.467 24.035 1.00 19.39 331 VAL B C 1
ATOM 4904 O O . VAL B 1 331 ? 25.273 -48.104 25.000 1.00 18.97 331 VAL B O 1
ATOM 4908 N N . ARG B 1 332 ? 27.147 -47.220 24.036 1.00 17.32 332 ARG B N 1
ATOM 4909 C CA . ARG B 1 332 ? 27.939 -47.564 25.231 1.00 18.98 332 ARG B CA 1
ATOM 4910 C C . ARG B 1 332 ? 27.384 -46.817 26.477 1.00 20.83 332 ARG B C 1
ATOM 4911 O O . ARG B 1 332 ? 27.303 -47.398 27.560 1.00 22.52 332 ARG B O 1
ATOM 4919 N N . THR B 1 333 ? 27.038 -45.532 26.336 1.00 19.50 333 THR B N 1
ATOM 4920 C CA . THR B 1 333 ? 26.586 -44.716 27.412 1.00 21.69 333 THR B CA 1
ATOM 4921 C C . THR B 1 333 ? 25.180 -45.226 27.882 1.00 25.36 333 THR B C 1
ATOM 4922 O O . THR B 1 333 ? 24.939 -45.406 29.084 1.00 22.04 333 THR B O 1
ATOM 4926 N N . LEU B 1 334 ? 24.323 -45.520 26.909 1.00 26.82 334 LEU B N 1
ATOM 4927 C CA . LEU B 1 334 ? 23.091 -46.282 27.170 1.00 29.92 334 LEU B CA 1
ATOM 4928 C C . LEU B 1 334 ? 23.274 -47.539 27.981 1.00 30.25 334 LEU B C 1
ATOM 4929 O O . LEU B 1 334 ? 22.603 -47.655 28.977 1.00 34.19 334 LEU B O 1
ATOM 4934 N N . LEU B 1 335 ? 24.175 -48.445 27.605 1.00 28.58 335 LEU B N 1
ATOM 4935 C CA . LEU B 1 335 ? 24.478 -49.667 28.331 1.00 35.81 335 LEU B CA 1
ATOM 4936 C C . LEU B 1 335 ? 24.977 -49.400 29.748 1.00 39.39 335 LEU B C 1
ATOM 4937 O O . LEU B 1 335 ? 24.641 -50.133 30.665 1.00 45.94 335 LEU B O 1
ATOM 4942 N N . LYS B 1 336 ? 25.816 -48.384 29.909 1.00 32.10 336 LYS B N 1
ATOM 4943 C CA . LYS B 1 336 ? 26.192 -47.933 31.245 1.00 31.94 336 LYS B CA 1
ATOM 4944 C C . LYS B 1 336 ? 25.044 -47.442 32.092 1.00 31.08 336 LYS B C 1
ATOM 4945 O O . LYS B 1 336 ? 25.080 -47.648 33.291 1.00 43.91 336 LYS B O 1
ATOM 4951 N N . PHE B 1 337 ? 24.074 -46.723 31.587 1.00 33.47 337 PHE B N 1
ATOM 4952 C CA . PHE B 1 337 ? 22.859 -46.498 32.422 1.00 45.45 337 PHE B CA 1
ATOM 4953 C C . PHE B 1 337 ? 22.313 -47.734 33.226 1.00 56.59 337 PHE B C 1
ATOM 4954 O O . PHE B 1 337 ? 21.768 -47.570 34.343 1.00 59.44 337 PHE B O 1
ATOM 4962 N N . ALA B 1 338 ? 22.421 -48.952 32.668 1.00 57.24 338 ALA B N 1
ATOM 4963 C CA . ALA B 1 338 ? 22.049 -50.190 33.388 1.00 48.10 338 ALA B CA 1
ATOM 4964 C C . ALA B 1 338 ? 22.832 -50.405 34.668 1.00 56.17 338 ALA B C 1
ATOM 4965 O O . ALA B 1 338 ? 22.229 -50.762 35.650 1.00 51.68 338 ALA B O 1
ATOM 4967 N N . THR B 1 339 ? 24.158 -50.176 34.660 1.00 61.76 339 THR B N 1
ATOM 4968 C CA . THR B 1 339 ? 25.004 -50.350 35.873 1.00 66.35 339 THR B CA 1
ATOM 4969 C C . THR B 1 339 ? 24.676 -49.353 37.037 1.00 72.03 339 THR B C 1
ATOM 4970 O O . THR B 1 339 ? 25.124 -49.569 38.168 1.00 82.04 339 THR B O 1
ATOM 4974 N N . LEU B 1 340 ? 23.905 -48.288 36.765 1.00 75.63 340 LEU B N 1
ATOM 4975 C CA . LEU B 1 340 ? 23.505 -47.288 37.784 1.00 72.23 340 LEU B CA 1
ATOM 4976 C C . LEU B 1 340 ? 22.209 -47.684 38.560 1.00 73.11 340 LEU B C 1
ATOM 4977 O O . LEU B 1 340 ? 22.204 -47.660 39.794 1.00 73.59 340 LEU B O 1
ATOM 4983 N N . SER C 1 2 ? 44.242 -77.954 -6.509 1.00 42.61 2 SER C N 1
ATOM 4984 C CA . SER C 1 2 ? 43.769 -76.573 -6.898 1.00 42.50 2 SER C CA 1
ATOM 4985 C C . SER C 1 2 ? 44.516 -76.041 -8.130 1.00 42.46 2 SER C C 1
ATOM 4986 O O . SER C 1 2 ? 45.712 -76.260 -8.308 1.00 45.59 2 SER C O 1
ATOM 4989 N N . VAL C 1 3 ? 43.796 -75.319 -8.973 1.00 37.86 3 VAL C N 1
ATOM 4990 C CA . VAL C 1 3 ? 44.346 -74.663 -10.097 1.00 35.07 3 VAL C CA 1
ATOM 4991 C C . VAL C 1 3 ? 44.843 -73.280 -9.583 1.00 39.39 3 VAL C C 1
ATOM 4992 O O . VAL C 1 3 ? 44.118 -72.552 -8.872 1.00 34.90 3 VAL C O 1
ATOM 4996 N N . LYS C 1 4 ? 46.074 -72.947 -9.962 1.00 36.47 4 LYS C N 1
ATOM 4997 C CA . LYS C 1 4 ? 46.834 -71.814 -9.411 1.00 38.04 4 LYS C CA 1
ATOM 4998 C C . LYS C 1 4 ? 46.621 -70.631 -10.338 1.00 33.96 4 LYS C C 1
ATOM 4999 O O . LYS C 1 4 ? 46.964 -70.723 -11.535 1.00 36.94 4 LYS C O 1
ATOM 5005 N N . ILE C 1 5 ? 46.089 -69.521 -9.799 1.00 37.34 5 ILE C N 1
ATOM 5006 C CA . ILE C 1 5 ? 45.725 -68.342 -10.596 1.00 28.79 5 ILE C CA 1
ATOM 5007 C C . ILE C 1 5 ? 46.764 -67.255 -10.429 1.00 31.24 5 ILE C C 1
ATOM 5008 O O . ILE C 1 5 ? 47.220 -66.995 -9.282 1.00 30.75 5 ILE C O 1
ATOM 5013 N N . GLY C 1 6 ? 47.182 -66.679 -11.545 1.00 28.92 6 GLY C N 1
ATOM 5014 C CA . GLY C 1 6 ? 48.013 -65.459 -11.559 1.00 32.16 6 GLY C CA 1
ATOM 5015 C C . GLY C 1 6 ? 47.030 -64.374 -11.950 1.00 35.96 6 GLY C C 1
ATOM 5016 O O . GLY C 1 6 ? 46.340 -64.505 -12.988 1.00 32.64 6 GLY C O 1
ATOM 5017 N N . ILE C 1 7 ? 46.949 -63.309 -11.161 1.00 28.32 7 ILE C N 1
ATOM 5018 C CA . ILE C 1 7 ? 46.098 -62.186 -11.506 1.00 28.06 7 ILE C CA 1
ATOM 5019 C C . ILE C 1 7 ? 46.974 -61.116 -12.134 1.00 29.25 7 ILE C C 1
ATOM 5020 O O . ILE C 1 7 ? 47.870 -60.586 -11.431 1.00 26.61 7 ILE C O 1
ATOM 5025 N N . ASN C 1 8 ? 46.740 -60.757 -13.404 1.00 23.23 8 ASN C N 1
ATOM 5026 C CA . ASN C 1 8 ? 47.469 -59.678 -14.054 1.00 23.53 8 ASN C CA 1
ATOM 5027 C C . ASN C 1 8 ? 46.562 -58.459 -14.065 1.00 28.07 8 ASN C C 1
ATOM 5028 O O . ASN C 1 8 ? 45.431 -58.462 -14.656 1.00 26.71 8 ASN C O 1
ATOM 5033 N N . GLY C 1 9 ? 47.019 -57.441 -13.356 1.00 22.20 9 GLY C N 1
ATOM 5034 C CA . GLY C 1 9 ? 46.287 -56.234 -13.128 1.00 24.81 9 GLY C CA 1
ATOM 5035 C C . GLY C 1 9 ? 45.497 -56.310 -11.849 1.00 26.61 9 GLY C C 1
ATOM 5036 O O . GLY C 1 9 ? 44.355 -56.786 -11.846 1.00 23.99 9 GLY C O 1
ATOM 5037 N N . PHE C 1 10 ? 46.074 -55.783 -10.770 1.00 24.16 10 PHE C N 1
ATOM 5038 C CA . PHE C 1 10 ? 45.437 -55.724 -9.473 1.00 21.36 10 PHE C CA 1
ATOM 5039 C C . PHE C 1 10 ? 44.775 -54.399 -9.347 1.00 24.99 10 PHE C C 1
ATOM 5040 O O . PHE C 1 10 ? 45.059 -53.616 -8.412 1.00 23.36 10 PHE C O 1
ATOM 5048 N N . GLY C 1 11 ? 43.820 -54.144 -10.258 1.00 21.93 11 GLY C N 1
ATOM 5049 C CA . GLY C 1 11 ? 43.086 -52.929 -10.270 1.00 21.87 11 GLY C CA 1
ATOM 5050 C C . GLY C 1 11 ? 41.795 -53.153 -9.561 1.00 20.43 11 GLY C C 1
ATOM 5051 O O . GLY C 1 11 ? 41.691 -54.001 -8.677 1.00 22.43 11 GLY C O 1
ATOM 5052 N N . ARG C 1 12 ? 40.816 -52.357 -9.920 1.00 20.12 12 ARG C N 1
ATOM 5053 C CA . ARG C 1 12 ? 39.531 -52.438 -9.329 1.00 17.98 12 ARG C CA 1
ATOM 5054 C C . ARG C 1 12 ? 39.041 -53.976 -9.422 1.00 18.60 12 ARG C C 1
ATOM 5055 O O . ARG C 1 12 ? 38.637 -54.612 -8.441 1.00 19.72 12 ARG C O 1
ATOM 5063 N N . ILE C 1 13 ? 39.112 -54.503 -10.640 1.00 16.70 13 ILE C N 1
ATOM 5064 C CA . ILE C 1 13 ? 38.569 -55.838 -10.903 1.00 17.04 13 ILE C CA 1
ATOM 5065 C C . ILE C 1 13 ? 39.471 -56.938 -10.337 1.00 15.34 13 ILE C C 1
ATOM 5066 O O . ILE C 1 13 ? 39.007 -57.897 -9.733 1.00 15.51 13 ILE C O 1
ATOM 5071 N N . GLY C 1 14 ? 40.754 -56.825 -10.483 1.00 16.05 14 GLY C N 1
ATOM 5072 C CA . GLY C 1 14 ? 41.641 -57.875 -9.948 1.00 17.41 14 GLY C CA 1
ATOM 5073 C C . GLY C 1 14 ? 41.644 -57.957 -8.444 1.00 15.98 14 GLY C C 1
ATOM 5074 O O . GLY C 1 14 ? 41.643 -59.049 -7.868 1.00 17.59 14 GLY C O 1
ATOM 5075 N N . ARG C 1 15 ? 41.584 -56.788 -7.798 1.00 17.14 15 ARG C N 1
ATOM 5076 C CA . ARG C 1 15 ? 41.477 -56.787 -6.316 1.00 17.33 15 ARG C CA 1
ATOM 5077 C C . ARG C 1 15 ? 40.142 -57.360 -5.836 1.00 16.90 15 ARG C C 1
ATOM 5078 O O . ARG C 1 15 ? 40.071 -58.018 -4.844 1.00 15.32 15 ARG C O 1
ATOM 5086 N N . LEU C 1 16 ? 39.055 -57.078 -6.551 1.00 15.12 16 LEU C N 1
ATOM 5087 C CA . LEU C 1 16 ? 37.775 -57.550 -6.128 1.00 15.14 16 LEU C CA 1
ATOM 5088 C C . LEU C 1 16 ? 37.622 -59.070 -6.373 1.00 14.43 16 LEU C C 1
ATOM 5089 O O . LEU C 1 16 ? 36.917 -59.738 -5.613 1.00 15.33 16 LEU C O 1
ATOM 5094 N N . ALA C 1 17 ? 38.283 -59.544 -7.435 1.00 14.77 17 ALA C N 1
ATOM 5095 C CA . ALA C 1 17 ? 38.346 -60.961 -7.755 1.00 15.55 17 ALA C CA 1
ATOM 5096 C C . ALA C 1 17 ? 39.031 -61.674 -6.642 1.00 17.26 17 ALA C C 1
ATOM 5097 O O . ALA C 1 17 ? 38.549 -62.699 -6.147 1.00 16.51 17 ALA C O 1
ATOM 5099 N N . PHE C 1 18 ? 40.078 -61.035 -6.117 1.00 16.80 18 PHE C N 1
ATOM 5100 C CA . PHE C 1 18 ? 40.764 -61.596 -4.965 1.00 16.63 18 PHE C CA 1
ATOM 5101 C C . PHE C 1 18 ? 39.838 -61.685 -3.755 1.00 19.21 18 PHE C C 1
ATOM 5102 O O . PHE C 1 18 ? 39.715 -62.762 -3.090 1.00 17.64 18 PHE C O 1
ATOM 5110 N N . ARG C 1 19 ? 39.175 -60.533 -3.399 1.00 17.35 19 ARG C N 1
ATOM 5111 C CA . ARG C 1 19 ? 38.251 -60.533 -2.324 1.00 16.78 19 ARG C CA 1
ATOM 5112 C C . ARG C 1 19 ? 37.149 -61.581 -2.507 1.00 17.43 19 ARG C C 1
ATOM 5113 O O . ARG C 1 19 ? 36.716 -62.192 -1.528 1.00 18.30 19 ARG C O 1
ATOM 5121 N N . ARG C 1 20 ? 36.601 -61.702 -3.713 1.00 17.94 20 ARG C N 1
ATOM 5122 C CA . ARG C 1 20 ? 35.535 -62.660 -3.954 1.00 16.53 20 ARG C CA 1
ATOM 5123 C C . ARG C 1 20 ? 35.995 -64.168 -3.715 1.00 16.08 20 ARG C C 1
ATOM 5124 O O . ARG C 1 20 ? 35.332 -64.937 -2.982 1.00 21.40 20 ARG C O 1
ATOM 5132 N N . ILE C 1 21 ? 37.158 -64.476 -4.243 1.00 18.93 21 ILE C N 1
ATOM 5133 C CA . ILE C 1 21 ? 37.783 -65.828 -4.103 1.00 21.05 21 ILE C CA 1
ATOM 5134 C C . ILE C 1 21 ? 38.005 -66.086 -2.643 1.00 22.65 21 ILE C C 1
ATOM 5135 O O . ILE C 1 21 ? 37.578 -67.129 -2.108 1.00 23.92 21 ILE C O 1
ATOM 5140 N N . LEU C 1 22 ? 38.498 -65.063 -1.932 1.00 22.47 22 LEU C N 1
ATOM 5141 C CA . LEU C 1 22 ? 38.704 -65.173 -0.493 1.00 23.18 22 LEU C CA 1
ATOM 5142 C C . LEU C 1 22 ? 37.439 -65.396 0.265 1.00 25.71 22 LEU C C 1
ATOM 5143 O O . LEU C 1 22 ? 37.352 -66.347 1.028 1.00 23.01 22 LEU C O 1
ATOM 5148 N N . GLU C 1 23 ? 36.416 -64.590 0.039 1.00 25.85 23 GLU C N 1
ATOM 5149 C CA . GLU C 1 23 ? 35.177 -64.768 0.766 1.00 26.88 23 GLU C CA 1
ATOM 5150 C C . GLU C 1 23 ? 34.440 -66.085 0.479 1.00 27.83 23 GLU C C 1
ATOM 5151 O O . GLU C 1 23 ? 33.789 -66.613 1.312 1.00 31.05 23 GLU C O 1
ATOM 5157 N N . LEU C 1 24 ? 34.541 -66.559 -0.720 1.00 25.94 24 LEU C N 1
ATOM 5158 C CA . LEU C 1 24 ? 34.015 -67.847 -1.064 1.00 29.11 24 LEU C CA 1
ATOM 5159 C C . LEU C 1 24 ? 34.579 -68.994 -0.175 1.00 33.53 24 LEU C C 1
ATOM 5160 O O . LEU C 1 24 ? 33.876 -69.963 -0.009 1.00 34.78 24 LEU C O 1
ATOM 5165 N N . GLY C 1 25 ? 35.772 -68.873 0.440 1.00 34.74 25 GLY C N 1
ATOM 5166 C CA . GLY C 1 25 ? 36.263 -69.950 1.365 1.00 38.10 25 GLY C CA 1
ATOM 5167 C C . GLY C 1 25 ? 36.226 -71.266 0.564 1.00 42.09 25 GLY C C 1
ATOM 5168 O O . GLY C 1 25 ? 36.660 -71.275 -0.571 1.00 37.41 25 GLY C O 1
ATOM 5169 N N . GLU C 1 26 ? 35.647 -72.359 1.067 1.00 49.00 26 GLU C N 1
ATOM 5170 C CA . GLU C 1 26 ? 35.645 -73.622 0.266 1.00 53.15 26 GLU C CA 1
ATOM 5171 C C . GLU C 1 26 ? 34.691 -73.702 -0.923 1.00 48.38 26 GLU C C 1
ATOM 5172 O O . GLU C 1 26 ? 35.071 -74.404 -1.878 1.00 43.23 26 GLU C O 1
ATOM 5178 N N . GLU C 1 32 ? 42.920 -71.588 -6.563 1.00 47.06 32 GLU C N 1
ATOM 5179 C CA . GLU C 1 32 ? 43.018 -70.240 -6.011 1.00 50.66 32 GLU C CA 1
ATOM 5180 C C . GLU C 1 32 ? 44.373 -69.429 -6.128 1.00 47.49 32 GLU C C 1
ATOM 5181 O O . GLU C 1 32 ? 45.339 -69.834 -6.811 1.00 37.45 32 GLU C O 1
ATOM 5187 N N . VAL C 1 33 ? 44.429 -68.238 -5.520 1.00 37.56 33 VAL C N 1
ATOM 5188 C CA . VAL C 1 33 ? 45.353 -67.263 -6.049 1.00 34.68 33 VAL C CA 1
ATOM 5189 C C . VAL C 1 33 ? 46.759 -67.524 -5.503 1.00 35.38 33 VAL C C 1
ATOM 5190 O O . VAL C 1 33 ? 46.912 -67.738 -4.341 1.00 35.55 33 VAL C O 1
ATOM 5194 N N . VAL C 1 34 ? 47.766 -67.467 -6.355 1.00 32.04 34 VAL C N 1
ATOM 5195 C CA . VAL C 1 34 ? 49.108 -67.721 -5.926 1.00 37.21 34 VAL C CA 1
ATOM 5196 C C . VAL C 1 34 ? 50.021 -66.530 -6.278 1.00 40.07 34 VAL C C 1
ATOM 5197 O O . VAL C 1 34 ? 51.049 -66.233 -5.576 1.00 34.55 34 VAL C O 1
ATOM 5201 N N . ALA C 1 35 ? 49.683 -65.784 -7.320 1.00 36.16 35 ALA C N 1
ATOM 5202 C CA . ALA C 1 35 ? 50.522 -64.632 -7.623 1.00 35.66 35 ALA C CA 1
ATOM 5203 C C . ALA C 1 35 ? 49.811 -63.539 -8.344 1.00 33.94 35 ALA C C 1
ATOM 5204 O O . ALA C 1 35 ? 48.772 -63.732 -8.879 1.00 32.74 35 ALA C O 1
ATOM 5206 N N . ILE C 1 36 ? 50.474 -62.383 -8.389 1.00 30.56 36 ILE C N 1
ATOM 5207 C CA . ILE C 1 36 ? 49.909 -61.116 -8.848 1.00 36.49 36 ILE C CA 1
ATOM 5208 C C . ILE C 1 36 ? 50.901 -60.190 -9.582 1.00 45.22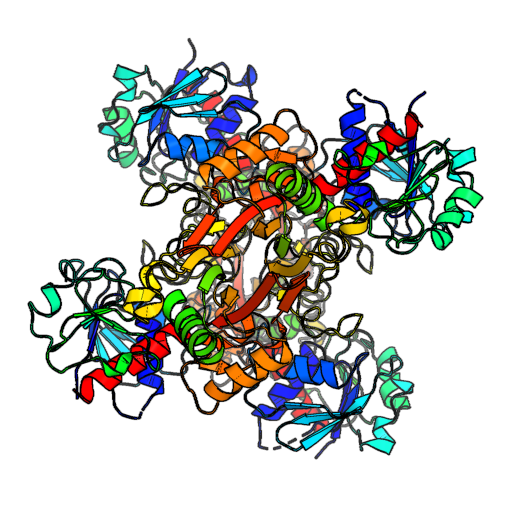 36 ILE C C 1
ATOM 5209 O O . ILE C 1 36 ? 52.024 -60.011 -9.167 1.00 65.41 36 ILE C O 1
ATOM 5214 N N . ASN C 1 37 ? 50.462 -59.577 -10.664 1.00 32.58 37 ASN C N 1
ATOM 5215 C CA . ASN C 1 37 ? 51.317 -58.677 -11.384 1.00 27.41 37 ASN C CA 1
ATOM 5216 C C . ASN C 1 37 ? 50.705 -57.296 -11.566 1.00 26.72 37 ASN C C 1
ATOM 5217 O O . ASN C 1 37 ? 49.537 -57.170 -11.861 1.00 27.41 37 ASN C O 1
ATOM 5222 N N . ASP C 1 38 ? 51.510 -56.274 -11.427 1.00 26.46 38 ASP C N 1
ATOM 5223 C CA . ASP C 1 38 ? 50.973 -54.915 -11.711 1.00 25.69 38 ASP C CA 1
ATOM 5224 C C . ASP C 1 38 ? 52.168 -54.000 -12.035 1.00 28.47 38 ASP C C 1
ATOM 5225 O O . ASP C 1 38 ? 53.150 -54.457 -12.621 1.00 27.63 38 ASP C O 1
ATOM 5230 N N . LEU C 1 39 ? 52.044 -52.695 -11.741 1.00 25.86 39 LEU C N 1
ATOM 5231 C CA . LEU C 1 39 ? 53.047 -51.675 -12.139 1.00 26.37 39 LEU C CA 1
ATOM 5232 C C . LEU C 1 39 ? 53.551 -51.000 -10.893 1.00 27.49 39 LEU C C 1
ATOM 5233 O O . LEU C 1 39 ? 53.952 -49.873 -10.942 1.00 26.08 39 LEU C O 1
ATOM 5238 N N . THR C 1 40 ? 53.439 -51.654 -9.743 1.00 30.18 40 THR C N 1
ATOM 5239 C CA . THR C 1 40 ? 53.443 -50.889 -8.504 1.00 32.21 40 THR C CA 1
ATOM 5240 C C . THR C 1 40 ? 54.077 -51.723 -7.337 1.00 29.07 40 THR C C 1
ATOM 5241 O O . THR C 1 40 ? 54.372 -52.886 -7.483 1.00 29.98 40 THR C O 1
ATOM 5245 N N . SER C 1 41 ? 54.264 -51.122 -6.185 1.00 27.14 41 SER C N 1
ATOM 5246 C CA . SER C 1 41 ? 54.843 -51.839 -5.041 1.00 24.12 41 SER C CA 1
ATOM 5247 C C . SER C 1 41 ? 53.859 -52.825 -4.424 1.00 26.67 41 SER C C 1
ATOM 5248 O O . SER C 1 41 ? 52.644 -52.626 -4.433 1.00 20.29 41 SER C O 1
ATOM 5251 N N . PRO C 1 42 ? 54.364 -53.920 -3.833 1.00 21.47 42 PRO C N 1
ATOM 5252 C CA . PRO C 1 42 ? 53.559 -54.756 -2.997 1.00 21.04 42 PRO C CA 1
ATOM 5253 C C . PRO C 1 42 ? 52.926 -53.963 -1.819 1.00 18.91 42 PRO C C 1
ATOM 5254 O O . PRO C 1 42 ? 51.767 -54.237 -1.438 1.00 16.96 42 PRO C O 1
ATOM 5258 N N . ALA C 1 43 ? 53.633 -52.969 -1.312 1.00 18.94 43 ALA C N 1
ATOM 5259 C CA . ALA C 1 43 ? 53.124 -52.129 -0.227 1.00 19.00 43 ALA C CA 1
ATOM 5260 C C . ALA C 1 43 ? 51.777 -51.429 -0.652 1.00 19.44 43 ALA C C 1
ATOM 5261 O O . ALA C 1 43 ? 50.758 -51.494 0.038 1.00 17.30 43 ALA C O 1
ATOM 5263 N N . LEU C 1 44 ? 51.824 -50.829 -1.815 1.00 17.93 44 LEU C N 1
ATOM 5264 C CA . LEU C 1 44 ? 50.609 -50.128 -2.325 1.00 19.68 44 LEU C CA 1
ATOM 5265 C C . LEU C 1 44 ? 49.497 -51.120 -2.693 1.00 17.75 44 LEU C C 1
ATOM 5266 O O . LEU C 1 44 ? 48.316 -50.917 -2.351 1.00 16.86 44 LEU C O 1
ATOM 5271 N N . LEU C 1 45 ? 49.846 -52.255 -3.316 1.00 18.40 45 LEU C N 1
ATOM 5272 C CA . LEU C 1 45 ? 48.781 -53.243 -3.649 1.00 17.75 45 LEU C CA 1
ATOM 5273 C C . LEU C 1 45 ? 48.159 -53.793 -2.427 1.00 17.86 45 LEU C C 1
ATOM 5274 O O . LEU C 1 45 ? 46.923 -53.945 -2.374 1.00 16.57 45 LEU C O 1
ATOM 5279 N N . ALA C 1 46 ? 48.960 -54.051 -1.357 1.00 16.36 46 ALA C N 1
ATOM 5280 C CA . ALA C 1 46 ? 48.366 -54.454 -0.121 1.00 17.43 46 ALA C CA 1
ATOM 5281 C C . ALA C 1 46 ? 47.414 -53.444 0.438 1.00 15.51 46 ALA C C 1
ATOM 5282 O O . ALA C 1 46 ? 46.302 -53.762 0.918 1.00 16.48 46 ALA C O 1
ATOM 5284 N N . HIS C 1 47 ? 47.893 -52.209 0.425 1.00 15.51 47 HIS C N 1
ATOM 5285 C CA . HIS C 1 47 ? 47.124 -51.081 0.941 1.00 15.17 47 HIS C CA 1
ATOM 5286 C C . HIS C 1 47 ? 45.762 -50.969 0.201 1.00 14.72 47 HIS C C 1
ATOM 5287 O O . HIS C 1 47 ? 44.758 -50.764 0.850 1.00 14.47 47 HIS C O 1
ATOM 5294 N N . LEU C 1 48 ? 45.799 -51.080 -1.122 1.00 15.21 48 LEU C N 1
ATOM 5295 C CA . LEU C 1 48 ? 44.581 -50.939 -1.936 1.00 16.37 48 LEU C CA 1
ATOM 5296 C C . LEU C 1 48 ? 43.655 -52.126 -1.775 1.00 17.56 48 LEU C C 1
ATOM 5297 O O . LEU C 1 48 ? 42.425 -52.005 -1.804 1.00 18.26 48 LEU C O 1
ATOM 5302 N N . LEU C 1 49 ? 44.217 -53.310 -1.528 1.00 16.42 49 LEU C N 1
ATOM 5303 C CA . LEU C 1 49 ? 43.347 -54.444 -1.171 1.00 16.26 49 LEU C CA 1
ATOM 5304 C C . LEU C 1 49 ? 42.663 -54.317 0.177 1.00 15.61 49 LEU C C 1
ATOM 5305 O O . LEU C 1 49 ? 41.480 -54.675 0.310 1.00 16.27 49 LEU C O 1
ATOM 5310 N N . LYS C 1 50 ? 43.357 -53.734 1.176 1.00 12.83 50 LYS C N 1
ATOM 5311 C CA . LYS C 1 50 ? 42.785 -53.518 2.451 1.00 13.41 50 LYS C CA 1
ATOM 5312 C C . LYS C 1 50 ? 41.700 -52.479 2.534 1.00 13.71 50 LYS C C 1
ATOM 5313 O O . LYS C 1 50 ? 40.638 -52.742 3.181 1.00 16.19 50 LYS C O 1
ATOM 5319 N N . TYR C 1 51 ? 41.979 -51.302 1.974 1.00 14.58 51 TYR C N 1
ATOM 5320 C CA . TYR C 1 51 ? 41.109 -50.098 2.135 1.00 12.70 51 TYR C CA 1
ATOM 5321 C C . TYR C 1 51 ? 40.585 -49.822 0.725 1.00 13.40 51 TYR C C 1
ATOM 5322 O O . TYR C 1 51 ? 41.346 -49.692 -0.212 1.00 15.44 51 TYR C O 1
ATOM 5331 N N . ASP C 1 52 ? 39.267 -49.809 0.602 1.00 14.29 52 ASP C N 1
ATOM 5332 C CA . ASP C 1 52 ? 38.620 -49.531 -0.671 1.00 14.55 52 ASP C CA 1
ATOM 5333 C C . ASP C 1 52 ? 37.483 -48.480 -0.441 1.00 12.49 52 ASP C C 1
ATOM 5334 O O . ASP C 1 52 ? 36.555 -48.731 0.321 1.00 14.02 52 ASP C O 1
ATOM 5339 N N . SER C 1 53 ? 37.574 -47.363 -1.198 1.00 13.24 53 SER C N 1
ATOM 5340 C CA . SER C 1 53 ? 36.636 -46.241 -1.004 1.00 12.81 53 SER C CA 1
ATOM 5341 C C . SER C 1 53 ? 35.223 -46.621 -1.405 1.00 15.10 53 SER C C 1
ATOM 5342 O O . SER C 1 53 ? 34.279 -46.027 -0.929 1.00 16.45 53 SER C O 1
ATOM 5345 N N . THR C 1 54 ? 35.053 -47.701 -2.205 1.00 14.07 54 THR C N 1
ATOM 5346 C CA . THR C 1 54 ? 33.738 -48.106 -2.639 1.00 14.12 54 THR C CA 1
ATOM 5347 C C . THR C 1 54 ? 33.219 -49.232 -1.839 1.00 15.32 54 THR C C 1
ATOM 5348 O O . THR C 1 54 ? 32.054 -49.235 -1.408 1.00 16.91 54 THR C O 1
ATOM 5352 N N . HIS C 1 55 ? 34.035 -50.244 -1.616 1.00 14.73 55 HIS C N 1
ATOM 5353 C CA . HIS C 1 55 ? 33.561 -51.519 -1.073 1.00 14.61 55 HIS C CA 1
ATOM 5354 C C . HIS C 1 55 ? 33.985 -51.744 0.406 1.00 17.79 55 HIS C C 1
ATOM 5355 O O . HIS C 1 55 ? 33.714 -52.783 0.987 1.00 17.96 55 HIS C O 1
ATOM 5362 N N . GLY C 1 56 ? 34.639 -50.768 1.007 1.00 15.20 56 GLY C N 1
ATOM 5363 C CA . GLY C 1 56 ? 34.955 -50.784 2.411 1.00 16.18 56 GLY C CA 1
ATOM 5364 C C . GLY C 1 56 ? 36.199 -51.616 2.737 1.00 15.83 56 GLY C C 1
ATOM 5365 O O . GLY C 1 56 ? 36.908 -52.150 1.884 1.00 16.61 56 GLY C O 1
ATOM 5366 N N . THR C 1 57 ? 36.460 -51.700 4.024 1.00 15.88 57 THR C N 1
ATOM 5367 C CA . THR C 1 57 ? 37.731 -52.295 4.477 1.00 17.57 57 THR C CA 1
ATOM 5368 C C . THR C 1 57 ? 37.605 -53.784 4.554 1.00 19.34 57 THR C C 1
ATOM 5369 O O . THR C 1 57 ? 36.618 -54.262 5.067 1.00 16.37 57 THR C O 1
ATOM 5373 N N . LEU C 1 58 ? 38.598 -54.470 4.044 1.00 19.10 58 LEU C N 1
ATOM 5374 C CA . LEU C 1 58 ? 38.642 -55.920 4.048 1.00 20.87 58 LEU C CA 1
ATOM 5375 C C . LEU C 1 58 ? 38.776 -56.460 5.483 1.00 20.60 58 LEU C C 1
ATOM 5376 O O . LEU C 1 58 ? 39.660 -55.992 6.262 1.00 18.56 58 LEU C O 1
ATOM 5381 N N . ASN C 1 59 ? 37.888 -57.390 5.850 1.00 21.09 59 ASN C N 1
ATOM 5382 C CA . ASN C 1 59 ? 37.896 -57.925 7.223 1.00 22.72 59 ASN C CA 1
ATOM 5383 C C . ASN C 1 59 ? 38.891 -59.067 7.233 1.00 23.61 59 ASN C C 1
ATOM 5384 O O . ASN C 1 59 ? 38.507 -60.223 7.278 1.00 26.55 59 ASN C O 1
ATOM 5389 N N . ALA C 1 60 ? 40.158 -58.748 7.108 1.00 22.48 60 ALA C N 1
ATOM 5390 C CA . ALA C 1 60 ? 41.249 -59.706 7.040 1.00 23.32 60 ALA C CA 1
ATOM 5391 C C . ALA C 1 60 ? 42.469 -58.965 7.522 1.00 24.83 60 ALA C C 1
ATOM 5392 O O . ALA C 1 60 ? 42.523 -57.749 7.429 1.00 25.79 60 ALA C O 1
ATOM 5394 N N . ASP C 1 61 ? 43.453 -59.682 8.051 1.00 22.28 61 ASP C N 1
ATOM 5395 C CA . ASP C 1 61 ? 44.739 -59.081 8.380 1.00 27.17 61 ASP C CA 1
ATOM 5396 C C . ASP C 1 61 ? 45.603 -58.959 7.149 1.00 25.11 61 ASP C C 1
ATOM 5397 O O . ASP C 1 61 ? 45.902 -59.951 6.540 1.00 27.57 61 ASP C O 1
ATOM 5402 N N . VAL C 1 62 ? 45.972 -57.730 6.756 1.00 23.42 62 VAL C N 1
ATOM 5403 C CA . VAL C 1 62 ? 46.686 -57.528 5.510 1.00 21.66 62 VAL C CA 1
ATOM 5404 C C . VAL C 1 62 ? 48.001 -56.779 5.758 1.00 20.12 62 VAL C C 1
ATOM 5405 O O . VAL C 1 62 ? 48.000 -55.803 6.549 1.00 23.20 62 VAL C O 1
ATOM 5409 N N . SER C 1 63 ? 49.064 -57.227 5.102 1.00 21.41 63 SER C N 1
ATOM 5410 C CA . SER C 1 63 ? 50.326 -56.546 5.166 1.00 23.92 63 SER C CA 1
ATOM 5411 C C . SER C 1 63 ? 51.096 -56.867 3.908 1.00 21.25 63 SER C C 1
ATOM 5412 O O . SER C 1 63 ? 50.576 -57.477 2.995 1.00 22.79 63 SER C O 1
ATOM 5415 N N . ALA C 1 64 ? 52.351 -56.440 3.849 1.00 21.15 64 ALA C N 1
ATOM 5416 C CA . ALA C 1 64 ? 53.139 -56.599 2.703 1.00 20.65 64 ALA C CA 1
ATOM 5417 C C . ALA C 1 64 ? 54.560 -56.931 3.155 1.00 23.94 64 ALA C C 1
ATOM 5418 O O . ALA C 1 64 ? 55.030 -56.397 4.145 1.00 25.17 64 ALA C O 1
ATOM 5420 N N . THR C 1 65 ? 55.212 -57.769 2.392 1.00 23.55 65 THR C N 1
ATOM 5421 C CA . THR C 1 65 ? 56.671 -57.976 2.537 1.00 28.53 65 THR C CA 1
ATOM 5422 C C . THR C 1 65 ? 57.315 -57.178 1.458 1.00 29.72 65 THR C C 1
ATOM 5423 O O . THR C 1 65 ? 56.655 -56.388 0.745 1.00 34.64 65 THR C O 1
ATOM 5427 N N . ASP C 1 66 ? 58.620 -57.358 1.277 1.00 31.15 66 ASP C N 1
ATOM 5428 C CA . ASP C 1 66 ? 59.287 -56.729 0.133 1.00 30.15 66 ASP C CA 1
ATOM 5429 C C . ASP C 1 66 ? 58.856 -57.204 -1.254 1.00 29.90 66 ASP C C 1
ATOM 5430 O O . ASP C 1 66 ? 59.106 -56.498 -2.236 1.00 29.67 66 ASP C O 1
ATOM 5435 N N . ASP C 1 67 ? 58.279 -58.403 -1.381 1.00 28.07 67 ASP C N 1
ATOM 5436 C CA . ASP C 1 67 ? 57.941 -58.889 -2.711 1.00 29.81 67 ASP C CA 1
ATOM 5437 C C . ASP C 1 67 ? 56.549 -59.504 -2.830 1.00 28.61 67 ASP C C 1
ATOM 5438 O O . ASP C 1 67 ? 56.245 -60.151 -3.830 1.00 26.82 67 ASP C O 1
ATOM 5443 N N . SER C 1 68 ? 55.719 -59.327 -1.809 1.00 30.37 68 SER C N 1
ATOM 5444 C CA . SER C 1 68 ? 54.459 -60.070 -1.772 1.00 31.75 68 SER C CA 1
ATOM 5445 C C . SER C 1 68 ? 53.430 -59.386 -0.837 1.00 28.59 68 SER C C 1
ATOM 5446 O O . SER C 1 68 ? 53.759 -58.553 0.030 1.00 26.41 68 SER C O 1
ATOM 5449 N N . ILE C 1 69 ? 52.159 -59.715 -1.030 1.00 25.13 69 ILE C N 1
ATOM 5450 C CA . ILE C 1 69 ? 51.151 -59.235 -0.142 1.00 27.08 69 ILE C CA 1
ATOM 5451 C C . ILE C 1 69 ? 50.897 -60.383 0.801 1.00 24.22 69 ILE C C 1
ATOM 5452 O O . ILE C 1 69 ? 51.029 -61.528 0.418 1.00 25.99 69 ILE C O 1
ATOM 5457 N N . VAL C 1 70 ? 50.449 -60.046 1.998 1.00 23.34 70 VAL C N 1
ATOM 5458 C CA . VAL C 1 70 ? 50.080 -60.979 3.047 1.00 24.19 70 VAL C CA 1
ATOM 5459 C C . VAL C 1 70 ? 48.673 -60.841 3.542 1.00 21.57 70 VAL C C 1
ATOM 5460 O O . VAL C 1 70 ? 48.253 -59.781 4.030 1.00 23.28 70 VAL C O 1
ATOM 5464 N N . VAL C 1 71 ? 47.924 -61.907 3.402 1.00 21.20 71 VAL C N 1
ATOM 5465 C CA . VAL C 1 71 ? 46.545 -61.943 3.889 1.00 22.93 71 VAL C CA 1
ATOM 5466 C C . VAL C 1 71 ? 46.266 -63.113 4.835 1.00 23.22 71 VAL C C 1
ATOM 5467 O O . VAL C 1 71 ? 46.369 -64.271 4.406 1.00 23.38 71 VAL C O 1
ATOM 5471 N N . ASN C 1 72 ? 45.907 -62.780 6.073 1.00 25.89 72 ASN C N 1
ATOM 5472 C CA . ASN C 1 72 ? 45.610 -63.770 7.111 1.00 28.80 72 ASN C CA 1
ATOM 5473 C C . ASN C 1 72 ? 46.740 -64.811 7.115 1.00 32.78 72 ASN C C 1
ATOM 5474 O O . ASN C 1 72 ? 46.498 -66.026 7.027 1.00 28.68 72 ASN C O 1
ATOM 5479 N N . GLY C 1 73 ? 47.976 -64.304 7.141 1.00 33.03 73 GLY C N 1
ATOM 5480 C CA . GLY C 1 73 ? 49.138 -65.138 7.282 1.00 33.12 73 GLY C CA 1
ATOM 5481 C C . GLY C 1 73 ? 49.557 -65.923 6.079 1.00 34.50 73 GLY C C 1
ATOM 5482 O O . GLY C 1 73 ? 50.433 -66.770 6.171 1.00 35.80 73 GLY C O 1
ATOM 5483 N N . LYS C 1 74 ? 48.952 -65.665 4.944 1.00 31.90 74 LYS C N 1
ATOM 5484 C CA . LYS C 1 74 ? 49.214 -66.390 3.725 1.00 32.91 74 LYS C CA 1
ATOM 5485 C C . LYS C 1 74 ? 49.860 -65.409 2.794 1.00 33.40 74 LYS C C 1
ATOM 5486 O O . LYS C 1 74 ? 49.404 -64.268 2.703 1.00 28.64 74 LYS C O 1
ATOM 5492 N N . ASN C 1 75 ? 50.870 -65.860 2.041 1.00 33.37 75 ASN C N 1
ATOM 5493 C CA . ASN C 1 75 ? 51.670 -65.023 1.145 1.00 34.48 75 ASN C CA 1
ATOM 5494 C C . ASN C 1 75 ? 51.328 -65.114 -0.325 1.00 31.54 75 ASN C C 1
ATOM 5495 O O . ASN C 1 75 ? 51.252 -66.179 -0.858 1.00 35.32 75 ASN C O 1
ATOM 5500 N N . TYR C 1 76 ? 51.209 -63.955 -0.984 1.00 29.69 76 TYR C N 1
ATOM 5501 C CA . TYR C 1 76 ? 50.942 -63.872 -2.413 1.00 25.85 76 TYR C CA 1
ATOM 5502 C C . TYR C 1 76 ? 51.986 -63.035 -3.156 1.00 25.99 76 TYR C C 1
ATOM 5503 O O . TYR C 1 76 ? 52.129 -61.806 -2.983 1.00 26.89 76 TYR C O 1
ATOM 5512 N N . ARG C 1 77 ? 52.751 -63.684 -4.040 1.00 25.84 77 ARG C N 1
ATOM 5513 C CA . ARG C 1 77 ? 53.831 -63.026 -4.683 1.00 30.12 77 ARG C CA 1
ATOM 5514 C C . ARG C 1 77 ? 53.383 -61.940 -5.618 1.00 28.10 77 ARG C C 1
ATOM 5515 O O . ARG C 1 77 ? 52.479 -62.142 -6.382 1.00 31.45 77 ARG C O 1
ATOM 5523 N N . VAL C 1 78 ? 54.116 -60.833 -5.639 1.00 29.75 78 VAL C N 1
ATOM 5524 C CA . VAL C 1 78 ? 53.838 -59.689 -6.518 1.00 29.51 78 VAL C CA 1
ATOM 5525 C C . VAL C 1 78 ? 54.998 -59.412 -7.471 1.00 32.13 78 VAL C C 1
ATOM 5526 O O . VAL C 1 78 ? 56.148 -59.319 -7.036 1.00 30.15 78 VAL C O 1
ATOM 5530 N N . TYR C 1 79 ? 54.658 -59.122 -8.722 1.00 26.54 79 TYR C N 1
ATOM 5531 C CA . TYR C 1 79 ? 55.591 -58.684 -9.771 1.00 28.42 79 TYR C CA 1
ATOM 5532 C C . TYR C 1 79 ? 55.160 -57.332 -10.376 1.00 32.57 79 TYR C C 1
ATOM 5533 O O . TYR C 1 79 ? 53.980 -56.856 -10.254 1.00 25.43 79 TYR C O 1
ATOM 5542 N N . ALA C 1 80 ? 56.115 -56.700 -11.028 1.00 31.10 80 ALA C N 1
ATOM 5543 C CA . ALA C 1 80 ? 55.837 -55.376 -11.640 1.00 35.33 80 ALA C CA 1
ATOM 5544 C C . ALA C 1 80 ? 56.351 -55.360 -13.079 1.00 34.10 80 ALA C C 1
ATOM 5545 O O . ALA C 1 80 ? 57.241 -54.560 -13.479 1.00 36.76 80 ALA C O 1
ATOM 5547 N N . GLU C 1 81 ? 55.795 -56.270 -13.871 1.00 37.48 81 GLU C N 1
ATOM 5548 C CA . GLU C 1 81 ? 56.327 -56.525 -15.191 1.00 35.13 81 GLU C CA 1
ATOM 5549 C C . GLU C 1 81 ? 55.332 -56.074 -16.270 1.00 35.18 81 GLU C C 1
ATOM 5550 O O . GLU C 1 81 ? 54.310 -56.756 -16.485 1.00 33.87 81 GLU C O 1
ATOM 5556 N N . PRO C 1 82 ? 55.634 -54.946 -16.951 1.00 36.97 82 PRO C N 1
ATOM 5557 C CA . PRO C 1 82 ? 54.691 -54.396 -17.968 1.00 37.15 82 PRO C CA 1
ATOM 5558 C C . PRO C 1 82 ? 54.390 -55.360 -19.108 1.00 40.37 82 PRO C C 1
ATOM 5559 O O . PRO C 1 82 ? 53.283 -55.304 -19.672 1.00 33.09 82 PRO C O 1
ATOM 5563 N N . GLN C 1 83 ? 55.360 -56.234 -19.429 1.00 38.06 83 GLN C N 1
ATOM 5564 C CA . GLN C 1 83 ? 55.171 -57.208 -20.507 1.00 42.37 83 GLN C CA 1
ATOM 5565 C C . GLN C 1 83 ? 54.798 -58.557 -19.955 1.00 35.46 83 GLN C C 1
ATOM 5566 O O . GLN C 1 83 ? 55.624 -59.201 -19.311 1.00 32.86 83 GLN C O 1
ATOM 5572 N N . ALA C 1 84 ? 53.577 -58.995 -20.250 1.00 33.44 84 ALA C N 1
ATOM 5573 C CA . ALA C 1 84 ? 53.019 -60.317 -19.814 1.00 37.35 84 ALA C CA 1
ATOM 5574 C C . ALA C 1 84 ? 53.925 -61.518 -20.101 1.00 31.36 84 ALA C C 1
ATOM 5575 O O . ALA C 1 84 ? 53.955 -62.447 -19.300 1.00 32.85 84 ALA C O 1
ATOM 5577 N N . GLN C 1 85 ? 54.608 -61.463 -21.242 1.00 32.71 85 GLN C N 1
ATOM 5578 C CA . GLN C 1 85 ? 55.609 -62.498 -21.686 1.00 44.93 85 GLN C CA 1
ATOM 5579 C C . GLN C 1 85 ? 56.624 -62.777 -20.598 1.00 42.80 85 GLN C C 1
ATOM 5580 O O . GLN C 1 85 ? 57.095 -63.920 -20.460 1.00 38.34 85 GLN C O 1
ATOM 5586 N N . ASN C 1 86 ? 56.999 -61.691 -19.913 1.00 41.13 86 ASN C N 1
ATOM 5587 C CA . ASN C 1 86 ? 58.131 -61.640 -18.952 1.00 39.27 86 ASN C CA 1
ATOM 5588 C C . ASN C 1 86 ? 57.823 -61.966 -17.497 1.00 42.28 86 ASN C C 1
ATOM 5589 O O . ASN C 1 86 ? 58.738 -62.008 -16.646 1.00 35.94 86 ASN C O 1
ATOM 5594 N N . ILE C 1 87 ? 56.555 -62.217 -17.167 1.00 40.92 87 ILE C N 1
ATOM 5595 C CA . ILE C 1 87 ? 56.254 -62.537 -15.767 1.00 43.88 87 ILE C CA 1
ATOM 5596 C C . ILE C 1 87 ? 56.612 -64.026 -15.486 1.00 39.86 87 ILE C C 1
ATOM 5597 O O . ILE C 1 87 ? 56.038 -64.952 -16.103 1.00 35.32 87 ILE C O 1
ATOM 5602 N N . PRO C 1 88 ? 57.558 -64.244 -14.536 1.00 40.41 88 PRO C N 1
ATOM 5603 C CA . PRO C 1 88 ? 58.123 -65.567 -14.251 1.00 39.25 88 PRO C CA 1
ATOM 5604 C C . PRO C 1 88 ? 57.252 -66.387 -13.314 1.00 34.84 88 PRO C C 1
ATOM 5605 O O . PRO C 1 88 ? 57.700 -67.319 -12.661 1.00 39.38 88 PRO C O 1
ATOM 5609 N N . TRP C 1 89 ? 55.971 -66.069 -13.247 1.00 35.45 89 TRP C N 1
ATOM 5610 C CA . TRP C 1 89 ? 55.096 -66.747 -12.261 1.00 34.21 89 TRP C CA 1
ATOM 5611 C C . TRP C 1 89 ? 54.744 -68.204 -12.541 1.00 31.92 89 TRP C C 1
ATOM 5612 O O . TRP C 1 89 ? 54.204 -68.890 -11.639 1.00 29.34 89 TRP C O 1
ATOM 5623 N N . VAL C 1 90 ? 55.019 -68.675 -13.747 1.00 32.13 90 VAL C N 1
ATOM 5624 C CA . VAL C 1 90 ? 54.794 -70.088 -13.934 1.00 39.52 90 VAL C CA 1
ATOM 5625 C C . VAL C 1 90 ? 55.902 -70.901 -13.239 1.00 35.86 90 VAL C C 1
ATOM 5626 O O . VAL C 1 90 ? 55.508 -71.674 -12.328 1.00 34.85 90 VAL C O 1
ATOM 5630 N N . LYS C 1 91 ? 57.192 -70.672 -13.531 1.00 43.07 91 LYS C N 1
ATOM 5631 C CA . LYS C 1 91 ? 58.256 -71.401 -12.741 1.00 46.62 91 LYS C CA 1
ATOM 5632 C C . LYS C 1 91 ? 58.220 -71.024 -11.231 1.00 42.14 91 LYS C C 1
ATOM 5633 O O . LYS C 1 91 ? 58.129 -71.903 -10.363 1.00 40.45 91 LYS C O 1
ATOM 5639 N N . ASN C 1 92 ? 58.195 -69.720 -10.919 1.00 42.59 92 ASN C N 1
ATOM 5640 C CA . ASN C 1 92 ? 58.353 -69.263 -9.517 1.00 33.33 92 ASN C CA 1
ATOM 5641 C C . ASN C 1 92 ? 57.178 -69.684 -8.672 1.00 38.38 92 ASN C C 1
ATOM 5642 O O . ASN C 1 92 ? 57.389 -70.054 -7.536 1.00 34.72 92 ASN C O 1
ATOM 5647 N N . ASP C 1 93 ? 55.924 -69.594 -9.191 1.00 36.22 93 ASP C N 1
ATOM 5648 C CA . ASP C 1 93 ? 54.718 -69.700 -8.322 1.00 36.36 93 ASP C CA 1
ATOM 5649 C C . ASP C 1 93 ? 53.692 -70.805 -8.647 1.00 33.80 93 ASP C C 1
ATOM 5650 O O . ASP C 1 93 ? 52.780 -71.065 -7.850 1.00 36.08 93 ASP C O 1
ATOM 5655 N N . GLY C 1 94 ? 53.886 -71.503 -9.759 1.00 33.72 94 GLY C N 1
ATOM 5656 C CA . GLY C 1 94 ? 52.975 -72.568 -10.142 1.00 36.83 94 GLY C CA 1
ATOM 5657 C C . GLY C 1 94 ? 51.749 -72.069 -10.919 1.00 32.50 94 GLY C C 1
ATOM 5658 O O . GLY C 1 94 ? 50.723 -72.783 -11.016 1.00 37.38 94 GLY C O 1
ATOM 5659 N N . VAL C 1 95 ? 51.869 -70.893 -11.517 1.00 33.64 95 VAL C N 1
ATOM 5660 C CA . VAL C 1 95 ? 50.687 -70.257 -12.201 1.00 35.18 95 VAL C CA 1
ATOM 5661 C C . VAL C 1 95 ? 50.269 -71.212 -13.269 1.00 35.54 95 VAL C C 1
ATOM 5662 O O . VAL C 1 95 ? 51.084 -71.556 -14.190 1.00 36.99 95 VAL C O 1
ATOM 5666 N N . ASP C 1 96 ? 49.031 -71.677 -13.162 1.00 36.41 96 ASP C N 1
ATOM 5667 C CA . ASP C 1 96 ? 48.483 -72.459 -14.307 1.00 40.44 96 ASP C CA 1
ATOM 5668 C C . ASP C 1 96 ? 47.423 -71.674 -15.185 1.00 46.96 96 ASP C C 1
ATOM 5669 O O . ASP C 1 96 ? 47.221 -71.993 -16.383 1.00 46.44 96 ASP C O 1
ATOM 5674 N N . PHE C 1 97 ? 46.891 -70.561 -14.642 1.00 38.42 97 PHE C N 1
ATOM 5675 C CA . PHE C 1 97 ? 45.687 -69.904 -15.161 1.00 38.18 97 PHE C CA 1
ATOM 5676 C C . PHE C 1 97 ? 45.835 -68.396 -14.909 1.00 34.82 97 PHE C C 1
ATOM 5677 O O . PHE C 1 97 ? 46.049 -68.013 -13.765 1.00 34.15 97 PHE C O 1
ATOM 5685 N N . VAL C 1 98 ? 45.692 -67.563 -15.928 1.00 28.81 98 VAL C N 1
ATOM 5686 C CA . VAL C 1 98 ? 45.797 -66.103 -15.751 1.00 29.39 98 VAL C CA 1
ATOM 5687 C C . VAL C 1 98 ? 44.410 -65.484 -15.797 1.00 30.43 98 VAL C C 1
ATOM 5688 O O . VAL C 1 98 ? 43.667 -65.719 -16.729 1.00 27.50 98 VAL C O 1
ATOM 5692 N N . LEU C 1 99 ? 44.073 -64.705 -14.763 1.00 26.92 99 LEU C N 1
ATOM 5693 C CA . LEU C 1 99 ? 42.866 -63.938 -14.780 1.00 26.42 99 LEU C CA 1
ATOM 5694 C C . LEU C 1 99 ? 43.383 -62.617 -15.272 1.00 23.98 99 LEU C C 1
ATOM 5695 O O . LEU C 1 99 ? 44.075 -61.906 -14.524 1.00 23.53 99 LEU C O 1
ATOM 5700 N N . GLU C 1 100 ? 43.091 -62.258 -16.536 1.00 22.48 100 GLU C N 1
ATOM 5701 C CA . GLU C 1 100 ? 43.688 -61.087 -17.153 1.00 23.25 100 GLU C CA 1
ATOM 5702 C C . GLU C 1 100 ? 42.838 -59.833 -16.977 1.00 26.11 100 GLU C C 1
ATOM 5703 O O . GLU C 1 100 ? 41.814 -59.703 -17.655 1.00 24.98 100 GLU C O 1
ATOM 5709 N N . CYS C 1 101 ? 43.290 -58.917 -16.114 1.00 22.85 101 CYS C N 1
ATOM 5710 C CA . CYS C 1 101 ? 42.495 -57.771 -15.645 1.00 21.42 101 CYS C CA 1
ATOM 5711 C C . CYS C 1 101 ? 43.117 -56.379 -15.849 1.00 21.15 101 CYS C C 1
ATOM 5712 O O . CYS C 1 101 ? 42.712 -55.391 -15.189 1.00 24.86 101 CYS C O 1
ATOM 5715 N N . THR C 1 102 ? 44.087 -56.246 -16.758 1.00 24.82 102 THR C N 1
ATOM 5716 C CA . THR C 1 102 ? 44.740 -54.942 -16.929 1.00 24.63 102 THR C CA 1
ATOM 5717 C C . THR C 1 102 ? 44.062 -53.928 -17.858 1.00 27.12 102 THR C C 1
ATOM 5718 O O . THR C 1 102 ? 44.325 -52.704 -17.754 1.00 24.92 102 THR C O 1
ATOM 5722 N N . GLY C 1 103 ? 43.199 -54.406 -18.755 1.00 26.10 103 GLY C N 1
ATOM 5723 C CA . GLY C 1 103 ? 42.749 -53.566 -19.894 1.00 26.59 103 GLY C CA 1
ATOM 5724 C C . GLY C 1 103 ? 43.707 -53.496 -21.097 1.00 32.01 103 GLY C C 1
ATOM 5725 O O . GLY C 1 103 ? 43.348 -52.913 -22.139 1.00 28.77 103 GLY C O 1
ATOM 5726 N N . PHE C 1 104 ? 44.878 -54.140 -21.007 1.00 29.12 104 PHE C N 1
ATOM 5727 C CA . PHE C 1 104 ? 45.873 -53.963 -22.023 1.00 32.63 104 PHE C CA 1
ATOM 5728 C C . PHE C 1 104 ? 46.132 -55.257 -22.777 1.00 29.43 104 PHE C C 1
ATOM 5729 O O . PHE C 1 104 ? 46.964 -55.257 -23.668 1.00 27.03 104 PHE C O 1
ATOM 5737 N N . TYR C 1 105 ? 45.419 -56.326 -22.495 1.00 28.63 105 TYR C N 1
ATOM 5738 C CA . TYR C 1 105 ? 45.621 -57.572 -23.240 1.00 27.87 105 TYR C CA 1
ATOM 5739 C C . TYR C 1 105 ? 44.316 -58.112 -23.815 1.00 27.18 105 TYR C C 1
ATOM 5740 O O . TYR C 1 105 ? 44.044 -59.281 -23.815 1.00 23.79 105 TYR C O 1
ATOM 5749 N N . THR C 1 106 ? 43.553 -57.184 -24.353 1.00 28.94 106 THR C N 1
ATOM 5750 C CA . THR C 1 106 ? 42.150 -57.358 -24.598 1.00 29.40 106 THR C CA 1
ATOM 5751 C C . THR C 1 106 ? 41.810 -58.026 -25.967 1.00 31.74 106 THR C C 1
ATOM 5752 O O . THR C 1 106 ? 40.944 -57.620 -26.693 1.00 31.20 106 THR C O 1
ATOM 5756 N N . SER C 1 107 ? 42.529 -59.103 -26.267 1.00 33.56 107 SER C N 1
ATOM 5757 C CA . SER C 1 107 ? 42.503 -59.785 -27.598 1.00 37.00 107 SER C CA 1
ATOM 5758 C C . SER C 1 107 ? 43.034 -61.181 -27.394 1.00 34.22 107 SER C C 1
ATOM 5759 O O . SER C 1 107 ? 43.835 -61.410 -26.494 1.00 29.97 107 SER C O 1
ATOM 5762 N N . LYS C 1 108 ? 42.745 -62.068 -28.326 1.00 32.07 108 LYS C N 1
ATOM 5763 C CA . LYS C 1 108 ? 43.389 -63.376 -28.339 1.00 36.77 108 LYS C CA 1
ATOM 5764 C C . LYS C 1 108 ? 44.889 -63.181 -28.706 1.00 35.75 108 LYS C C 1
ATOM 5765 O O . LYS C 1 108 ? 45.779 -63.852 -28.153 1.00 36.89 108 LYS C O 1
ATOM 5771 N N . ALA C 1 109 ? 45.161 -62.237 -29.606 1.00 36.54 109 ALA C N 1
ATOM 5772 C CA . ALA C 1 109 ? 46.532 -61.976 -30.067 1.00 38.26 109 ALA C CA 1
ATOM 5773 C C . ALA C 1 109 ? 47.389 -61.536 -28.870 1.00 37.48 109 ALA C C 1
ATOM 5774 O O . ALA C 1 109 ? 48.437 -62.066 -28.603 1.00 38.40 109 ALA C O 1
ATOM 5776 N N . LYS C 1 110 ? 46.869 -60.593 -28.104 1.00 35.62 110 LYS C N 1
ATOM 5777 C CA . LYS C 1 110 ? 47.588 -59.963 -27.028 1.00 29.83 110 LYS C CA 1
ATOM 5778 C C . LYS C 1 110 ? 47.743 -60.873 -25.841 1.00 35.11 110 LYS C C 1
ATOM 5779 O O . LYS C 1 110 ? 48.878 -61.008 -25.300 1.00 31.10 110 LYS C O 1
ATOM 5785 N N . SER C 1 111 ? 46.648 -61.537 -25.433 1.00 31.37 111 SER C N 1
ATOM 5786 C CA . SER C 1 111 ? 46.685 -62.493 -24.296 1.00 32.11 111 SER C CA 1
ATOM 5787 C C . SER C 1 111 ? 47.471 -63.797 -24.606 1.00 34.36 111 SER C C 1
ATOM 5788 O O . SER C 1 111 ? 47.812 -64.584 -23.687 1.00 32.84 111 SER C O 1
ATOM 5791 N N . GLN C 1 112 ? 47.811 -63.971 -25.865 1.00 32.34 112 GLN C N 1
ATOM 5792 C CA . GLN C 1 112 ? 48.789 -65.025 -26.261 1.00 38.83 112 GLN C CA 1
ATOM 5793 C C . GLN C 1 112 ? 50.098 -64.952 -25.425 1.00 38.95 112 GLN C C 1
ATOM 5794 O O . GLN C 1 112 ? 50.697 -65.988 -25.068 1.00 35.42 112 GLN C O 1
ATOM 5800 N N . ALA C 1 113 ? 50.511 -63.723 -25.100 1.00 34.31 113 ALA C N 1
ATOM 5801 C CA . ALA C 1 113 ? 51.713 -63.519 -24.225 1.00 34.78 113 ALA C CA 1
ATOM 5802 C C . ALA C 1 113 ? 51.722 -64.336 -22.948 1.00 35.67 113 ALA C C 1
ATOM 5803 O O . ALA C 1 113 ? 52.816 -64.782 -22.495 1.00 37.65 113 ALA C O 1
ATOM 5805 N N . HIS C 1 114 ? 50.544 -64.536 -22.325 1.00 36.98 114 HIS C N 1
ATOM 5806 C CA . HIS C 1 114 ? 50.462 -65.353 -21.074 1.00 35.88 114 HIS C CA 1
ATOM 5807 C C . HIS C 1 114 ? 50.783 -66.794 -21.453 1.00 37.77 114 HIS C C 1
ATOM 5808 O O . HIS C 1 114 ? 51.578 -67.456 -20.767 1.00 34.64 114 HIS C O 1
ATOM 5815 N N . LEU C 1 115 ? 50.183 -67.251 -22.541 1.00 32.28 115 LEU C N 1
ATOM 5816 C CA . LEU C 1 115 ? 50.506 -68.629 -23.045 1.00 40.76 115 LEU C CA 1
ATOM 5817 C C . LEU C 1 115 ? 52.016 -68.857 -23.289 1.00 37.40 115 LEU C C 1
ATOM 5818 O O . LEU C 1 115 ? 52.545 -69.914 -22.950 1.00 37.19 115 LEU C O 1
ATOM 5823 N N . ASP C 1 116 ? 52.679 -67.847 -23.864 1.00 41.19 116 ASP C N 1
ATOM 5824 C CA . ASP C 1 116 ? 54.146 -67.855 -24.081 1.00 42.63 116 ASP C CA 1
ATOM 5825 C C . ASP C 1 116 ? 54.947 -67.830 -22.742 1.00 47.21 116 ASP C C 1
ATOM 5826 O O . ASP C 1 116 ? 55.937 -68.538 -22.598 1.00 56.53 116 ASP C O 1
ATOM 5831 N N . ALA C 1 117 ? 54.520 -66.999 -21.791 1.00 44.16 117 ALA C N 1
ATOM 5832 C CA . ALA C 1 117 ? 54.969 -67.066 -20.394 1.00 40.12 117 ALA C CA 1
ATOM 5833 C C . ALA C 1 117 ? 54.704 -68.460 -19.718 1.00 41.85 117 ALA C C 1
ATOM 5834 O O . ALA C 1 117 ? 55.154 -68.702 -18.584 1.00 39.12 117 ALA C O 1
ATOM 5836 N N . GLY C 1 118 ? 53.955 -69.369 -20.372 1.00 36.54 118 GLY C N 1
ATOM 5837 C CA . GLY C 1 118 ? 53.764 -70.734 -19.875 1.00 34.23 118 GLY C CA 1
ATOM 5838 C C . GLY C 1 118 ? 52.431 -71.060 -19.267 1.00 39.64 118 GLY C C 1
ATOM 5839 O O . GLY C 1 118 ? 52.238 -72.158 -18.732 1.00 36.13 118 GLY C O 1
ATOM 5840 N N . ALA C 1 119 ? 51.486 -70.097 -19.333 1.00 39.45 119 ALA C N 1
ATOM 5841 C CA . ALA C 1 119 ? 50.172 -70.268 -18.754 1.00 39.38 119 ALA C CA 1
ATOM 5842 C C . ALA C 1 119 ? 49.372 -71.236 -19.592 1.00 35.54 119 ALA C C 1
ATOM 5843 O O . ALA C 1 119 ? 49.451 -71.203 -20.816 1.00 40.17 119 ALA C O 1
ATOM 5845 N N . LYS C 1 120 ? 48.552 -72.046 -18.933 1.00 35.16 120 LYS C N 1
ATOM 5846 C CA . LYS C 1 120 ? 47.660 -72.956 -19.679 1.00 33.40 120 LYS C CA 1
ATOM 5847 C C . LYS C 1 120 ? 46.444 -72.219 -20.254 1.00 40.41 120 LYS C C 1
ATOM 5848 O O . LYS C 1 120 ? 46.170 -72.290 -21.465 1.00 37.51 120 LYS C O 1
ATOM 5854 N N . ARG C 1 121 ? 45.736 -71.475 -19.400 1.00 35.14 121 ARG C N 1
ATOM 5855 C CA . ARG C 1 121 ? 44.505 -70.750 -19.848 1.00 39.13 121 ARG C CA 1
ATOM 5856 C C . ARG C 1 121 ? 44.503 -69.268 -19.441 1.00 36.94 121 ARG C C 1
ATOM 5857 O O . ARG C 1 121 ? 45.224 -68.869 -18.525 1.00 32.72 121 ARG C O 1
ATOM 5865 N N . VAL C 1 122 ? 43.652 -68.496 -20.105 1.00 31.74 122 VAL C N 1
ATOM 5866 C CA . VAL C 1 122 ? 43.451 -67.110 -19.755 1.00 32.18 122 VAL C CA 1
ATOM 5867 C C . VAL C 1 122 ? 41.974 -66.840 -19.738 1.00 30.74 122 VAL C C 1
ATOM 5868 O O . VAL C 1 122 ? 41.262 -67.300 -20.645 1.00 31.99 122 VAL C O 1
ATOM 5872 N N . LEU C 1 123 ? 41.512 -66.089 -18.718 1.00 26.23 123 LEU C N 1
ATOM 5873 C CA . LEU C 1 123 ? 40.116 -65.539 -18.742 1.00 23.47 123 LEU C CA 1
ATOM 5874 C C . LEU C 1 123 ? 40.321 -64.026 -18.664 1.00 23.61 123 LEU C C 1
ATOM 5875 O O . LEU C 1 123 ? 40.944 -63.555 -17.716 1.00 21.93 123 LEU C O 1
ATOM 5880 N N . ILE C 1 124 ? 39.857 -63.311 -19.694 1.00 20.91 124 ILE C N 1
ATOM 5881 C CA . ILE C 1 124 ? 40.060 -61.925 -19.850 1.00 22.23 124 ILE C CA 1
ATOM 5882 C C . ILE C 1 124 ? 38.836 -61.226 -19.240 1.00 22.16 124 ILE C C 1
ATOM 5883 O O . ILE C 1 124 ? 37.682 -61.574 -19.566 1.00 20.19 124 ILE C O 1
ATOM 5888 N N . SER C 1 125 ? 39.088 -60.194 -18.447 1.00 20.51 125 SER C N 1
ATOM 5889 C CA . SER C 1 125 ? 38.011 -59.523 -17.698 1.00 20.78 125 SER C CA 1
ATOM 5890 C C . SER C 1 125 ? 37.377 -58.438 -18.537 1.00 19.76 125 SER C C 1
ATOM 5891 O O . SER C 1 125 ? 36.965 -57.398 -18.007 1.00 22.12 125 SER C O 1
ATOM 5894 N N . ALA C 1 126 ? 37.174 -58.691 -19.831 1.00 21.01 126 ALA C N 1
ATOM 5895 C CA . ALA C 1 126 ? 36.697 -57.682 -20.753 1.00 22.13 126 ALA C CA 1
ATOM 5896 C C . ALA C 1 126 ? 36.329 -58.320 -22.084 1.00 21.82 126 ALA C C 1
ATOM 5897 O O . ALA C 1 126 ? 36.757 -59.444 -22.368 1.00 21.85 126 ALA C O 1
ATOM 5899 N N . PRO C 1 127 ? 35.594 -57.577 -22.927 1.00 20.76 127 PRO C N 1
ATOM 5900 C CA . PRO C 1 127 ? 35.409 -58.023 -24.301 1.00 22.14 127 PRO C CA 1
ATOM 5901 C C . PRO C 1 127 ? 36.769 -58.193 -24.963 1.00 24.86 127 PRO C C 1
ATOM 5902 O O . PRO C 1 127 ? 37.662 -57.311 -24.741 1.00 28.01 127 PRO C O 1
ATOM 5906 N N . ALA C 1 128 ? 36.914 -59.248 -25.757 1.00 23.62 128 ALA C N 1
ATOM 5907 C CA . ALA C 1 128 ? 38.204 -59.556 -26.360 1.00 23.78 128 ALA C CA 1
ATOM 5908 C C . ALA C 1 128 ? 38.092 -60.104 -27.810 1.00 26.99 128 ALA C C 1
ATOM 5909 O O . ALA C 1 128 ? 38.864 -60.967 -28.254 1.00 29.61 128 ALA C O 1
ATOM 5911 N N . GLY C 1 129 ? 37.147 -59.555 -28.551 1.00 25.08 129 GLY C N 1
ATOM 5912 C CA . GLY C 1 129 ? 37.019 -59.858 -29.969 1.00 26.41 129 GLY C CA 1
ATOM 5913 C C . GLY C 1 129 ? 36.022 -60.959 -30.240 1.00 25.82 129 GLY C C 1
ATOM 5914 O O . GLY C 1 129 ? 35.311 -61.430 -29.375 1.00 26.59 129 GLY C O 1
ATOM 5915 N N . SER C 1 130 ? 35.910 -61.336 -31.480 1.00 29.07 130 SER C N 1
ATOM 5916 C CA . SER C 1 130 ? 34.889 -62.334 -31.839 1.00 30.22 130 SER C CA 1
ATOM 5917 C C . SER C 1 130 ? 35.522 -63.645 -32.266 1.00 32.69 130 SER C C 1
ATOM 5918 O O . SER C 1 130 ? 34.832 -64.617 -32.576 1.00 32.01 130 SER C O 1
ATOM 5921 N N . ASP C 1 131 ? 36.851 -63.690 -32.265 1.00 30.17 131 ASP C N 1
ATOM 5922 C CA . ASP C 1 131 ? 37.571 -64.944 -32.557 1.00 34.85 131 ASP C CA 1
ATOM 5923 C C . ASP C 1 131 ? 37.831 -65.836 -31.339 1.00 35.45 131 ASP C C 1
ATOM 5924 O O . ASP C 1 131 ? 38.614 -66.769 -31.415 1.00 33.85 131 ASP C O 1
ATOM 5929 N N . LEU C 1 132 ? 37.190 -65.562 -30.212 1.00 32.17 132 LEU C N 1
ATOM 5930 C CA . LEU C 1 132 ? 37.157 -66.471 -29.068 1.00 30.88 132 LEU C CA 1
ATOM 5931 C C . LEU C 1 132 ? 35.748 -66.460 -28.443 1.00 29.24 132 LEU C C 1
ATOM 5932 O O . LEU C 1 132 ? 34.889 -65.721 -28.933 1.00 25.30 132 LEU C O 1
ATOM 5937 N N . LYS C 1 133 ? 35.506 -67.269 -27.409 1.00 27.16 133 LYS C N 1
ATOM 5938 C CA . LYS C 1 133 ? 34.179 -67.326 -26.784 1.00 28.32 133 LYS C CA 1
ATOM 5939 C C . LYS C 1 133 ? 34.011 -66.202 -25.745 1.00 26.45 133 LYS C C 1
ATOM 5940 O O . LYS C 1 133 ? 34.985 -65.827 -25.039 1.00 25.54 133 LYS C O 1
ATOM 5946 N N . THR C 1 134 ? 32.800 -65.636 -25.707 1.00 23.11 134 THR C N 1
ATOM 5947 C CA . THR C 1 134 ? 32.483 -64.622 -24.709 1.00 23.18 134 THR C CA 1
ATOM 5948 C C . THR C 1 134 ? 31.423 -65.239 -23.862 1.00 21.69 134 THR C C 1
ATOM 5949 O O . THR C 1 134 ? 30.357 -65.556 -24.372 1.00 20.80 134 THR C O 1
ATOM 5953 N N . ILE C 1 135 ? 31.713 -65.446 -22.571 1.00 21.91 135 ILE C N 1
ATOM 5954 C CA . ILE C 1 135 ? 30.804 -66.107 -21.673 1.00 21.88 135 ILE C CA 1
ATOM 5955 C C . ILE C 1 135 ? 30.149 -65.172 -20.633 1.00 20.65 135 ILE C C 1
ATOM 5956 O O . ILE C 1 135 ? 30.859 -64.462 -19.856 1.00 20.01 135 ILE C O 1
ATOM 5961 N N . VAL C 1 136 ? 28.818 -65.202 -20.640 1.00 18.93 136 VAL C N 1
ATOM 5962 C CA . VAL C 1 136 ? 27.994 -64.671 -19.513 1.00 18.78 136 VAL C CA 1
ATOM 5963 C C . VAL C 1 136 ? 27.507 -65.866 -18.740 1.00 18.17 136 VAL C C 1
ATOM 5964 O O . VAL C 1 136 ? 26.608 -66.683 -19.200 1.00 19.99 136 VAL C O 1
ATOM 5968 N N . TYR C 1 137 ? 28.024 -65.986 -17.531 1.00 17.85 137 TYR C N 1
ATOM 5969 C CA . TYR C 1 137 ? 27.610 -67.106 -16.674 1.00 19.50 137 TYR C CA 1
ATOM 5970 C C . TYR C 1 137 ? 26.103 -67.085 -16.403 1.00 20.65 137 TYR C C 1
ATOM 5971 O O . TYR C 1 137 ? 25.497 -66.000 -16.162 1.00 18.30 137 TYR C O 1
ATOM 5980 N N . ASN C 1 138 ? 25.490 -68.252 -16.590 1.00 18.98 138 ASN C N 1
ATOM 5981 C CA . ASN C 1 138 ? 24.051 -68.459 -16.525 1.00 19.74 138 ASN C CA 1
ATOM 5982 C C . ASN C 1 138 ? 23.252 -67.924 -17.700 1.00 19.34 138 ASN C C 1
ATOM 5983 O O . ASN C 1 138 ? 22.069 -67.951 -17.621 1.00 19.31 138 ASN C O 1
ATOM 5988 N N . VAL C 1 139 ? 23.905 -67.558 -18.791 1.00 19.52 139 VAL C N 1
ATOM 5989 C CA . VAL C 1 139 ? 23.305 -67.434 -20.109 1.00 20.12 139 VAL C CA 1
ATOM 5990 C C . VAL C 1 139 ? 23.866 -68.483 -21.083 1.00 25.18 139 VAL C C 1
ATOM 5991 O O . VAL C 1 139 ? 23.090 -69.258 -21.654 1.00 22.78 139 VAL C O 1
ATOM 5995 N N . ASN C 1 140 ? 25.176 -68.524 -21.224 1.00 22.88 140 ASN C N 1
ATOM 5996 C CA . ASN C 1 140 ? 25.834 -69.310 -22.264 1.00 22.22 140 ASN C CA 1
ATOM 5997 C C . ASN C 1 140 ? 27.097 -70.009 -21.778 1.00 22.18 140 ASN C C 1
ATOM 5998 O O . ASN C 1 140 ? 27.899 -70.376 -22.635 1.00 26.08 140 ASN C O 1
ATOM 6003 N N . ASP C 1 141 ? 27.255 -70.248 -20.465 1.00 22.73 141 ASP C N 1
ATOM 6004 C CA . ASP C 1 141 ? 28.496 -70.869 -20.001 1.00 23.89 141 ASP C CA 1
ATOM 6005 C C . ASP C 1 141 ? 28.570 -72.350 -20.479 1.00 29.63 141 ASP C C 1
ATOM 6006 O O . ASP C 1 141 ? 29.617 -72.954 -20.395 1.00 25.33 141 ASP C O 1
ATOM 6011 N N . ASP C 1 142 ? 27.453 -72.941 -20.898 1.00 31.13 142 ASP C N 1
ATOM 6012 C CA . ASP C 1 142 ? 27.568 -74.277 -21.536 1.00 35.86 142 ASP C CA 1
ATOM 6013 C C . ASP C 1 142 ? 28.304 -74.393 -22.846 1.00 34.86 142 ASP C C 1
ATOM 6014 O O . ASP C 1 142 ? 28.612 -75.493 -23.262 1.00 41.49 142 ASP C O 1
ATOM 6019 N N . ILE C 1 143 ? 28.667 -73.317 -23.478 1.00 31.30 143 ILE C N 1
ATOM 6020 C CA . ILE C 1 143 ? 29.514 -73.452 -24.649 1.00 35.59 143 ILE C CA 1
ATOM 6021 C C . ILE C 1 143 ? 31.019 -73.659 -24.352 1.00 35.54 143 ILE C C 1
ATOM 6022 O O . ILE C 1 143 ? 31.831 -73.853 -25.308 1.00 34.07 143 ILE C O 1
ATOM 6027 N N . LEU C 1 144 ? 31.419 -73.625 -23.075 1.00 34.06 144 LEU C N 1
ATOM 6028 C CA . LEU C 1 144 ? 32.810 -73.870 -22.795 1.00 35.82 144 LEU C CA 1
ATOM 6029 C C . LEU C 1 144 ? 33.138 -75.362 -22.999 1.00 37.75 144 LEU C C 1
ATOM 6030 O O . LEU C 1 144 ? 32.313 -76.243 -22.665 1.00 42.79 144 LEU C O 1
ATOM 6035 N N . THR C 1 145 ? 34.357 -75.618 -23.485 1.00 44.21 145 THR C N 1
ATOM 6036 C CA . THR C 1 145 ? 34.914 -76.983 -23.469 1.00 47.86 145 THR C CA 1
ATOM 6037 C C . THR C 1 145 ? 36.336 -77.024 -22.919 1.00 52.16 145 THR C C 1
ATOM 6038 O O . THR C 1 145 ? 36.934 -76.016 -22.562 1.00 43.09 145 THR C O 1
ATOM 6042 N N . ALA C 1 146 ? 36.883 -78.229 -22.860 1.00 54.13 146 ALA C N 1
ATOM 6043 C CA . ALA C 1 146 ? 38.265 -78.408 -22.488 1.00 48.76 146 ALA C CA 1
ATOM 6044 C C . ALA C 1 146 ? 39.209 -77.828 -23.514 1.00 44.43 146 ALA C C 1
ATOM 6045 O O . ALA C 1 146 ? 40.314 -77.493 -23.158 1.00 46.97 146 ALA C O 1
ATOM 6047 N N . ASP C 1 147 ? 38.788 -77.685 -24.768 1.00 45.19 147 ASP C N 1
ATOM 6048 C CA . ASP C 1 147 ? 39.679 -77.224 -25.788 1.00 46.88 147 ASP C CA 1
ATOM 6049 C C . ASP C 1 147 ? 40.055 -75.742 -25.605 1.00 45.90 147 ASP C C 1
ATOM 6050 O O . ASP C 1 147 ? 41.117 -75.311 -26.092 1.00 41.23 147 ASP C O 1
ATOM 6055 N N . ASP C 1 148 ? 39.234 -74.973 -24.884 1.00 39.79 148 ASP C N 1
ATOM 6056 C CA . ASP C 1 148 ? 39.407 -73.503 -24.872 1.00 35.82 148 ASP C CA 1
ATOM 6057 C C . ASP C 1 148 ? 40.553 -73.037 -24.035 1.00 34.60 148 ASP C C 1
ATOM 6058 O O . ASP C 1 148 ? 40.788 -73.565 -22.933 1.00 36.27 148 ASP C O 1
ATOM 6063 N N . ARG C 1 149 ? 41.275 -72.054 -24.569 1.00 38.17 149 ARG C N 1
ATOM 6064 C CA . ARG C 1 149 ? 42.464 -71.585 -23.901 1.00 42.03 149 ARG C CA 1
ATOM 6065 C C . ARG C 1 149 ? 42.364 -70.153 -23.464 1.00 37.36 149 ARG C C 1
ATOM 6066 O O . ARG C 1 149 ? 42.739 -69.890 -22.325 1.00 33.64 149 ARG C O 1
ATOM 6074 N N . ILE C 1 150 ? 41.893 -69.258 -24.348 1.00 30.45 150 ILE C N 1
ATOM 6075 C CA . ILE C 1 150 ? 41.652 -67.872 -24.005 1.00 29.75 150 ILE C CA 1
ATOM 6076 C C . ILE C 1 150 ? 40.168 -67.617 -24.177 1.00 30.41 150 ILE C C 1
ATOM 6077 O O . ILE C 1 150 ? 39.609 -67.796 -25.285 1.00 27.54 150 ILE C O 1
ATOM 6082 N N . VAL C 1 151 ? 39.530 -67.130 -23.101 1.00 28.52 151 VAL C N 1
ATOM 6083 C CA . VAL C 1 151 ? 38.072 -66.868 -23.077 1.00 23.37 151 VAL C CA 1
ATOM 6084 C C . VAL C 1 151 ? 37.793 -65.446 -22.548 1.00 24.94 151 VAL C C 1
ATOM 6085 O O . VAL C 1 151 ? 38.576 -64.935 -21.740 1.00 24.41 151 VAL C O 1
ATOM 6089 N N . SER C 1 152 ? 36.729 -64.812 -23.074 1.00 24.94 152 SER C N 1
ATOM 6090 C CA . SER C 1 152 ? 36.279 -63.481 -22.631 1.00 22.74 152 SER C CA 1
ATOM 6091 C C . SER C 1 152 ? 35.161 -63.657 -21.619 1.00 22.21 152 SER C C 1
ATOM 6092 O O . SER C 1 152 ? 34.243 -64.468 -21.827 1.00 18.91 152 SER C O 1
ATOM 6095 N N . ALA C 1 153 ? 35.236 -62.920 -20.503 1.00 19.44 153 ALA C N 1
ATOM 6096 C CA . ALA C 1 153 ? 34.173 -62.920 -19.480 1.00 19.75 153 ALA C CA 1
ATOM 6097 C C . ALA C 1 153 ? 33.185 -61.795 -19.785 1.00 21.24 153 ALA C C 1
ATOM 6098 O O . ALA C 1 153 ? 32.292 -61.565 -18.977 1.00 24.30 153 ALA C O 1
ATOM 6100 N N . GLY C 1 154 ? 33.324 -61.163 -20.946 1.00 21.06 154 GLY C N 1
ATOM 6101 C CA . GLY C 1 154 ? 32.495 -60.098 -21.387 1.00 21.15 154 GLY C CA 1
ATOM 6102 C C . GLY C 1 154 ? 32.837 -58.787 -20.682 1.00 23.14 154 GLY C C 1
ATOM 6103 O O . GLY C 1 154 ? 33.835 -58.699 -19.963 1.00 21.61 154 GLY C O 1
ATOM 6104 N N . SER C 1 155 ? 31.997 -57.793 -20.892 1.00 20.52 155 SER C N 1
ATOM 6105 C CA . SER C 1 155 ? 32.005 -56.586 -20.082 1.00 19.25 155 SER C CA 1
ATOM 6106 C C . SER C 1 155 ? 31.006 -56.623 -18.977 1.00 18.76 155 SER C C 1
ATOM 6107 O O . SER C 1 155 ? 30.173 -57.494 -18.891 1.00 17.24 155 SER C O 1
ATOM 6110 N N . CYS C 1 156 ? 31.094 -55.597 -18.112 1.00 15.99 156 CYS C N 1
ATOM 6111 C CA . CYS C 1 156 ? 30.147 -55.377 -17.081 1.00 15.97 156 CYS C CA 1
ATOM 6112 C C . CYS C 1 156 ? 28.761 -55.153 -17.690 1.00 14.58 156 CYS C C 1
ATOM 6113 O O . CYS C 1 156 ? 27.851 -55.851 -17.284 1.00 16.94 156 CYS C O 1
ATOM 6116 N N . THR C 1 157 ? 28.670 -54.373 -18.725 1.00 14.05 157 THR C N 1
ATOM 6117 C CA . THR C 1 157 ? 27.371 -54.124 -19.338 1.00 14.62 157 THR C CA 1
ATOM 6118 C C . THR C 1 157 ? 26.781 -55.379 -20.032 1.00 14.59 157 THR C C 1
ATOM 6119 O O . THR C 1 157 ? 25.568 -55.621 -19.924 1.00 13.19 157 THR C O 1
ATOM 6123 N N . THR C 1 158 ? 27.640 -56.187 -20.641 1.00 14.10 158 THR C N 1
ATOM 6124 C CA . THR C 1 158 ? 27.175 -57.460 -21.240 1.00 15.25 158 THR C CA 1
ATOM 6125 C C . THR C 1 158 ? 26.554 -58.370 -20.189 1.00 13.70 158 THR C C 1
ATOM 6126 O O . THR C 1 158 ? 25.509 -58.937 -20.382 1.00 15.42 158 THR C O 1
ATOM 6130 N N . ASN C 1 159 ? 27.142 -58.440 -18.989 1.00 14.54 159 ASN C N 1
ATOM 6131 C CA . ASN C 1 159 ? 26.701 -59.292 -17.975 1.00 13.85 159 ASN C CA 1
ATOM 6132 C C . ASN C 1 159 ? 25.391 -58.768 -17.330 1.00 13.99 159 ASN C C 1
ATOM 6133 O O . ASN C 1 159 ? 24.647 -59.552 -16.769 1.00 13.43 159 ASN C O 1
ATOM 6138 N N . CYS C 1 160 ? 25.139 -57.460 -17.426 1.00 13.36 160 CYS C N 1
ATOM 6139 C CA . CYS C 1 160 ? 23.844 -56.933 -17.026 1.00 13.33 160 CYS C CA 1
ATOM 6140 C C . CYS C 1 160 ? 22.738 -57.194 -18.117 1.00 12.98 160 CYS C C 1
ATOM 6141 O O . CYS C 1 160 ? 21.651 -57.662 -17.790 1.00 16.29 160 CYS C O 1
ATOM 6144 N N . LEU C 1 161 ? 23.032 -56.772 -19.306 1.00 11.60 161 LEU C N 1
ATOM 6145 C CA . LEU C 1 161 ? 22.086 -56.735 -20.451 1.00 12.77 161 LEU C CA 1
ATOM 6146 C C . LEU C 1 161 ? 21.758 -58.192 -20.868 1.00 15.09 161 LEU C C 1
ATOM 6147 O O . LEU C 1 161 ? 20.639 -58.505 -21.221 1.00 15.51 161 LEU C O 1
ATOM 6152 N N . ALA C 1 162 ? 22.743 -59.045 -20.861 1.00 15.17 162 ALA C N 1
ATOM 6153 C CA . ALA C 1 162 ? 22.509 -60.354 -21.497 1.00 16.06 162 ALA C CA 1
ATOM 6154 C C . ALA C 1 162 ? 21.361 -61.173 -20.896 1.00 16.11 162 ALA C C 1
ATOM 6155 O O . ALA C 1 162 ? 20.541 -61.676 -21.671 1.00 17.29 162 ALA C O 1
ATOM 6157 N N . PRO C 1 163 ? 21.260 -61.348 -19.569 1.00 14.69 163 PRO C N 1
ATOM 6158 C CA . PRO C 1 163 ? 20.161 -62.197 -19.122 1.00 16.28 163 PRO C CA 1
ATOM 6159 C C . PRO C 1 163 ? 18.802 -61.501 -19.340 1.00 15.19 163 PRO C C 1
ATOM 6160 O O . PRO C 1 163 ? 17.801 -62.158 -19.553 1.00 15.82 163 PRO C O 1
ATOM 6164 N N . LEU C 1 164 ? 18.775 -60.184 -19.163 1.00 14.60 164 LEU C N 1
ATOM 6165 C CA . LEU C 1 164 ? 17.554 -59.414 -19.371 1.00 14.07 164 LEU C CA 1
ATOM 6166 C C . LEU C 1 164 ? 17.096 -59.660 -20.823 1.00 14.14 164 LEU C C 1
ATOM 6167 O O . LEU C 1 164 ? 15.922 -60.020 -21.042 1.00 13.39 164 LEU C O 1
ATOM 6172 N N . ALA C 1 165 ? 17.987 -59.427 -21.788 1.00 12.53 165 ALA C N 1
ATOM 6173 C CA . ALA C 1 165 ? 17.624 -59.545 -23.215 1.00 14.50 165 ALA C CA 1
ATOM 6174 C C . ALA C 1 165 ? 17.310 -61.012 -23.532 1.00 16.23 165 ALA C C 1
ATOM 6175 O O . ALA C 1 165 ? 16.374 -61.316 -24.281 1.00 14.54 165 ALA C O 1
ATOM 6177 N N . PHE C 1 166 ? 18.067 -61.908 -22.913 1.00 16.85 166 PHE C N 1
ATOM 6178 C CA . PHE C 1 166 ? 17.925 -63.322 -23.183 1.00 17.75 166 PHE C CA 1
ATOM 6179 C C . PHE C 1 166 ? 16.511 -63.794 -22.800 1.00 18.77 166 PHE C C 1
ATOM 6180 O O . PHE C 1 166 ? 15.838 -64.467 -23.593 1.00 16.52 166 PHE C O 1
ATOM 6188 N N . PHE C 1 167 ? 16.096 -63.509 -21.564 1.00 15.46 167 PHE C N 1
ATOM 6189 C CA . PHE C 1 167 ? 14.811 -63.993 -21.121 1.00 16.33 167 PHE C CA 1
ATOM 6190 C C . PHE C 1 167 ? 13.688 -63.233 -21.764 1.00 16.61 167 PHE C C 1
ATOM 6191 O O . PHE C 1 167 ? 12.673 -63.805 -22.085 1.00 16.55 167 PHE C O 1
ATOM 6199 N N . GLU C 1 168 ? 13.845 -61.917 -21.911 1.00 14.65 168 GLU C N 1
ATOM 6200 C CA . GLU C 1 168 ? 12.811 -61.175 -22.620 1.00 14.96 168 GLU C CA 1
ATOM 6201 C C . GLU C 1 168 ? 12.568 -61.683 -24.037 1.00 15.08 168 GLU C C 1
ATOM 6202 O O . GLU C 1 168 ? 11.433 -61.808 -24.489 1.00 15.27 168 GLU C O 1
ATOM 6208 N N . ASN C 1 169 ? 13.651 -61.952 -24.745 1.00 15.79 169 ASN C N 1
ATOM 6209 C CA . ASN C 1 169 ? 13.573 -62.519 -26.075 1.00 17.00 169 ASN C CA 1
ATOM 6210 C C . ASN C 1 169 ? 12.923 -63.903 -26.051 1.00 17.19 169 ASN C C 1
ATOM 6211 O O . ASN C 1 169 ? 12.051 -64.153 -26.884 1.00 16.64 169 ASN C O 1
ATOM 6216 N N . LYS C 1 170 ? 13.308 -64.742 -25.114 1.00 17.63 170 LYS C N 1
ATOM 6217 C CA . LYS C 1 170 ? 12.717 -66.066 -25.029 1.00 21.85 170 LYS C CA 1
ATOM 6218 C C . LYS C 1 170 ? 11.194 -66.011 -24.792 1.00 21.05 170 LYS C C 1
ATOM 6219 O O . LYS C 1 170 ? 10.429 -66.810 -25.402 1.00 17.74 170 LYS C O 1
ATOM 6225 N N . GLU C 1 171 ? 10.736 -65.093 -23.943 1.00 17.32 171 GLU C N 1
ATOM 6226 C CA . GLU C 1 171 ? 9.355 -64.991 -23.633 1.00 16.89 171 GLU C CA 1
ATOM 6227 C C . GLU C 1 171 ? 8.545 -64.312 -24.679 1.00 17.85 171 GLU C C 1
ATOM 6228 O O . GLU C 1 171 ? 7.384 -64.703 -24.899 1.00 18.83 171 GLU C O 1
ATOM 6234 N N . PHE C 1 172 ? 9.088 -63.305 -25.348 1.00 16.16 172 PHE C N 1
ATOM 6235 C CA . PHE C 1 172 ? 8.320 -62.382 -26.169 1.00 16.76 172 PHE C CA 1
ATOM 6236 C C . PHE C 1 172 ? 8.790 -62.184 -27.577 1.00 15.61 172 PHE C C 1
ATOM 6237 O O . PHE C 1 172 ? 8.054 -61.690 -28.394 1.00 18.15 172 PHE C O 1
ATOM 6245 N N . GLY C 1 173 ? 10.038 -62.486 -27.845 1.00 17.82 173 GLY C N 1
ATOM 6246 C CA . GLY C 1 173 ? 10.697 -62.153 -29.124 1.00 16.18 173 GLY C CA 1
ATOM 6247 C C . GLY C 1 173 ? 11.084 -60.700 -29.292 1.00 16.91 173 GLY C C 1
ATOM 6248 O O . GLY C 1 173 ? 10.236 -59.842 -29.434 1.00 19.40 173 GLY C O 1
ATOM 6249 N N . ILE C 1 174 ? 12.376 -60.410 -29.252 1.00 15.85 174 ILE C N 1
ATOM 6250 C CA . ILE C 1 174 ? 12.826 -59.045 -29.530 1.00 16.62 174 ILE C CA 1
ATOM 6251 C C . ILE C 1 174 ? 13.038 -58.921 -31.036 1.00 15.54 174 ILE C C 1
ATOM 6252 O O . ILE C 1 174 ? 13.814 -59.665 -31.625 1.00 19.55 174 ILE C O 1
ATOM 6257 N N . LYS C 1 175 ? 12.371 -57.956 -31.649 1.00 15.93 175 LYS C N 1
ATOM 6258 C CA . LYS C 1 175 ? 12.604 -57.615 -33.028 1.00 17.36 175 LYS C CA 1
ATOM 6259 C C . LYS C 1 175 ? 13.801 -56.672 -33.212 1.00 16.84 175 LYS C C 1
ATOM 6260 O O . LYS C 1 175 ? 14.675 -56.848 -34.088 1.00 16.58 175 LYS C O 1
ATOM 6266 N N . VAL C 1 176 ? 13.829 -55.652 -32.383 1.00 15.58 176 VAL C N 1
ATOM 6267 C CA . VAL C 1 176 ? 14.902 -54.691 -32.363 1.00 15.89 176 VAL C CA 1
ATOM 6268 C C . VAL C 1 176 ? 14.866 -54.023 -30.950 1.00 15.54 176 VAL C C 1
ATOM 6269 O O . VAL C 1 176 ? 13.822 -54.004 -30.313 1.00 13.83 176 VAL C O 1
ATOM 6273 N N . GLY C 1 177 ? 16.034 -53.532 -30.513 1.00 15.15 177 GLY C N 1
ATOM 6274 C CA . GLY C 1 177 ? 16.117 -52.868 -29.216 1.00 14.38 177 GLY C CA 1
ATOM 6275 C C . GLY C 1 177 ? 17.259 -51.914 -29.137 1.00 14.20 177 GLY C C 1
ATOM 6276 O O . GLY C 1 177 ? 18.284 -52.071 -29.852 1.00 13.75 177 GLY C O 1
ATOM 6277 N N . THR C 1 178 ? 17.143 -50.909 -28.235 1.00 12.93 178 THR C N 1
ATOM 6278 C CA . THR C 1 178 ? 18.241 -50.034 -27.967 1.00 12.80 178 THR C CA 1
ATOM 6279 C C . THR C 1 178 ? 18.349 -49.861 -26.452 1.00 14.37 178 THR C C 1
ATOM 6280 O O . THR C 1 178 ? 17.372 -49.946 -25.758 1.00 12.23 178 THR C O 1
ATOM 6284 N N . MET C 1 179 ? 19.576 -49.731 -25.985 1.00 13.49 179 MET C N 1
ATOM 6285 C CA . MET C 1 179 ? 19.931 -49.643 -24.574 1.00 14.81 179 MET C CA 1
ATOM 6286 C C . MET C 1 179 ? 20.529 -48.288 -24.293 1.00 12.64 179 MET C C 1
ATOM 6287 O O . MET C 1 179 ? 21.299 -47.746 -25.101 1.00 12.16 179 MET C O 1
ATOM 6292 N N . THR C 1 180 ? 20.268 -47.833 -23.060 1.00 13.48 180 THR C N 1
ATOM 6293 C CA . THR C 1 180 ? 21.034 -46.726 -22.443 1.00 13.58 180 THR C CA 1
ATOM 6294 C C . THR C 1 180 ? 21.390 -47.188 -21.072 1.00 12.25 180 THR C C 1
ATOM 6295 O O . THR C 1 180 ? 20.506 -47.541 -20.322 1.00 12.10 180 THR C O 1
ATOM 6299 N N . THR C 1 181 ? 22.684 -47.277 -20.801 1.00 12.88 181 THR C N 1
ATOM 6300 C CA . THR C 1 181 ? 23.156 -47.599 -19.468 1.00 13.32 181 THR C CA 1
ATOM 6301 C C . THR C 1 181 ? 23.576 -46.296 -18.754 1.00 15.29 181 THR C C 1
ATOM 6302 O O . THR C 1 181 ? 24.432 -45.577 -19.235 1.00 14.22 181 THR C O 1
ATOM 6306 N N . ILE C 1 182 ? 22.993 -46.064 -17.591 1.00 12.83 182 ILE C N 1
ATOM 6307 C CA . ILE C 1 182 ? 23.276 -44.877 -16.736 1.00 13.78 182 ILE C CA 1
ATOM 6308 C C . ILE C 1 182 ? 24.298 -45.439 -15.712 1.00 12.20 182 ILE C C 1
ATOM 6309 O O . ILE C 1 182 ? 23.955 -46.160 -14.775 1.00 12.45 182 ILE C O 1
ATOM 6314 N N . HIS C 1 183 ? 25.549 -45.145 -16.003 1.00 13.24 183 HIS C N 1
ATOM 6315 C CA . HIS C 1 183 ? 26.708 -45.931 -15.572 1.00 12.72 183 HIS C CA 1
ATOM 6316 C C . HIS C 1 183 ? 27.598 -45.044 -14.645 1.00 13.12 183 HIS C C 1
ATOM 6317 O O . HIS C 1 183 ? 27.929 -43.914 -14.983 1.00 11.81 183 HIS C O 1
ATOM 6324 N N . ALA C 1 184 ? 28.067 -45.645 -13.548 1.00 11.62 184 ALA C N 1
ATOM 6325 C CA . ALA C 1 184 ? 29.112 -45.016 -12.691 1.00 12.07 184 ALA C CA 1
ATOM 6326 C C . ALA C 1 184 ? 30.317 -44.663 -13.510 1.00 11.91 184 ALA C C 1
ATOM 6327 O O . ALA C 1 184 ? 30.617 -45.326 -14.502 1.00 12.34 184 ALA C O 1
ATOM 6329 N N . TYR C 1 185 ? 31.019 -43.591 -13.106 1.00 12.15 185 TYR C N 1
ATOM 6330 C CA . TYR C 1 185 ? 32.269 -43.299 -13.702 1.00 11.69 185 TYR C CA 1
ATOM 6331 C C . TYR C 1 185 ? 33.284 -44.432 -13.436 1.00 12.56 185 TYR C C 1
ATOM 6332 O O . TYR C 1 185 ? 33.165 -45.112 -12.437 1.00 13.00 185 TYR C O 1
ATOM 6341 N N . THR C 1 186 ? 34.272 -44.554 -14.309 1.00 12.97 186 THR C N 1
ATOM 6342 C CA . THR C 1 186 ? 35.309 -45.593 -14.193 1.00 14.93 186 THR C CA 1
ATOM 6343 C C . THR C 1 186 ? 36.705 -44.980 -14.364 1.00 14.26 186 THR C C 1
ATOM 6344 O O . THR C 1 186 ? 36.860 -43.789 -14.683 1.00 13.82 186 THR C O 1
ATOM 6348 N N . SER C 1 187 ? 37.731 -45.829 -14.196 1.00 14.20 187 SER C N 1
ATOM 6349 C CA . SER C 1 187 ? 39.118 -45.387 -14.262 1.00 16.41 187 SER C CA 1
ATOM 6350 C C . SER C 1 187 ? 39.632 -44.862 -15.562 1.00 17.38 187 SER C C 1
ATOM 6351 O O . SER C 1 187 ? 40.714 -44.316 -15.617 1.00 21.35 187 SER C O 1
ATOM 6354 N N . THR C 1 188 ? 38.896 -45.063 -16.637 1.00 17.48 188 THR C N 1
ATOM 6355 C CA . THR C 1 188 ? 39.308 -44.598 -17.914 1.00 19.54 188 THR C CA 1
ATOM 6356 C C . THR C 1 188 ? 38.986 -43.059 -17.961 1.00 18.87 188 THR C C 1
ATOM 6357 O O . THR C 1 188 ? 39.481 -42.385 -18.798 1.00 18.74 188 THR C O 1
ATOM 6361 N N . GLN C 1 189 ? 38.162 -42.571 -17.048 1.00 14.82 189 GLN C N 1
ATOM 6362 C CA . GLN C 1 189 ? 37.745 -41.141 -17.104 1.00 14.51 189 GLN C CA 1
ATOM 6363 C C . GLN C 1 189 ? 38.688 -40.298 -16.231 1.00 16.26 189 GLN C C 1
ATOM 6364 O O . GLN C 1 189 ? 39.536 -40.836 -15.551 1.00 18.43 189 GLN C O 1
ATOM 6370 N N . MET C 1 190 ? 38.492 -38.982 -16.277 1.00 19.10 190 MET C N 1
ATOM 6371 C CA . MET C 1 190 ? 39.399 -37.993 -15.687 1.00 23.84 190 MET C CA 1
ATOM 6372 C C . MET C 1 190 ? 38.631 -37.325 -14.482 1.00 17.02 190 MET C C 1
ATOM 6373 O O . MET C 1 190 ? 37.412 -37.131 -14.517 1.00 13.20 190 MET C O 1
ATOM 6378 N N . LEU C 1 191 ? 39.345 -36.812 -13.524 1.00 14.23 191 LEU C N 1
ATOM 6379 C CA . LEU C 1 191 ? 38.777 -36.027 -12.480 1.00 14.80 191 LEU C CA 1
ATOM 6380 C C . LEU C 1 191 ? 38.496 -34.628 -12.910 1.00 13.37 191 LEU C C 1
ATOM 6381 O O . LEU C 1 191 ? 37.441 -34.067 -12.589 1.00 14.10 191 LEU C O 1
ATOM 6386 N N . LEU C 1 192 ? 39.450 -34.025 -13.644 1.00 12.31 192 LEU C N 1
ATOM 6387 C CA . LEU C 1 192 ? 39.267 -32.666 -14.211 1.00 14.20 192 LEU C CA 1
ATOM 6388 C C . LEU C 1 192 ? 39.385 -32.720 -15.746 1.00 13.92 192 LEU C C 1
ATOM 6389 O O . LEU C 1 192 ? 40.019 -33.651 -16.295 1.00 15.43 192 LEU C O 1
ATOM 6394 N N . ASP C 1 193 ? 38.875 -31.682 -16.428 1.00 12.93 193 ASP C N 1
ATOM 6395 C CA . ASP C 1 193 ? 38.987 -31.692 -17.887 1.00 13.11 193 ASP C CA 1
ATOM 6396 C C . ASP C 1 193 ? 40.447 -31.653 -18.320 1.00 15.31 193 ASP C C 1
ATOM 6397 O O . ASP C 1 193 ? 41.253 -30.862 -17.787 1.00 15.30 193 ASP C O 1
ATOM 6402 N N . GLY C 1 194 ? 40.785 -32.476 -19.285 1.00 14.44 194 GLY C N 1
ATOM 6403 C CA . GLY C 1 194 ? 42.109 -32.366 -19.881 1.00 18.24 194 GLY C CA 1
ATOM 6404 C C . GLY C 1 194 ? 42.301 -33.464 -20.928 1.00 20.95 194 GLY C C 1
ATOM 6405 O O . GLY C 1 194 ? 41.470 -34.390 -21.032 1.00 21.63 194 GLY C O 1
ATOM 6406 N N . PRO C 1 195 ? 43.495 -33.471 -21.548 1.00 22.42 195 PRO C N 1
ATOM 6407 C CA . PRO C 1 195 ? 43.752 -34.471 -22.547 1.00 26.86 195 PRO C CA 1
ATOM 6408 C C . PRO C 1 195 ? 43.668 -35.868 -21.975 1.00 22.92 195 PRO C C 1
ATOM 6409 O O . PRO C 1 195 ? 43.998 -36.153 -20.812 1.00 23.93 195 PRO C O 1
ATOM 6413 N N . VAL C 1 196 ? 43.145 -36.751 -22.783 1.00 23.77 196 VAL C N 1
ATOM 6414 C CA . VAL C 1 196 ? 42.925 -38.122 -22.429 1.00 27.26 196 VAL C CA 1
ATOM 6415 C C . VAL C 1 196 ? 43.449 -39.027 -23.555 1.00 29.48 196 VAL C C 1
ATOM 6416 O O . VAL C 1 196 ? 43.502 -38.583 -24.723 1.00 26.72 196 VAL C O 1
ATOM 6420 N N . ARG C 1 197 ? 43.816 -40.280 -23.215 1.00 31.68 197 ARG C N 1
ATOM 6421 C CA . ARG C 1 197 ? 44.334 -41.234 -24.266 1.00 37.12 197 ARG C CA 1
ATOM 6422 C C . ARG C 1 197 ? 43.222 -41.562 -25.267 1.00 28.78 197 ARG C C 1
ATOM 6423 O O . ARG C 1 197 ? 42.113 -41.867 -24.842 1.00 27.89 197 ARG C O 1
ATOM 6431 N N . GLY C 1 198 ? 43.501 -41.388 -26.557 1.00 30.26 198 GLY C N 1
ATOM 6432 C CA . GLY C 1 198 ? 42.475 -41.616 -27.610 1.00 27.98 198 GLY C CA 1
ATOM 6433 C C . GLY C 1 198 ? 41.886 -40.307 -28.096 1.00 28.64 198 GLY C C 1
ATOM 6434 O O . GLY C 1 198 ? 41.359 -40.249 -29.174 1.00 27.32 198 GLY C O 1
ATOM 6435 N N . GLY C 1 199 ? 41.989 -39.244 -27.303 1.00 23.63 199 GLY C N 1
ATOM 6436 C CA . GLY C 1 199 ? 41.707 -37.872 -27.731 1.00 24.83 199 GLY C CA 1
ATOM 6437 C C . GLY C 1 199 ? 40.191 -37.500 -27.798 1.00 21.27 199 GLY C C 1
ATOM 6438 O O . GLY C 1 199 ? 39.841 -36.384 -28.254 1.00 23.44 199 GLY C O 1
ATOM 6439 N N . ASN C 1 200 ? 39.333 -38.385 -27.356 1.00 20.58 200 ASN C N 1
ATOM 6440 C CA . ASN C 1 200 ? 37.914 -38.166 -27.433 1.00 20.80 200 ASN C CA 1
ATOM 6441 C C . ASN C 1 200 ? 37.477 -36.952 -26.564 1.00 18.85 200 ASN C C 1
ATOM 6442 O O . ASN C 1 200 ? 37.858 -36.843 -25.393 1.00 16.75 200 ASN C O 1
ATOM 6447 N N . PHE C 1 201 ? 36.637 -36.124 -27.118 1.00 15.22 201 PHE C N 1
ATOM 6448 C CA . PHE C 1 201 ? 36.238 -34.852 -26.494 1.00 16.36 201 PHE C CA 1
ATOM 6449 C C . PHE C 1 201 ? 35.397 -35.041 -25.246 1.00 14.94 201 PHE C C 1
ATOM 6450 O O . PHE C 1 201 ? 35.343 -34.143 -24.400 1.00 14.07 201 PHE C O 1
ATOM 6458 N N . ARG C 1 202 ? 34.680 -36.145 -25.151 1.00 14.35 202 ARG C N 1
ATOM 6459 C CA . ARG C 1 202 ? 33.865 -36.429 -23.956 1.00 14.48 202 ARG C CA 1
ATOM 6460 C C . ARG C 1 202 ? 34.629 -37.164 -22.870 1.00 18.10 202 ARG C C 1
ATOM 6461 O O . ARG C 1 202 ? 34.483 -36.836 -21.659 1.00 15.74 202 ARG C O 1
ATOM 6469 N N . ALA C 1 203 ? 35.470 -38.110 -23.280 1.00 18.10 203 ALA C N 1
ATOM 6470 C CA . ALA C 1 203 ? 36.344 -38.798 -22.321 1.00 19.82 203 ALA C CA 1
ATOM 6471 C C . ALA C 1 203 ? 37.292 -37.762 -21.601 1.00 17.31 203 ALA C C 1
ATOM 6472 O O . ALA C 1 203 ? 37.786 -38.026 -20.512 1.00 18.15 203 ALA C O 1
ATOM 6474 N N . ALA C 1 204 ? 37.513 -36.620 -22.215 1.00 15.99 204 ALA C N 1
ATOM 6475 C CA . ALA C 1 204 ? 38.352 -35.590 -21.659 1.00 16.27 204 ALA C CA 1
ATOM 6476 C C . ALA C 1 204 ? 37.767 -34.802 -20.478 1.00 17.50 204 ALA C C 1
ATOM 6477 O O . ALA C 1 204 ? 38.439 -33.894 -19.980 1.00 18.38 204 ALA C O 1
ATOM 6479 N N . ARG C 1 205 ? 36.492 -35.018 -20.168 1.00 14.52 205 ARG C N 1
ATOM 6480 C CA . ARG C 1 205 ? 35.751 -34.096 -19.293 1.00 13.60 205 ARG C CA 1
ATOM 6481 C C . ARG C 1 205 ? 35.679 -34.622 -17.852 1.00 14.09 205 ARG C C 1
ATOM 6482 O O . ARG C 1 205 ? 35.631 -35.838 -17.603 1.00 12.74 205 ARG C O 1
ATOM 6490 N N . ALA C 1 206 ? 35.655 -33.696 -16.898 1.00 12.58 206 ALA C N 1
ATOM 6491 C CA . ALA C 1 206 ? 35.601 -34.020 -15.488 1.00 11.84 206 ALA C CA 1
ATOM 6492 C C . ALA C 1 206 ? 34.419 -34.976 -15.175 1.00 12.11 206 ALA C C 1
ATOM 6493 O O . ALA C 1 206 ? 33.221 -34.627 -15.385 1.00 12.42 206 ALA C O 1
ATOM 6495 N N . ALA C 1 207 ? 34.701 -36.126 -14.607 1.00 12.29 207 ALA C N 1
ATOM 6496 C CA . ALA C 1 207 ? 33.680 -37.141 -14.469 1.00 11.36 207 ALA C CA 1
ATOM 6497 C C . ALA C 1 207 ? 32.699 -36.939 -13.341 1.00 12.16 207 ALA C C 1
ATOM 6498 O O . ALA C 1 207 ? 31.584 -37.430 -13.370 1.00 12.01 207 ALA C O 1
ATOM 6500 N N . GLY C 1 208 ? 33.172 -36.312 -12.255 1.00 11.86 208 GLY C N 1
ATOM 6501 C CA . GLY C 1 208 ? 32.342 -36.181 -11.038 1.00 11.97 208 GLY C CA 1
ATOM 6502 C C . GLY C 1 208 ? 31.262 -35.139 -11.085 1.00 11.57 208 GLY C C 1
ATOM 6503 O O . GLY C 1 208 ? 30.360 -35.120 -10.235 1.00 11.79 208 GLY C O 1
ATOM 6504 N N . VAL C 1 209 ? 31.335 -34.264 -12.058 1.00 10.87 209 VAL C N 1
ATOM 6505 C CA . VAL C 1 209 ? 30.443 -33.078 -12.137 1.00 11.83 209 VAL C CA 1
ATOM 6506 C C . VAL C 1 209 ? 29.804 -32.951 -13.539 1.00 12.07 209 VAL C C 1
ATOM 6507 O O . VAL C 1 209 ? 29.373 -31.893 -13.916 1.00 11.89 209 VAL C O 1
ATOM 6511 N N . ASN C 1 210 ? 29.711 -34.072 -14.265 1.00 11.41 210 ASN C N 1
ATOM 6512 C CA . ASN C 1 210 ? 29.086 -34.113 -15.550 1.00 11.17 210 ASN C CA 1
ATOM 6513 C C . ASN C 1 210 ? 28.370 -35.440 -15.740 1.00 12.27 210 ASN C C 1
ATOM 6514 O O . ASN C 1 210 ? 28.768 -36.480 -15.173 1.00 11.64 210 ASN C O 1
ATOM 6519 N N . THR C 1 211 ? 27.314 -35.338 -16.540 1.00 11.86 211 THR C N 1
ATOM 6520 C CA . THR C 1 211 ? 26.715 -36.458 -17.221 1.00 11.93 211 THR C CA 1
ATOM 6521 C C . THR C 1 211 ? 27.353 -36.488 -18.615 1.00 10.48 211 THR C C 1
ATOM 6522 O O . THR C 1 211 ? 27.280 -35.507 -19.362 1.00 10.30 211 THR C O 1
ATOM 6526 N N . ILE C 1 212 ? 27.989 -37.597 -18.948 1.00 11.38 212 ILE C N 1
ATOM 6527 C CA . ILE C 1 212 ? 28.876 -37.699 -20.105 1.00 11.12 212 ILE C CA 1
ATOM 6528 C C . ILE C 1 212 ? 28.455 -38.851 -20.989 1.00 10.07 212 ILE C C 1
ATOM 6529 O O . ILE C 1 212 ? 28.594 -40.013 -20.658 1.00 10.54 212 ILE C O 1
ATOM 6534 N N . PRO C 1 213 ? 27.947 -38.536 -22.161 1.00 10.43 213 PRO C N 1
ATOM 6535 C CA . PRO C 1 213 ? 27.693 -39.708 -23.057 1.00 11.38 213 PRO C CA 1
ATOM 6536 C C . PRO C 1 213 ? 28.940 -40.488 -23.397 1.00 11.69 213 PRO C C 1
ATOM 6537 O O . PRO C 1 213 ? 30.049 -39.897 -23.567 1.00 10.94 213 PRO C O 1
ATOM 6541 N N . HIS C 1 214 ? 28.773 -41.808 -23.559 1.00 12.99 214 HIS C N 1
ATOM 6542 C CA . HIS C 1 214 ? 29.945 -42.687 -23.708 1.00 14.74 214 HIS C CA 1
ATOM 6543 C C . HIS C 1 214 ? 29.533 -43.848 -24.615 1.00 17.50 214 HIS C C 1
ATOM 6544 O O . HIS C 1 214 ? 28.473 -44.364 -24.487 1.00 15.78 214 HIS C O 1
ATOM 6551 N N . SER C 1 215 ? 30.395 -44.187 -25.554 1.00 17.84 215 SER C N 1
ATOM 6552 C CA . SER C 1 215 ? 30.129 -45.347 -26.433 1.00 20.71 215 SER C CA 1
ATOM 6553 C C . SER C 1 215 ? 30.272 -46.618 -25.716 1.00 24.13 215 SER C C 1
ATOM 6554 O O . SER C 1 215 ? 31.111 -46.745 -24.828 1.00 25.89 215 SER C O 1
ATOM 6557 N N . THR C 1 216 ? 29.485 -47.623 -26.100 1.00 20.90 216 THR C N 1
ATOM 6558 C CA . THR C 1 216 ? 29.619 -48.943 -25.509 1.00 21.85 216 THR C CA 1
ATOM 6559 C C . THR C 1 216 ? 29.372 -49.958 -26.662 1.00 22.64 216 THR C C 1
ATOM 6560 O O . THR C 1 216 ? 28.784 -49.593 -27.676 1.00 25.73 216 THR C O 1
ATOM 6564 N N . GLY C 1 217 ? 29.806 -51.180 -26.503 1.00 20.35 217 GLY C N 1
ATOM 6565 C CA . GLY C 1 217 ? 29.663 -52.160 -27.607 1.00 21.45 217 GLY C CA 1
ATOM 6566 C C . GLY C 1 217 ? 28.776 -53.287 -27.164 1.00 19.62 217 GLY C C 1
ATOM 6567 O O . GLY C 1 217 ? 28.584 -54.239 -27.938 1.00 21.10 217 GLY C O 1
ATOM 6568 N N . ALA C 1 218 ? 28.334 -53.275 -25.917 1.00 17.70 218 ALA C N 1
ATOM 6569 C CA . ALA C 1 218 ? 27.637 -54.458 -25.356 1.00 19.96 218 ALA C CA 1
ATOM 6570 C C . ALA C 1 218 ? 26.379 -54.866 -26.161 1.00 19.84 218 ALA C C 1
ATOM 6571 O O . ALA C 1 218 ? 26.085 -56.073 -26.290 1.00 18.53 218 ALA C O 1
ATOM 6573 N N . ALA C 1 219 ? 25.599 -53.883 -26.610 1.00 17.73 219 ALA C N 1
ATOM 6574 C CA . ALA C 1 219 ? 24.351 -54.208 -27.303 1.00 17.81 219 ALA C CA 1
ATOM 6575 C C . ALA C 1 219 ? 24.707 -54.705 -28.693 1.00 18.67 219 ALA C C 1
ATOM 6576 O O . ALA C 1 219 ? 24.214 -55.750 -29.145 1.00 16.42 219 ALA C O 1
ATOM 6578 N N . LYS C 1 220 ? 25.567 -53.986 -29.363 1.00 19.34 220 LYS C N 1
ATOM 6579 C CA . LYS C 1 220 ? 25.948 -54.351 -30.719 1.00 24.79 220 LYS C CA 1
ATOM 6580 C C . LYS C 1 220 ? 26.587 -55.726 -30.825 1.00 26.44 220 LYS C C 1
ATOM 6581 O O . LYS C 1 220 ? 26.446 -56.442 -31.831 1.00 23.66 220 LYS C O 1
ATOM 6587 N N . ALA C 1 221 ? 27.345 -56.103 -29.811 1.00 21.17 221 ALA C N 1
ATOM 6588 C CA . ALA C 1 221 ? 28.070 -57.363 -29.854 1.00 22.47 221 ALA C CA 1
ATOM 6589 C C . ALA C 1 221 ? 27.350 -58.469 -29.144 1.00 21.09 221 ALA C C 1
ATOM 6590 O O . ALA C 1 221 ? 27.936 -59.538 -28.947 1.00 21.11 221 ALA C O 1
ATOM 6592 N N . LEU C 1 222 ? 26.089 -58.237 -28.720 1.00 19.45 222 LEU C N 1
ATOM 6593 C CA . LEU C 1 222 ? 25.418 -59.199 -27.908 1.00 17.91 222 LEU C CA 1
ATOM 6594 C C . LEU C 1 222 ? 25.226 -60.585 -28.584 1.00 17.03 222 LEU C C 1
ATOM 6595 O O . LEU C 1 222 ? 24.984 -61.581 -27.904 1.00 15.36 222 LEU C O 1
ATOM 6600 N N . GLY C 1 223 ? 25.182 -60.572 -29.907 1.00 18.46 223 GLY C N 1
ATOM 6601 C CA . GLY C 1 223 ? 25.176 -61.824 -30.689 1.00 21.73 223 GLY C CA 1
ATOM 6602 C C . GLY C 1 223 ? 26.309 -62.804 -30.390 1.00 21.74 223 GLY C C 1
ATOM 6603 O O . GLY C 1 223 ? 26.167 -64.020 -30.579 1.00 19.98 223 GLY C O 1
ATOM 6604 N N . LEU C 1 224 ? 27.445 -62.307 -29.886 1.00 20.80 224 LEU C N 1
ATOM 6605 C CA . LEU C 1 224 ? 28.500 -63.233 -29.411 1.00 21.30 224 LEU C CA 1
ATOM 6606 C C . LEU C 1 224 ? 28.071 -64.122 -28.252 1.00 22.35 224 LEU C C 1
ATOM 6607 O O . LEU C 1 224 ? 28.593 -65.288 -28.058 1.00 23.99 224 LEU C O 1
ATOM 6612 N N . VAL C 1 225 ? 27.095 -63.617 -27.465 1.00 19.03 225 VAL C N 1
ATOM 6613 C CA . VAL C 1 225 ? 26.519 -64.333 -26.366 1.00 18.97 225 VAL C CA 1
ATOM 6614 C C . VAL C 1 225 ? 25.194 -64.983 -26.718 1.00 19.59 225 VAL C C 1
ATOM 6615 O O . VAL C 1 225 ? 24.958 -66.095 -26.328 1.00 19.29 225 VAL C O 1
ATOM 6619 N N . ILE C 1 226 ? 24.363 -64.289 -27.472 1.00 19.92 226 ILE C N 1
ATOM 6620 C CA . ILE C 1 226 ? 22.991 -64.693 -27.739 1.00 19.86 226 ILE C CA 1
ATOM 6621 C C . ILE C 1 226 ? 22.843 -64.569 -29.254 1.00 18.35 226 ILE C C 1
ATOM 6622 O O . ILE C 1 226 ? 22.463 -63.538 -29.805 1.00 17.03 226 ILE C O 1
ATOM 6627 N N . PRO C 1 227 ? 23.148 -65.649 -29.962 1.00 19.44 227 PRO C N 1
ATOM 6628 C CA . PRO C 1 227 ? 23.281 -65.489 -31.436 1.00 21.36 227 PRO C CA 1
ATOM 6629 C C . PRO C 1 227 ? 22.018 -64.935 -32.144 1.00 18.46 227 PRO C C 1
ATOM 6630 O O . PRO C 1 227 ? 22.086 -64.167 -33.114 1.00 19.66 227 PRO C O 1
ATOM 6634 N N . GLU C 1 228 ? 20.877 -65.328 -31.646 1.00 21.00 228 GLU C N 1
ATOM 6635 C CA . GLU C 1 228 ? 19.631 -64.881 -32.284 1.00 23.82 228 GLU C CA 1
ATOM 6636 C C . GLU C 1 228 ? 19.364 -63.398 -32.078 1.00 23.99 228 GLU C C 1
ATOM 6637 O O . GLU C 1 228 ? 18.579 -62.813 -32.829 1.00 20.82 228 GLU C O 1
ATOM 6643 N N . LEU C 1 229 ? 20.086 -62.758 -31.139 1.00 19.45 229 LEU C N 1
ATOM 6644 C CA . LEU C 1 229 ? 20.063 -61.290 -31.066 1.00 18.91 229 LEU C CA 1
ATOM 6645 C C . LEU C 1 229 ? 21.178 -60.553 -31.802 1.00 18.34 229 LEU C C 1
ATOM 6646 O O . LEU C 1 229 ? 21.189 -59.301 -31.836 1.00 17.73 229 LEU C O 1
ATOM 6651 N N . ASN C 1 230 ? 22.002 -61.274 -32.596 1.00 17.14 230 ASN C N 1
ATOM 6652 C CA . ASN C 1 230 ? 22.973 -60.621 -33.473 1.00 19.21 230 ASN C CA 1
ATOM 6653 C C . ASN C 1 230 ? 22.321 -59.631 -34.366 1.00 18.35 230 ASN C C 1
ATOM 6654 O O . ASN C 1 230 ? 21.323 -59.956 -35.051 1.00 18.71 230 ASN C O 1
ATOM 6659 N N . GLY C 1 231 ? 22.808 -58.373 -34.377 1.00 17.98 231 GLY C N 1
ATOM 6660 C CA . GLY C 1 231 ? 22.286 -57.386 -35.299 1.00 19.34 231 GLY C CA 1
ATOM 6661 C C . GLY C 1 231 ? 21.009 -56.682 -34.800 1.00 18.61 231 GLY C C 1
ATOM 6662 O O . GLY C 1 231 ? 20.534 -55.823 -35.494 1.00 20.33 231 GLY C O 1
ATOM 6663 N N . LYS C 1 232 ? 20.415 -57.081 -33.678 1.00 15.31 232 LYS C N 1
ATOM 6664 C CA . LYS C 1 232 ? 19.107 -56.517 -33.371 1.00 15.79 232 LYS C CA 1
ATOM 6665 C C . LYS C 1 232 ? 19.123 -55.374 -32.292 1.00 17.76 232 LYS C C 1
ATOM 6666 O O . LYS C 1 232 ? 18.051 -54.719 -32.096 1.00 15.43 232 LYS C O 1
ATOM 6672 N N . LEU C 1 233 ? 20.295 -55.186 -31.666 1.00 17.44 233 LEU C N 1
ATOM 6673 C CA . LEU C 1 233 ? 20.428 -54.229 -30.581 1.00 17.15 233 LEU C CA 1
ATOM 6674 C C . LEU C 1 233 ? 21.578 -53.249 -30.821 1.00 16.94 233 LEU C C 1
ATOM 6675 O O . LEU C 1 233 ? 22.639 -53.620 -31.355 1.00 15.32 233 LEU C O 1
ATOM 6680 N N . GLN C 1 234 ? 21.346 -51.991 -30.436 1.00 15.66 234 GLN C N 1
ATOM 6681 C CA . GLN C 1 234 ? 22.407 -50.976 -30.331 1.00 15.55 234 GLN C CA 1
ATOM 6682 C C . GLN C 1 234 ? 22.268 -50.253 -28.947 1.00 13.99 234 GLN C C 1
ATOM 6683 O O . GLN C 1 234 ? 21.343 -50.512 -28.190 1.00 15.05 234 GLN C O 1
ATOM 6689 N N . GLY C 1 235 ? 23.220 -49.398 -28.654 1.00 13.42 235 GLY C N 1
ATOM 6690 C CA . GLY C 1 235 ? 23.019 -48.648 -27.386 1.00 13.87 235 GLY C CA 1
ATOM 6691 C C . GLY C 1 235 ? 24.205 -47.790 -27.088 1.00 13.04 235 GLY C C 1
ATOM 6692 O O . GLY C 1 235 ? 25.158 -47.710 -27.885 1.00 15.78 235 GLY C O 1
ATOM 6693 N N . HIS C 1 236 ? 24.111 -47.110 -25.937 1.00 11.43 236 HIS C N 1
ATOM 6694 C CA . HIS C 1 236 ? 25.167 -46.293 -25.444 1.00 11.22 236 HIS C CA 1
ATOM 6695 C C . HIS C 1 236 ? 25.110 -46.166 -23.922 1.00 11.87 236 HIS C C 1
ATOM 6696 O O . HIS C 1 236 ? 24.157 -46.697 -23.328 1.00 12.34 236 HIS C O 1
ATOM 6703 N N . ALA C 1 237 ? 26.055 -45.412 -23.365 1.00 11.38 237 ALA C N 1
ATOM 6704 C CA . ALA C 1 237 ? 26.082 -45.111 -21.946 1.00 11.56 237 ALA C CA 1
ATOM 6705 C C . ALA C 1 237 ? 25.982 -43.637 -21.676 1.00 11.12 237 ALA C C 1
ATOM 6706 O O . ALA C 1 237 ? 26.281 -42.810 -22.537 1.00 11.97 237 ALA C O 1
ATOM 6708 N N . GLN C 1 238 ? 25.456 -43.293 -20.495 1.00 11.38 238 GLN C N 1
ATOM 6709 C CA . GLN C 1 238 ? 25.642 -41.958 -19.910 1.00 11.45 238 GLN C CA 1
ATOM 6710 C C . GLN C 1 238 ? 26.446 -42.186 -18.611 1.00 10.44 238 GLN C C 1
ATOM 6711 O O . GLN C 1 238 ? 25.970 -42.875 -17.660 1.00 11.86 238 GLN C O 1
ATOM 6717 N N . ARG C 1 239 ? 27.683 -41.686 -18.582 1.00 10.21 239 ARG C N 1
ATOM 6718 C CA . ARG C 1 239 ? 28.499 -41.801 -17.398 1.00 10.72 239 ARG C CA 1
ATOM 6719 C C . ARG C 1 239 ? 28.108 -40.694 -16.428 1.00 10.32 239 ARG C C 1
ATOM 6720 O O . ARG C 1 239 ? 28.156 -39.553 -16.791 1.00 11.41 239 ARG C O 1
ATOM 6728 N N . VAL C 1 240 ? 27.790 -41.046 -15.203 1.00 10.39 240 VAL C N 1
ATOM 6729 C CA . VAL C 1 240 ? 27.260 -40.110 -14.208 1.00 10.47 240 VAL C CA 1
ATOM 6730 C C . VAL C 1 240 ? 28.104 -40.077 -12.943 1.00 11.53 240 VAL C C 1
ATOM 6731 O O . VAL C 1 240 ? 28.931 -40.952 -12.704 1.00 11.59 240 VAL C O 1
ATOM 6735 N N . GLY C 1 241 ? 27.847 -39.092 -12.081 1.00 11.73 241 GLY C N 1
ATOM 6736 C CA . GLY C 1 241 ? 28.757 -38.771 -10.994 1.00 11.31 241 GLY C CA 1
ATOM 6737 C C . GLY C 1 241 ? 28.704 -39.651 -9.738 1.00 12.00 241 GLY C C 1
ATOM 6738 O O . GLY C 1 241 ? 28.743 -39.127 -8.576 1.00 12.21 241 GLY C O 1
ATOM 6739 N N . VAL C 1 242 ? 28.698 -40.970 -9.890 1.00 11.86 242 VAL C N 1
ATOM 6740 C CA . VAL C 1 242 ? 28.799 -41.881 -8.766 1.00 12.44 242 VAL C CA 1
ATOM 6741 C C . VAL C 1 242 ? 29.974 -42.842 -9.007 1.00 12.79 242 VAL C C 1
ATOM 6742 O O . VAL C 1 242 ? 30.300 -43.127 -10.149 1.00 11.54 242 VAL C O 1
ATOM 6746 N N . VAL C 1 243 ? 30.558 -43.360 -7.913 1.00 11.71 243 VAL C N 1
ATOM 6747 C CA . VAL C 1 243 ? 31.752 -44.155 -8.025 1.00 13.51 243 VAL C CA 1
ATOM 6748 C C . VAL C 1 243 ? 31.537 -45.594 -8.459 1.00 12.83 243 VAL C C 1
ATOM 6749 O O . VAL C 1 243 ? 32.495 -46.234 -8.970 1.00 13.34 243 VAL C O 1
ATOM 6753 N N . ASP C 1 244 ? 30.315 -46.080 -8.295 1.00 12.31 244 ASP C N 1
ATOM 6754 C CA . ASP C 1 244 ? 29.955 -47.455 -8.710 1.00 12.65 244 ASP C CA 1
ATOM 6755 C C . ASP C 1 244 ? 28.470 -47.588 -8.649 1.00 11.98 244 ASP C C 1
ATOM 6756 O O . ASP C 1 244 ? 27.808 -46.894 -7.914 1.00 12.89 244 ASP C O 1
ATOM 6761 N N . GLY C 1 245 ? 27.941 -48.600 -9.333 1.00 13.39 245 GLY C N 1
ATOM 6762 C CA . GLY C 1 245 ? 26.528 -48.871 -9.335 1.00 13.52 245 GLY C CA 1
ATOM 6763 C C . GLY C 1 245 ? 25.890 -48.274 -10.575 1.00 13.39 245 GLY C C 1
ATOM 6764 O O . GLY C 1 245 ? 25.905 -47.067 -10.776 1.00 13.17 245 GLY C O 1
ATOM 6765 N N . SER C 1 246 ? 25.310 -49.138 -11.406 1.00 11.19 246 SER C N 1
ATOM 6766 C CA . SER C 1 246 ? 24.853 -48.729 -12.717 1.00 12.23 246 SER C CA 1
ATOM 6767 C C . SER C 1 246 ? 23.508 -49.377 -13.061 1.00 12.35 246 SER C C 1
ATOM 6768 O O . SER C 1 246 ? 23.031 -50.286 -12.346 1.00 11.75 246 SER C O 1
ATOM 6771 N N . LEU C 1 247 ? 22.870 -48.888 -14.112 1.00 13.71 247 LEU C N 1
ATOM 6772 C CA . LEU C 1 247 ? 21.646 -49.528 -14.537 1.00 15.62 247 LEU C CA 1
ATOM 6773 C C . LEU C 1 247 ? 21.533 -49.496 -16.055 1.00 15.04 247 LEU C C 1
ATOM 6774 O O . LEU C 1 247 ? 21.851 -48.495 -16.652 1.00 19.06 247 LEU C O 1
ATOM 6779 N N . THR C 1 248 ? 20.932 -50.508 -16.619 1.00 13.02 248 THR C N 1
ATOM 6780 C CA . THR C 1 248 ? 20.768 -50.606 -18.029 1.00 11.90 248 THR C CA 1
ATOM 6781 C C . THR C 1 248 ? 19.274 -50.567 -18.320 1.00 12.20 248 THR C C 1
ATOM 6782 O O . THR C 1 248 ? 18.500 -51.343 -17.757 1.00 11.29 248 THR C O 1
ATOM 6786 N N . GLU C 1 249 ? 18.860 -49.607 -19.161 1.00 12.91 249 GLU C N 1
ATOM 6787 C CA . GLU C 1 249 ? 17.498 -49.579 -19.681 1.00 12.33 249 GLU C CA 1
ATOM 6788 C C . GLU C 1 249 ? 17.591 -50.168 -21.106 1.00 12.64 249 GLU C C 1
ATOM 6789 O O . GLU C 1 249 ? 18.498 -49.783 -21.894 1.00 13.27 249 GLU C O 1
ATOM 6795 N N . LEU C 1 250 ? 16.605 -51.016 -21.413 1.00 12.54 250 LEU C N 1
ATOM 6796 C CA . LEU C 1 250 ? 16.377 -51.574 -22.758 1.00 12.12 250 LEU C CA 1
ATOM 6797 C C . LEU C 1 250 ? 14.971 -51.170 -23.229 1.00 12.32 250 LEU C C 1
ATOM 6798 O O . LEU C 1 250 ? 13.983 -51.378 -22.493 1.00 12.08 250 LEU C O 1
ATOM 6803 N N . VAL C 1 251 ? 14.920 -50.590 -24.424 1.00 13.17 251 VAL C N 1
ATOM 6804 C CA . VAL C 1 251 ? 13.661 -50.282 -25.082 1.00 13.14 251 VAL C CA 1
ATOM 6805 C C . VAL C 1 251 ? 13.608 -51.130 -26.369 1.00 12.55 251 VAL C C 1
ATOM 6806 O O . VAL C 1 251 ? 14.549 -51.089 -27.203 1.00 12.65 251 VAL C O 1
ATOM 6810 N N . ALA C 1 252 ? 12.553 -51.931 -26.467 1.00 12.73 252 ALA C N 1
ATOM 6811 C CA . ALA C 1 252 ? 12.438 -52.948 -27.510 1.00 13.81 252 ALA C CA 1
ATOM 6812 C C . ALA C 1 252 ? 11.044 -52.983 -28.150 1.00 13.78 252 ALA C C 1
ATOM 6813 O O . ALA C 1 252 ? 10.050 -52.553 -27.536 1.00 14.07 252 ALA C O 1
ATOM 6815 N N . ILE C 1 253 ? 11.039 -53.372 -29.434 1.00 12.26 253 ILE C N 1
ATOM 6816 C CA . ILE C 1 253 ? 9.830 -53.765 -30.096 1.00 13.27 253 ILE C CA 1
ATOM 6817 C C . ILE C 1 253 ? 9.808 -55.294 -30.009 1.00 13.08 253 ILE C C 1
ATOM 6818 O O . ILE C 1 253 ? 10.795 -55.919 -30.352 1.00 14.24 253 ILE C O 1
ATOM 6823 N N . LEU C 1 254 ? 8.714 -55.861 -29.516 1.00 13.81 254 LEU C N 1
ATOM 6824 C CA . LEU C 1 254 ? 8.595 -57.316 -29.274 1.00 13.95 254 LEU C CA 1
ATOM 6825 C C . LEU C 1 254 ? 7.679 -57.942 -30.322 1.00 16.54 254 LEU C C 1
ATOM 6826 O O . LEU C 1 254 ? 6.871 -57.237 -30.940 1.00 18.30 254 LEU C O 1
ATOM 6831 N N . ASP C 1 255 ? 7.758 -59.262 -30.449 1.00 19.21 255 ASP C N 1
ATOM 6832 C CA . ASP C 1 255 ? 6.835 -59.977 -31.337 1.00 21.29 255 ASP C CA 1
ATOM 6833 C C . ASP C 1 255 ? 5.414 -60.045 -30.777 1.00 21.51 255 ASP C C 1
ATOM 6834 O O . ASP C 1 255 ? 4.460 -60.051 -31.537 1.00 27.02 255 ASP C O 1
ATOM 6839 N N . LYS C 1 256 ? 5.264 -60.128 -29.464 1.00 19.78 256 LYS C N 1
ATOM 6840 C CA . LYS C 1 256 ? 3.997 -60.291 -28.771 1.00 22.64 256 LYS C CA 1
ATOM 6841 C C . LYS C 1 256 ? 3.565 -58.991 -28.231 1.00 22.18 256 LYS C C 1
ATOM 6842 O O . LYS C 1 256 ? 4.406 -58.190 -27.780 1.00 17.93 256 LYS C O 1
ATOM 6848 N N . LYS C 1 257 ? 2.246 -58.754 -28.257 1.00 18.16 257 LYS C N 1
ATOM 6849 C CA . LYS C 1 257 ? 1.628 -57.744 -27.442 1.00 21.49 257 LYS C CA 1
ATOM 6850 C C . LYS C 1 257 ? 1.715 -58.065 -25.947 1.00 20.98 257 LYS C C 1
ATOM 6851 O O . LYS C 1 257 ? 1.541 -59.234 -25.568 1.00 21.50 257 LYS C O 1
ATOM 6857 N N . VAL C 1 258 ? 1.942 -57.044 -25.109 1.00 16.26 258 VAL C N 1
ATOM 6858 C CA . VAL C 1 258 ? 2.162 -57.306 -23.671 1.00 16.64 258 VAL C CA 1
ATOM 6859 C C . VAL C 1 258 ? 1.655 -56.157 -22.820 1.00 16.05 258 VAL C C 1
ATOM 6860 O O . VAL C 1 258 ? 1.364 -55.076 -23.322 1.00 15.93 258 VAL C O 1
ATOM 6864 N N . THR C 1 259 ? 1.494 -56.386 -21.532 1.00 15.38 259 THR C N 1
ATOM 6865 C CA . THR C 1 259 ? 1.372 -55.309 -20.547 1.00 15.87 259 THR C CA 1
ATOM 6866 C C . THR C 1 259 ? 2.585 -55.358 -19.612 1.00 16.86 259 THR C C 1
ATOM 6867 O O . THR C 1 259 ? 3.315 -56.343 -19.578 1.00 15.37 259 THR C O 1
ATOM 6871 N N . ALA C 1 260 ? 2.774 -54.309 -18.840 1.00 17.35 260 ALA C N 1
ATOM 6872 C CA . ALA C 1 260 ? 3.899 -54.301 -17.873 1.00 15.61 260 ALA C CA 1
ATOM 6873 C C . ALA C 1 260 ? 3.801 -55.449 -16.876 1.00 14.41 260 ALA C C 1
ATOM 6874 O O . ALA C 1 260 ? 4.815 -56.083 -16.605 1.00 15.29 260 ALA C O 1
ATOM 6876 N N . ASP C 1 261 ? 2.625 -55.735 -16.322 1.00 16.75 261 ASP C N 1
ATOM 6877 C CA . ASP C 1 261 ? 2.503 -56.818 -15.370 1.00 17.67 261 ASP C CA 1
ATOM 6878 C C . ASP C 1 261 ? 2.879 -58.172 -16.016 1.00 16.42 261 ASP C C 1
ATOM 6879 O O . ASP C 1 261 ? 3.499 -59.008 -15.403 1.00 14.96 261 ASP C O 1
ATOM 6884 N N . GLU C 1 262 ? 2.489 -58.364 -17.299 1.00 16.40 262 GLU C N 1
ATOM 6885 C CA . GLU C 1 262 ? 2.863 -59.587 -17.976 1.00 17.73 262 GLU C CA 1
ATOM 6886 C C . GLU C 1 262 ? 4.408 -59.741 -18.110 1.00 15.55 262 GLU C C 1
ATOM 6887 O O . GLU C 1 262 ? 4.994 -60.829 -17.906 1.00 13.71 262 GLU C O 1
ATOM 6893 N N . VAL C 1 263 ? 5.045 -58.644 -18.551 1.00 15.00 263 VAL C N 1
ATOM 6894 C CA . VAL C 1 263 ? 6.465 -58.645 -18.786 1.00 14.21 263 VAL C CA 1
ATOM 6895 C C . VAL C 1 263 ? 7.145 -58.919 -17.420 1.00 14.66 263 VAL C C 1
ATOM 6896 O O . VAL C 1 263 ? 8.024 -59.772 -17.350 1.00 16.07 263 VAL C O 1
ATOM 6900 N N . ASN C 1 264 ? 6.684 -58.257 -16.367 1.00 13.66 264 ASN C N 1
ATOM 6901 C CA . ASN C 1 264 ? 7.276 -58.428 -15.037 1.00 14.72 264 ASN C CA 1
ATOM 6902 C C . ASN C 1 264 ? 7.223 -59.864 -14.559 1.00 16.44 264 ASN C C 1
ATOM 6903 O O . ASN C 1 264 ? 8.230 -60.401 -14.125 1.00 15.27 264 ASN C O 1
ATOM 6908 N N . ALA C 1 265 ? 6.084 -60.527 -14.741 1.00 14.73 265 ALA C N 1
ATOM 6909 C CA . ALA C 1 265 ? 5.911 -61.891 -14.235 1.00 15.76 265 ALA C CA 1
ATOM 6910 C C . ALA C 1 265 ? 6.771 -62.845 -15.031 1.00 16.23 265 ALA C C 1
ATOM 6911 O O . ALA C 1 265 ? 7.371 -63.833 -14.474 1.00 17.76 265 ALA C O 1
ATOM 6913 N N . ALA C 1 266 ? 6.889 -62.585 -16.336 1.00 16.60 266 ALA C N 1
ATOM 6914 C CA . ALA C 1 266 ? 7.576 -63.530 -17.203 1.00 15.33 266 ALA C CA 1
ATOM 6915 C C . ALA C 1 266 ? 9.120 -63.465 -16.974 1.00 16.41 266 ALA C C 1
ATOM 6916 O O . ALA C 1 266 ? 9.813 -64.443 -17.077 1.00 16.61 266 ALA C O 1
ATOM 6918 N N . ILE C 1 267 ? 9.644 -62.271 -16.737 1.00 16.29 267 ILE C N 1
ATOM 6919 C CA . ILE C 1 267 ? 11.076 -62.100 -16.488 1.00 16.18 267 ILE C CA 1
ATOM 6920 C C . ILE C 1 267 ? 11.374 -62.592 -15.088 1.00 16.26 267 ILE C C 1
ATOM 6921 O O . ILE C 1 267 ? 12.394 -63.317 -14.878 1.00 16.91 267 ILE C O 1
ATOM 6926 N N . LYS C 1 268 ? 10.497 -62.274 -14.120 1.00 17.27 268 LYS C N 1
ATOM 6927 C CA . LYS C 1 268 ? 10.722 -62.644 -12.723 1.00 17.80 268 LYS C CA 1
ATOM 6928 C C . LYS C 1 268 ? 10.869 -64.144 -12.546 1.00 19.28 268 LYS C C 1
ATOM 6929 O O . LYS C 1 268 ? 11.724 -64.596 -11.785 1.00 18.39 268 LYS C O 1
ATOM 6935 N N . LYS C 1 269 ? 10.095 -64.934 -13.294 1.00 19.89 269 LYS C N 1
ATOM 6936 C CA . LYS C 1 269 ? 10.278 -66.381 -13.124 1.00 23.02 269 LYS C CA 1
ATOM 6937 C C . LYS C 1 269 ? 11.688 -66.866 -13.432 1.00 22.06 269 LYS C C 1
ATOM 6938 O O . LYS C 1 269 ? 12.137 -67.831 -12.795 1.00 22.91 269 LYS C O 1
ATOM 6944 N N . HIS C 1 270 ? 12.417 -66.189 -14.333 1.00 18.14 270 HIS C N 1
ATOM 6945 C CA . HIS C 1 270 ? 13.748 -66.588 -14.661 1.00 18.02 270 HIS C CA 1
ATOM 6946 C C . HIS C 1 270 ? 14.781 -66.073 -13.655 1.00 21.79 270 HIS C C 1
ATOM 6947 O O . HIS C 1 270 ? 15.952 -66.366 -13.818 1.00 19.49 270 HIS C O 1
ATOM 6954 N N . THR C 1 271 ? 14.375 -65.251 -12.690 1.00 19.16 271 THR C N 1
ATOM 6955 C CA . THR C 1 271 ? 15.272 -64.855 -11.579 1.00 19.88 271 THR C CA 1
ATOM 6956 C C . THR C 1 271 ? 15.167 -65.748 -10.379 1.00 21.81 271 THR C C 1
ATOM 6957 O O . THR C 1 271 ? 15.996 -65.623 -9.468 1.00 20.34 271 THR C O 1
ATOM 6961 N N . GLU C 1 272 ? 14.200 -66.684 -10.354 1.00 21.02 272 GLU C N 1
ATOM 6962 C CA . GLU C 1 272 ? 13.978 -67.528 -9.150 1.00 25.55 272 GLU C CA 1
ATOM 6963 C C . GLU C 1 272 ? 15.181 -68.464 -8.947 1.00 21.26 272 GLU C C 1
ATOM 6964 O O . GLU C 1 272 ? 15.540 -69.201 -9.850 1.00 22.47 272 GLU C O 1
ATOM 6970 N N . GLY C 1 273 ? 15.867 -68.341 -7.804 1.00 22.72 273 GLY C N 1
ATOM 6971 C CA . GLY C 1 273 ? 17.075 -69.134 -7.544 1.00 23.25 273 GLY C CA 1
ATOM 6972 C C . GLY C 1 273 ? 18.306 -68.832 -8.420 1.00 24.39 273 GLY C C 1
ATOM 6973 O O . GLY C 1 273 ? 19.234 -69.634 -8.505 1.00 22.48 273 GLY C O 1
ATOM 6974 N N . ASN C 1 274 ? 18.297 -67.684 -9.137 1.00 21.15 274 ASN C N 1
ATOM 6975 C CA . ASN C 1 274 ? 19.262 -67.456 -10.142 1.00 19.65 274 ASN C CA 1
ATOM 6976 C C . ASN C 1 274 ? 20.288 -66.543 -9.499 1.00 21.10 274 ASN C C 1
ATOM 6977 O O . ASN C 1 274 ? 19.993 -65.377 -9.198 1.00 20.44 274 ASN C O 1
ATOM 6982 N N . GLU C 1 275 ? 21.488 -67.076 -9.251 1.00 21.49 275 GLU C N 1
ATOM 6983 C CA . GLU C 1 275 ? 22.507 -66.261 -8.556 1.00 23.69 275 GLU C CA 1
ATOM 6984 C C . GLU C 1 275 ? 23.135 -65.175 -9.496 1.00 20.65 275 GLU C C 1
ATOM 6985 O O . GLU C 1 275 ? 23.884 -64.306 -8.986 1.00 19.24 275 GLU C O 1
ATOM 6991 N N . SER C 1 276 ? 22.899 -65.252 -10.823 1.00 18.72 276 SER C N 1
ATOM 6992 C CA . SER C 1 276 ? 23.469 -64.330 -11.777 1.00 18.28 276 SER C CA 1
ATOM 6993 C C . SER C 1 276 ? 22.554 -63.171 -12.152 1.00 16.79 276 SER C C 1
ATOM 6994 O O . SER C 1 276 ? 23.051 -62.118 -12.549 1.00 16.08 276 SER C O 1
ATOM 6997 N N . PHE C 1 277 ? 21.248 -63.442 -12.147 1.00 15.32 277 PHE C N 1
ATOM 6998 C CA . PHE C 1 277 ? 20.211 -62.524 -12.587 1.00 16.25 277 PHE C CA 1
ATOM 6999 C C . PHE C 1 277 ? 19.181 -62.491 -11.520 1.00 16.95 277 PHE C C 1
ATOM 7000 O O . PHE C 1 277 ? 18.330 -63.409 -11.367 1.00 15.81 277 PHE C O 1
ATOM 7008 N N . GLY C 1 278 ? 19.241 -61.447 -10.734 1.00 15.71 278 GLY C N 1
ATOM 7009 C CA . GLY C 1 278 ? 18.392 -61.352 -9.536 1.00 16.60 278 GLY C CA 1
ATOM 7010 C C . GLY C 1 278 ? 17.176 -60.476 -9.748 1.00 15.41 278 GLY C C 1
ATOM 7011 O O . GLY C 1 278 ? 16.909 -60.058 -10.872 1.00 15.00 278 GLY C O 1
ATOM 7012 N N . TYR C 1 279 ? 16.513 -60.126 -8.647 1.00 15.03 279 TYR C N 1
ATOM 7013 C CA . TYR C 1 279 ? 15.223 -59.434 -8.701 1.00 16.60 279 TYR C CA 1
ATOM 7014 C C . TYR C 1 279 ? 15.099 -58.481 -7.514 1.00 16.26 279 TYR C C 1
ATOM 7015 O O . TYR C 1 279 ? 15.463 -58.855 -6.395 1.00 15.97 279 TYR C O 1
ATOM 7024 N N . ASN C 1 280 ? 14.592 -57.253 -7.719 1.00 14.77 280 ASN C N 1
ATOM 7025 C CA . ASN C 1 280 ? 14.363 -56.365 -6.565 1.00 14.36 280 ASN C CA 1
ATOM 7026 C C . ASN C 1 280 ? 13.215 -55.450 -6.829 1.00 14.56 280 ASN C C 1
ATOM 7027 O O . ASN C 1 280 ? 13.262 -54.703 -7.781 1.00 14.96 280 ASN C O 1
ATOM 7032 N N . ASP C 1 281 ? 12.178 -55.531 -6.025 1.00 15.42 281 ASP C N 1
ATOM 7033 C CA . ASP C 1 281 ? 11.015 -54.643 -6.218 1.00 17.17 281 ASP C CA 1
ATOM 7034 C C . ASP C 1 281 ? 10.763 -53.747 -5.071 1.00 17.47 281 ASP C C 1
ATOM 7035 O O . ASP C 1 281 ? 9.634 -53.315 -4.879 1.00 16.77 281 ASP C O 1
ATOM 7040 N N . ASP C 1 282 ? 11.836 -53.372 -4.348 1.00 16.02 282 ASP C N 1
ATOM 7041 C CA . ASP C 1 282 ? 11.725 -52.491 -3.166 1.00 16.40 282 ASP C CA 1
ATOM 7042 C C . ASP C 1 282 ? 11.993 -51.003 -3.463 1.00 14.55 282 ASP C C 1
ATOM 7043 O O . ASP C 1 282 ? 12.103 -50.192 -2.564 1.00 16.94 282 ASP C O 1
ATOM 7048 N N . GLU C 1 283 ? 12.022 -50.620 -4.731 1.00 14.63 283 GLU C N 1
ATOM 7049 C CA . GLU C 1 283 ? 12.324 -49.265 -5.171 1.00 14.73 283 GLU C CA 1
ATOM 7050 C C . GLU C 1 283 ? 13.716 -48.852 -4.699 1.00 13.41 283 GLU C C 1
ATOM 7051 O O . GLU C 1 283 ? 13.891 -47.784 -4.069 1.00 15.20 283 GLU C O 1
ATOM 7057 N N . ILE C 1 284 ? 14.674 -49.683 -5.059 1.00 12.91 284 ILE C N 1
ATOM 7058 C CA . ILE C 1 284 ? 16.098 -49.371 -4.726 1.00 13.80 284 ILE C CA 1
ATOM 7059 C C . ILE C 1 284 ? 16.650 -48.263 -5.600 1.00 12.73 284 ILE C C 1
ATOM 7060 O O . ILE C 1 284 ? 16.060 -47.852 -6.632 1.00 12.65 284 ILE C O 1
ATOM 7065 N N . VAL C 1 285 ? 17.813 -47.773 -5.199 1.00 11.91 285 VAL C N 1
ATOM 7066 C CA . VAL C 1 285 ? 18.605 -46.808 -6.010 1.00 11.69 285 VAL C CA 1
ATOM 7067 C C . VAL C 1 285 ? 20.060 -47.340 -6.162 1.00 11.68 285 VAL C C 1
ATOM 7068 O O . VAL C 1 285 ? 20.406 -48.429 -5.663 1.00 11.84 285 VAL C O 1
ATOM 7072 N N . SER C 1 286 ? 20.921 -46.614 -6.864 1.00 11.83 286 SER C N 1
ATOM 7073 C CA . SER C 1 286 ? 22.146 -47.233 -7.293 1.00 11.12 286 SER C CA 1
ATOM 7074 C C . SER C 1 286 ? 23.041 -47.737 -6.152 1.00 11.84 286 SER C C 1
ATOM 7075 O O . SER C 1 286 ? 23.695 -48.788 -6.317 1.00 12.14 286 SER C O 1
ATOM 7078 N N . SER C 1 287 ? 23.134 -46.972 -5.038 1.00 11.64 287 SER C N 1
ATOM 7079 C CA . SER C 1 287 ? 24.004 -47.339 -3.926 1.00 13.17 287 SER C CA 1
ATOM 7080 C C . SER C 1 287 ? 23.660 -48.709 -3.435 1.00 13.61 287 SER C C 1
ATOM 7081 O O . SER C 1 287 ? 24.535 -49.430 -2.891 1.00 11.94 287 SER C O 1
ATOM 7084 N N . ASP C 1 288 ? 22.395 -49.016 -3.520 1.00 11.89 288 ASP C N 1
ATOM 7085 C CA . ASP C 1 288 ? 21.908 -50.279 -2.937 1.00 12.23 288 ASP C CA 1
ATOM 7086 C C . ASP C 1 288 ? 22.489 -51.502 -3.596 1.00 13.07 288 ASP C C 1
ATOM 7087 O O . ASP C 1 288 ? 22.440 -52.588 -3.001 1.00 13.29 288 ASP C O 1
ATOM 7092 N N . VAL C 1 289 ? 22.994 -51.391 -4.840 1.00 13.68 289 VAL C N 1
ATOM 7093 C CA . VAL C 1 289 ? 23.528 -52.550 -5.538 1.00 15.16 289 VAL C CA 1
ATOM 7094 C C . VAL C 1 289 ? 25.042 -52.702 -5.371 1.00 14.87 289 VAL C C 1
ATOM 7095 O O . VAL C 1 289 ? 25.592 -53.715 -5.705 1.00 13.60 289 VAL C O 1
ATOM 7099 N N . ILE C 1 290 ? 25.686 -51.731 -4.707 1.00 14.64 290 ILE C N 1
ATOM 7100 C CA . ILE C 1 290 ? 27.097 -51.811 -4.505 1.00 14.12 290 ILE C CA 1
ATOM 7101 C C . ILE C 1 290 ? 27.381 -52.941 -3.519 1.00 14.06 290 ILE C C 1
ATOM 7102 O O . ILE C 1 290 ? 26.831 -52.948 -2.392 1.00 13.22 290 ILE C O 1
ATOM 7107 N N . GLY C 1 291 ? 28.216 -53.876 -3.931 1.00 14.50 291 GLY C N 1
ATOM 7108 C CA . GLY C 1 291 ? 28.499 -55.049 -3.075 1.00 16.84 291 GLY C CA 1
ATOM 7109 C C . GLY C 1 291 ? 27.626 -56.252 -3.342 1.00 17.12 291 GLY C C 1
ATOM 7110 O O . GLY C 1 291 ? 27.846 -57.301 -2.705 1.00 13.44 291 GLY C O 1
ATOM 7111 N N . THR C 1 292 ? 26.626 -56.113 -4.256 1.00 15.66 292 THR C N 1
ATOM 7112 C CA . THR C 1 292 ? 25.746 -57.265 -4.608 1.00 15.93 292 THR C CA 1
ATOM 7113 C C . THR C 1 292 ? 26.488 -58.200 -5.531 1.00 15.22 292 THR C C 1
ATOM 7114 O O . THR C 1 292 ? 27.515 -57.846 -6.096 1.00 15.17 292 THR C O 1
ATOM 7118 N N . THR C 1 293 ? 26.056 -59.480 -5.587 1.00 16.48 293 THR C N 1
ATOM 7119 C CA . THR C 1 293 ? 26.827 -60.564 -6.251 1.00 15.82 293 THR C CA 1
ATOM 7120 C C . THR C 1 293 ? 26.171 -61.042 -7.572 1.00 17.05 293 THR C C 1
ATOM 7121 O O . THR C 1 293 ? 26.674 -61.919 -8.299 1.00 17.18 293 THR C O 1
ATOM 7125 N N . PHE C 1 294 ? 25.118 -60.347 -7.972 1.00 16.62 294 PHE C N 1
ATOM 7126 C CA . PHE C 1 294 ? 24.452 -60.612 -9.274 1.00 15.10 294 PHE C CA 1
ATOM 7127 C C . PHE C 1 294 ? 25.146 -59.862 -10.404 1.00 15.79 294 PHE C C 1
ATOM 7128 O O . PHE C 1 294 ? 25.664 -58.762 -10.225 1.00 15.45 294 PHE C O 1
ATOM 7136 N N . GLY C 1 295 ? 25.137 -60.394 -11.624 1.00 14.93 295 GLY C N 1
ATOM 7137 C CA . GLY C 1 295 ? 25.606 -59.662 -12.767 1.00 13.57 295 GLY C CA 1
ATOM 7138 C C . GLY C 1 295 ? 24.534 -58.655 -13.222 1.00 13.91 295 GLY C C 1
ATOM 7139 O O . GLY C 1 295 ? 24.826 -57.714 -13.944 1.00 14.94 295 GLY C O 1
ATOM 7140 N N . SER C 1 296 ? 23.296 -58.931 -12.795 1.00 14.22 296 SER C N 1
ATOM 7141 C CA . SER C 1 296 ? 22.122 -58.222 -13.306 1.00 14.90 296 SER C CA 1
ATOM 7142 C C . SER C 1 296 ? 20.996 -58.376 -12.298 1.00 14.63 296 SER C C 1
ATOM 7143 O O . SER C 1 296 ? 20.828 -59.457 -11.747 1.00 14.74 296 SER C O 1
ATOM 7146 N N . ILE C 1 297 ? 20.306 -57.281 -11.963 1.00 13.98 297 ILE C N 1
ATOM 7147 C CA . ILE C 1 297 ? 19.183 -57.270 -11.015 1.00 14.22 297 ILE C CA 1
ATOM 7148 C C . ILE C 1 297 ? 17.996 -56.605 -11.670 1.00 14.14 297 ILE C C 1
ATOM 7149 O O . ILE C 1 297 ? 17.900 -55.400 -11.770 1.00 12.44 297 ILE C O 1
ATOM 7154 N N . PHE C 1 298 ? 17.033 -57.426 -12.069 1.00 14.05 298 PHE C N 1
ATOM 7155 C CA . PHE C 1 298 ? 15.810 -56.936 -12.679 1.00 14.08 298 PHE C CA 1
ATOM 7156 C C . PHE C 1 298 ? 15.015 -56.107 -11.723 1.00 14.40 298 PHE C C 1
ATOM 7157 O O . PHE C 1 298 ? 14.785 -56.511 -10.546 1.00 14.25 298 PHE C O 1
ATOM 7165 N N . ASP C 1 299 ? 14.556 -54.974 -12.214 1.00 13.11 299 ASP C N 1
ATOM 7166 C CA . ASP C 1 299 ? 13.726 -54.054 -11.385 1.00 14.79 299 ASP C CA 1
ATOM 7167 C C . ASP C 1 299 ? 12.360 -53.800 -12.024 1.00 13.87 299 ASP C C 1
ATOM 7168 O O . ASP C 1 299 ? 12.257 -52.954 -12.896 1.00 12.82 299 ASP C O 1
ATOM 7173 N N . PRO C 1 300 ? 11.354 -54.546 -11.602 1.00 13.49 300 PRO C N 1
ATOM 7174 C CA . PRO C 1 300 ? 10.064 -54.469 -12.275 1.00 13.38 300 PRO C CA 1
ATOM 7175 C C . PRO C 1 300 ? 9.380 -53.124 -12.070 1.00 15.04 300 PRO C C 1
ATOM 7176 O O . PRO C 1 300 ? 8.458 -52.757 -12.844 1.00 14.83 300 PRO C O 1
ATOM 7180 N N . THR C 1 301 ? 9.839 -52.332 -11.083 1.00 14.31 301 THR C N 1
ATOM 7181 C CA . THR C 1 301 ? 9.193 -51.052 -10.794 1.00 13.73 301 THR C CA 1
ATOM 7182 C C . THR C 1 301 ? 9.413 -50.103 -11.936 1.00 13.53 301 THR C C 1
ATOM 7183 O O . THR C 1 301 ? 8.732 -49.079 -11.977 1.00 15.24 301 THR C O 1
ATOM 7187 N N . GLN C 1 302 ? 10.353 -50.349 -12.829 1.00 12.64 302 GLN C N 1
ATOM 7188 C CA . GLN C 1 302 ? 10.659 -49.412 -13.915 1.00 14.65 302 GLN C CA 1
ATOM 7189 C C . GLN C 1 302 ? 10.137 -49.884 -15.276 1.00 14.13 302 GLN C C 1
ATOM 7190 O O . GLN C 1 302 ? 10.347 -49.188 -16.281 1.00 14.01 302 GLN C O 1
ATOM 7196 N N . THR C 1 303 ? 9.442 -51.014 -15.287 1.00 12.88 303 THR C N 1
ATOM 7197 C CA . THR C 1 303 ? 8.900 -51.515 -16.569 1.00 13.37 303 THR C CA 1
ATOM 7198 C C . THR C 1 303 ? 7.847 -50.579 -17.116 1.00 13.96 303 THR C C 1
ATOM 7199 O O . THR C 1 303 ? 6.972 -50.086 -16.363 1.00 12.97 303 THR C O 1
ATOM 7203 N N . GLU C 1 304 ? 7.871 -50.339 -18.408 1.00 13.42 304 GLU C N 1
ATOM 7204 C CA . GLU C 1 304 ? 6.865 -49.523 -19.020 1.00 15.27 304 GLU C CA 1
ATOM 7205 C C . GLU C 1 304 ? 6.512 -50.033 -20.411 1.00 15.08 304 GLU C C 1
ATOM 7206 O O . GLU C 1 304 ? 7.398 -50.278 -21.221 1.00 15.41 304 GLU C O 1
ATOM 7212 N N . VAL C 1 305 ? 5.229 -50.097 -20.698 1.00 14.55 305 VAL C N 1
ATOM 7213 C CA . VAL C 1 305 ? 4.717 -50.475 -22.031 1.00 14.33 305 VAL C CA 1
ATOM 7214 C C . VAL C 1 305 ? 3.866 -49.341 -22.572 1.00 13.68 305 VAL C C 1
ATOM 7215 O O . VAL C 1 305 ? 2.937 -48.906 -21.912 1.00 14.33 305 VAL C O 1
ATOM 7219 N N . THR C 1 306 ? 4.255 -48.829 -23.743 1.00 13.60 306 THR C N 1
ATOM 7220 C CA . THR C 1 306 ? 3.668 -47.661 -24.356 1.00 14.83 306 THR C CA 1
ATOM 7221 C C . THR C 1 306 ? 3.046 -48.165 -25.617 1.00 15.33 306 THR C C 1
ATOM 7222 O O . THR C 1 306 ? 3.748 -48.741 -26.454 1.00 14.34 306 THR C O 1
ATOM 7226 N N . SER C 1 307 ? 1.745 -47.901 -25.762 1.00 18.93 307 SER C N 1
ATOM 7227 C CA . SER C 1 307 ? 0.964 -48.403 -26.882 1.00 21.61 307 SER C CA 1
ATOM 7228 C C . SER C 1 307 ? 0.073 -47.364 -27.493 1.00 24.16 307 SER C C 1
ATOM 7229 O O . SER C 1 307 ? -0.537 -46.589 -26.747 1.00 22.54 307 SER C O 1
ATOM 7232 N N . ASP C 1 308 ? 0.005 -47.306 -28.824 1.00 24.60 308 ASP C N 1
ATOM 7233 C CA . ASP C 1 308 ? -1.050 -46.495 -29.497 1.00 27.94 308 ASP C CA 1
ATOM 7234 C C . ASP C 1 308 ? -1.431 -47.245 -30.734 1.00 27.05 308 ASP C C 1
ATOM 7235 O O . ASP C 1 308 ? -0.590 -47.521 -31.583 1.00 23.96 308 ASP C O 1
ATOM 7240 N N . GLY C 1 309 ? -2.694 -47.691 -30.741 1.00 35.40 309 GLY C N 1
ATOM 7241 C CA . GLY C 1 309 ? -3.158 -48.696 -31.686 1.00 36.47 309 GLY C CA 1
ATOM 7242 C C . GLY C 1 309 ? -2.296 -49.902 -31.441 1.00 36.81 309 GLY C C 1
ATOM 7243 O O . GLY C 1 309 ? -2.044 -50.246 -30.280 1.00 39.74 309 GLY C O 1
ATOM 7244 N N . ASP C 1 310 ? -1.800 -50.471 -32.523 1.00 38.49 310 ASP C N 1
ATOM 7245 C CA . ASP C 1 310 ? -0.966 -51.648 -32.486 1.00 40.44 310 ASP C CA 1
ATOM 7246 C C . ASP C 1 310 ? 0.570 -51.320 -32.585 1.00 35.16 310 ASP C C 1
ATOM 7247 O O . ASP C 1 310 ? 1.395 -52.167 -33.010 1.00 35.28 310 ASP C O 1
ATOM 7252 N N . ASN C 1 311 ? 0.966 -50.123 -32.232 1.00 25.45 311 ASN C N 1
ATOM 7253 C CA . ASN C 1 311 ? 2.377 -49.862 -32.128 1.00 24.23 311 ASN C CA 1
ATOM 7254 C C . ASN C 1 311 ? 2.731 -49.866 -30.628 1.00 20.90 311 ASN C C 1
ATOM 7255 O O . ASN C 1 311 ? 2.132 -49.166 -29.907 1.00 24.28 311 ASN C O 1
ATOM 7260 N N . GLN C 1 312 ? 3.726 -50.628 -30.226 1.00 20.63 312 GLN C N 1
ATOM 7261 C CA . GLN C 1 312 ? 4.073 -50.876 -28.824 1.00 18.86 312 GLN C CA 1
ATOM 7262 C C . GLN C 1 312 ? 5.566 -50.867 -28.614 1.00 17.52 312 GLN C C 1
ATOM 7263 O O . GLN C 1 312 ? 6.267 -51.462 -29.363 1.00 15.71 312 GLN C O 1
ATOM 7269 N N . LEU C 1 313 ? 6.006 -50.191 -27.557 1.00 14.58 313 LEU C N 1
ATOM 7270 C CA . LEU C 1 313 ? 7.391 -50.153 -27.108 1.00 13.63 313 LEU C CA 1
ATOM 7271 C C . LEU C 1 313 ? 7.447 -50.687 -25.678 1.00 14.34 313 LEU C C 1
ATOM 7272 O O . LEU C 1 313 ? 6.602 -50.358 -24.915 1.00 13.61 313 LEU C O 1
ATOM 7277 N N . VAL C 1 314 ? 8.485 -51.428 -25.336 1.00 12.67 314 VAL C N 1
ATOM 7278 C CA . VAL C 1 314 ? 8.608 -52.006 -24.016 1.00 12.17 314 VAL C CA 1
ATOM 7279 C C . VAL C 1 314 ? 9.930 -51.606 -23.423 1.00 11.97 314 VAL C C 1
ATOM 7280 O O . VAL C 1 314 ? 10.963 -51.892 -23.999 1.00 12.20 314 VAL C O 1
ATOM 7284 N N . LYS C 1 315 ? 9.885 -50.979 -22.222 1.00 11.86 315 LYS C N 1
ATOM 7285 C CA . LYS C 1 315 ? 11.099 -50.606 -21.502 1.00 11.42 315 LYS C CA 1
ATOM 7286 C C . LYS C 1 315 ? 11.253 -51.477 -20.289 1.00 12.09 315 LYS C C 1
ATOM 7287 O O . LYS C 1 315 ? 10.333 -51.600 -19.479 1.00 11.79 315 LYS C O 1
ATOM 7293 N N . THR C 1 316 ? 12.419 -52.088 -20.152 1.00 12.24 316 THR C N 1
ATOM 7294 C CA . THR C 1 316 ? 12.777 -52.875 -19.019 1.00 11.95 316 THR C CA 1
ATOM 7295 C C . THR C 1 316 ? 14.153 -52.439 -18.549 1.00 11.39 316 THR C C 1
ATOM 7296 O O . THR C 1 316 ? 14.934 -51.882 -19.305 1.00 12.15 316 THR C O 1
ATOM 7300 N N . VAL C 1 317 ? 14.409 -52.654 -17.267 1.00 12.03 317 VAL C N 1
ATOM 7301 C CA . VAL C 1 317 ? 15.625 -52.149 -16.634 1.00 13.80 317 VAL C CA 1
ATOM 7302 C C . VAL C 1 317 ? 16.209 -53.154 -15.703 1.00 14.44 317 VAL C C 1
ATOM 7303 O O . VAL C 1 317 ? 15.484 -53.876 -14.980 1.00 15.40 317 VAL C O 1
ATOM 7307 N N . ALA C 1 318 ? 17.559 -53.217 -15.656 1.00 13.30 318 ALA C N 1
ATOM 7308 C CA . ALA C 1 318 ? 18.233 -54.029 -14.682 1.00 12.73 318 ALA C CA 1
ATOM 7309 C C . ALA C 1 318 ? 19.431 -53.236 -14.117 1.00 12.10 318 ALA C C 1
ATOM 7310 O O . ALA C 1 318 ? 20.171 -52.628 -14.875 1.00 12.45 318 ALA C O 1
ATOM 7312 N N . TRP C 1 319 ? 19.574 -53.312 -12.812 1.00 12.33 319 TRP C N 1
ATOM 7313 C CA . TRP C 1 319 ? 20.692 -52.716 -12.089 1.00 12.22 319 TRP C CA 1
ATOM 7314 C C . TRP C 1 319 ? 21.884 -53.649 -12.114 1.00 14.08 319 TRP C C 1
ATOM 7315 O O . TRP C 1 319 ? 21.743 -54.886 -12.305 1.00 13.39 319 TRP C O 1
ATOM 7326 N N . TYR C 1 320 ? 23.071 -53.072 -11.898 1.00 13.64 320 TYR C N 1
ATOM 7327 C CA . TYR C 1 320 ? 24.271 -53.902 -11.646 1.00 12.36 320 TYR C CA 1
ATOM 7328 C C . TYR C 1 320 ? 25.354 -53.161 -10.927 1.00 13.57 320 TYR C C 1
ATOM 7329 O O . TYR C 1 320 ? 25.606 -51.951 -11.238 1.00 13.40 320 TYR C O 1
ATOM 7338 N N . ASP C 1 321 ? 25.991 -53.873 -9.970 1.00 13.34 321 ASP C N 1
ATOM 7339 C CA . ASP C 1 321 ? 27.296 -53.437 -9.501 1.00 15.21 321 ASP C CA 1
ATOM 7340 C C . ASP C 1 321 ? 28.277 -53.742 -10.579 1.00 14.38 321 ASP C C 1
ATOM 7341 O O . ASP C 1 321 ? 28.773 -54.883 -10.644 1.00 14.88 321 ASP C O 1
ATOM 7346 N N . ASN C 1 322 ? 28.609 -52.709 -11.365 1.00 13.20 322 ASN C N 1
ATOM 7347 C CA . ASN C 1 322 ? 29.507 -52.863 -12.471 1.00 13.01 322 ASN C CA 1
ATOM 7348 C C . ASN C 1 322 ? 30.897 -53.402 -12.085 1.00 14.46 322 ASN C C 1
ATOM 7349 O O . ASN C 1 322 ? 31.506 -54.074 -12.880 1.00 17.13 322 ASN C O 1
ATOM 7354 N N . GLU C 1 323 ? 31.303 -53.181 -10.863 1.00 13.58 323 GLU C N 1
ATOM 7355 C CA . GLU C 1 323 ? 32.510 -53.743 -10.357 1.00 14.58 323 GLU C CA 1
ATOM 7356 C C . GLU C 1 323 ? 32.248 -55.155 -9.811 1.00 13.92 323 GLU C C 1
ATOM 7357 O O . GLU C 1 323 ? 32.690 -56.149 -10.392 1.00 15.24 323 GLU C O 1
ATOM 7363 N N . TYR C 1 324 ? 31.608 -55.250 -8.676 1.00 15.24 324 TYR C N 1
ATOM 7364 C CA . TYR C 1 324 ? 31.600 -56.534 -7.952 1.00 16.30 324 TYR C CA 1
ATOM 7365 C C . TYR C 1 324 ? 30.611 -57.556 -8.562 1.00 17.27 324 TYR C C 1
ATOM 7366 O O . TYR C 1 324 ? 30.814 -58.776 -8.531 1.00 16.79 324 TYR C O 1
ATOM 7375 N N . GLY C 1 325 ? 29.504 -57.077 -9.088 1.00 16.19 325 GLY C N 1
ATOM 7376 C CA . GLY C 1 325 ? 28.582 -58.013 -9.740 1.00 17.05 325 GLY C CA 1
ATOM 7377 C C . GLY C 1 325 ? 29.205 -58.710 -10.922 1.00 16.29 325 GLY C C 1
ATOM 7378 O O . GLY C 1 325 ? 29.147 -59.952 -11.056 1.00 17.75 325 GLY C O 1
ATOM 7379 N N . PHE C 1 326 ? 29.820 -57.920 -11.766 1.00 15.25 326 PHE C N 1
ATOM 7380 C CA . PHE C 1 326 ? 30.648 -58.420 -12.836 1.00 15.87 326 PHE C CA 1
ATOM 7381 C C . PHE C 1 326 ? 31.730 -59.372 -12.310 1.00 18.45 326 PHE C C 1
ATOM 7382 O O . PHE C 1 326 ? 31.931 -60.451 -12.884 1.00 16.67 326 PHE C O 1
ATOM 7390 N N . THR C 1 327 ? 32.412 -58.977 -11.229 1.00 15.61 327 THR C N 1
ATOM 7391 C CA . THR C 1 327 ? 33.479 -59.796 -10.723 1.00 16.76 327 THR C CA 1
ATOM 7392 C C . THR C 1 327 ? 32.956 -61.162 -10.266 1.00 16.17 327 THR C C 1
ATOM 7393 O O . THR C 1 327 ? 33.569 -62.157 -10.556 1.00 16.50 327 THR C O 1
ATOM 7397 N N . CYS C 1 328 ? 31.777 -61.179 -9.624 1.00 15.98 328 CYS C N 1
ATOM 7398 C CA . CYS C 1 328 ? 31.218 -62.424 -9.170 1.00 15.69 328 CYS C CA 1
ATOM 7399 C C . CYS C 1 328 ? 30.854 -63.322 -10.379 1.00 17.20 328 CYS C C 1
ATOM 7400 O O . CYS C 1 328 ? 31.062 -64.550 -10.328 1.00 18.36 328 CYS C O 1
ATOM 7403 N N . GLN C 1 329 ? 30.294 -62.713 -11.412 1.00 16.30 329 GLN C N 1
ATOM 7404 C CA . GLN C 1 329 ? 30.113 -63.401 -12.723 1.00 17.17 329 GLN C CA 1
ATOM 7405 C C . GLN C 1 329 ? 31.403 -64.039 -13.244 1.00 18.67 329 GLN C C 1
ATOM 7406 O O . GLN C 1 329 ? 31.432 -65.232 -13.633 1.00 18.96 329 GLN C O 1
ATOM 7412 N N . MET C 1 330 ? 32.482 -63.273 -13.194 1.00 17.07 330 MET C N 1
ATOM 7413 C CA . MET C 1 330 ? 33.750 -63.712 -13.708 1.00 20.13 330 MET C CA 1
ATOM 7414 C C . MET C 1 330 ? 34.314 -64.851 -12.888 1.00 19.27 330 MET C C 1
ATOM 7415 O O . MET C 1 330 ? 34.840 -65.837 -13.448 1.00 21.18 330 MET C O 1
ATOM 7420 N N . VAL C 1 331 ? 34.107 -64.806 -11.579 1.00 18.44 331 VAL C N 1
ATOM 7421 C CA . VAL C 1 331 ? 34.585 -65.847 -10.718 1.00 20.26 331 VAL C CA 1
ATOM 7422 C C . VAL C 1 331 ? 33.788 -67.156 -10.921 1.00 20.31 331 VAL C C 1
ATOM 7423 O O . VAL C 1 331 ? 34.373 -68.263 -10.926 1.00 20.44 331 VAL C O 1
ATOM 7427 N N . ARG C 1 332 ? 32.471 -67.038 -11.110 1.00 19.59 332 ARG C N 1
ATOM 7428 C CA . ARG C 1 332 ? 31.634 -68.220 -11.535 1.00 19.99 332 ARG C CA 1
ATOM 7429 C C . ARG C 1 332 ? 32.219 -68.914 -12.782 1.00 21.83 332 ARG C C 1
ATOM 7430 O O . ARG C 1 332 ? 32.364 -70.164 -12.793 1.00 22.76 332 ARG C O 1
ATOM 7438 N N . THR C 1 333 ? 32.537 -68.125 -13.807 1.00 19.85 333 THR C N 1
ATOM 7439 C CA . THR C 1 333 ? 33.043 -68.593 -15.081 1.00 21.53 333 THR C CA 1
ATOM 7440 C C . THR C 1 333 ? 34.461 -69.171 -14.880 1.00 26.52 333 THR C C 1
ATOM 7441 O O . THR C 1 333 ? 34.806 -70.216 -15.444 1.00 26.29 333 THR C O 1
ATOM 7445 N N . LEU C 1 334 ? 35.239 -68.489 -14.052 1.00 25.05 334 LEU C N 1
ATOM 7446 C CA . LEU C 1 334 ? 36.595 -68.960 -13.666 1.00 29.10 334 LEU C CA 1
ATOM 7447 C C . LEU C 1 334 ? 36.478 -70.340 -13.067 1.00 28.08 334 LEU C C 1
ATOM 7448 O O . LEU C 1 334 ? 37.182 -71.264 -13.508 1.00 32.27 334 LEU C O 1
ATOM 7453 N N . LEU C 1 335 ? 35.603 -70.486 -12.081 1.00 27.98 335 LEU C N 1
ATOM 7454 C CA . LEU C 1 335 ? 35.451 -71.742 -11.387 1.00 30.41 335 LEU C CA 1
ATOM 7455 C C . LEU C 1 335 ? 35.129 -72.846 -12.355 1.00 37.28 335 LEU C C 1
ATOM 7456 O O . LEU C 1 335 ? 35.791 -73.899 -12.293 1.00 38.19 335 LEU C O 1
ATOM 7461 N N . LYS C 1 336 ? 34.109 -72.642 -13.204 1.00 32.64 336 LYS C N 1
ATOM 7462 C CA . LYS C 1 336 ? 33.767 -73.599 -14.240 1.00 33.06 336 LYS C CA 1
ATOM 7463 C C . LYS C 1 336 ? 34.960 -73.906 -15.216 1.00 31.24 336 LYS C C 1
ATOM 7464 O O . LYS C 1 336 ? 35.382 -75.063 -15.383 1.00 39.38 336 LYS C O 1
ATOM 7470 N N . PHE C 1 337 ? 35.525 -72.856 -15.791 1.00 31.63 337 PHE C N 1
ATOM 7471 C CA . PHE C 1 337 ? 36.587 -72.894 -16.829 1.00 33.27 337 PHE C CA 1
ATOM 7472 C C . PHE C 1 337 ? 37.854 -73.573 -16.360 1.00 40.85 337 PHE C C 1
ATOM 7473 O O . PHE C 1 337 ? 38.448 -74.378 -17.098 1.00 41.93 337 PHE C O 1
ATOM 7481 N N . ALA C 1 338 ? 38.254 -73.286 -15.134 1.00 46.01 338 ALA C N 1
ATOM 7482 C CA . ALA C 1 338 ? 39.465 -73.891 -14.558 1.00 48.32 338 ALA C CA 1
ATOM 7483 C C . ALA C 1 338 ? 39.304 -75.361 -14.165 1.00 50.78 338 ALA C C 1
ATOM 7484 O O . ALA C 1 338 ? 40.325 -76.018 -14.098 1.00 56.46 338 ALA C O 1
ATOM 7486 N N . THR C 1 339 ? 38.073 -75.867 -13.916 1.00 52.26 339 THR C N 1
ATOM 7487 C CA . THR C 1 339 ? 37.839 -77.256 -13.453 1.00 56.22 339 THR C CA 1
ATOM 7488 C C . THR C 1 339 ? 37.301 -78.186 -14.562 1.00 62.90 339 THR C C 1
ATOM 7489 O O . THR C 1 339 ? 36.564 -79.156 -14.306 1.00 66.21 339 THR C O 1
ATOM 7493 N N . LEU C 1 340 ? 37.700 -77.873 -15.785 1.00 58.42 340 LEU C N 1
ATOM 7494 C CA . LEU C 1 340 ? 37.368 -78.647 -16.977 1.00 61.66 340 LEU C CA 1
ATOM 7495 C C . LEU C 1 340 ? 38.585 -79.384 -17.516 1.00 63.26 340 LEU C C 1
ATOM 7496 O O . LEU C 1 340 ? 38.607 -79.710 -18.698 1.00 65.79 340 LEU C O 1
ATOM 7502 N N . MET D 1 1 ? 2.933 2.446 -17.756 1.00 54.61 1 MET D N 1
ATOM 7503 C CA . MET D 1 1 ? 2.841 1.505 -18.921 1.00 48.82 1 MET D CA 1
ATOM 7504 C C . MET D 1 1 ? 3.616 0.140 -18.758 1.00 45.68 1 MET D C 1
ATOM 7505 O O . MET D 1 1 ? 3.142 -0.813 -19.327 1.00 47.07 1 MET D O 1
ATOM 7510 N N . SER D 1 2 ? 4.707 0.010 -17.969 1.00 39.79 2 SER D N 1
ATOM 7511 C CA . SER D 1 2 ? 5.268 -1.349 -17.741 1.00 35.69 2 SER D CA 1
ATOM 7512 C C . SER D 1 2 ? 4.272 -2.197 -16.890 1.00 31.74 2 SER D C 1
ATOM 7513 O O . SER D 1 2 ? 3.550 -1.679 -16.050 1.00 29.09 2 SER D O 1
ATOM 7516 N N . VAL D 1 3 ? 4.207 -3.502 -17.139 1.00 25.85 3 VAL D N 1
ATOM 7517 C CA . VAL D 1 3 ? 3.387 -4.403 -16.334 1.00 20.91 3 VAL D CA 1
ATOM 7518 C C . VAL D 1 3 ? 4.217 -4.750 -15.107 1.00 21.81 3 VAL D C 1
ATOM 7519 O O . VAL D 1 3 ? 5.386 -5.245 -15.266 1.00 21.67 3 VAL D O 1
ATOM 7523 N N . LYS D 1 4 ? 3.662 -4.557 -13.921 1.00 21.87 4 LYS D N 1
ATOM 7524 C CA . LYS D 1 4 ? 4.418 -4.711 -12.688 1.00 22.88 4 LYS D CA 1
ATOM 7525 C C . LYS D 1 4 ? 4.288 -6.147 -12.175 1.00 23.11 4 LYS D C 1
ATOM 7526 O O . LYS D 1 4 ? 3.160 -6.665 -12.013 1.00 23.26 4 LYS D O 1
ATOM 7532 N N . ILE D 1 5 ? 5.440 -6.764 -11.903 1.00 21.53 5 ILE D N 1
ATOM 7533 C CA . ILE D 1 5 ? 5.495 -8.214 -11.533 1.00 21.73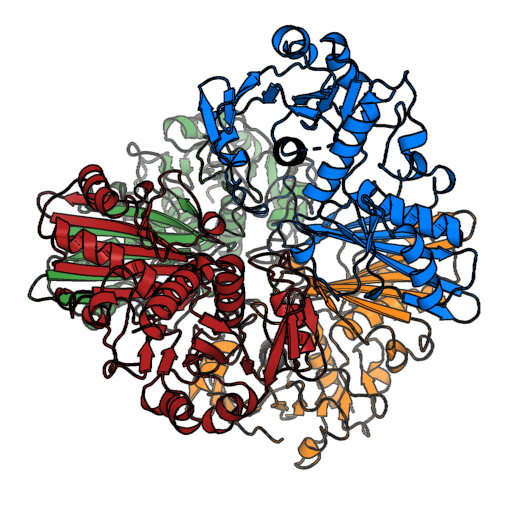 5 ILE D CA 1
ATOM 7534 C C . ILE D 1 5 ? 5.766 -8.426 -10.077 1.00 19.87 5 ILE D C 1
ATOM 7535 O O . ILE D 1 5 ? 6.649 -7.809 -9.499 1.00 17.73 5 ILE D O 1
ATOM 7540 N N . GLY D 1 6 ? 5.025 -9.357 -9.468 1.00 19.38 6 GLY D N 1
ATOM 7541 C CA . GLY D 1 6 ? 5.289 -9.828 -8.160 1.00 18.67 6 GLY D CA 1
ATOM 7542 C C . GLY D 1 6 ? 5.803 -11.264 -8.366 1.00 19.06 6 GLY D C 1
ATOM 7543 O O . GLY D 1 6 ? 5.159 -12.062 -9.062 1.00 18.91 6 GLY D O 1
ATOM 7544 N N . ILE D 1 7 ? 6.973 -11.564 -7.815 1.00 18.67 7 ILE D N 1
ATOM 7545 C CA . ILE D 1 7 ? 7.526 -12.951 -7.855 1.00 18.53 7 ILE D CA 1
ATOM 7546 C C . ILE D 1 7 ? 7.164 -13.657 -6.549 1.00 16.33 7 ILE D C 1
ATOM 7547 O O . ILE D 1 7 ? 7.576 -13.210 -5.477 1.00 15.36 7 ILE D O 1
ATOM 7552 N N . ASN D 1 8 ? 6.393 -14.762 -6.607 1.00 16.70 8 ASN D N 1
ATOM 7553 C CA . ASN D 1 8 ? 6.104 -15.548 -5.455 1.00 16.12 8 ASN D CA 1
ATOM 7554 C C . ASN D 1 8 ? 7.003 -16.734 -5.454 1.00 16.75 8 ASN D C 1
ATOM 7555 O O . ASN D 1 8 ? 6.911 -17.568 -6.360 1.00 16.62 8 ASN D O 1
ATOM 7560 N N . GLY D 1 9 ? 7.853 -16.805 -4.464 1.00 15.13 9 GLY D N 1
ATOM 7561 C CA . GLY D 1 9 ? 8.843 -17.880 -4.328 1.00 15.81 9 GLY D CA 1
ATOM 7562 C C . GLY D 1 9 ? 10.137 -17.501 -4.983 1.00 16.20 9 GLY D C 1
ATOM 7563 O O . GLY D 1 9 ? 10.279 -17.588 -6.247 1.00 16.52 9 GLY D O 1
ATOM 7564 N N . PHE D 1 10 ? 11.070 -17.016 -4.169 1.00 16.33 10 PHE D N 1
ATOM 7565 C CA . PHE D 1 10 ? 12.376 -16.543 -4.669 1.00 15.34 10 PHE D CA 1
ATOM 7566 C C . PHE D 1 10 ? 13.392 -17.662 -4.460 1.00 16.12 10 PHE D C 1
ATOM 7567 O O . PHE D 1 10 ? 14.486 -17.475 -3.847 1.00 15.27 10 PHE D O 1
ATOM 7575 N N . GLY D 1 11 ? 13.042 -18.816 -5.056 1.00 14.81 11 GLY D N 1
ATOM 7576 C CA . GLY D 1 11 ? 13.869 -20.000 -5.049 1.00 13.93 11 GLY D CA 1
ATOM 7577 C C . GLY D 1 11 ? 14.760 -20.010 -6.257 1.00 14.28 11 GLY D C 1
ATOM 7578 O O . GLY D 1 11 ? 15.090 -18.921 -6.808 1.00 14.21 11 GLY D O 1
ATOM 7579 N N . ARG D 1 12 ? 15.158 -21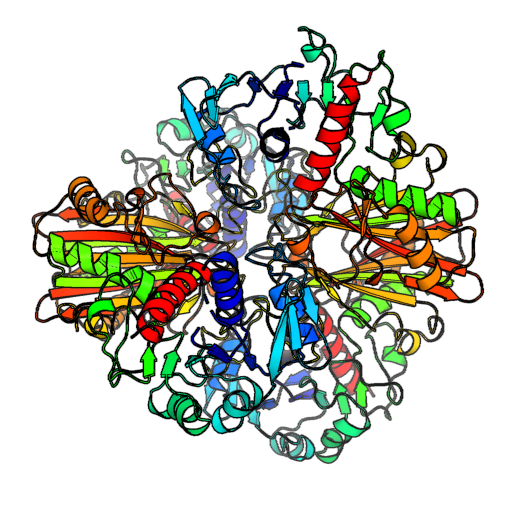.213 -6.680 1.00 13.73 12 ARG D N 1
ATOM 7580 C CA . ARG D 1 12 ? 16.045 -21.365 -7.835 1.00 14.02 12 ARG D CA 1
ATOM 7581 C C . ARG D 1 12 ? 15.422 -20.632 -9.055 1.00 14.08 12 ARG D C 1
ATOM 7582 O O . ARG D 1 12 ? 16.077 -19.759 -9.649 1.00 14.50 12 ARG D O 1
ATOM 7590 N N . ILE D 1 13 ? 14.135 -20.943 -9.362 1.00 13.46 13 ILE D N 1
ATOM 7591 C CA . ILE D 1 13 ? 13.483 -20.407 -10.505 1.00 13.85 13 ILE D CA 1
ATOM 7592 C C . ILE D 1 13 ? 13.154 -18.907 -10.314 1.00 13.56 13 ILE D C 1
ATOM 7593 O O . ILE D 1 13 ? 13.399 -18.096 -11.201 1.00 13.17 13 ILE D O 1
ATOM 7598 N N . GLY D 1 14 ? 12.622 -18.543 -9.182 1.00 13.32 14 GLY D N 1
ATOM 7599 C CA . GLY D 1 14 ? 12.271 -17.121 -8.994 1.00 13.91 14 GLY D CA 1
ATOM 7600 C C . GLY D 1 14 ? 13.505 -16.186 -9.032 1.00 13.44 14 GLY D C 1
ATOM 7601 O O . GLY D 1 14 ? 13.478 -15.077 -9.628 1.00 13.37 14 GLY D O 1
ATOM 7602 N N . ARG D 1 15 ? 14.598 -16.602 -8.417 1.00 12.34 15 ARG D N 1
ATOM 7603 C CA . ARG D 1 15 ? 15.840 -15.771 -8.477 1.00 13.80 15 ARG D CA 1
ATOM 7604 C C . ARG D 1 15 ? 16.422 -15.726 -9.857 1.00 12.79 15 ARG D C 1
ATOM 7605 O O . ARG D 1 15 ? 16.915 -14.675 -10.357 1.00 11.88 15 ARG D O 1
ATOM 7613 N N . LEU D 1 16 ? 16.387 -16.857 -10.547 1.00 12.21 16 LEU D N 1
ATOM 7614 C CA . LEU D 1 16 ? 16.901 -16.846 -11.941 1.00 13.88 16 LEU D CA 1
ATOM 7615 C C . LEU D 1 16 ? 16.027 -16.045 -12.906 1.00 12.24 16 LEU D C 1
ATOM 7616 O O . LEU D 1 16 ? 16.554 -15.406 -13.821 1.00 11.81 16 LEU D O 1
ATOM 7621 N N . ALA D 1 17 ? 14.713 -16.057 -12.697 1.00 11.58 17 ALA D N 1
ATOM 7622 C CA . ALA D 1 17 ? 13.776 -15.224 -13.458 1.00 12.56 17 ALA D CA 1
ATOM 7623 C C . ALA D 1 17 ? 14.150 -13.784 -13.240 1.00 13.01 17 ALA D C 1
ATOM 7624 O O . ALA D 1 17 ? 14.196 -12.996 -14.200 1.00 13.90 17 ALA D O 1
ATOM 7626 N N . PHE D 1 18 ? 14.511 -13.472 -11.998 1.00 12.87 18 PHE D N 1
ATOM 7627 C CA . PHE D 1 18 ? 14.940 -12.062 -11.670 1.00 13.83 18 PHE D CA 1
ATOM 7628 C C . PHE D 1 18 ? 16.215 -11.715 -12.414 1.00 13.28 18 PHE D C 1
ATOM 7629 O O . PHE D 1 18 ? 16.323 -10.699 -13.133 1.00 13.94 18 PHE D O 1
ATOM 7637 N N . ARG D 1 19 ? 17.234 -12.616 -12.339 1.00 12.89 19 ARG D N 1
ATOM 7638 C CA . ARG D 1 19 ? 18.427 -12.446 -13.106 1.00 12.54 19 ARG D CA 1
ATOM 7639 C C . ARG D 1 19 ? 18.184 -12.313 -14.608 1.00 12.78 19 ARG D C 1
ATOM 7640 O O . ARG D 1 19 ? 18.838 -11.511 -15.296 1.00 14.07 19 ARG D O 1
ATOM 7648 N N . ARG D 1 20 ? 17.314 -13.134 -15.153 1.00 11.57 20 ARG D N 1
ATOM 7649 C CA . ARG D 1 20 ? 17.013 -13.074 -16.587 1.00 12.79 20 ARG D CA 1
ATOM 7650 C C . ARG D 1 20 ? 16.372 -11.748 -17.013 1.00 14.47 20 ARG D C 1
ATOM 7651 O O . ARG D 1 20 ? 16.824 -11.115 -17.971 1.00 16.40 20 ARG D O 1
ATOM 7659 N N . ILE D 1 21 ? 15.347 -11.340 -16.281 1.00 15.32 21 ILE D N 1
ATOM 7660 C CA . ILE D 1 21 ? 14.714 -10.031 -16.574 1.00 16.36 21 ILE D CA 1
ATOM 7661 C C . ILE D 1 21 ? 15.719 -8.922 -16.500 1.00 20.03 21 ILE D C 1
ATOM 7662 O O . ILE D 1 21 ? 15.757 -8.052 -17.391 1.00 19.11 21 ILE D O 1
ATOM 7667 N N . LEU D 1 22 ? 16.589 -8.976 -15.487 1.00 18.45 22 LEU D N 1
ATOM 7668 C CA . LEU D 1 22 ? 17.606 -7.908 -15.311 1.00 20.69 22 LEU D CA 1
ATOM 7669 C C . LEU D 1 22 ? 18.548 -7.874 -16.463 1.00 20.91 22 LEU D C 1
ATOM 7670 O O . LEU D 1 22 ? 18.810 -6.817 -17.060 1.00 21.03 22 LEU D O 1
ATOM 7675 N N . GLU D 1 23 ? 19.123 -9.040 -16.805 1.00 19.33 23 GLU D N 1
ATOM 7676 C CA . GLU D 1 23 ? 20.118 -9.047 -17.881 1.00 19.78 23 GLU D CA 1
ATOM 7677 C C . GLU D 1 23 ? 19.527 -8.640 -19.245 1.00 20.05 23 GLU D C 1
ATOM 7678 O O . GLU D 1 23 ? 20.265 -8.150 -20.113 1.00 20.44 23 GLU D O 1
ATOM 7684 N N . LEU D 1 24 ? 18.266 -8.937 -19.456 1.00 18.68 24 LEU D N 1
ATOM 7685 C CA . LEU D 1 24 ? 17.611 -8.542 -20.721 1.00 20.59 24 LEU D CA 1
ATOM 7686 C C . LEU D 1 24 ? 17.600 -6.992 -20.952 1.00 24.94 24 LEU D C 1
ATOM 7687 O O . LEU D 1 24 ? 17.493 -6.556 -22.117 1.00 24.51 24 LEU D O 1
ATOM 7692 N N . GLY D 1 25 ? 17.639 -6.203 -19.867 1.00 27.00 25 GLY D N 1
ATOM 7693 C CA . GLY D 1 25 ? 17.727 -4.740 -19.950 1.00 31.05 25 GLY D CA 1
ATOM 7694 C C . GLY D 1 25 ? 16.540 -4.228 -20.733 1.00 32.07 25 GLY D C 1
ATOM 7695 O O . GLY D 1 25 ? 15.398 -4.606 -20.458 1.00 25.13 25 GLY D O 1
ATOM 7696 N N . GLU D 1 26 ? 16.814 -3.462 -21.794 1.00 33.39 26 GLU D N 1
ATOM 7697 C CA . GLU D 1 26 ? 15.713 -2.844 -22.591 1.00 42.08 26 GLU D CA 1
ATOM 7698 C C . GLU D 1 26 ? 14.773 -3.877 -23.192 1.00 37.45 26 GLU D C 1
ATOM 7699 O O . GLU D 1 26 ? 13.591 -3.572 -23.396 1.00 33.72 26 GLU D O 1
ATOM 7705 N N . LYS D 1 27 ? 15.279 -5.090 -23.473 1.00 31.49 27 LYS D N 1
ATOM 7706 C CA . LYS D 1 27 ? 14.476 -6.118 -24.091 1.00 32.73 27 LYS D CA 1
ATOM 7707 C C . LYS D 1 27 ? 13.381 -6.616 -23.137 1.00 31.91 27 LYS D C 1
ATOM 7708 O O . LYS D 1 27 ? 12.401 -7.197 -23.583 1.00 29.61 27 LYS D O 1
ATOM 7714 N N . SER D 1 28 ? 13.520 -6.379 -21.834 1.00 26.16 28 SER D N 1
ATOM 7715 C CA . SER D 1 28 ? 12.450 -6.735 -20.911 1.00 29.21 28 SER D CA 1
ATOM 7716 C C . SER D 1 28 ? 11.668 -5.515 -20.362 1.00 26.26 28 SER D C 1
ATOM 7717 O O . SER D 1 28 ? 10.896 -5.664 -19.404 1.00 25.05 28 SER D O 1
ATOM 7720 N N . SER D 1 29 ? 11.819 -4.341 -20.995 1.00 29.93 29 SER D N 1
ATOM 7721 C CA . SER D 1 29 ? 11.271 -3.079 -20.395 1.00 29.89 29 SER D CA 1
ATOM 7722 C C . SER D 1 29 ? 9.763 -3.038 -20.384 1.00 28.39 29 SER D C 1
ATOM 7723 O O . SER D 1 29 ? 9.193 -2.256 -19.620 1.00 28.26 29 SER D O 1
ATOM 7726 N N . ASP D 1 30 ? 9.098 -3.920 -21.139 1.00 28.08 30 ASP D N 1
ATOM 7727 C CA . ASP D 1 30 ? 7.616 -4.021 -21.026 1.00 25.96 30 ASP D CA 1
ATOM 7728 C C . ASP D 1 30 ? 7.171 -4.518 -19.678 1.00 27.59 30 ASP D C 1
ATOM 7729 O O . ASP D 1 30 ? 6.016 -4.318 -19.312 1.00 25.35 30 ASP D O 1
ATOM 7734 N N . ILE D 1 31 ? 8.073 -5.139 -18.915 1.00 24.03 31 ILE D N 1
ATOM 7735 C CA . ILE D 1 31 ? 7.757 -5.521 -17.561 1.00 22.26 31 ILE D CA 1
ATOM 7736 C C . ILE D 1 31 ? 8.745 -4.962 -16.559 1.00 24.25 31 ILE D C 1
ATOM 7737 O O . ILE D 1 31 ? 9.867 -4.562 -16.922 1.00 27.67 31 ILE D O 1
ATOM 7742 N N . GLU D 1 32 ? 8.345 -5.005 -15.302 1.00 27.15 32 GLU D N 1
ATOM 7743 C CA . GLU D 1 32 ? 9.148 -4.481 -14.206 1.00 27.11 32 GLU D CA 1
ATOM 7744 C C . GLU D 1 32 ? 8.861 -5.305 -12.961 1.00 22.88 32 GLU D C 1
ATOM 7745 O O . GLU D 1 32 ? 7.699 -5.304 -12.508 1.00 23.01 32 GLU D O 1
ATOM 7751 N N . VAL D 1 33 ? 9.886 -5.897 -12.331 1.00 21.34 33 VAL D N 1
ATOM 7752 C CA . VAL D 1 33 ? 9.642 -6.565 -11.068 1.00 20.06 33 VAL D CA 1
ATOM 7753 C C . VAL D 1 33 ? 9.524 -5.480 -9.998 1.00 21.44 33 VAL D C 1
ATOM 7754 O O . VAL D 1 33 ? 10.372 -4.601 -9.960 1.00 22.16 33 VAL D O 1
ATOM 7758 N N . VAL D 1 34 ? 8.517 -5.550 -9.144 1.00 19.05 34 VAL D N 1
ATOM 7759 C CA . VAL D 1 34 ? 8.356 -4.593 -8.016 1.00 19.73 34 VAL D CA 1
ATOM 7760 C C . VAL D 1 34 ? 8.314 -5.194 -6.644 1.00 20.60 34 VAL D C 1
ATOM 7761 O O . VAL D 1 34 ? 8.572 -4.483 -5.660 1.00 18.96 34 VAL D O 1
ATOM 7765 N N . ALA D 1 35 ? 8.072 -6.518 -6.537 1.00 18.66 35 ALA D N 1
ATOM 7766 C CA . ALA D 1 35 ? 7.979 -7.131 -5.272 1.00 18.09 35 ALA D CA 1
ATOM 7767 C C . ALA D 1 35 ? 8.186 -8.624 -5.340 1.00 16.18 35 ALA D C 1
ATOM 7768 O O . ALA D 1 35 ? 8.006 -9.227 -6.410 1.00 17.59 35 ALA D O 1
ATOM 7770 N N . ILE D 1 36 ? 8.592 -9.139 -4.198 1.00 17.19 36 ILE D N 1
ATOM 7771 C CA . ILE D 1 36 ? 9.028 -10.536 -4.027 1.00 17.11 36 ILE D CA 1
ATOM 7772 C C . ILE D 1 36 ? 8.387 -11.031 -2.730 1.00 17.74 36 ILE D C 1
ATOM 7773 O O . ILE D 1 36 ? 8.421 -10.325 -1.672 1.00 17.01 36 ILE D O 1
ATOM 7778 N N . ASN D 1 37 ? 7.874 -12.290 -2.724 1.00 16.78 37 ASN D N 1
ATOM 7779 C CA . ASN D 1 37 ? 7.330 -12.897 -1.524 1.00 16.67 37 ASN D CA 1
ATOM 7780 C C . ASN D 1 37 ? 8.039 -14.237 -1.321 1.00 17.84 37 ASN D C 1
ATOM 7781 O O . ASN D 1 37 ? 8.223 -14.963 -2.298 1.00 18.27 37 ASN D O 1
ATOM 7786 N N . ASP D 1 38 ? 8.381 -14.560 -0.091 1.00 16.24 38 ASP D N 1
ATOM 7787 C CA . ASP D 1 38 ? 8.985 -15.895 0.243 1.00 16.84 38 ASP D CA 1
ATOM 7788 C C . ASP D 1 38 ? 8.727 -16.196 1.691 1.00 17.40 38 ASP D C 1
ATOM 7789 O O . ASP D 1 38 ? 7.724 -15.763 2.201 1.00 18.07 38 ASP D O 1
ATOM 7794 N N . LEU D 1 39 ? 9.625 -16.900 2.379 1.00 17.17 39 LEU D N 1
ATOM 7795 C CA . LEU D 1 39 ? 9.364 -17.346 3.747 1.00 18.79 39 LEU D CA 1
ATOM 7796 C C . LEU D 1 39 ? 10.549 -16.924 4.580 1.00 18.03 39 LEU D C 1
ATOM 7797 O O . LEU D 1 39 ? 10.791 -17.514 5.620 1.00 19.00 39 LEU D O 1
ATOM 7802 N N . THR D 1 40 ? 11.303 -15.923 4.116 1.00 18.99 40 THR D N 1
ATOM 7803 C CA . THR D 1 40 ? 12.618 -15.653 4.678 1.00 21.65 40 THR D CA 1
ATOM 7804 C C . THR D 1 40 ? 12.934 -14.202 4.784 1.00 18.47 40 THR D C 1
ATOM 7805 O O . THR D 1 40 ? 12.190 -13.358 4.354 1.00 21.02 40 THR D O 1
ATOM 7809 N N . SER D 1 41 ? 14.071 -13.931 5.348 1.00 17.95 41 SER D N 1
ATOM 7810 C CA . SER D 1 41 ? 14.555 -12.577 5.467 1.00 18.44 41 SER D CA 1
ATOM 7811 C C . SER D 1 41 ? 14.945 -12.011 4.108 1.00 19.63 41 SER D C 1
ATOM 7812 O O . SER D 1 41 ? 15.513 -12.701 3.241 1.00 16.96 41 SER D O 1
ATOM 7815 N N . PRO D 1 42 ? 14.712 -10.711 3.936 1.00 16.94 42 PRO D N 1
ATOM 7816 C CA . PRO D 1 42 ? 15.310 -10.040 2.787 1.00 16.72 42 PRO D CA 1
ATOM 7817 C C . PRO D 1 42 ? 16.824 -10.244 2.746 1.00 15.66 42 PRO D C 1
ATOM 7818 O O . PRO D 1 42 ? 17.373 -10.354 1.645 1.00 15.59 42 PRO D O 1
ATOM 7822 N N . ALA D 1 43 ? 17.473 -10.279 3.906 1.00 14.47 43 ALA D N 1
ATOM 7823 C CA . ALA D 1 43 ? 18.897 -10.413 3.952 1.00 15.64 43 ALA D CA 1
ATOM 7824 C C . ALA D 1 43 ? 19.318 -11.722 3.235 1.00 15.58 43 ALA D C 1
ATOM 7825 O O . ALA D 1 43 ? 20.225 -11.711 2.418 1.00 12.20 43 ALA D O 1
ATOM 7827 N N . LEU D 1 44 ? 18.677 -12.805 3.623 1.00 14.17 44 LEU D N 1
ATOM 7828 C CA . LEU D 1 44 ? 19.022 -14.093 2.948 1.00 13.62 44 LEU D CA 1
ATOM 7829 C C . LEU D 1 44 ? 18.634 -14.096 1.493 1.00 12.77 44 LEU D C 1
ATOM 7830 O O . LEU D 1 44 ? 19.407 -14.600 0.656 1.00 13.15 44 LEU D O 1
ATOM 7835 N N . LEU D 1 45 ? 17.483 -13.513 1.100 1.00 12.31 45 LEU D N 1
ATOM 7836 C CA . LEU D 1 45 ? 17.095 -13.508 -0.309 1.00 12.64 45 LEU D CA 1
ATOM 7837 C C . LEU D 1 45 ? 18.109 -12.726 -1.130 1.00 12.97 45 LEU D C 1
ATOM 7838 O O . LEU D 1 45 ? 18.511 -13.140 -2.206 1.00 11.81 45 LEU D O 1
ATOM 7843 N N . ALA D 1 46 ? 18.552 -11.579 -0.619 1.00 13.16 46 ALA D N 1
ATOM 7844 C CA . ALA D 1 46 ? 19.572 -10.820 -1.325 1.00 13.67 46 ALA D CA 1
ATOM 7845 C C . ALA D 1 46 ? 20.881 -11.623 -1.471 1.00 12.38 46 ALA D C 1
ATOM 7846 O O . ALA D 1 46 ? 21.489 -11.632 -2.543 1.00 13.26 46 ALA D O 1
ATOM 7848 N N . HIS D 1 47 ? 21.279 -12.266 -0.391 1.00 12.36 47 HIS D N 1
ATOM 7849 C CA . HIS D 1 47 ? 22.499 -13.041 -0.363 1.00 12.42 47 HIS D CA 1
ATOM 7850 C C . HIS D 1 47 ? 22.441 -14.196 -1.408 1.00 13.35 47 HIS D C 1
ATOM 7851 O O . HIS D 1 47 ? 23.438 -14.437 -2.084 1.00 13.64 47 HIS D O 1
ATOM 7858 N N . LEU D 1 48 ? 21.276 -14.862 -1.469 1.00 11.91 48 LEU D N 1
ATOM 7859 C CA . LEU D 1 48 ? 21.004 -15.953 -2.474 1.00 13.38 48 LEU D CA 1
ATOM 7860 C C . LEU D 1 48 ? 20.934 -15.447 -3.876 1.00 13.53 48 LEU D C 1
ATOM 7861 O O . LEU D 1 48 ? 21.327 -16.153 -4.820 1.00 12.74 48 LEU D O 1
ATOM 7866 N N . LEU D 1 49 ? 20.392 -14.241 -4.080 1.00 12.14 49 LEU D N 1
ATOM 7867 C CA . LEU D 1 49 ? 20.439 -13.640 -5.393 1.00 11.76 49 LEU D CA 1
ATOM 7868 C C . LEU D 1 49 ? 21.888 -13.322 -5.864 1.00 12.09 49 LEU D C 1
ATOM 7869 O O . LEU D 1 49 ? 22.219 -13.542 -7.038 1.00 12.24 49 LEU D O 1
ATOM 7874 N N . LYS D 1 50 ? 22.713 -12.836 -4.955 1.00 11.39 50 LYS D N 1
ATOM 7875 C CA . LYS D 1 50 ? 24.027 -12.356 -5.280 1.00 11.95 50 LYS D CA 1
ATOM 7876 C C . LYS D 1 50 ? 24.988 -13.568 -5.579 1.00 13.40 50 LYS D C 1
ATOM 7877 O O . LYS D 1 50 ? 25.735 -13.540 -6.563 1.00 13.37 50 LYS D O 1
ATOM 7883 N N . TYR D 1 51 ? 24.955 -14.579 -4.699 1.00 12.29 51 TYR D N 1
ATOM 7884 C CA . TYR D 1 51 ? 25.924 -15.699 -4.715 1.00 11.62 51 TYR D CA 1
ATOM 7885 C C . TYR D 1 51 ? 25.166 -16.971 -5.038 1.00 11.99 51 TYR D C 1
ATOM 7886 O O . TYR D 1 51 ? 24.230 -17.327 -4.323 1.00 14.16 51 TYR D O 1
ATOM 7895 N N . ASP D 1 52 ? 25.526 -17.635 -6.136 1.00 12.03 52 ASP D N 1
ATOM 7896 C CA . ASP D 1 52 ? 24.778 -18.791 -6.624 1.00 13.23 52 ASP D CA 1
ATOM 7897 C C . ASP D 1 52 ? 25.809 -19.908 -6.906 1.00 12.42 52 ASP D C 1
ATOM 7898 O O . ASP D 1 52 ? 26.696 -19.718 -7.713 1.00 12.11 52 ASP D O 1
ATOM 7903 N N . SER D 1 53 ? 25.713 -21.010 -6.195 1.00 12.97 53 SER D N 1
ATOM 7904 C CA . SER D 1 53 ? 26.689 -22.129 -6.345 1.00 13.32 53 SER D CA 1
ATOM 7905 C C . SER D 1 53 ? 26.663 -22.738 -7.739 1.00 13.72 53 SER D C 1
ATOM 7906 O O . SER D 1 53 ? 27.672 -23.257 -8.183 1.00 14.82 53 SER D O 1
ATOM 7909 N N . THR D 1 54 ? 25.559 -22.599 -8.472 1.00 12.49 54 THR D N 1
ATOM 7910 C CA . THR D 1 54 ? 25.480 -23.107 -9.878 1.00 12.81 54 THR D CA 1
ATOM 7911 C C . THR D 1 54 ? 25.848 -22.119 -10.921 1.00 14.28 54 THR D C 1
ATOM 7912 O O . THR D 1 54 ? 26.625 -22.446 -11.853 1.00 12.91 54 THR D O 1
ATOM 7916 N N . HIS D 1 55 ? 25.357 -20.856 -10.760 1.00 13.94 55 HIS D N 1
ATOM 7917 C CA . HIS D 1 55 ? 25.417 -19.902 -11.835 1.00 14.44 55 HIS D CA 1
ATOM 7918 C C . HIS D 1 55 ? 26.324 -18.758 -11.581 1.00 14.80 55 HIS D C 1
ATOM 7919 O O . HIS D 1 55 ? 26.403 -17.890 -12.411 1.00 16.18 55 HIS D O 1
ATOM 7926 N N . GLY D 1 56 ? 27.018 -18.762 -10.460 1.00 13.87 56 GLY D N 1
ATOM 7927 C CA . GLY D 1 56 ? 28.014 -17.793 -10.160 1.00 14.94 56 GLY D CA 1
ATOM 7928 C C . GLY D 1 56 ? 27.449 -16.478 -9.602 1.00 14.70 56 GLY D C 1
ATOM 7929 O O . GLY D 1 56 ? 26.217 -16.323 -9.377 1.00 17.13 56 GLY D O 1
ATOM 7930 N N . THR D 1 57 ? 28.355 -15.575 -9.312 1.00 13.63 57 THR D N 1
ATOM 7931 C CA . THR D 1 57 ? 28.067 -14.345 -8.610 1.00 13.93 57 THR D CA 1
ATOM 7932 C C . THR D 1 57 ? 27.444 -13.331 -9.585 1.00 15.09 57 THR D C 1
ATOM 7933 O O . THR D 1 57 ? 27.902 -13.137 -10.727 1.00 13.96 57 THR D O 1
ATOM 7937 N N . LEU D 1 58 ? 26.376 -12.710 -9.156 1.00 14.29 58 LEU D N 1
ATOM 7938 C CA . LEU D 1 58 ? 25.702 -11.727 -10.015 1.00 13.88 58 LEU D CA 1
ATOM 7939 C C . LEU D 1 58 ? 26.568 -10.470 -10.117 1.00 14.15 58 LEU D C 1
ATOM 7940 O O . LEU D 1 58 ? 26.950 -9.917 -9.102 1.00 15.17 58 LEU D O 1
ATOM 7945 N N . ASN D 1 59 ? 26.800 -10.026 -11.340 1.00 16.16 59 ASN D N 1
ATOM 7946 C CA . ASN D 1 59 ? 27.585 -8.819 -11.594 1.00 18.50 59 ASN D CA 1
ATOM 7947 C C . ASN D 1 59 ? 26.666 -7.579 -11.486 1.00 17.11 59 ASN D C 1
ATOM 7948 O O . ASN D 1 59 ? 26.220 -6.975 -12.490 1.00 18.63 59 ASN D O 1
ATOM 7953 N N . ALA D 1 60 ? 26.195 -7.363 -10.269 1.00 17.42 60 ALA D N 1
ATOM 7954 C CA . ALA D 1 60 ? 25.318 -6.233 -9.939 1.00 17.91 60 ALA D CA 1
ATOM 7955 C C . ALA D 1 60 ? 25.576 -5.928 -8.469 1.00 18.33 60 ALA D C 1
ATOM 7956 O O . ALA D 1 60 ? 26.031 -6.760 -7.704 1.00 17.42 60 ALA D O 1
ATOM 7958 N N . ASP D 1 61 ? 25.230 -4.710 -8.064 1.00 17.38 61 ASP D N 1
ATOM 7959 C CA . ASP D 1 61 ? 25.282 -4.272 -6.665 1.00 17.68 61 ASP D CA 1
ATOM 7960 C C . ASP D 1 61 ? 24.004 -4.739 -5.994 1.00 16.73 61 ASP D C 1
ATOM 7961 O O . ASP D 1 61 ? 22.920 -4.316 -6.362 1.00 17.14 61 ASP D O 1
ATOM 7966 N N . VAL D 1 62 ? 24.145 -5.666 -5.051 1.00 15.72 62 VAL D N 1
ATOM 7967 C CA . VAL D 1 62 ? 22.995 -6.280 -4.346 1.00 16.77 62 VAL D CA 1
ATOM 7968 C C . VAL D 1 62 ? 23.176 -6.022 -2.883 1.00 15.83 62 VAL D C 1
ATOM 7969 O O . VAL D 1 62 ? 24.221 -6.286 -2.332 1.00 15.02 62 VAL D O 1
ATOM 7973 N N . SER D 1 63 ? 22.107 -5.581 -2.225 1.00 15.59 63 SER D N 1
ATOM 7974 C CA . SER D 1 63 ? 22.087 -5.408 -0.783 1.00 15.17 63 SER D CA 1
ATOM 7975 C C . SER D 1 63 ? 20.661 -5.659 -0.303 1.00 14.41 63 SER D C 1
ATOM 7976 O O . SER D 1 63 ? 19.738 -5.858 -1.097 1.00 14.06 63 SER D O 1
ATOM 7979 N N . ALA D 1 64 ? 20.486 -5.609 1.024 1.00 15.49 64 ALA D N 1
ATOM 7980 C CA . ALA D 1 64 ? 19.198 -5.821 1.613 1.00 16.72 64 ALA D CA 1
ATOM 7981 C C . ALA D 1 64 ? 18.890 -4.733 2.618 1.00 16.43 64 ALA D C 1
ATOM 7982 O O . ALA D 1 64 ? 19.820 -4.157 3.257 1.00 19.68 64 ALA D O 1
ATOM 7984 N N . THR D 1 65 ? 17.609 -4.453 2.750 1.00 14.90 65 THR D N 1
ATOM 7985 C CA . THR D 1 65 ? 17.134 -3.669 3.914 1.00 17.06 65 THR D CA 1
ATOM 7986 C C . THR D 1 65 ? 16.281 -4.552 4.786 1.00 18.92 65 THR D C 1
ATOM 7987 O O . THR D 1 65 ? 16.179 -5.762 4.583 1.00 17.37 65 THR D O 1
ATOM 7991 N N . ASP D 1 66 ? 15.658 -3.957 5.811 1.00 17.35 66 ASP D N 1
ATOM 7992 C CA . ASP D 1 66 ? 14.694 -4.688 6.630 1.00 17.97 66 ASP D CA 1
ATOM 7993 C C . ASP D 1 66 ? 13.434 -5.157 5.941 1.00 16.73 66 ASP D C 1
ATOM 7994 O O . ASP D 1 66 ? 12.757 -6.054 6.508 1.00 17.45 66 ASP D O 1
ATOM 7999 N N . ASP D 1 67 ? 13.096 -4.646 4.779 1.00 15.94 67 ASP D N 1
ATOM 8000 C CA . ASP D 1 67 ? 11.911 -5.126 4.045 1.00 17.44 67 ASP D CA 1
ATOM 8001 C C . ASP D 1 67 ? 12.034 -5.188 2.549 1.00 16.65 67 ASP D C 1
ATOM 8002 O O . ASP D 1 67 ? 11.036 -5.147 1.826 1.00 17.36 67 ASP D O 1
ATOM 8007 N N . SER D 1 68 ? 13.273 -5.174 2.041 1.00 17.95 68 SER D N 1
ATOM 8008 C CA . SER D 1 68 ? 13.461 -5.161 0.631 1.00 16.10 68 SER D CA 1
ATOM 8009 C C . SER D 1 68 ? 14.834 -5.689 0.259 1.00 14.67 68 SER D C 1
ATOM 8010 O O . SER D 1 68 ? 15.705 -5.801 1.096 1.00 15.37 68 SER D O 1
ATOM 8013 N N . ILE D 1 69 ? 15.019 -6.017 -0.996 1.00 15.95 69 ILE D N 1
ATOM 8014 C CA . ILE D 1 69 ? 16.382 -6.163 -1.553 1.00 15.80 69 ILE D CA 1
ATOM 8015 C C . ILE D 1 69 ? 16.572 -5.036 -2.536 1.00 14.85 69 ILE D C 1
ATOM 8016 O O . ILE D 1 69 ? 15.598 -4.561 -3.117 1.00 15.96 69 ILE D O 1
ATOM 8021 N N . VAL D 1 70 ? 17.806 -4.594 -2.671 1.00 14.88 70 VAL D N 1
ATOM 8022 C CA . VAL D 1 70 ? 18.188 -3.519 -3.551 1.00 14.59 70 VAL D CA 1
ATOM 8023 C C . VAL D 1 70 ? 19.200 -4.008 -4.567 1.00 15.19 70 VAL D C 1
ATOM 8024 O O . VAL D 1 70 ? 20.191 -4.617 -4.153 1.00 14.57 70 VAL D O 1
ATOM 8028 N N . VAL D 1 71 ? 18.895 -3.807 -5.856 1.00 13.58 71 VAL D N 1
ATOM 8029 C CA . VAL D 1 71 ? 19.757 -4.162 -6.955 1.00 14.88 71 VAL D CA 1
ATOM 8030 C C . VAL D 1 71 ? 20.036 -2.986 -7.859 1.00 14.90 71 VAL D C 1
ATOM 8031 O O . VAL D 1 71 ? 19.140 -2.471 -8.493 1.00 16.47 71 VAL D O 1
ATOM 8035 N N . ASN D 1 72 ? 21.311 -2.619 -7.959 1.00 15.82 72 ASN D N 1
ATOM 8036 C CA . ASN D 1 72 ? 21.740 -1.469 -8.795 1.00 17.36 72 ASN D CA 1
ATOM 8037 C C . ASN D 1 72 ? 20.871 -0.237 -8.532 1.00 17.47 72 ASN D C 1
ATOM 8038 O O . ASN D 1 72 ? 20.341 0.393 -9.494 1.00 17.44 72 ASN D O 1
ATOM 8043 N N . GLY D 1 73 ? 20.665 0.011 -7.235 1.00 17.21 73 GLY D N 1
ATOM 8044 C CA . GLY D 1 73 ? 19.863 1.109 -6.752 1.00 19.23 73 GLY D CA 1
ATOM 8045 C C . GLY D 1 73 ? 18.336 1.062 -6.896 1.00 19.26 73 GLY D C 1
ATOM 8046 O O . GLY D 1 73 ? 17.670 2.060 -6.627 1.00 17.34 73 GLY D O 1
ATOM 8047 N N . LYS D 1 74 ? 17.778 -0.039 -7.376 1.00 15.72 74 LYS D N 1
ATOM 8048 C CA . LYS D 1 74 ? 16.339 -0.190 -7.497 1.00 18.69 74 LYS D CA 1
ATOM 8049 C C . LYS D 1 74 ? 15.857 -1.026 -6.352 1.00 17.31 74 LYS D C 1
ATOM 8050 O O . LYS D 1 74 ? 16.445 -2.061 -6.032 1.00 14.69 74 LYS D O 1
ATOM 8056 N N . ASN D 1 75 ? 14.760 -0.602 -5.748 1.00 15.47 75 ASN D N 1
ATOM 8057 C CA . ASN D 1 75 ? 14.210 -1.248 -4.578 1.00 16.82 75 ASN D CA 1
ATOM 8058 C C . ASN D 1 75 ? 13.132 -2.260 -4.945 1.00 17.00 75 ASN D C 1
ATOM 8059 O O . ASN D 1 75 ? 12.242 -1.913 -5.719 1.00 16.58 75 ASN D O 1
ATOM 8064 N N . TYR D 1 76 ? 13.155 -3.426 -4.299 1.00 17.51 76 TYR D N 1
ATOM 8065 C CA . TYR D 1 76 ? 12.196 -4.500 -4.550 1.00 17.15 76 TYR D CA 1
ATOM 8066 C C . TYR D 1 76 ? 11.686 -4.933 -3.238 1.00 16.57 76 TYR D C 1
ATOM 8067 O O . TYR D 1 76 ? 12.353 -5.575 -2.467 1.00 16.14 76 TYR D O 1
ATOM 8076 N N . ARG D 1 77 ? 10.456 -4.526 -2.928 1.00 17.30 77 ARG D N 1
ATOM 8077 C CA . ARG D 1 77 ? 9.873 -4.872 -1.671 1.00 18.40 77 ARG D CA 1
ATOM 8078 C C . ARG D 1 77 ? 9.752 -6.402 -1.445 1.00 19.00 77 ARG D C 1
ATOM 8079 O O . ARG D 1 77 ? 9.414 -7.119 -2.361 1.00 18.54 77 ARG D O 1
ATOM 8087 N N . VAL D 1 78 ? 10.031 -6.860 -0.226 1.00 18.15 78 VAL D N 1
ATOM 8088 C CA . VAL D 1 78 ? 9.978 -8.260 0.138 1.00 17.06 78 VAL D CA 1
ATOM 8089 C C . VAL D 1 78 ? 8.895 -8.481 1.186 1.00 20.36 78 VAL D C 1
ATOM 8090 O O . VAL D 1 78 ? 8.871 -7.813 2.242 1.00 18.23 78 VAL D O 1
ATOM 8094 N N . TYR D 1 79 ? 8.113 -9.536 0.981 1.00 20.51 79 TYR D N 1
ATOM 8095 C CA . TYR D 1 79 ? 7.150 -10.027 1.949 1.00 19.46 79 TYR D CA 1
ATOM 8096 C C . TYR D 1 79 ? 7.517 -11.419 2.379 1.00 20.84 79 TYR D C 1
ATOM 8097 O O . TYR D 1 79 ? 8.257 -12.122 1.658 1.00 18.66 79 TYR D O 1
ATOM 8106 N N . ALA D 1 80 ? 6.914 -11.854 3.486 1.00 18.11 80 ALA D N 1
ATOM 8107 C CA . ALA D 1 80 ? 7.079 -13.249 3.972 1.00 20.49 80 ALA D CA 1
ATOM 8108 C C . ALA D 1 80 ? 5.735 -13.825 4.448 1.00 20.42 80 ALA D C 1
ATOM 8109 O O . ALA D 1 80 ? 5.591 -14.278 5.577 1.00 23.21 80 ALA D O 1
ATOM 8111 N N . GLU D 1 81 ? 4.799 -13.834 3.522 1.00 21.67 81 GLU D N 1
ATOM 8112 C CA . GLU D 1 81 ? 3.393 -14.197 3.726 1.00 23.05 81 GLU D CA 1
ATOM 8113 C C . GLU D 1 81 ? 3.153 -15.582 3.082 1.00 21.73 81 GLU D C 1
ATOM 8114 O O . GLU D 1 81 ? 3.036 -15.663 1.875 1.00 20.11 81 GLU D O 1
ATOM 8120 N N . PRO D 1 82 ? 3.066 -16.654 3.888 1.00 20.80 82 PRO D N 1
ATOM 8121 C CA . PRO D 1 82 ? 2.825 -17.970 3.355 1.00 22.05 82 PRO D CA 1
ATOM 8122 C C . PRO D 1 82 ? 1.502 -18.135 2.603 1.00 23.49 82 PRO D C 1
ATOM 8123 O O . PRO D 1 82 ? 1.391 -19.035 1.753 1.00 20.92 82 PRO D O 1
ATOM 8127 N N . GLN D 1 83 ? 0.534 -17.256 2.843 1.00 23.75 83 GLN D N 1
ATOM 8128 C CA . GLN D 1 83 ? -0.777 -17.365 2.184 1.00 24.22 83 GLN D CA 1
ATOM 8129 C C . GLN D 1 83 ? -0.924 -16.299 1.119 1.00 21.65 83 GLN D C 1
ATOM 8130 O O . GLN D 1 83 ? -1.027 -15.129 1.404 1.00 21.16 83 GLN D O 1
ATOM 8136 N N . ALA D 1 84 ? -0.959 -16.712 -0.151 1.00 21.28 84 ALA D N 1
ATOM 8137 C CA . ALA D 1 84 ? -0.851 -15.795 -1.302 1.00 23.21 84 ALA D CA 1
ATOM 8138 C C . ALA D 1 84 ? -1.938 -14.773 -1.344 1.00 23.78 84 ALA D C 1
ATOM 8139 O O . ALA D 1 84 ? -1.738 -13.703 -1.855 1.00 22.52 84 ALA D O 1
ATOM 8141 N N . GLN D 1 85 ? -3.110 -15.136 -0.863 1.00 25.27 85 GLN D N 1
ATOM 8142 C CA . GLN D 1 85 ? -4.244 -14.180 -0.874 1.00 25.93 85 GLN D CA 1
ATOM 8143 C C . GLN D 1 85 ? -3.998 -12.992 0.081 1.00 26.57 85 GLN D C 1
ATOM 8144 O O . GLN D 1 85 ? -4.570 -11.915 -0.093 1.00 26.62 85 GLN D O 1
ATOM 8150 N N . ASN D 1 86 ? -3.089 -13.171 1.032 1.00 24.74 86 ASN D N 1
ATOM 8151 C CA . ASN D 1 86 ? -2.702 -12.094 1.964 1.00 25.37 86 ASN D CA 1
ATOM 8152 C C . ASN D 1 86 ? -1.483 -11.242 1.652 1.00 25.25 86 ASN D C 1
ATOM 8153 O O . ASN D 1 86 ? -1.076 -10.400 2.467 1.00 22.79 86 ASN D O 1
ATOM 8158 N N . ILE D 1 87 ? -0.837 -11.551 0.537 1.00 23.40 87 ILE D N 1
ATOM 8159 C CA . ILE D 1 87 ? 0.281 -10.722 0.090 1.00 23.07 87 ILE D CA 1
ATOM 8160 C C . ILE D 1 87 ? -0.311 -9.388 -0.421 1.00 23.28 87 ILE D C 1
ATOM 8161 O O . ILE D 1 87 ? -1.109 -9.329 -1.376 1.00 22.32 87 ILE D O 1
ATOM 8166 N N . PRO D 1 88 ? 0.098 -8.283 0.213 1.00 26.85 88 PRO D N 1
ATOM 8167 C CA . PRO D 1 88 ? -0.547 -6.981 -0.097 1.00 27.47 88 PRO D CA 1
ATOM 8168 C C . PRO D 1 88 ? 0.119 -6.209 -1.203 1.00 27.39 88 PRO D C 1
ATOM 8169 O O . PRO D 1 88 ? -0.028 -4.973 -1.297 1.00 26.28 88 PRO D O 1
ATOM 8173 N N . TRP D 1 89 ? 0.826 -6.903 -2.092 1.00 25.92 89 TRP D N 1
ATOM 8174 C CA . TRP D 1 89 ? 1.572 -6.235 -3.171 1.00 22.57 89 TRP D CA 1
ATOM 8175 C C . TRP D 1 89 ? 0.834 -5.568 -4.314 1.00 24.30 89 TRP D C 1
ATOM 8176 O O . TRP D 1 89 ? 1.442 -4.797 -5.092 1.00 23.86 89 TRP D O 1
ATOM 8187 N N . VAL D 1 90 ? -0.468 -5.816 -4.448 1.00 24.06 90 VAL D N 1
ATOM 8188 C CA . VAL D 1 90 ? -1.211 -5.123 -5.498 1.00 24.96 90 VAL D CA 1
ATOM 8189 C C . VAL D 1 90 ? -1.401 -3.661 -5.005 1.00 27.11 90 VAL D C 1
ATOM 8190 O O . VAL D 1 90 ? -0.977 -2.718 -5.674 1.00 26.39 90 VAL D O 1
ATOM 8194 N N . LYS D 1 91 ? -1.961 -3.538 -3.814 1.00 28.76 91 LYS D N 1
ATOM 8195 C CA . LYS D 1 91 ? -2.221 -2.232 -3.162 1.00 37.64 91 LYS D CA 1
ATOM 8196 C C . LYS D 1 91 ? -0.877 -1.496 -2.889 1.00 32.96 91 LYS D C 1
ATOM 8197 O O . LYS D 1 91 ? -0.679 -0.390 -3.319 1.00 31.42 91 LYS D O 1
ATOM 8203 N N . ASN D 1 92 ? 0.048 -2.172 -2.215 1.00 30.80 92 ASN D N 1
ATOM 8204 C CA . ASN D 1 92 ? 1.246 -1.548 -1.709 1.00 26.82 92 ASN D CA 1
ATOM 8205 C C . ASN D 1 92 ? 2.223 -1.206 -2.846 1.00 26.00 92 ASN D C 1
ATOM 8206 O O . ASN D 1 92 ? 2.873 -0.178 -2.804 1.00 26.17 92 ASN D O 1
ATOM 8211 N N . ASP D 1 93 ? 2.365 -2.072 -3.852 1.00 24.67 93 ASP D N 1
ATOM 8212 C CA . ASP D 1 93 ? 3.435 -1.970 -4.845 1.00 23.98 93 ASP D CA 1
ATOM 8213 C C . ASP D 1 93 ? 2.988 -1.899 -6.292 1.00 24.73 93 ASP D C 1
ATOM 8214 O O . ASP D 1 93 ? 3.832 -1.768 -7.177 1.00 25.37 93 ASP D O 1
ATOM 8219 N N . GLY D 1 94 ? 1.690 -1.986 -6.564 1.00 23.48 94 GLY D N 1
ATOM 8220 C CA . GLY D 1 94 ? 1.179 -1.844 -7.948 1.00 23.01 94 GLY D CA 1
ATOM 8221 C C . GLY D 1 94 ? 1.246 -3.196 -8.727 1.00 21.45 94 GLY D C 1
ATOM 8222 O O . GLY D 1 94 ? 1.111 -3.222 -9.932 1.00 21.10 94 GLY D O 1
ATOM 8223 N N . VAL D 1 95 ? 1.498 -4.306 -8.054 1.00 22.15 95 VAL D N 1
ATOM 8224 C CA . VAL D 1 95 ? 1.597 -5.585 -8.801 1.00 21.63 95 VAL D CA 1
ATOM 8225 C C . VAL D 1 95 ? 0.380 -5.787 -9.706 1.00 24.32 95 VAL D C 1
ATOM 8226 O O . VAL D 1 95 ? -0.740 -5.704 -9.203 1.00 24.12 95 VAL D O 1
ATOM 8230 N N . ASP D 1 96 ? 0.626 -6.059 -11.003 1.00 22.05 96 ASP D N 1
ATOM 8231 C CA . ASP D 1 96 ? -0.370 -6.473 -11.970 1.00 23.66 96 ASP D CA 1
ATOM 8232 C C . ASP D 1 96 ? -0.421 -8.003 -12.211 1.00 24.70 96 ASP D C 1
ATOM 8233 O O . ASP D 1 96 ? -1.481 -8.591 -12.461 1.00 24.18 96 ASP D O 1
ATOM 8238 N N . PHE D 1 97 ? 0.750 -8.642 -12.101 1.00 22.49 97 PHE D N 1
ATOM 8239 C CA . PHE D 1 97 ? 0.963 -9.951 -12.649 1.00 21.79 97 PHE D CA 1
ATOM 8240 C C . PHE D 1 97 ? 1.862 -10.676 -11.647 1.00 19.39 97 PHE D C 1
ATOM 8241 O O . PHE D 1 97 ? 2.865 -10.092 -11.175 1.00 18.29 97 PHE D O 1
ATOM 8249 N N . VAL D 1 98 ? 1.503 -11.914 -11.317 1.00 18.30 98 VAL D N 1
ATOM 8250 C CA . VAL D 1 98 ? 2.273 -12.735 -10.409 1.00 19.40 98 VAL D CA 1
ATOM 8251 C C . VAL D 1 98 ? 3.005 -13.840 -11.186 1.00 21.23 98 VAL D C 1
ATOM 8252 O O . VAL D 1 98 ? 2.402 -14.556 -11.960 1.00 18.23 98 VAL D O 1
ATOM 8256 N N . LEU D 1 99 ? 4.294 -13.985 -10.902 1.00 18.28 99 LEU D N 1
ATOM 8257 C CA . LEU D 1 99 ? 5.131 -15.059 -11.466 1.00 19.31 99 LEU D CA 1
ATOM 8258 C C . LEU D 1 99 ? 5.225 -16.021 -10.334 1.00 15.38 99 LEU D C 1
ATOM 8259 O O . LEU D 1 99 ? 5.880 -15.737 -9.327 1.00 14.43 99 LEU D O 1
ATOM 8264 N N . GLU D 1 100 ? 4.511 -17.122 -10.435 1.00 14.68 100 GLU D N 1
ATOM 8265 C CA . GLU D 1 100 ? 4.317 -18.039 -9.358 1.00 15.64 100 GLU D CA 1
ATOM 8266 C C . GLU D 1 100 ? 5.312 -19.205 -9.436 1.00 15.69 100 GLU D C 1
ATOM 8267 O O . GLU D 1 100 ? 5.122 -20.140 -10.236 1.00 15.31 100 GLU D O 1
ATOM 8273 N N . CYS D 1 101 ? 6.267 -19.186 -8.505 1.00 14.72 101 CYS D N 1
ATOM 8274 C CA . CYS D 1 101 ? 7.452 -20.073 -8.533 1.00 15.61 101 CYS D CA 1
ATOM 8275 C C . CYS D 1 101 ? 7.722 -20.770 -7.176 1.00 15.03 101 CYS D C 1
ATOM 8276 O O . CYS D 1 101 ? 8.887 -21.207 -6.889 1.00 15.71 101 CYS D O 1
ATOM 8279 N N . THR D 1 102 ? 6.689 -20.952 -6.344 1.00 14.80 102 THR D N 1
ATOM 8280 C CA . THR D 1 102 ? 6.863 -21.628 -5.032 1.00 16.29 102 THR D CA 1
ATOM 8281 C C . THR D 1 102 ? 6.863 -23.156 -5.102 1.00 16.88 102 THR D C 1
ATOM 8282 O O . THR D 1 102 ? 7.460 -23.803 -4.237 1.00 17.29 102 THR D O 1
ATOM 8286 N N . GLY D 1 103 ? 6.151 -23.705 -6.087 1.00 17.12 103 GLY D N 1
ATOM 8287 C CA . GLY D 1 103 ? 5.862 -25.127 -6.092 1.00 18.39 103 GLY D CA 1
ATOM 8288 C C . GLY D 1 103 ? 4.612 -25.469 -5.314 1.00 20.96 103 GLY D C 1
ATOM 8289 O O . GLY D 1 103 ? 4.197 -26.628 -5.332 1.00 19.84 103 GLY D O 1
ATOM 8290 N N . PHE D 1 104 ? 3.991 -24.483 -4.644 1.00 17.99 104 PHE D N 1
ATOM 8291 C CA . PHE D 1 104 ? 2.830 -24.752 -3.747 1.00 20.51 104 PHE D CA 1
ATOM 8292 C C . PHE D 1 104 ? 1.517 -24.234 -4.252 1.00 20.69 104 PHE D C 1
ATOM 8293 O O . PHE D 1 104 ? 0.526 -24.349 -3.548 1.00 21.37 104 PHE D O 1
ATOM 8301 N N . TYR D 1 105 ? 1.500 -23.655 -5.445 1.00 18.49 105 TYR D N 1
ATOM 8302 C CA . TYR D 1 105 ? 0.300 -23.083 -6.042 1.00 18.14 105 TYR D CA 1
ATOM 8303 C C . TYR D 1 105 ? 0.054 -23.568 -7.470 1.00 17.48 105 TYR D C 1
ATOM 8304 O O . TYR D 1 105 ? -0.487 -22.816 -8.311 1.00 16.94 105 TYR D O 1
ATOM 8313 N N . THR D 1 106 ? 0.429 -24.833 -7.745 1.00 18.58 106 THR D N 1
ATOM 8314 C CA . THR D 1 106 ? 0.393 -25.355 -9.116 1.00 18.58 106 THR D CA 1
ATOM 8315 C C . THR D 1 106 ? -0.975 -25.929 -9.534 1.00 19.81 106 THR D C 1
ATOM 8316 O O . THR D 1 106 ? -1.088 -27.124 -9.955 1.00 19.10 106 THR D O 1
ATOM 8320 N N . SER D 1 107 ? -2.015 -25.102 -9.400 1.00 18.41 107 SER D N 1
ATOM 8321 C CA . SER D 1 107 ? -3.324 -25.425 -9.978 1.00 20.17 107 SER D CA 1
ATOM 8322 C C . SER D 1 107 ? -4.102 -24.152 -10.139 1.00 22.13 107 SER D C 1
ATOM 8323 O O . SER D 1 107 ? -3.748 -23.104 -9.551 1.00 18.40 107 SER D O 1
ATOM 8326 N N . LYS D 1 108 ? -5.152 -24.221 -10.945 1.00 22.00 108 LYS D N 1
ATOM 8327 C CA . LYS D 1 108 ? -6.074 -23.095 -11.105 1.00 27.11 108 LYS D CA 1
ATOM 8328 C C . LYS D 1 108 ? -6.707 -22.612 -9.771 1.00 25.03 108 LYS D C 1
ATOM 8329 O O . LYS D 1 108 ? -6.729 -21.389 -9.454 1.00 23.33 108 LYS D O 1
ATOM 8335 N N . ALA D 1 109 ? -7.136 -23.571 -8.970 1.00 24.87 109 ALA D N 1
ATOM 8336 C CA . ALA D 1 109 ? -7.750 -23.264 -7.672 1.00 26.61 109 ALA D CA 1
ATOM 8337 C C . ALA D 1 109 ? -6.745 -22.658 -6.720 1.00 25.47 109 ALA D C 1
ATOM 8338 O O . ALA D 1 109 ? -7.081 -21.779 -5.959 1.00 24.31 109 ALA D O 1
ATOM 8340 N N . LYS D 1 110 ? -5.503 -23.169 -6.732 1.00 19.55 110 LYS D N 1
ATOM 8341 C CA . LYS D 1 110 ? -4.535 -22.677 -5.770 1.00 19.07 110 LYS D CA 1
ATOM 8342 C C . LYS D 1 110 ? -4.165 -21.233 -6.175 1.00 20.82 110 LYS D C 1
ATOM 8343 O O . LYS D 1 110 ? -4.152 -20.340 -5.294 1.00 21.32 110 LYS D O 1
ATOM 8349 N N . SER D 1 111 ? -3.861 -21.018 -7.446 1.00 18.12 111 SER D N 1
ATOM 8350 C CA . SER D 1 111 ? -3.374 -19.727 -7.930 1.00 20.59 111 SER D CA 1
ATOM 8351 C C . SER D 1 111 ? -4.462 -18.726 -8.011 1.00 23.57 111 SER D C 1
ATOM 8352 O O . SER D 1 111 ? -4.194 -17.518 -8.218 1.00 22.71 111 SER D O 1
ATOM 8355 N N . GLN D 1 112 ? -5.712 -19.186 -7.846 1.00 22.26 112 GLN D N 1
ATOM 8356 C CA . GLN D 1 112 ? -6.807 -18.238 -7.607 1.00 22.97 112 GLN D CA 1
ATOM 8357 C C . GLN D 1 112 ? -6.511 -17.251 -6.467 1.00 22.68 112 GLN D C 1
ATOM 8358 O O . GLN D 1 112 ? -6.885 -16.086 -6.566 1.00 23.15 112 GLN D O 1
ATOM 8364 N N . ALA D 1 113 ? -5.737 -17.695 -5.470 1.00 21.99 113 ALA D N 1
ATOM 8365 C CA . ALA D 1 113 ? -5.404 -16.881 -4.327 1.00 21.82 113 ALA D CA 1
ATOM 8366 C C . ALA D 1 113 ? -4.760 -15.542 -4.771 1.00 25.21 113 ALA D C 1
ATOM 8367 O O . ALA D 1 113 ? -4.968 -14.529 -4.094 1.00 23.60 113 ALA D O 1
ATOM 8369 N N . HIS D 1 114 ? -3.973 -15.561 -5.861 1.00 22.51 114 HIS D N 1
ATOM 8370 C CA . HIS D 1 114 ? -3.294 -14.369 -6.398 1.00 21.62 114 HIS D CA 1
ATOM 8371 C C . HIS D 1 114 ? -4.324 -13.419 -6.979 1.00 24.72 114 HIS D C 1
ATOM 8372 O O . HIS D 1 114 ? -4.232 -12.217 -6.745 1.00 23.05 114 HIS D O 1
ATOM 8379 N N . LEU D 1 115 ? -5.287 -13.960 -7.737 1.00 22.08 115 LEU D N 1
ATOM 8380 C CA . LEU D 1 115 ? -6.427 -13.133 -8.246 1.00 23.70 115 LEU D CA 1
ATOM 8381 C C . LEU D 1 115 ? -7.278 -12.551 -7.127 1.00 24.07 115 LEU D C 1
ATOM 8382 O O . LEU D 1 115 ? -7.659 -11.370 -7.184 1.00 27.35 115 LEU D O 1
ATOM 8387 N N . ASP D 1 116 ? -7.498 -13.332 -6.074 1.00 26.95 116 ASP D N 1
ATOM 8388 C CA . ASP D 1 116 ? -8.217 -12.869 -4.853 1.00 27.07 116 ASP D CA 1
ATOM 8389 C C . ASP D 1 116 ? -7.445 -11.737 -4.137 1.00 32.82 116 ASP D C 1
ATOM 8390 O O . ASP D 1 116 ? -8.040 -10.833 -3.609 1.00 28.82 116 ASP D O 1
ATOM 8395 N N . ALA D 1 117 ? -6.114 -11.816 -4.095 1.00 28.88 117 ALA D N 1
ATOM 8396 C CA . ALA D 1 117 ? -5.248 -10.683 -3.728 1.00 25.51 117 ALA D CA 1
ATOM 8397 C C . ALA D 1 117 ? -5.236 -9.464 -4.683 1.00 27.57 117 ALA D C 1
ATOM 8398 O O . ALA D 1 117 ? -4.596 -8.461 -4.305 1.00 27.34 117 ALA D O 1
ATOM 8400 N N . GLY D 1 118 ? -5.861 -9.522 -5.877 1.00 23.13 118 GLY D N 1
ATOM 8401 C CA . GLY D 1 118 ? -6.000 -8.413 -6.806 1.00 24.25 118 GLY D CA 1
ATOM 8402 C C . GLY D 1 118 ? -5.155 -8.445 -8.053 1.00 26.14 118 GLY D C 1
ATOM 8403 O O . GLY D 1 118 ? -5.255 -7.566 -8.973 1.00 23.69 118 GLY D O 1
ATOM 8404 N N . ALA D 1 119 ? -4.317 -9.488 -8.171 1.00 25.19 119 ALA D N 1
ATOM 8405 C CA . ALA D 1 119 ? -3.575 -9.682 -9.421 1.00 25.82 119 ALA D CA 1
ATOM 8406 C C . ALA D 1 119 ? -4.494 -9.905 -10.593 1.00 23.71 119 ALA D C 1
ATOM 8407 O O . ALA D 1 119 ? -5.494 -10.622 -10.449 1.00 26.58 119 ALA D O 1
ATOM 8409 N N . LYS D 1 120 ? -4.093 -9.431 -11.748 1.00 21.93 120 LYS D N 1
ATOM 8410 C CA . LYS D 1 120 ? -4.858 -9.643 -12.966 1.00 27.64 120 LYS D CA 1
ATOM 8411 C C . LYS D 1 120 ? -4.540 -10.990 -13.591 1.00 27.84 120 LYS D C 1
ATOM 8412 O O . LYS D 1 120 ? -5.446 -11.675 -14.144 1.00 23.90 120 LYS D O 1
ATOM 8418 N N . ARG D 1 121 ? -3.246 -11.384 -13.537 1.00 23.63 121 ARG D N 1
ATOM 8419 C CA . ARG D 1 121 ? -2.806 -12.581 -14.279 1.00 24.23 121 ARG D CA 1
ATOM 8420 C C . ARG D 1 121 ? -1.716 -13.288 -13.498 1.00 24.46 121 ARG D C 1
ATOM 8421 O O . ARG D 1 121 ? -1.005 -12.665 -12.675 1.00 20.46 121 ARG D O 1
ATOM 8429 N N . VAL D 1 122 ? -1.581 -14.589 -13.765 1.00 21.80 122 VAL D N 1
ATOM 8430 C CA . VAL D 1 122 ? -0.644 -15.438 -13.018 1.00 18.53 122 VAL D CA 1
ATOM 8431 C C . VAL D 1 122 ? 0.001 -16.320 -14.067 1.00 19.52 122 VAL D C 1
ATOM 8432 O O . VAL D 1 122 ? -0.714 -16.960 -14.867 1.00 19.74 122 VAL D O 1
ATOM 8436 N N . LEU D 1 123 ? 1.337 -16.422 -14.020 1.00 18.07 123 LEU D N 1
ATOM 8437 C CA . LEU D 1 123 ? 2.083 -17.439 -14.814 1.00 16.89 123 LEU D CA 1
ATOM 8438 C C . LEU D 1 123 ? 2.788 -18.351 -13.839 1.00 16.80 123 LEU D C 1
ATOM 8439 O O . LEU D 1 123 ? 3.553 -17.860 -13.002 1.00 15.24 123 LEU D O 1
ATOM 8444 N N . ILE D 1 124 ? 2.445 -19.635 -13.886 1.00 14.84 124 ILE D N 1
ATOM 8445 C CA . ILE D 1 124 ? 2.925 -20.653 -12.945 1.00 15.14 124 ILE D CA 1
ATOM 8446 C C . ILE D 1 124 ? 4.141 -21.324 -13.582 1.00 14.71 124 ILE D C 1
ATOM 8447 O O . ILE D 1 124 ? 4.126 -21.727 -14.750 1.00 13.19 124 ILE D O 1
ATOM 8452 N N . SER D 1 125 ? 5.165 -21.504 -12.759 1.00 15.04 125 SER D N 1
ATOM 8453 C CA . SER D 1 125 ? 6.466 -21.981 -13.201 1.00 13.40 125 SER D CA 1
ATOM 8454 C C . SER D 1 125 ? 6.526 -23.517 -13.193 1.00 15.23 125 SER D C 1
ATOM 8455 O O . SER D 1 125 ? 7.565 -24.083 -12.938 1.00 14.15 125 SER D O 1
ATOM 8458 N N . ALA D 1 126 ? 5.426 -24.194 -13.492 1.00 15.24 126 ALA D N 1
ATOM 8459 C CA . ALA D 1 126 ? 5.355 -25.631 -13.431 1.00 15.42 126 ALA D CA 1
ATOM 8460 C C . ALA D 1 126 ? 4.087 -26.065 -14.148 1.00 15.72 126 ALA D C 1
ATOM 8461 O O . ALA D 1 126 ? 3.178 -25.242 -14.394 1.00 17.21 126 ALA D O 1
ATOM 8463 N N . PRO D 1 127 ? 3.955 -27.385 -14.394 1.00 16.33 127 PRO D N 1
ATOM 8464 C CA . PRO D 1 127 ? 2.660 -27.920 -14.776 1.00 16.18 127 PRO D CA 1
ATOM 8465 C C . PRO D 1 127 ? 1.643 -27.583 -13.726 1.00 16.90 127 PRO D C 1
ATOM 8466 O O . PRO D 1 127 ? 1.909 -27.618 -12.489 1.00 16.69 127 PRO D O 1
ATOM 8470 N N . ALA D 1 128 ? 0.437 -27.269 -14.188 1.00 18.29 128 ALA D N 1
ATOM 8471 C CA . ALA D 1 128 ? -0.581 -26.911 -13.237 1.00 18.42 128 ALA D CA 1
ATOM 8472 C C . ALA D 1 128 ? -1.966 -27.408 -13.611 1.00 21.15 128 ALA D C 1
ATOM 8473 O O . ALA D 1 128 ? -2.955 -26.760 -13.251 1.00 21.41 128 ALA D O 1
ATOM 8475 N N . GLY D 1 129 ? -2.022 -28.589 -14.233 1.00 20.91 129 GLY D N 1
ATOM 8476 C CA . GLY D 1 129 ? -3.301 -29.288 -14.513 1.00 21.76 129 GLY D CA 1
ATOM 8477 C C . GLY D 1 129 ? -3.758 -29.096 -15.937 1.00 21.99 129 GLY D C 1
ATOM 8478 O O . GLY D 1 129 ? -3.132 -28.388 -16.737 1.00 24.34 129 GLY D O 1
ATOM 8479 N N . SER D 1 130 ? -4.839 -29.738 -16.318 1.00 20.92 130 SER D N 1
ATOM 8480 C CA . SER D 1 130 ? -5.311 -29.688 -17.738 1.00 19.47 130 SER D CA 1
ATOM 8481 C C . SER D 1 130 ? -6.426 -28.696 -17.995 1.00 23.57 130 SER D C 1
ATOM 8482 O O . SER D 1 130 ? -6.822 -28.550 -19.131 1.00 23.56 130 SER D O 1
ATOM 8485 N N . ASP D 1 131 ? -6.932 -28.031 -16.954 1.00 21.07 131 ASP D N 1
ATOM 8486 C CA . ASP D 1 131 ? -7.981 -27.039 -17.095 1.00 23.30 131 ASP D CA 1
ATOM 8487 C C . ASP D 1 131 ? -7.409 -25.621 -17.277 1.00 26.34 131 ASP D C 1
ATOM 8488 O O . ASP D 1 131 ? -8.139 -24.652 -17.215 1.00 25.09 131 ASP D O 1
ATOM 8493 N N . LEU D 1 132 ? -6.114 -25.513 -17.537 1.00 25.01 132 LEU D N 1
ATOM 8494 C CA . LEU D 1 132 ? -5.536 -24.271 -18.000 1.00 24.83 132 LEU D CA 1
ATOM 8495 C C . LEU D 1 132 ? -4.540 -24.544 -19.068 1.00 23.58 132 LEU D C 1
ATOM 8496 O O . LEU D 1 132 ? -4.233 -25.701 -19.315 1.00 27.11 132 LEU D O 1
ATOM 8501 N N . LYS D 1 133 ? -4.049 -23.482 -19.721 1.00 20.29 133 LYS D N 1
ATOM 8502 C CA . LYS D 1 133 ? -3.206 -23.652 -20.852 1.00 19.74 133 LYS D CA 1
ATOM 8503 C C . LYS D 1 133 ? -1.801 -23.878 -20.338 1.00 17.83 133 LYS D C 1
ATOM 8504 O O . LYS D 1 133 ? -1.364 -23.240 -19.365 1.00 17.21 133 LYS D O 1
ATOM 8510 N N . THR D 1 134 ? -1.091 -24.759 -21.019 1.00 18.69 134 THR D N 1
ATOM 8511 C CA . THR D 1 134 ? 0.339 -25.035 -20.737 1.00 17.58 134 THR D CA 1
ATOM 8512 C C . THR D 1 134 ? 1.151 -24.556 -21.950 1.00 15.90 134 THR D C 1
ATOM 8513 O O . THR D 1 134 ? 0.920 -25.000 -23.055 1.00 17.32 134 THR D O 1
ATOM 8517 N N . ILE D 1 135 ? 2.076 -23.597 -21.802 1.00 15.92 135 ILE D N 1
ATOM 8518 C CA . ILE D 1 135 ? 2.726 -22.959 -22.908 1.00 16.59 135 ILE D CA 1
ATOM 8519 C C . ILE D 1 135 ? 4.212 -23.291 -22.931 1.00 16.64 135 ILE D C 1
ATOM 8520 O O . ILE D 1 135 ? 4.892 -23.115 -21.911 1.00 18.17 135 ILE D O 1
ATOM 8525 N N . VAL D 1 136 ? 4.664 -23.873 -24.039 1.00 15.82 136 VAL D N 1
ATOM 8526 C CA . VAL D 1 136 ? 6.099 -23.946 -24.404 1.00 14.88 136 VAL D CA 1
ATOM 8527 C C . VAL D 1 136 ? 6.325 -22.883 -25.437 1.00 18.10 136 VAL D C 1
ATOM 8528 O O . VAL D 1 136 ? 5.848 -22.992 -26.591 1.00 16.16 136 VAL D O 1
ATOM 8532 N N . TYR D 1 137 ? 7.124 -21.873 -25.068 1.00 15.82 137 TYR D N 1
ATOM 8533 C CA . TYR D 1 137 ? 7.358 -20.803 -25.957 1.00 17.07 137 TYR D CA 1
ATOM 8534 C C . TYR D 1 137 ? 8.071 -21.324 -27.207 1.00 18.27 137 TYR D C 1
ATOM 8535 O O . TYR D 1 137 ? 8.999 -22.165 -27.154 1.00 16.04 137 TYR D O 1
ATOM 8544 N N . ASN D 1 138 ? 7.610 -20.843 -28.352 1.00 18.47 138 ASN D N 1
ATOM 8545 C CA . ASN D 1 138 ? 8.059 -21.335 -29.674 1.00 18.51 138 ASN D CA 1
ATOM 8546 C C . ASN D 1 138 ? 7.603 -22.713 -30.098 1.00 17.00 138 ASN D C 1
AT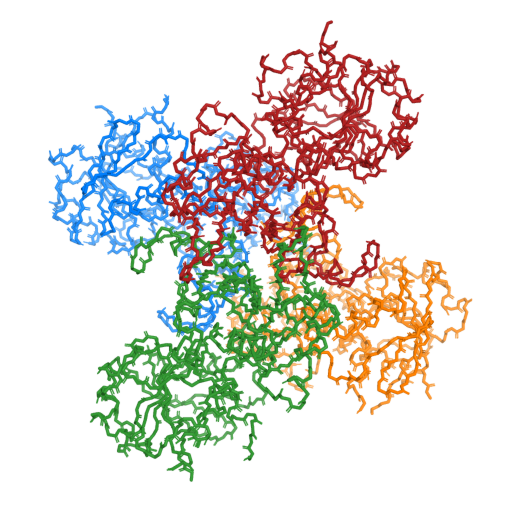OM 8547 O O . ASN D 1 138 ? 8.078 -23.249 -31.107 1.00 17.77 138 ASN D O 1
ATOM 8552 N N . VAL D 1 139 ? 6.678 -23.321 -29.350 1.00 16.45 139 VAL D N 1
ATOM 8553 C CA . VAL D 1 139 ? 5.923 -24.450 -29.819 1.00 16.17 139 VAL D CA 1
ATOM 8554 C C . VAL D 1 139 ? 4.451 -24.103 -29.909 1.00 17.09 139 VAL D C 1
ATOM 8555 O O . VAL D 1 139 ? 3.872 -24.341 -30.970 1.00 19.43 139 VAL D O 1
ATOM 8559 N N . ASN D 1 140 ? 3.854 -23.575 -28.837 1.00 18.66 140 ASN D N 1
ATOM 8560 C CA . ASN D 1 140 ? 2.383 -23.319 -28.818 1.00 18.42 140 ASN D CA 1
ATOM 8561 C C . ASN D 1 140 ? 1.990 -22.017 -28.145 1.00 19.91 140 ASN D C 1
ATOM 8562 O O . ASN D 1 140 ? 0.826 -21.927 -27.725 1.00 20.30 140 ASN D O 1
ATOM 8567 N N . ASP D 1 141 ? 2.891 -21.013 -28.098 1.00 18.81 141 ASP D N 1
ATOM 8568 C CA . ASP D 1 141 ? 2.569 -19.763 -27.443 1.00 19.60 141 ASP D CA 1
ATOM 8569 C C . ASP D 1 141 ? 1.472 -19.002 -28.225 1.00 23.33 141 ASP D C 1
ATOM 8570 O O . ASP D 1 141 ? 0.846 -18.112 -27.669 1.00 23.42 141 ASP D O 1
ATOM 8575 N N . ASP D 1 142 ? 1.233 -19.388 -29.461 1.00 22.71 142 ASP D N 1
ATOM 8576 C CA . ASP D 1 142 ? 0.088 -18.824 -30.210 1.00 28.50 142 ASP D CA 1
ATOM 8577 C C . ASP D 1 142 ? -1.285 -19.088 -29.626 1.00 25.74 142 ASP D C 1
ATOM 8578 O O . ASP D 1 142 ? -2.247 -18.452 -30.045 1.00 27.90 142 ASP D O 1
ATOM 8583 N N . ILE D 1 143 ? -1.448 -20.026 -28.701 1.00 25.32 143 ILE D N 1
ATOM 8584 C CA . ILE D 1 143 ? -2.782 -20.259 -28.141 1.00 23.66 143 ILE D CA 1
ATOM 8585 C C . ILE D 1 143 ? -3.132 -19.242 -27.054 1.00 24.22 143 ILE D C 1
ATOM 8586 O O . ILE D 1 143 ? -4.268 -19.261 -26.573 1.00 25.97 143 ILE D O 1
ATOM 8591 N N . LEU D 1 144 ? -2.178 -18.398 -26.626 1.00 23.77 144 LEU D N 1
ATOM 8592 C CA . LEU D 1 144 ? -2.467 -17.438 -25.582 1.00 26.96 144 LEU D CA 1
ATOM 8593 C C . LEU D 1 144 ? -3.425 -16.354 -26.098 1.00 26.40 144 LEU D C 1
ATOM 8594 O O . LEU D 1 144 ? -3.230 -15.893 -27.230 1.00 23.47 144 LEU D O 1
ATOM 8599 N N . THR D 1 145 ? -4.342 -15.919 -25.228 1.00 26.98 145 THR D N 1
ATOM 8600 C CA . THR D 1 145 ? -5.184 -14.725 -25.582 1.00 29.30 145 THR D CA 1
ATOM 8601 C C . THR D 1 145 ? -5.235 -13.740 -24.451 1.00 30.53 145 THR D C 1
ATOM 8602 O O . THR D 1 145 ? -4.965 -14.082 -23.301 1.00 28.53 145 THR D O 1
ATOM 8606 N N . ALA D 1 146 ? -5.680 -12.504 -24.771 1.00 31.82 146 ALA D N 1
ATOM 8607 C CA . ALA D 1 146 ? -5.902 -11.459 -23.755 1.00 30.61 146 ALA D CA 1
ATOM 8608 C C . ALA D 1 146 ? -6.886 -11.840 -22.660 1.00 30.49 146 ALA D C 1
ATOM 8609 O O . ALA D 1 146 ? -6.854 -11.238 -21.567 1.00 33.62 146 ALA D O 1
ATOM 8611 N N . ASP D 1 147 ? -7.721 -12.851 -22.875 1.00 27.42 147 ASP D N 1
ATOM 8612 C CA . ASP D 1 147 ? -8.605 -13.301 -21.817 1.00 32.44 147 ASP D CA 1
ATOM 8613 C C . ASP D 1 147 ? -8.030 -14.319 -20.839 1.00 31.33 147 ASP D C 1
ATOM 8614 O O . ASP D 1 147 ? -8.666 -14.575 -19.827 1.00 26.16 147 ASP D O 1
ATOM 8619 N N . ASP D 1 148 ? -6.871 -14.921 -21.117 1.00 28.33 148 ASP D N 1
ATOM 8620 C CA . ASP D 1 148 ? -6.264 -15.850 -20.115 1.00 26.21 148 ASP D CA 1
ATOM 8621 C C . ASP D 1 148 ? -5.874 -15.150 -18.852 1.00 26.13 148 ASP D C 1
ATOM 8622 O O . ASP D 1 148 ? -5.393 -14.000 -18.902 1.00 26.77 148 ASP D O 1
ATOM 8627 N N . ARG D 1 149 ? -6.126 -15.794 -17.717 1.00 25.70 149 ARG D N 1
ATOM 8628 C CA . ARG D 1 149 ? -5.779 -15.215 -16.403 1.00 27.01 149 ARG D CA 1
ATOM 8629 C C . ARG D 1 149 ? -4.721 -16.019 -15.656 1.00 24.00 149 ARG D C 1
ATOM 8630 O O . ARG D 1 149 ? -3.861 -15.406 -15.038 1.00 20.81 149 ARG D O 1
ATOM 8638 N N . ILE D 1 150 ? -4.742 -17.356 -15.770 1.00 21.37 150 ILE D N 1
ATOM 8639 C CA . ILE D 1 150 ? -3.808 -18.244 -15.042 1.00 21.36 150 ILE D CA 1
ATOM 8640 C C . ILE D 1 150 ? -3.313 -19.250 -16.072 1.00 21.89 150 ILE D C 1
ATOM 8641 O O . ILE D 1 150 ? -4.091 -19.977 -16.625 1.00 21.16 150 ILE D O 1
ATOM 8646 N N . VAL D 1 151 ? -2.023 -19.209 -16.344 1.00 18.70 151 VAL D N 1
ATOM 8647 C CA . VAL D 1 151 ? -1.380 -19.988 -17.356 1.00 17.47 151 VAL D CA 1
ATOM 8648 C C . VAL D 1 151 ? -0.160 -20.717 -16.730 1.00 17.08 151 VAL D C 1
ATOM 8649 O O . VAL D 1 151 ? 0.468 -20.199 -15.777 1.00 16.25 151 VAL D O 1
ATOM 8653 N N . SER D 1 152 ? 0.105 -21.925 -17.242 1.00 15.75 152 SER D N 1
ATOM 8654 C CA . SER D 1 152 ? 1.294 -22.708 -16.906 1.00 15.13 152 SER D CA 1
ATOM 8655 C C . SER D 1 152 ? 2.370 -22.493 -17.946 1.00 14.31 152 SER D C 1
ATOM 8656 O O . SER D 1 152 ? 2.132 -22.526 -19.162 1.00 13.95 152 SER D O 1
ATOM 8659 N N . ALA D 1 153 ? 3.591 -22.320 -17.461 1.00 15.75 153 ALA D N 1
ATOM 8660 C CA . ALA D 1 153 ? 4.773 -22.335 -18.268 1.00 15.83 153 ALA D CA 1
ATOM 8661 C C . ALA D 1 153 ? 5.345 -23.707 -18.487 1.00 15.03 153 ALA D C 1
ATOM 8662 O O . ALA D 1 153 ? 6.464 -23.779 -19.072 1.00 17.81 153 ALA D O 1
ATOM 8664 N N . GLY D 1 154 ? 4.621 -24.739 -18.098 1.00 14.47 154 GLY D N 1
ATOM 8665 C CA . GLY D 1 154 ? 5.057 -26.129 -18.200 1.00 15.43 154 GLY D CA 1
ATOM 8666 C C . GLY D 1 154 ? 6.230 -26.492 -17.283 1.00 16.74 154 GLY D C 1
ATOM 8667 O O . GLY D 1 154 ? 6.580 -25.694 -16.353 1.00 16.15 154 GLY D O 1
ATOM 8668 N N . SER D 1 155 ? 6.757 -27.716 -17.423 1.00 15.09 155 SER D N 1
ATOM 8669 C CA . SER D 1 155 ? 7.958 -28.089 -16.691 1.00 13.74 155 SER D CA 1
ATOM 8670 C C . SER D 1 155 ? 9.202 -27.874 -17.489 1.00 13.78 155 SER D C 1
ATOM 8671 O O . SER D 1 155 ? 9.182 -27.633 -18.695 1.00 11.81 155 SER D O 1
ATOM 8674 N N . CYS D 1 156 ? 10.323 -28.004 -16.794 1.00 12.03 156 CYS D N 1
ATOM 8675 C CA . CYS D 1 156 ? 11.624 -28.088 -17.423 1.00 12.59 156 CYS D CA 1
ATOM 8676 C C . CYS D 1 156 ? 11.695 -29.172 -18.462 1.00 12.07 156 CYS D C 1
ATOM 8677 O O . CYS D 1 156 ? 12.070 -28.884 -19.640 1.00 11.83 156 CYS D O 1
ATOM 8680 N N . THR D 1 157 ? 11.268 -30.378 -18.094 1.00 11.68 157 THR D N 1
ATOM 8681 C CA . THR D 1 157 ? 11.304 -31.487 -19.064 1.00 13.75 157 THR D CA 1
ATOM 8682 C C . THR D 1 157 ? 10.352 -31.220 -20.240 1.00 13.25 157 THR D C 1
ATOM 8683 O O . THR D 1 157 ? 10.742 -31.481 -21.349 1.00 12.77 157 THR D O 1
ATOM 8687 N N . THR D 1 158 ? 9.114 -30.747 -20.003 1.00 12.66 158 THR D N 1
ATOM 8688 C CA . THR D 1 158 ? 8.240 -30.334 -21.145 1.00 14.12 158 THR D CA 1
ATOM 8689 C C . THR D 1 158 ? 8.918 -29.351 -22.103 1.00 12.96 158 THR D C 1
ATOM 8690 O O . THR D 1 158 ? 8.814 -29.485 -23.312 1.00 12.12 158 THR D O 1
ATOM 8694 N N . ASN D 1 159 ? 9.628 -28.334 -21.574 1.00 12.18 159 ASN D N 1
ATOM 8695 C CA . ASN D 1 159 ? 10.255 -27.387 -22.452 1.00 12.36 159 ASN D CA 1
ATOM 8696 C C . ASN D 1 159 ? 11.456 -27.943 -23.258 1.00 14.17 159 ASN D C 1
ATOM 8697 O O . ASN D 1 159 ? 11.844 -27.367 -24.326 1.00 14.04 159 ASN D O 1
ATOM 8702 N N . CYS D 1 160 ? 12.024 -29.059 -22.764 1.00 12.66 160 CYS D N 1
ATOM 8703 C CA . CYS D 1 160 ? 13.087 -29.730 -23.479 1.00 13.11 160 CYS D CA 1
ATOM 8704 C C . CYS D 1 160 ? 12.468 -30.672 -24.539 1.00 13.53 160 CYS D C 1
ATOM 8705 O O . CYS D 1 160 ? 12.807 -30.598 -25.675 1.00 13.16 160 CYS D O 1
ATOM 8708 N N . LEU D 1 161 ? 11.559 -31.538 -24.108 1.00 12.71 161 LEU D N 1
ATOM 8709 C CA . LEU D 1 161 ? 10.959 -32.608 -24.941 1.00 13.83 161 LEU D CA 1
ATOM 8710 C C . LEU D 1 161 ? 10.107 -32.005 -26.059 1.00 12.50 161 LEU D C 1
ATOM 8711 O O . LEU D 1 161 ? 10.146 -32.470 -27.171 1.00 12.83 161 LEU D O 1
ATOM 8716 N N . ALA D 1 162 ? 9.331 -31.006 -25.762 1.00 13.05 162 ALA D N 1
ATOM 8717 C CA . ALA D 1 162 ? 8.311 -30.550 -26.715 1.00 13.65 162 ALA D CA 1
ATOM 8718 C C . ALA D 1 162 ? 8.811 -30.197 -28.089 1.00 12.92 162 ALA D C 1
ATOM 8719 O O . ALA D 1 162 ? 8.236 -30.706 -29.049 1.00 13.86 162 ALA D O 1
ATOM 8721 N N . PRO D 1 163 ? 9.817 -29.293 -28.232 1.00 13.89 163 PRO D N 1
ATOM 8722 C CA . PRO D 1 163 ? 10.284 -28.999 -29.586 1.00 13.50 163 PRO D CA 1
ATOM 8723 C C . PRO D 1 163 ? 10.953 -30.157 -30.273 1.00 15.49 163 PRO D C 1
ATOM 8724 O O . PRO D 1 163 ? 10.783 -30.331 -31.477 1.00 16.21 163 PRO D O 1
ATOM 8728 N N . LEU D 1 164 ? 11.648 -31.013 -29.530 1.00 14.45 164 LEU D N 1
ATOM 8729 C CA . LEU D 1 164 ? 12.243 -32.161 -30.146 1.00 13.61 164 LEU D CA 1
ATOM 8730 C C . LEU D 1 164 ? 11.134 -33.011 -30.701 1.00 14.71 164 LEU D C 1
ATOM 8731 O O . LEU D 1 164 ? 11.182 -33.376 -31.894 1.00 14.61 164 LEU D O 1
ATOM 8736 N N . ALA D 1 165 ? 10.166 -33.321 -29.864 1.00 13.12 165 ALA D N 1
ATOM 8737 C CA . ALA D 1 165 ? 9.055 -34.201 -30.280 1.00 14.37 165 ALA D CA 1
ATOM 8738 C C . ALA D 1 165 ? 8.203 -33.533 -31.391 1.00 15.15 165 ALA D C 1
ATOM 8739 O O . ALA D 1 165 ? 7.834 -34.210 -32.357 1.00 14.09 165 ALA D O 1
ATOM 8741 N N . PHE D 1 166 ? 7.947 -32.244 -31.268 1.00 13.76 166 PHE D N 1
ATOM 8742 C CA . PHE D 1 166 ? 7.178 -31.526 -32.261 1.00 15.69 166 PHE D CA 1
ATOM 8743 C C . PHE D 1 166 ? 7.783 -31.692 -33.648 1.00 16.37 166 PHE D C 1
ATOM 8744 O O . PHE D 1 166 ? 7.067 -32.125 -34.642 1.00 15.82 166 PHE D O 1
ATOM 8752 N N . PHE D 1 167 ? 9.082 -31.359 -33.767 1.00 14.70 167 PHE D N 1
ATOM 8753 C CA . PHE D 1 167 ? 9.713 -31.294 -35.063 1.00 15.18 167 PHE D CA 1
ATOM 8754 C C . PHE D 1 167 ? 10.027 -32.692 -35.587 1.00 15.37 167 PHE D C 1
ATOM 8755 O O . PHE D 1 167 ? 9.912 -32.952 -36.805 1.00 15.32 167 PHE D O 1
ATOM 8763 N N . GLU D 1 168 ? 10.408 -33.603 -34.715 1.00 15.13 168 GLU D N 1
ATOM 8764 C CA . GLU D 1 168 ? 10.600 -34.975 -35.110 1.00 16.21 168 GLU D CA 1
ATOM 8765 C C . GLU D 1 168 ? 9.287 -35.584 -35.663 1.00 15.56 168 GLU D C 1
ATOM 8766 O O . GLU D 1 168 ? 9.278 -36.297 -36.637 1.00 16.27 168 GLU D O 1
ATOM 8772 N N . ASN D 1 169 ? 8.200 -35.357 -34.992 1.00 15.25 169 ASN D N 1
ATOM 8773 C CA . ASN D 1 169 ? 6.881 -35.805 -35.471 1.00 15.70 169 ASN D CA 1
ATOM 8774 C C . ASN D 1 169 ? 6.501 -35.137 -36.792 1.00 16.00 169 ASN D C 1
ATOM 8775 O O . ASN D 1 169 ? 5.988 -35.807 -37.737 1.00 15.68 169 ASN D O 1
ATOM 8780 N N . LYS D 1 170 ? 6.714 -33.847 -36.879 1.00 17.08 170 LYS D N 1
ATOM 8781 C CA . LYS D 1 170 ? 6.378 -33.148 -38.141 1.00 20.69 170 LYS D CA 1
ATOM 8782 C C . LYS D 1 170 ? 7.127 -33.738 -39.304 1.00 18.67 170 LYS D C 1
ATOM 8783 O O . LYS D 1 170 ? 6.610 -33.857 -40.443 1.00 18.54 170 LYS D O 1
ATOM 8789 N N . GLU D 1 171 ? 8.418 -34.003 -39.110 1.00 15.70 171 GLU D N 1
ATOM 8790 C CA . GLU D 1 171 ? 9.253 -34.535 -40.185 1.00 15.79 171 GLU D CA 1
ATOM 8791 C C . GLU D 1 171 ? 9.055 -35.998 -40.495 1.00 15.58 171 GLU D C 1
ATOM 8792 O O . GLU D 1 171 ? 9.134 -36.402 -41.692 1.00 15.11 171 GLU D O 1
ATOM 8798 N N . PHE D 1 172 ? 8.809 -36.821 -39.512 1.00 14.33 172 PHE D N 1
ATOM 8799 C CA . PHE D 1 172 ? 8.825 -38.246 -39.660 1.00 16.40 172 PHE D CA 1
ATOM 8800 C C . PHE D 1 172 ? 7.610 -39.032 -39.170 1.00 16.25 172 PHE D C 1
ATOM 8801 O O . PHE D 1 172 ? 7.492 -40.200 -39.466 1.00 17.67 172 PHE D O 1
ATOM 8809 N N . GLY D 1 173 ? 6.841 -38.454 -38.260 1.00 16.82 173 GLY D N 1
ATOM 8810 C CA . GLY D 1 173 ? 5.689 -39.123 -37.686 1.00 17.07 173 GLY D CA 1
ATOM 8811 C C . GLY D 1 173 ? 6.029 -40.033 -36.570 1.00 17.23 173 GLY D C 1
ATOM 8812 O O . GLY D 1 173 ? 6.449 -41.167 -36.771 1.00 17.95 173 GLY D O 1
ATOM 8813 N N . ILE D 1 174 ? 5.815 -39.565 -35.342 1.00 15.89 174 ILE D N 1
ATOM 8814 C CA . ILE D 1 174 ? 5.948 -40.436 -34.160 1.00 14.23 174 ILE D CA 1
ATOM 8815 C C . ILE D 1 174 ? 4.705 -41.230 -33.930 1.00 16.25 174 ILE D C 1
ATOM 8816 O O . ILE D 1 174 ? 3.633 -40.638 -33.699 1.00 15.61 174 ILE D O 1
ATOM 8821 N N . LYS D 1 175 ? 4.851 -42.542 -33.990 1.00 15.35 175 LYS D N 1
ATOM 8822 C CA . LYS D 1 175 ? 3.733 -43.451 -33.776 1.00 17.03 175 LYS D CA 1
ATOM 8823 C C . LYS D 1 175 ? 3.585 -43.709 -32.273 1.00 16.76 175 LYS D C 1
ATOM 8824 O O . LYS D 1 175 ? 2.502 -43.585 -31.743 1.00 15.40 175 LYS D O 1
ATOM 8830 N N . VAL D 1 176 ? 4.690 -44.024 -31.599 1.00 15.42 176 VAL D N 1
ATOM 8831 C CA . VAL D 1 176 ? 4.748 -44.148 -30.141 1.00 15.96 176 VAL D CA 1
ATOM 8832 C C . VAL D 1 176 ? 6.174 -43.828 -29.723 1.00 13.53 176 VAL D C 1
ATOM 8833 O O . VAL D 1 176 ? 7.107 -43.902 -30.550 1.00 14.18 176 VAL D O 1
ATOM 8837 N N . GLY D 1 177 ? 6.361 -43.480 -28.448 1.00 12.59 177 GLY D N 1
ATOM 8838 C CA . GLY D 1 177 ? 7.720 -43.154 -28.034 1.00 11.96 177 GLY D CA 1
ATOM 8839 C C . GLY D 1 177 ? 7.796 -43.179 -26.514 1.00 11.55 177 GLY D C 1
ATOM 8840 O O . GLY D 1 177 ? 6.786 -43.089 -25.834 1.00 11.62 177 GLY D O 1
ATOM 8841 N N . THR D 1 178 ? 9.017 -43.350 -26.046 1.00 11.63 178 THR D N 1
ATOM 8842 C CA . THR D 1 178 ? 9.302 -43.331 -24.618 1.00 12.54 178 THR D CA 1
ATOM 8843 C C . THR D 1 178 ? 10.522 -42.493 -24.358 1.00 11.69 178 THR D C 1
ATOM 8844 O O . THR D 1 178 ? 11.431 -42.439 -25.160 1.00 11.29 178 THR D O 1
ATOM 8848 N N . MET D 1 179 ? 10.488 -41.786 -23.227 1.00 13.27 179 MET D N 1
ATOM 8849 C CA . MET D 1 179 ? 11.526 -40.902 -22.781 1.00 13.40 179 MET D CA 1
ATOM 8850 C C . MET D 1 179 ? 12.223 -41.381 -21.530 1.00 11.63 179 MET D C 1
ATOM 8851 O O . MET D 1 179 ? 11.580 -41.885 -20.611 1.00 11.36 179 MET D O 1
ATOM 8856 N N . THR D 1 180 ? 13.532 -41.128 -21.472 1.00 11.23 180 THR D N 1
ATOM 8857 C CA . THR D 1 180 ? 14.244 -41.156 -20.171 1.00 12.00 180 THR D CA 1
ATOM 8858 C C . THR D 1 180 ? 15.021 -39.859 -20.103 1.00 11.60 180 THR D C 1
ATOM 8859 O O . THR D 1 180 ? 15.869 -39.563 -20.982 1.00 12.06 180 THR D O 1
ATOM 8863 N N . THR D 1 181 ? 14.764 -39.067 -19.052 1.00 11.87 181 THR D N 1
ATOM 8864 C CA . THR D 1 181 ? 15.595 -37.876 -18.880 1.00 12.23 181 THR D CA 1
ATOM 8865 C C . THR D 1 181 ? 16.649 -38.151 -17.833 1.00 13.39 181 THR D C 1
ATOM 8866 O O . THR D 1 181 ? 16.293 -38.640 -16.736 1.00 16.78 181 THR D O 1
ATOM 8870 N N . ILE D 1 182 ? 17.900 -37.830 -18.095 1.00 11.35 182 ILE D N 1
ATOM 8871 C CA . ILE D 1 182 ? 18.978 -38.040 -17.125 1.00 11.80 182 ILE D CA 1
ATOM 8872 C C . ILE D 1 182 ? 19.205 -36.637 -16.558 1.00 11.28 182 ILE D C 1
ATOM 8873 O O . ILE D 1 182 ? 19.672 -35.727 -17.234 1.00 11.99 182 ILE D O 1
ATOM 8878 N N . HIS D 1 183 ? 18.709 -36.453 -15.345 1.00 12.02 183 HIS D N 1
ATOM 8879 C CA . HIS D 1 183 ? 18.259 -35.113 -14.851 1.00 11.80 183 HIS D CA 1
ATOM 8880 C C . HIS D 1 183 ? 19.074 -34.786 -13.593 1.00 12.11 183 HIS D C 1
ATOM 8881 O O . HIS D 1 183 ? 19.225 -35.621 -12.732 1.00 11.06 183 HIS D O 1
ATOM 8888 N N . ALA D 1 184 ? 19.551 -33.562 -13.503 1.00 10.90 184 ALA D N 1
ATOM 8889 C CA . ALA D 1 184 ? 20.174 -33.095 -12.256 1.00 10.73 184 ALA D CA 1
ATOM 8890 C C . ALA D 1 184 ? 19.281 -33.216 -11.075 1.00 10.57 184 ALA D C 1
ATOM 8891 O O . ALA D 1 184 ? 18.037 -33.195 -11.202 1.00 11.01 184 ALA D O 1
ATOM 8893 N N . TYR D 1 185 ? 19.864 -33.327 -9.890 1.00 11.91 185 TYR D N 1
ATOM 8894 C CA . TYR D 1 185 ? 19.029 -33.334 -8.726 1.00 11.58 185 TYR D CA 1
ATOM 8895 C C . TYR D 1 185 ? 18.407 -31.988 -8.506 1.00 12.24 185 TYR D C 1
ATOM 8896 O O . TYR D 1 185 ? 18.963 -30.990 -8.956 1.00 12.02 185 TYR D O 1
ATOM 8905 N N . THR D 1 186 ? 17.267 -31.952 -7.806 1.00 13.68 186 THR D N 1
ATOM 8906 C CA . THR D 1 186 ? 16.583 -30.678 -7.520 1.00 13.16 186 THR D CA 1
ATOM 8907 C C . THR D 1 186 ? 16.189 -30.608 -6.035 1.00 13.80 186 THR D C 1
ATOM 8908 O O . THR D 1 186 ? 16.420 -31.540 -5.266 1.00 12.63 186 THR D O 1
ATOM 8912 N N . SER D 1 187 ? 15.614 -29.473 -5.630 1.00 12.58 187 SER D N 1
ATOM 8913 C CA . SER D 1 187 ? 15.399 -29.177 -4.208 1.00 16.39 187 SER D CA 1
ATOM 8914 C C . SER D 1 187 ? 14.270 -29.980 -3.552 1.00 19.23 187 SER D C 1
ATOM 8915 O O . SER D 1 187 ? 14.103 -29.903 -2.354 1.00 19.04 187 SER D O 1
ATOM 8918 N N . THR D 1 188 ? 13.514 -30.732 -4.319 1.00 16.18 188 THR D N 1
ATOM 8919 C CA . THR D 1 188 ? 12.580 -31.731 -3.807 1.00 19.80 188 THR D CA 1
ATOM 8920 C C . THR D 1 188 ? 13.316 -32.980 -3.283 1.00 20.07 188 THR D C 1
ATOM 8921 O O . THR D 1 188 ? 12.764 -33.762 -2.515 1.00 21.72 188 THR D O 1
ATOM 8925 N N . GLN D 1 189 ? 14.572 -33.149 -3.664 1.00 15.73 189 GLN D N 1
ATOM 8926 C CA . GLN D 1 189 ? 15.301 -34.296 -3.159 1.00 14.87 189 GLN D CA 1
ATOM 8927 C C . GLN D 1 189 ? 16.036 -34.037 -1.870 1.00 15.57 189 GLN D C 1
ATOM 8928 O O . GLN D 1 189 ? 16.077 -32.893 -1.374 1.00 15.05 189 GLN D O 1
ATOM 8934 N N . MET D 1 190 ? 16.606 -35.103 -1.333 1.00 15.74 190 MET D N 1
ATOM 8935 C CA . MET D 1 190 ? 17.251 -35.112 -0.007 1.00 18.00 190 MET D CA 1
ATOM 8936 C C . MET D 1 190 ? 18.787 -35.093 -0.133 1.00 14.47 190 MET D C 1
ATOM 8937 O O . MET D 1 190 ? 19.335 -35.753 -0.993 1.00 13.54 190 MET D O 1
ATOM 8942 N N . LEU D 1 191 ? 19.483 -34.335 0.725 1.00 15.14 191 LEU D N 1
ATOM 8943 C CA . LEU D 1 191 ? 20.920 -34.463 0.848 1.00 14.82 191 LEU D CA 1
ATOM 8944 C C . LEU D 1 191 ? 21.375 -35.832 1.394 1.00 13.12 191 LEU D C 1
ATOM 8945 O O . LEU D 1 191 ? 22.306 -36.441 0.823 1.00 13.27 191 LEU D O 1
ATOM 8950 N N . LEU D 1 192 ? 20.762 -36.335 2.470 1.00 12.12 192 LEU D N 1
ATOM 8951 C CA . LEU D 1 192 ? 21.028 -37.677 3.011 1.00 12.73 192 LEU D CA 1
ATOM 8952 C C . LEU D 1 192 ? 19.725 -38.438 3.156 1.00 12.04 192 LEU D C 1
ATOM 8953 O O . LEU D 1 192 ? 18.649 -37.826 3.171 1.00 13.78 192 LEU D O 1
ATOM 8958 N N . ASP D 1 193 ? 19.794 -39.740 3.239 1.00 12.82 193 ASP D N 1
ATOM 8959 C CA . ASP D 1 193 ? 18.564 -40.543 3.207 1.00 13.83 193 ASP D CA 1
ATOM 8960 C C . ASP D 1 193 ? 17.721 -40.119 4.402 1.00 14.69 193 ASP D C 1
ATOM 8961 O O . ASP D 1 193 ? 18.230 -39.947 5.568 1.00 15.83 193 ASP D O 1
ATOM 8966 N N . GLY D 1 194 ? 16.421 -39.970 4.201 1.00 14.44 194 GLY D N 1
ATOM 8967 C CA . GLY D 1 194 ? 15.591 -39.641 5.351 1.00 16.33 194 GLY D CA 1
ATOM 8968 C C . GLY D 1 194 ? 14.163 -39.406 4.947 1.00 16.60 194 GLY D C 1
ATOM 8969 O O . GLY D 1 194 ? 13.863 -39.364 3.765 1.00 16.84 194 GLY D O 1
ATOM 8970 N N . PRO D 1 195 ? 13.300 -39.215 5.908 1.00 16.31 195 PRO D N 1
ATOM 8971 C CA . PRO D 1 195 ? 11.896 -38.899 5.572 1.00 18.50 195 PRO D CA 1
ATOM 8972 C C . PRO D 1 195 ? 11.726 -37.762 4.686 1.00 17.69 195 PRO D C 1
ATOM 8973 O O . PRO D 1 195 ? 12.475 -36.774 4.756 1.00 16.64 195 PRO D O 1
ATOM 8977 N N . VAL D 1 196 ? 10.777 -37.877 3.733 1.00 20.50 196 VAL D N 1
ATOM 8978 C CA . VAL D 1 196 ? 10.655 -36.902 2.668 1.00 20.46 196 VAL D CA 1
ATOM 8979 C C . VAL D 1 196 ? 9.168 -36.632 2.454 1.00 22.36 196 VAL D C 1
ATOM 8980 O O . VAL D 1 196 ? 8.350 -37.553 2.708 1.00 23.43 196 VAL D O 1
ATOM 8984 N N . ARG D 1 197 ? 8.842 -35.388 2.107 1.00 23.42 197 ARG D N 1
ATOM 8985 C CA . ARG D 1 197 ? 7.431 -34.997 1.851 1.00 29.25 197 ARG D CA 1
ATOM 8986 C C . ARG D 1 197 ? 6.874 -35.869 0.755 1.00 25.04 197 ARG D C 1
ATOM 8987 O O . ARG D 1 197 ? 7.490 -35.911 -0.283 1.00 26.70 197 ARG D O 1
ATOM 8995 N N . GLY D 1 198 ? 5.784 -36.595 1.041 1.00 27.52 198 GLY D N 1
ATOM 8996 C CA . GLY D 1 198 ? 5.157 -37.538 0.065 1.00 27.26 198 GLY D CA 1
ATOM 8997 C C . GLY D 1 198 ? 5.402 -39.013 0.357 1.00 30.30 198 GLY D C 1
ATOM 8998 O O . GLY D 1 198 ? 4.671 -39.852 -0.138 1.00 27.11 198 GLY D O 1
ATOM 8999 N N . GLY D 1 199 ? 6.455 -39.321 1.134 1.00 22.13 199 GLY D N 1
ATOM 9000 C CA . GLY D 1 199 ? 6.776 -40.636 1.630 1.00 24.53 199 GLY D CA 1
ATOM 9001 C C . GLY D 1 199 ? 7.423 -41.578 0.582 1.00 19.00 199 GLY D C 1
ATOM 9002 O O . GLY D 1 199 ? 7.559 -42.818 0.886 1.00 21.19 199 GLY D O 1
ATOM 9003 N N . ASN D 1 200 ? 7.764 -41.024 -0.580 1.00 19.12 200 ASN D N 1
ATOM 9004 C CA . ASN D 1 200 ? 8.267 -41.854 -1.683 1.00 18.98 200 ASN D CA 1
ATOM 9005 C C . ASN D 1 200 ? 9.656 -42.418 -1.348 1.00 17.69 200 ASN D C 1
ATOM 9006 O O . ASN D 1 200 ? 10.577 -41.710 -0.864 1.00 15.88 200 ASN D O 1
ATOM 9011 N N . PHE D 1 201 ? 9.745 -43.720 -1.555 1.00 16.22 201 PHE D N 1
ATOM 9012 C CA . PHE D 1 201 ? 10.931 -44.474 -1.202 1.00 14.70 201 PHE D CA 1
ATOM 9013 C C . PHE D 1 201 ? 12.233 -44.014 -1.913 1.00 14.74 201 PHE D C 1
ATOM 9014 O O . PHE D 1 201 ? 13.304 -44.214 -1.362 1.00 13.89 201 PHE D O 1
ATOM 9022 N N . ARG D 1 202 ? 12.134 -43.508 -3.131 1.00 13.52 202 ARG D N 1
ATOM 9023 C CA . ARG D 1 202 ? 13.300 -43.085 -3.912 1.00 15.25 202 ARG D CA 1
ATOM 9024 C C . ARG D 1 202 ? 13.620 -41.638 -3.658 1.00 14.68 202 ARG D C 1
ATOM 9025 O O . ARG D 1 202 ? 14.775 -41.285 -3.550 1.00 14.66 202 ARG D O 1
ATOM 9033 N N . ALA D 1 203 ? 12.587 -40.786 -3.554 1.00 15.54 203 ALA D N 1
ATOM 9034 C CA . ALA D 1 203 ? 12.745 -39.366 -3.266 1.00 15.38 203 ALA D CA 1
ATOM 9035 C C . ALA D 1 203 ? 13.449 -39.203 -1.859 1.00 15.31 203 ALA D C 1
ATOM 9036 O O . ALA D 1 203 ? 14.087 -38.204 -1.675 1.00 16.38 203 ALA D O 1
ATOM 9038 N N . ALA D 1 204 ? 13.313 -40.206 -0.977 1.00 14.23 204 ALA D N 1
ATOM 9039 C CA . ALA D 1 204 ? 13.916 -40.230 0.360 1.00 15.90 204 ALA D CA 1
ATOM 9040 C C . ALA D 1 204 ? 15.446 -40.383 0.332 1.00 15.00 204 ALA D C 1
ATOM 9041 O O . ALA D 1 204 ? 16.091 -40.203 1.383 1.00 15.85 204 ALA D O 1
ATOM 9043 N N . ARG D 1 205 ? 16.044 -40.671 -0.829 1.00 12.85 205 ARG D N 1
ATOM 9044 C CA . ARG D 1 205 ? 17.420 -41.138 -0.819 1.00 13.74 205 ARG D CA 1
ATOM 9045 C C . ARG D 1 205 ? 18.396 -40.030 -1.142 1.00 13.17 205 ARG D C 1
ATOM 9046 O O . ARG D 1 205 ? 18.080 -39.084 -1.896 1.00 12.02 205 ARG D O 1
ATOM 9054 N N . ALA D 1 206 ? 19.625 -40.171 -0.608 1.00 13.07 206 ALA D N 1
ATOM 9055 C CA . ALA D 1 206 ? 20.699 -39.167 -0.784 1.00 12.78 206 ALA D CA 1
ATOM 9056 C C . ALA D 1 206 ? 20.951 -38.884 -2.261 1.00 11.74 206 ALA D C 1
ATOM 9057 O O . ALA D 1 206 ? 21.334 -39.769 -2.990 1.00 13.16 206 ALA D O 1
ATOM 9059 N N . ALA D 1 207 ? 20.829 -37.629 -2.676 1.00 11.45 207 ALA D N 1
ATOM 9060 C CA . ALA D 1 207 ? 20.782 -37.318 -4.116 1.00 11.67 207 ALA D CA 1
ATOM 9061 C C . ALA D 1 207 ? 22.169 -37.284 -4.759 1.00 12.64 207 ALA D C 1
ATOM 9062 O O . ALA D 1 207 ? 22.283 -37.536 -5.955 1.00 11.40 207 ALA D O 1
ATOM 9064 N N . GLY D 1 208 ? 23.191 -36.890 -3.960 1.00 10.32 208 GLY D N 1
ATOM 9065 C CA . GLY D 1 208 ? 24.507 -36.674 -4.523 1.00 10.38 208 GLY D CA 1
ATOM 9066 C C . GLY D 1 208 ? 25.310 -37.928 -4.746 1.00 10.38 208 GLY D C 1
ATOM 9067 O O . GLY D 1 208 ? 26.260 -37.896 -5.435 1.00 11.88 208 GLY D O 1
ATOM 9068 N N . VAL D 1 209 ? 24.856 -39.054 -4.261 1.00 9.87 209 VAL D N 1
ATOM 9069 C CA . VAL D 1 209 ? 25.570 -40.287 -4.342 1.00 10.81 209 VAL D CA 1
ATOM 9070 C C . VAL D 1 209 ? 24.714 -41.429 -4.864 1.00 11.12 209 VAL D C 1
ATOM 9071 O O . VAL D 1 209 ? 25.036 -42.617 -4.686 1.00 11.30 209 VAL D O 1
ATOM 9075 N N . ASN D 1 210 ? 23.630 -41.105 -5.578 1.00 11.53 210 ASN D N 1
ATOM 9076 C CA . ASN D 1 210 ? 22.766 -42.138 -6.140 1.00 11.76 210 ASN D CA 1
ATOM 9077 C C . ASN 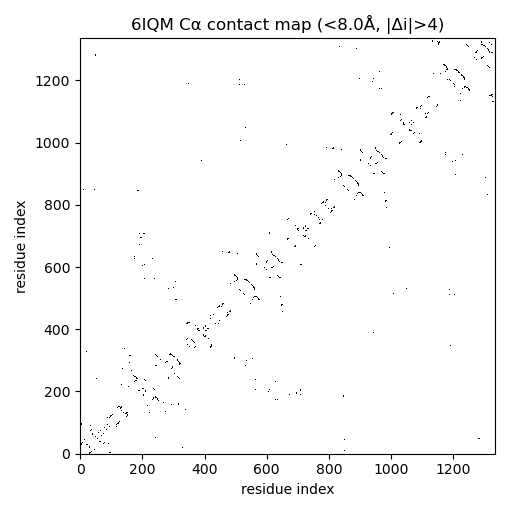D 1 210 ? 22.256 -41.689 -7.498 1.00 11.33 210 ASN D C 1
ATOM 9078 O O . ASN D 1 210 ? 22.147 -40.474 -7.806 1.00 11.02 210 ASN D O 1
ATOM 9083 N N . THR D 1 211 ? 22.044 -42.682 -8.344 1.00 10.45 211 THR D N 1
ATOM 9084 C CA . THR D 1 211 ? 21.151 -42.572 -9.524 1.00 11.10 211 THR D CA 1
ATOM 9085 C C . THR D 1 211 ? 19.803 -43.076 -9.047 1.00 10.47 211 THR D C 1
ATOM 9086 O O . THR D 1 211 ? 19.652 -44.218 -8.527 1.00 11.42 211 THR D O 1
ATOM 9090 N N . ILE D 1 212 ? 18.819 -42.195 -9.147 1.00 11.21 212 ILE D N 1
ATOM 9091 C CA . ILE D 1 212 ? 17.517 -42.370 -8.555 1.00 11.75 212 ILE D CA 1
ATOM 9092 C C . ILE D 1 212 ? 16.372 -42.289 -9.573 1.00 10.90 212 ILE D C 1
ATOM 9093 O O . ILE D 1 212 ? 16.056 -41.203 -10.064 1.00 10.98 212 ILE D O 1
ATOM 9098 N N . PRO D 1 213 ? 15.691 -43.410 -9.818 1.00 11.95 213 PRO D N 1
ATOM 9099 C CA . PRO D 1 213 ? 14.576 -43.320 -10.761 1.00 12.25 213 PRO D CA 1
ATOM 9100 C C . PRO D 1 213 ? 13.473 -42.352 -10.208 1.00 13.79 213 PRO D C 1
ATOM 9101 O O . PRO D 1 213 ? 13.246 -42.281 -8.962 1.00 11.88 213 PRO D O 1
ATOM 9105 N N . HIS D 1 214 ? 12.815 -41.604 -11.093 1.00 12.82 214 HIS D N 1
ATOM 9106 C CA . HIS D 1 214 ? 11.893 -40.564 -10.644 1.00 14.64 214 HIS D CA 1
ATOM 9107 C C . HIS D 1 214 ? 10.781 -40.466 -11.671 1.00 15.57 214 HIS D C 1
ATOM 9108 O O . HIS D 1 214 ? 11.033 -40.457 -12.870 1.00 12.59 214 HIS D O 1
ATOM 9115 N N . SER D 1 215 ? 9.535 -40.349 -11.193 1.00 15.17 215 SER D N 1
ATOM 9116 C CA . SER D 1 215 ? 8.391 -40.192 -12.078 1.00 17.74 215 SER D CA 1
ATOM 9117 C C . SER D 1 215 ? 8.335 -38.806 -12.659 1.00 20.50 215 SER D C 1
ATOM 9118 O O . SER D 1 215 ? 8.552 -37.826 -11.934 1.00 23.23 215 SER D O 1
ATOM 9121 N N . THR D 1 216 ? 7.896 -38.686 -13.918 1.00 18.23 216 THR D N 1
ATOM 9122 C CA . THR D 1 216 ? 7.734 -37.411 -14.564 1.00 20.08 216 THR D CA 1
ATOM 9123 C C . THR D 1 216 ? 6.400 -37.526 -15.376 1.00 21.27 216 THR D C 1
ATOM 9124 O O . THR D 1 216 ? 5.866 -38.637 -15.647 1.00 26.33 216 THR D O 1
ATOM 9128 N N . GLY D 1 217 ? 5.754 -36.404 -15.626 1.00 19.01 217 GLY D N 1
ATOM 9129 C CA . GLY D 1 217 ? 4.506 -36.443 -16.371 1.00 18.74 217 GLY D CA 1
ATOM 9130 C C . GLY D 1 217 ? 4.683 -35.829 -17.743 1.00 19.43 217 GLY D C 1
ATOM 9131 O O . GLY D 1 217 ? 3.690 -35.783 -18.495 1.00 17.38 217 GLY D O 1
ATOM 9132 N N . ALA D 1 218 ? 5.904 -35.371 -18.081 1.00 16.06 218 ALA D N 1
ATOM 9133 C CA . ALA D 1 218 ? 6.100 -34.567 -19.291 1.00 17.85 218 ALA D CA 1
ATOM 9134 C C . ALA D 1 218 ? 5.691 -35.302 -20.592 1.00 18.60 218 ALA D C 1
ATOM 9135 O O . ALA D 1 218 ? 5.085 -34.711 -21.491 1.00 17.94 218 ALA D O 1
ATOM 9137 N N . ALA D 1 219 ? 6.037 -36.573 -20.688 1.00 15.79 219 ALA D N 1
ATOM 9138 C CA . ALA D 1 219 ? 5.736 -37.324 -21.891 1.00 16.22 219 ALA D CA 1
ATOM 9139 C C . ALA D 1 219 ? 4.246 -37.677 -21.952 1.00 16.61 219 ALA D C 1
ATOM 9140 O O . ALA D 1 219 ? 3.591 -37.395 -22.930 1.00 14.63 219 ALA D O 1
ATOM 9142 N N . LYS D 1 220 ? 3.688 -38.222 -20.879 1.00 18.39 220 LYS D N 1
ATOM 9143 C CA . LYS D 1 220 ? 2.285 -38.601 -20.829 1.00 23.26 220 LYS D CA 1
ATOM 9144 C C . LYS D 1 220 ? 1.385 -37.404 -21.088 1.00 22.65 220 LYS D C 1
ATOM 9145 O O . LYS D 1 220 ? 0.328 -37.528 -21.724 1.00 19.39 220 LYS D O 1
ATOM 9151 N N . ALA D 1 221 ? 1.799 -36.240 -20.604 1.00 18.37 221 ALA D N 1
ATOM 9152 C CA . ALA D 1 221 ? 0.969 -35.013 -20.714 1.00 19.31 221 ALA D CA 1
ATOM 9153 C C . ALA D 1 221 ? 1.296 -34.114 -21.858 1.00 16.94 221 ALA D C 1
ATOM 9154 O O . ALA D 1 221 ? 0.769 -33.020 -21.963 1.00 16.95 221 ALA D O 1
ATOM 9156 N N . LEU D 1 222 ? 2.102 -34.592 -22.810 1.00 16.60 222 LEU D N 1
ATOM 9157 C CA . LEU D 1 222 ? 2.603 -33.750 -23.861 1.00 16.14 222 LEU D CA 1
ATOM 9158 C C . LEU D 1 222 ? 1.505 -33.294 -24.781 1.00 14.94 222 LEU D C 1
ATOM 9159 O O . LEU D 1 222 ? 1.639 -32.268 -25.396 1.00 15.43 222 LEU D O 1
ATOM 9164 N N . GLY D 1 223 ? 0.391 -34.019 -24.792 1.00 16.32 223 GLY D N 1
ATOM 9165 C CA . GLY D 1 223 ? -0.801 -33.563 -25.578 1.00 17.17 223 GLY D CA 1
ATOM 9166 C C . GLY D 1 223 ? -1.378 -32.240 -25.177 1.00 18.10 223 GLY D C 1
ATOM 9167 O O . GLY D 1 223 ? -2.122 -31.572 -25.958 1.00 18.58 223 GLY D O 1
ATOM 9168 N N . LEU D 1 224 ? -1.131 -31.830 -23.933 1.00 16.70 224 LEU D N 1
ATOM 9169 C CA . LEU D 1 224 ? -1.464 -30.420 -23.560 1.00 17.80 224 LEU D CA 1
ATOM 9170 C C . LEU D 1 224 ? -0.785 -29.332 -24.381 1.00 18.83 224 LEU D C 1
ATOM 9171 O O . LEU D 1 224 ? -1.306 -28.181 -24.516 1.00 20.53 224 LEU D O 1
ATOM 9176 N N . VAL D 1 225 ? 0.401 -29.647 -24.932 1.00 15.69 225 VAL D N 1
ATOM 9177 C CA . VAL D 1 225 ? 1.166 -28.753 -25.743 1.00 15.05 225 VAL D CA 1
ATOM 9178 C C . VAL D 1 225 ? 1.050 -29.088 -27.218 1.00 15.91 225 VAL D C 1
ATOM 9179 O O . VAL D 1 225 ? 0.943 -28.180 -28.055 1.00 17.99 225 VAL D O 1
ATOM 9183 N N . ILE D 1 226 ? 1.075 -30.393 -27.530 1.00 16.75 226 ILE D N 1
ATOM 9184 C CA . ILE D 1 226 ? 1.122 -30.889 -28.891 1.00 14.68 226 ILE D CA 1
ATOM 9185 C C . ILE D 1 226 ? -0.002 -31.931 -28.985 1.00 15.48 226 ILE D C 1
ATOM 9186 O O . ILE D 1 226 ? 0.139 -33.151 -28.715 1.00 15.17 226 ILE D O 1
ATOM 9191 N N . PRO D 1 227 ? -1.230 -31.435 -29.322 1.00 17.74 227 PRO D N 1
ATOM 9192 C CA . PRO D 1 227 ? -2.394 -32.332 -29.242 1.00 16.74 227 PRO D CA 1
ATOM 9193 C C . PRO D 1 227 ? -2.244 -33.621 -29.994 1.00 17.50 227 PRO D C 1
ATOM 9194 O O . PRO D 1 227 ? -2.716 -34.640 -29.492 1.00 17.40 227 PRO D O 1
ATOM 9198 N N . GLU D 1 228 ? -1.588 -33.595 -31.146 1.00 16.66 228 GLU D N 1
ATOM 9199 C CA . GLU D 1 228 ? -1.459 -34.780 -31.992 1.00 21.63 228 GLU D CA 1
ATOM 9200 C C . GLU D 1 228 ? -0.608 -35.915 -31.309 1.00 21.95 228 GLU D C 1
ATOM 9201 O O . GLU D 1 228 ? -0.735 -37.113 -31.610 1.00 19.83 228 GLU D O 1
ATOM 9207 N N . LEU D 1 229 ? 0.184 -35.540 -30.307 1.00 16.18 229 LEU D N 1
ATOM 9208 C CA . LEU D 1 229 ? 0.966 -36.523 -29.585 1.00 16.21 229 LEU D CA 1
ATOM 9209 C C . LEU D 1 229 ? 0.312 -36.959 -28.284 1.00 15.35 229 LEU D C 1
ATOM 9210 O O . LEU D 1 229 ? 0.865 -37.775 -27.568 1.00 15.66 229 LEU D O 1
ATOM 9215 N N . ASN D 1 230 ? -0.917 -36.526 -27.993 1.00 16.77 230 ASN D N 1
ATOM 9216 C CA . ASN D 1 230 ? -1.681 -37.120 -26.901 1.00 18.02 230 ASN D CA 1
ATOM 9217 C C . ASN D 1 230 ? -1.765 -38.622 -26.954 1.00 17.15 230 ASN D C 1
ATOM 9218 O O . ASN D 1 230 ? -2.103 -39.165 -27.991 1.00 17.81 230 ASN D O 1
ATOM 9223 N N . GLY D 1 231 ? -1.453 -39.307 -25.874 1.00 17.01 231 GLY D N 1
ATOM 9224 C CA . GLY D 1 231 ? -1.539 -40.737 -25.819 1.00 19.79 231 GLY D CA 1
ATOM 9225 C C . GLY D 1 231 ? -0.398 -41.535 -26.461 1.00 17.78 231 GLY D C 1
ATOM 9226 O O . GLY D 1 231 ? -0.494 -42.759 -26.528 1.00 17.42 231 GLY D O 1
ATOM 9227 N N . LYS D 1 232 ? 0.578 -40.880 -27.028 1.00 14.43 232 LYS D N 1
ATOM 9228 C CA . LYS D 1 232 ? 1.614 -41.581 -27.849 1.00 15.11 232 LYS D CA 1
ATOM 9229 C C . LYS D 1 232 ? 2.940 -41.725 -27.133 1.00 13.73 232 LYS D C 1
ATOM 9230 O O . LYS D 1 232 ? 3.757 -42.499 -27.594 1.00 12.92 232 LYS D O 1
ATOM 9236 N N . LEU D 1 233 ? 3.112 -41.010 -26.015 1.00 14.27 233 LEU D N 1
ATOM 9237 C CA . LEU D 1 233 ? 4.390 -41.056 -25.300 1.00 14.95 233 LEU D CA 1
ATOM 9238 C C . LEU D 1 233 ? 4.206 -41.388 -23.824 1.00 13.36 233 LEU D C 1
ATOM 9239 O O . LEU D 1 233 ? 3.225 -40.948 -23.198 1.00 14.34 233 LEU D O 1
ATOM 9244 N N . GLN D 1 234 ? 5.235 -42.022 -23.249 1.00 13.33 234 GLN D N 1
ATOM 9245 C CA . GLN D 1 234 ? 5.420 -42.163 -21.779 1.00 14.41 234 GLN D CA 1
ATOM 9246 C C . GLN D 1 234 ? 6.881 -41.952 -21.468 1.00 13.60 234 GLN D C 1
ATOM 9247 O O . GLN D 1 234 ? 7.714 -41.805 -22.360 1.00 12.72 234 GLN D O 1
ATOM 9253 N N . GLY D 1 235 ? 7.208 -41.892 -20.185 1.00 13.49 235 GLY D N 1
ATOM 9254 C CA . GLY D 1 235 ? 8.613 -41.763 -19.893 1.00 12.91 235 GLY D CA 1
ATOM 9255 C C . GLY D 1 235 ? 8.842 -41.625 -18.410 1.00 13.54 235 GLY D C 1
ATOM 9256 O O . GLY D 1 235 ? 7.888 -41.639 -17.647 1.00 14.64 235 GLY D O 1
ATOM 9257 N N . HIS D 1 236 ? 10.111 -41.450 -18.056 1.00 12.18 236 HIS D N 1
ATOM 9258 C CA . HIS D 1 236 ? 10.519 -41.248 -16.653 1.00 11.92 236 HIS D CA 1
ATOM 9259 C C . HIS D 1 236 ? 11.854 -40.519 -16.612 1.00 13.37 236 HIS D C 1
ATOM 9260 O O . HIS D 1 236 ? 12.384 -40.159 -17.635 1.00 11.77 236 HIS D O 1
ATOM 9267 N N . ALA D 1 237 ? 12.345 -40.267 -15.385 1.00 12.24 237 ALA D N 1
ATOM 9268 C CA . ALA D 1 237 ? 13.638 -39.660 -15.155 1.00 12.91 237 ALA D CA 1
ATOM 9269 C C . ALA D 1 237 ? 14.543 -40.605 -14.364 1.00 12.00 237 ALA D C 1
ATOM 9270 O O . ALA D 1 237 ? 14.084 -41.508 -13.650 1.00 12.93 237 ALA D O 1
ATOM 9272 N N . GLN D 1 238 ? 15.826 -40.325 -14.482 1.00 11.97 238 GLN D N 1
ATOM 9273 C CA . GLN D 1 238 ? 16.861 -40.798 -13.553 1.00 11.58 238 GLN D CA 1
ATOM 9274 C C . GLN D 1 238 ? 17.529 -39.511 -13.014 1.00 10.70 238 GLN D C 1
ATOM 9275 O O . GLN D 1 238 ? 18.152 -38.772 -13.772 1.00 10.97 238 GLN D O 1
ATOM 9281 N N . ARG D 1 239 ? 17.415 -39.304 -11.710 1.00 11.30 239 ARG D N 1
ATOM 9282 C CA . ARG D 1 239 ? 18.023 -38.145 -11.064 1.00 10.90 239 ARG D CA 1
ATOM 9283 C C . ARG D 1 239 ? 19.404 -38.559 -10.712 1.00 9.89 239 ARG D C 1
ATOM 9284 O O . ARG D 1 239 ? 19.568 -39.594 -10.045 1.00 10.02 239 ARG D O 1
ATOM 9292 N N . VAL D 1 240 ? 20.378 -37.760 -11.134 1.00 10.17 240 VAL D N 1
ATOM 9293 C CA . VAL D 1 240 ? 21.775 -38.075 -11.020 1.00 10.83 240 VAL D CA 1
ATOM 9294 C C . VAL D 1 240 ? 22.557 -36.983 -10.280 1.00 11.34 240 VAL D C 1
ATOM 9295 O O . VAL D 1 240 ? 22.054 -35.874 -10.075 1.00 11.06 240 VAL D O 1
ATOM 9299 N N . GLY D 1 241 ? 23.826 -37.265 -9.955 1.00 10.91 241 GLY D N 1
ATOM 9300 C CA . GLY D 1 241 ? 24.597 -36.501 -8.950 1.00 10.94 241 GLY D CA 1
ATOM 9301 C C . GLY D 1 241 ? 25.276 -35.234 -9.439 1.00 11.28 241 GLY D C 1
ATOM 9302 O O . GLY D 1 241 ? 26.411 -34.954 -9.031 1.00 12.69 241 GLY D O 1
ATOM 9303 N N . VAL D 1 242 ? 24.565 -34.409 -10.191 1.00 11.13 242 VAL D N 1
ATOM 9304 C CA . VAL D 1 242 ? 24.987 -33.073 -10.585 1.00 10.70 242 VAL D CA 1
ATOM 9305 C C . VAL D 1 242 ? 23.933 -32.039 -10.179 1.00 11.04 242 VAL D C 1
ATOM 9306 O O . VAL D 1 242 ? 22.734 -32.325 -10.078 1.00 10.25 242 VAL D O 1
ATOM 9310 N N . VAL D 1 243 ? 24.398 -30.798 -9.971 1.00 13.01 243 VAL D N 1
ATOM 9311 C CA . VAL D 1 243 ? 23.500 -29.750 -9.411 1.00 12.56 243 VAL D CA 1
ATOM 9312 C C . VAL D 1 243 ? 22.514 -29.184 -10.406 1.00 11.98 243 VAL D C 1
ATOM 9313 O O . VAL D 1 243 ? 21.542 -28.545 -10.038 1.00 11.66 243 VAL D O 1
ATOM 9317 N N . ASP D 1 244 ? 22.868 -29.279 -11.681 1.00 10.73 244 ASP D N 1
ATOM 9318 C CA . ASP D 1 244 ? 22.079 -28.668 -12.745 1.00 11.90 244 ASP D CA 1
ATOM 9319 C C . ASP D 1 244 ? 22.592 -29.207 -14.067 1.00 11.35 244 ASP D C 1
ATOM 9320 O O . ASP D 1 244 ? 23.748 -29.629 -14.181 1.00 11.52 244 ASP D O 1
ATOM 9325 N N . GLY D 1 245 ? 21.710 -29.194 -15.060 1.00 11.30 245 GLY D N 1
ATOM 9326 C CA . GLY D 1 245 ? 22.049 -29.644 -16.404 1.00 12.00 245 GLY D CA 1
ATOM 9327 C C . GLY D 1 245 ? 21.581 -31.062 -16.631 1.00 11.42 245 GLY D C 1
ATOM 9328 O O . GLY D 1 245 ? 21.926 -31.988 -15.903 1.00 12.26 245 GLY D O 1
ATOM 9329 N N . SER D 1 246 ? 20.722 -31.226 -17.623 1.00 11.86 246 SER D N 1
ATOM 9330 C CA . SER D 1 246 ? 19.967 -32.430 -17.821 1.00 10.78 246 SER D CA 1
ATOM 9331 C C . SER D 1 246 ? 19.868 -32.764 -19.348 1.00 11.73 246 SER D C 1
ATOM 9332 O O . SER D 1 246 ? 20.215 -31.975 -20.187 1.00 11.04 246 SER D O 1
ATOM 9335 N N . LEU D 1 247 ? 19.519 -33.999 -19.652 1.00 12.16 247 LEU D N 1
ATOM 9336 C CA . LEU D 1 247 ? 19.282 -34.378 -21.052 1.00 13.95 247 LEU D CA 1
ATOM 9337 C C . LEU D 1 247 ? 18.075 -35.272 -21.135 1.00 13.51 247 LEU D C 1
ATOM 9338 O O . LEU D 1 247 ? 17.763 -36.008 -20.186 1.00 16.13 247 LEU D O 1
ATOM 9343 N N . THR D 1 248 ? 17.323 -35.145 -22.228 1.00 12.10 248 THR D N 1
ATOM 9344 C CA . THR D 1 248 ? 16.186 -35.949 -22.503 1.00 12.22 248 THR D CA 1
ATOM 9345 C C . THR D 1 248 ? 16.496 -36.916 -23.674 1.00 12.04 248 THR D C 1
ATOM 9346 O O . THR D 1 248 ? 16.883 -36.449 -24.746 1.00 12.31 248 THR D O 1
ATOM 9350 N N . GLU D 1 249 ? 16.383 -38.215 -23.449 1.00 11.16 249 GLU D N 1
ATOM 9351 C CA . GLU D 1 249 ? 16.489 -39.193 -24.556 1.00 11.46 249 GLU D CA 1
ATOM 9352 C C . GLU D 1 249 ? 15.076 -39.629 -24.952 1.00 12.72 249 GLU D C 1
ATOM 9353 O O . GLU D 1 249 ? 14.251 -39.868 -24.078 1.00 12.73 249 GLU D O 1
ATOM 9359 N N . LEU D 1 250 ? 14.815 -39.701 -26.255 1.00 11.52 250 LEU D N 1
ATOM 9360 C CA . LEU D 1 250 ? 13.524 -40.079 -26.781 1.00 11.19 250 LEU D CA 1
ATOM 9361 C C . LEU D 1 250 ? 13.800 -41.234 -27.731 1.00 11.11 250 LEU D C 1
ATOM 9362 O O . LEU D 1 250 ? 14.633 -41.098 -28.637 1.00 10.39 250 LEU D O 1
ATOM 9367 N N . VAL D 1 251 ? 13.111 -42.337 -27.504 1.00 11.48 251 VAL D N 1
ATOM 9368 C CA . VAL D 1 251 ? 13.203 -43.499 -28.379 1.00 11.51 251 VAL D CA 1
ATOM 9369 C C . VAL D 1 251 ? 11.798 -43.661 -29.021 1.00 11.89 251 VAL D C 1
ATOM 9370 O O . VAL D 1 251 ? 10.764 -43.752 -28.299 1.00 11.73 251 VAL D O 1
ATOM 9374 N N . ALA D 1 252 ? 11.758 -43.717 -30.354 1.00 10.84 252 ALA D N 1
ATOM 9375 C CA . ALA D 1 252 ? 10.497 -43.709 -31.012 1.00 11.26 252 ALA D CA 1
ATOM 9376 C C . ALA D 1 252 ? 10.359 -44.696 -32.153 1.00 12.74 252 ALA D C 1
ATOM 9377 O O . ALA D 1 252 ? 11.348 -45.056 -32.766 1.00 12.81 252 ALA D O 1
ATOM 9379 N N . ILE D 1 253 ? 9.116 -45.117 -32.430 1.00 13.11 253 ILE D N 1
ATOM 9380 C CA . ILE D 1 253 ? 8.800 -45.812 -33.710 1.00 13.51 253 ILE D CA 1
ATOM 9381 C C . ILE D 1 253 ? 8.266 -44.699 -34.581 1.00 14.02 253 ILE D C 1
ATOM 9382 O O . ILE D 1 253 ? 7.358 -43.999 -34.180 1.00 12.27 253 ILE D O 1
ATOM 9387 N N . LEU D 1 254 ? 8.846 -44.514 -35.762 1.00 12.17 254 LEU D N 1
ATOM 9388 C CA . LEU D 1 254 ? 8.512 -43.449 -36.712 1.00 12.62 254 LEU D CA 1
ATOM 9389 C C . LEU D 1 254 ? 7.778 -44.027 -37.939 1.00 13.21 254 LEU D C 1
ATOM 9390 O O . LEU D 1 254 ? 7.863 -45.226 -38.217 1.00 13.99 254 LEU D O 1
ATOM 9395 N N . ASP D 1 255 ? 7.050 -43.156 -38.611 1.00 15.45 255 ASP D N 1
ATOM 9396 C CA . ASP D 1 255 ? 6.374 -43.559 -39.878 1.00 15.64 255 ASP D CA 1
ATOM 9397 C C . ASP D 1 255 ? 7.283 -43.565 -41.110 1.00 18.37 255 ASP D C 1
ATOM 9398 O O . ASP D 1 255 ? 6.799 -43.849 -42.226 1.00 18.89 255 ASP D O 1
ATOM 9403 N N . LYS D 1 256 ? 8.531 -43.149 -40.960 1.00 14.90 256 LYS D N 1
ATOM 9404 C CA . LYS D 1 256 ? 9.510 -43.082 -42.013 1.00 15.44 256 LYS D CA 1
ATOM 9405 C C . LYS D 1 256 ? 10.749 -43.826 -41.596 1.00 16.70 256 LYS D C 1
ATOM 9406 O O . LYS D 1 256 ? 11.132 -43.781 -40.415 1.00 15.19 256 LYS D O 1
ATOM 9412 N N . LYS D 1 257 ? 11.344 -44.575 -42.518 1.00 15.11 257 LYS D N 1
ATOM 9413 C CA . LYS D 1 257 ? 12.642 -45.199 -42.319 1.00 16.02 257 LYS D CA 1
ATOM 9414 C C . LYS D 1 257 ? 13.733 -44.225 -42.619 1.00 15.97 257 LYS D C 1
ATOM 9415 O O . LYS D 1 257 ? 13.663 -43.535 -43.627 1.00 16.00 257 LYS D O 1
ATOM 9421 N N . VAL D 1 258 ? 14.764 -44.179 -41.756 1.00 15.17 258 VAL D N 1
ATOM 9422 C CA . VAL D 1 258 ? 15.697 -43.115 -41.704 1.00 13.77 258 VAL D CA 1
ATOM 9423 C C . VAL D 1 258 ? 17.113 -43.569 -41.354 1.00 12.77 258 VAL D C 1
ATOM 9424 O O . VAL D 1 258 ? 17.357 -44.681 -40.846 1.00 14.05 258 VAL D O 1
ATOM 9428 N N . THR D 1 259 ? 18.057 -42.662 -41.613 1.00 14.41 259 THR D N 1
ATOM 9429 C CA . THR D 1 259 ? 19.385 -42.728 -41.022 1.00 14.37 259 THR D CA 1
ATOM 9430 C C . THR D 1 259 ? 19.520 -41.591 -40.003 1.00 12.59 259 THR D C 1
ATOM 9431 O O . THR D 1 259 ? 18.795 -40.583 -40.046 1.00 12.71 259 THR D O 1
ATOM 9435 N N . ALA D 1 260 ? 20.539 -41.714 -39.174 1.00 13.57 260 ALA D N 1
ATOM 9436 C CA . ALA D 1 260 ? 20.876 -40.624 -38.229 1.00 13.35 260 ALA D CA 1
ATOM 9437 C C . ALA D 1 260 ? 21.138 -39.319 -38.914 1.00 14.38 260 ALA D C 1
ATOM 9438 O O . ALA D 1 260 ? 20.661 -38.269 -38.481 1.00 13.68 260 ALA D O 1
ATOM 9440 N N . ASP D 1 261 ? 21.826 -39.326 -40.078 1.00 13.60 261 ASP D N 1
ATOM 9441 C CA . ASP D 1 261 ? 22.115 -38.078 -40.710 1.00 15.07 261 ASP D CA 1
ATOM 9442 C C . ASP D 1 261 ? 20.864 -37.449 -41.254 1.00 14.50 261 ASP D C 1
ATOM 9443 O O . ASP D 1 261 ? 20.723 -36.244 -41.279 1.00 13.96 261 ASP D O 1
ATOM 9448 N N . GLU D 1 262 ? 19.937 -38.286 -41.757 1.00 14.79 262 GLU D N 1
ATOM 9449 C CA . GLU D 1 262 ? 18.643 -37.732 -42.210 1.00 14.62 262 GLU D CA 1
ATOM 9450 C C . GLU D 1 262 ? 17.829 -37.059 -41.069 1.00 13.64 262 GLU D C 1
ATOM 9451 O O . GLU D 1 262 ? 17.252 -35.959 -41.218 1.00 13.72 262 GLU D O 1
ATOM 9457 N N . VAL D 1 263 ? 17.813 -37.719 -39.945 1.00 13.03 263 VAL D N 1
ATOM 9458 C CA . VAL D 1 263 ? 17.062 -37.201 -38.802 1.00 12.37 263 VAL D CA 1
ATOM 9459 C C . VAL D 1 263 ? 17.724 -35.902 -38.349 1.00 12.26 263 VAL D C 1
ATOM 9460 O O . VAL D 1 263 ? 17.071 -34.902 -38.085 1.00 12.67 263 VAL D O 1
ATOM 9464 N N . ASN D 1 264 ? 19.053 -35.940 -38.276 1.00 12.73 264 ASN D N 1
ATOM 9465 C CA . ASN D 1 264 ? 19.827 -34.742 -37.850 1.00 13.20 264 ASN D CA 1
ATOM 9466 C C . ASN D 1 264 ? 19.568 -33.581 -38.707 1.00 13.77 264 ASN D C 1
ATOM 9467 O O . ASN D 1 264 ? 19.319 -32.523 -38.203 1.00 13.62 264 ASN D O 1
ATOM 9472 N N . ALA D 1 265 ? 19.612 -33.741 -40.045 1.00 13.32 265 ALA D N 1
ATOM 9473 C CA . ALA D 1 265 ? 19.429 -32.605 -40.921 1.00 15.85 265 ALA D CA 1
ATOM 9474 C C . ALA D 1 265 ? 18.013 -32.033 -40.801 1.00 14.86 265 ALA D C 1
ATOM 9475 O O . ALA D 1 265 ? 17.797 -30.804 -40.803 1.00 15.28 265 ALA D O 1
ATOM 9477 N N . ALA D 1 266 ? 17.033 -32.947 -40.666 1.00 15.17 266 ALA D N 1
ATOM 9478 C CA . ALA D 1 266 ? 15.638 -32.558 -40.648 1.00 15.95 266 ALA D CA 1
ATOM 9479 C C . ALA D 1 266 ? 15.269 -31.764 -39.363 1.00 17.10 266 ALA D C 1
ATOM 9480 O O . A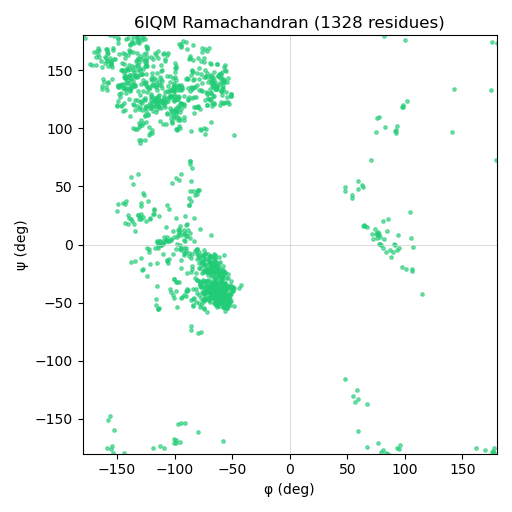LA D 1 266 ? 14.525 -30.769 -39.431 1.00 17.34 266 ALA D O 1
ATOM 9482 N N . ILE D 1 267 ? 15.829 -32.203 -38.239 1.00 15.40 267 ILE D N 1
ATOM 9483 C CA . ILE D 1 267 ? 15.633 -31.510 -36.977 1.00 15.88 267 ILE D CA 1
ATOM 9484 C C . ILE D 1 267 ? 16.433 -30.217 -36.966 1.00 15.88 267 ILE D C 1
ATOM 9485 O O . ILE D 1 267 ? 15.910 -29.198 -36.522 1.00 16.72 267 ILE D O 1
ATOM 9490 N N . LYS D 1 268 ? 17.680 -30.234 -37.426 1.00 16.33 268 LYS D N 1
ATOM 9491 C CA . LYS D 1 268 ? 18.506 -29.046 -37.399 1.00 17.23 268 LYS D CA 1
ATOM 9492 C C . LYS D 1 268 ? 17.853 -27.875 -38.097 1.00 18.37 268 LYS D C 1
ATOM 9493 O O . LYS D 1 268 ? 17.943 -26.699 -37.617 1.00 16.98 268 LYS D O 1
ATOM 9499 N N . LYS D 1 269 ? 17.169 -28.127 -39.218 1.00 17.30 269 LYS D N 1
ATOM 9500 C CA . LYS D 1 269 ? 16.602 -26.970 -39.901 1.00 20.57 269 LYS D CA 1
ATOM 9501 C C . LYS D 1 269 ? 15.611 -26.140 -39.015 1.00 20.55 269 LYS D C 1
ATOM 9502 O O . LYS D 1 269 ? 15.509 -24.902 -39.150 1.00 20.17 269 LYS D O 1
ATOM 9508 N N . HIS D 1 270 ? 14.965 -26.806 -38.042 1.00 16.40 270 HIS D N 1
ATOM 9509 C CA . HIS D 1 270 ? 14.092 -26.159 -37.116 1.00 15.83 270 HIS D CA 1
ATOM 9510 C C . HIS D 1 270 ? 14.742 -25.441 -35.909 1.00 16.13 270 HIS D C 1
ATOM 9511 O O . HIS D 1 270 ? 14.027 -24.759 -35.156 1.00 16.10 270 HIS D O 1
ATOM 9518 N N . THR D 1 271 ? 16.056 -25.571 -35.782 1.00 16.24 271 THR D N 1
ATOM 9519 C CA . THR D 1 271 ? 16.815 -24.875 -34.794 1.00 15.64 271 THR D CA 1
ATOM 9520 C C . THR D 1 271 ? 17.392 -23.600 -35.320 1.00 17.62 271 THR D C 1
ATOM 9521 O O . THR D 1 271 ? 17.931 -22.796 -34.574 1.00 16.62 271 THR D O 1
ATOM 9525 N N . GLU D 1 272 ? 17.384 -23.405 -36.645 1.00 19.14 272 GLU D N 1
ATOM 9526 C CA . GLU D 1 272 ? 18.031 -22.256 -37.220 1.00 20.78 272 GLU D CA 1
ATOM 9527 C C . GLU D 1 272 ? 17.331 -20.976 -36.800 1.00 21.12 272 GLU D C 1
ATOM 9528 O O . GLU D 1 272 ? 16.110 -20.801 -37.030 1.00 21.94 272 GLU D O 1
ATOM 9534 N N . GLY D 1 273 ? 18.093 -20.083 -36.160 1.00 21.52 273 GLY D N 1
ATOM 9535 C CA . GLY D 1 273 ? 17.532 -18.858 -35.576 1.00 22.53 273 GLY D CA 1
ATOM 9536 C C . GLY D 1 273 ? 16.514 -19.071 -34.438 1.00 24.77 273 GLY D C 1
ATOM 9537 O O . GLY D 1 273 ? 15.758 -18.139 -34.092 1.00 24.55 273 GLY D O 1
ATOM 9538 N N . ASN D 1 274 ? 16.469 -20.271 -33.856 1.00 17.57 274 ASN D N 1
ATOM 9539 C CA . ASN D 1 274 ? 15.422 -20.594 -32.912 1.00 18.34 274 ASN D CA 1
ATOM 9540 C C . ASN D 1 274 ? 16.018 -20.353 -31.517 1.00 15.51 274 ASN D C 1
ATOM 9541 O O . ASN D 1 274 ? 16.903 -21.097 -31.053 1.00 15.50 274 ASN D O 1
ATOM 9546 N N . GLU D 1 275 ? 15.600 -19.292 -30.868 1.00 16.30 275 GLU D N 1
ATOM 9547 C CA . GLU D 1 275 ? 16.100 -19.037 -29.497 1.00 19.38 275 GLU D CA 1
ATOM 9548 C C . GLU D 1 275 ? 15.600 -20.020 -28.406 1.00 16.44 275 GLU D C 1
ATOM 9549 O O . GLU D 1 275 ? 16.155 -20.005 -27.306 1.00 15.18 275 GLU D O 1
ATOM 9555 N N . SER D 1 276 ? 14.629 -20.889 -28.711 1.00 13.68 276 SER D N 1
ATOM 9556 C CA . SER D 1 276 ? 14.055 -21.830 -27.765 1.00 14.79 276 SER D CA 1
ATOM 9557 C C . SER D 1 276 ? 14.590 -23.258 -27.899 1.00 15.10 276 SER D C 1
ATOM 9558 O O . SER D 1 276 ? 14.652 -23.976 -26.901 1.00 13.30 276 SER D O 1
ATOM 9561 N N . PHE D 1 277 ? 14.970 -23.618 -29.114 1.00 14.85 277 PHE D N 1
ATOM 9562 C CA . PHE D 1 277 ? 15.360 -24.983 -29.477 1.00 14.17 277 PHE D CA 1
ATOM 9563 C C . PHE D 1 277 ? 16.636 -24.826 -30.256 1.00 14.31 277 PHE D C 1
ATOM 9564 O O . PHE D 1 277 ? 16.601 -24.504 -31.454 1.00 13.97 277 PHE D O 1
ATOM 9572 N N . GLY D 1 278 ? 17.753 -25.037 -29.596 1.00 13.95 278 GLY D N 1
ATOM 9573 C CA . GLY D 1 278 ? 19.071 -24.853 -30.201 1.00 14.97 278 GLY D CA 1
ATOM 9574 C C . GLY D 1 278 ? 19.696 -26.138 -30.664 1.00 15.37 278 GLY D C 1
ATOM 9575 O O . GLY D 1 278 ? 19.074 -27.191 -30.695 1.00 14.69 278 GLY D O 1
ATOM 9576 N N . TYR D 1 279 ? 20.957 -26.022 -31.043 1.00 16.13 279 TYR D N 1
ATOM 9577 C CA . TYR D 1 279 ? 21.653 -27.097 -31.683 1.00 16.96 279 TYR D CA 1
ATOM 9578 C C . TYR D 1 279 ? 23.107 -27.077 -31.228 1.00 18.21 279 TYR D C 1
ATOM 9579 O O . TYR D 1 279 ? 23.706 -26.005 -31.229 1.00 17.72 279 TYR D O 1
ATOM 9588 N N . ASN D 1 280 ? 23.670 -28.219 -30.873 1.00 14.64 280 ASN D N 1
ATOM 9589 C CA . ASN D 1 280 ? 25.108 -28.237 -30.527 1.00 15.41 280 ASN D CA 1
ATOM 9590 C C . ASN D 1 280 ? 25.717 -29.546 -31.009 1.00 15.12 280 ASN D C 1
ATOM 9591 O O . ASN D 1 280 ? 25.275 -30.633 -30.577 1.00 15.06 280 ASN D O 1
ATOM 9596 N N . ASP D 1 281 ? 26.733 -29.437 -31.853 1.00 13.60 281 ASP D N 1
ATOM 9597 C CA . ASP D 1 281 ? 27.391 -30.650 -32.370 1.00 16.88 281 ASP D CA 1
ATOM 9598 C C . ASP D 1 281 ? 28.868 -30.744 -32.003 1.00 15.91 281 ASP D C 1
ATOM 9599 O O . ASP D 1 281 ? 29.685 -31.461 -32.684 1.00 14.78 281 ASP D O 1
ATOM 9604 N N . ASP D 1 282 ? 29.205 -30.087 -30.895 1.00 14.95 282 ASP D N 1
ATOM 9605 C CA . ASP D 1 282 ? 30.583 -30.053 -30.359 1.00 14.84 282 ASP D CA 1
ATOM 9606 C C . ASP D 1 282 ? 30.929 -31.202 -29.372 1.00 15.61 282 ASP D C 1
ATOM 9607 O O . ASP D 1 282 ? 32.039 -31.139 -28.811 1.00 15.16 282 ASP D O 1
ATOM 9612 N N . GLU D 1 283 ? 30.055 -32.206 -29.176 1.00 13.06 283 GLU D N 1
ATOM 9613 C CA . GLU D 1 283 ? 30.203 -33.273 -28.200 1.00 13.80 283 GLU D CA 1
ATOM 9614 C C . GLU D 1 283 ? 30.302 -32.771 -26.754 1.00 13.09 283 GLU D C 1
ATOM 9615 O O . GLU D 1 283 ? 31.304 -33.062 -26.057 1.00 13.64 283 GLU D O 1
ATOM 9621 N N . ILE D 1 284 ? 29.368 -31.872 -26.429 1.00 12.58 284 ILE D N 1
ATOM 9622 C CA . ILE D 1 284 ? 29.287 -31.272 -25.057 1.00 12.36 284 ILE D CA 1
ATOM 9623 C C . ILE D 1 284 ? 28.831 -32.288 -24.018 1.00 12.18 284 ILE D C 1
ATOM 9624 O O . ILE D 1 284 ? 28.436 -33.475 -24.307 1.00 11.29 284 ILE D O 1
ATOM 9629 N N . VAL D 1 285 ? 28.965 -31.882 -22.763 1.00 11.56 285 VAL D N 1
ATOM 9630 C CA . VAL D 1 285 ? 28.495 -32.672 -21.626 1.00 11.73 285 VAL D CA 1
ATOM 9631 C C . VAL D 1 285 ? 27.604 -31.743 -20.755 1.00 11.41 285 VAL D C 1
ATOM 9632 O O . VAL D 1 285 ? 27.467 -30.550 -21.075 1.00 12.19 285 VAL D O 1
ATOM 9636 N N . SER D 1 286 ? 27.024 -32.273 -19.670 1.00 10.27 286 SER D N 1
ATOM 9637 C CA . SER D 1 286 ? 25.972 -31.540 -18.972 1.00 11.38 286 SER D CA 1
ATOM 9638 C C . SER D 1 286 ? 26.387 -30.163 -18.491 1.00 11.85 286 SER D C 1
ATOM 9639 O O . SER D 1 286 ? 25.655 -29.220 -18.560 1.00 12.06 286 SER D O 1
ATOM 9642 N N . SER D 1 287 ? 27.623 -30.028 -17.971 1.00 11.91 287 SER D N 1
ATOM 9643 C CA . SER D 1 287 ? 27.971 -28.784 -17.358 1.00 12.96 287 SER D CA 1
ATOM 9644 C C . SER D 1 287 ? 28.028 -27.659 -18.429 1.00 13.09 287 SER D C 1
ATOM 9645 O O . SER D 1 287 ? 27.858 -26.477 -18.114 1.00 13.03 287 SER D O 1
ATOM 9648 N N . ASP D 1 288 ? 28.290 -28.008 -19.665 1.00 11.21 288 ASP D N 1
ATOM 9649 C CA . ASP D 1 288 ? 28.315 -27.049 -20.734 1.00 12.39 288 ASP D CA 1
ATOM 9650 C C . ASP D 1 288 ? 26.982 -26.363 -21.001 1.00 12.37 288 ASP D C 1
ATOM 9651 O O . ASP D 1 288 ? 26.955 -25.263 -21.610 1.00 11.68 288 ASP D O 1
ATOM 9656 N N . VAL D 1 289 ? 25.883 -26.971 -20.624 1.00 12.46 289 VAL D N 1
ATOM 9657 C CA . VAL D 1 289 ? 24.604 -26.289 -20.807 1.00 12.54 289 VAL D CA 1
ATOM 9658 C C . VAL D 1 289 ? 24.154 -25.357 -19.662 1.00 12.13 289 VAL D C 1
ATOM 9659 O O . VAL D 1 289 ? 23.173 -24.657 -19.800 1.00 12.55 289 VAL D O 1
ATOM 9663 N N . ILE D 1 290 ? 24.890 -25.372 -18.558 1.00 12.85 290 ILE D N 1
ATOM 9664 C CA . ILE D 1 290 ? 24.603 -24.533 -17.401 1.00 12.36 290 ILE D CA 1
ATOM 9665 C C . ILE D 1 290 ? 24.817 -23.099 -17.833 1.00 12.90 290 ILE D C 1
ATOM 9666 O O . ILE D 1 290 ? 25.881 -22.718 -18.305 1.00 12.59 290 ILE D O 1
ATOM 9671 N N . GLY D 1 291 ? 23.739 -22.333 -17.714 1.00 12.29 291 GLY D N 1
ATOM 9672 C CA . GLY D 1 291 ? 23.741 -20.945 -18.102 1.00 12.80 291 GLY D CA 1
ATOM 9673 C C . GLY D 1 291 ? 23.258 -20.678 -19.481 1.00 12.67 291 GLY D C 1
ATOM 9674 O O . GLY D 1 291 ? 23.206 -19.512 -19.911 1.00 12.79 291 GLY D O 1
ATOM 9675 N N . THR D 1 292 ? 22.919 -21.710 -20.254 1.00 13.01 292 THR D N 1
ATOM 9676 C CA . THR D 1 292 ? 22.388 -21.490 -21.653 1.00 13.26 292 THR D CA 1
ATOM 9677 C C . THR D 1 292 ? 20.940 -21.024 -21.597 1.00 14.35 292 THR D C 1
ATOM 9678 O O . THR D 1 292 ? 20.280 -21.151 -20.561 1.00 13.65 292 THR D O 1
ATOM 9682 N N . THR D 1 293 ? 20.432 -20.499 -22.726 1.00 13.82 293 THR D N 1
ATOM 9683 C CA . THR D 1 293 ? 19.197 -19.739 -22.764 1.00 14.70 293 THR D CA 1
ATOM 9684 C C . THR D 1 293 ? 18.082 -20.454 -23.569 1.00 13.75 293 THR D C 1
ATOM 9685 O O . THR D 1 293 ? 16.957 -19.947 -23.687 1.00 14.42 293 THR D O 1
ATOM 9689 N N . PHE D 1 294 ? 18.389 -21.642 -24.074 1.00 13.39 294 PHE D N 1
ATOM 9690 C CA . PHE D 1 294 ? 17.433 -22.505 -24.796 1.00 13.18 294 PHE D CA 1
ATOM 9691 C C . PHE D 1 294 ? 16.642 -23.355 -23.856 1.00 12.70 294 PHE D C 1
ATOM 9692 O O . PHE D 1 294 ? 17.130 -23.767 -22.829 1.00 14.10 294 PHE D O 1
ATOM 9700 N N . GLY D 1 295 ? 15.374 -23.634 -24.166 1.00 13.00 295 GLY D N 1
ATOM 9701 C CA . GLY D 1 295 ? 14.619 -24.636 -23.465 1.00 12.51 295 GLY D CA 1
ATOM 9702 C C . GLY D 1 295 ? 15.106 -26.045 -23.722 1.00 12.81 295 GLY D C 1
ATOM 9703 O O . GLY D 1 295 ? 14.851 -26.904 -22.943 1.00 13.57 295 GLY D O 1
ATOM 9704 N N . SER D 1 296 ? 15.786 -26.221 -24.839 1.00 13.20 296 SER D N 1
ATOM 9705 C CA . SER D 1 296 ? 16.109 -27.511 -25.414 1.00 12.32 296 SER D CA 1
ATOM 9706 C C . SER D 1 296 ? 17.284 -27.300 -26.353 1.00 12.00 296 SER D C 1
ATOM 9707 O O . SER D 1 296 ? 17.234 -26.345 -27.126 1.00 11.96 296 SER D O 1
ATOM 9710 N N . ILE D 1 297 ? 18.288 -28.186 -26.310 1.00 11.23 297 ILE D N 1
ATOM 9711 C CA . ILE D 1 297 ? 19.454 -28.119 -27.210 1.00 12.28 297 ILE D CA 1
ATOM 9712 C C . ILE D 1 297 ? 19.650 -29.472 -27.879 1.00 12.08 297 ILE D C 1
ATOM 9713 O O . ILE D 1 297 ? 20.083 -30.463 -27.271 1.00 13.09 297 ILE D O 1
ATOM 9718 N N . PHE D 1 298 ? 19.234 -29.563 -29.160 1.00 11.73 298 PHE D N 1
ATOM 9719 C CA . PHE D 1 298 ? 19.381 -30.790 -29.883 1.00 13.17 298 PHE D CA 1
ATOM 9720 C C . PHE D 1 298 ? 20.836 -31.190 -30.059 1.00 12.16 298 PHE D C 1
ATOM 9721 O O . PHE D 1 298 ? 21.686 -30.364 -30.337 1.00 12.31 298 PHE D O 1
ATOM 9729 N N . ASP D 1 299 ? 21.135 -32.459 -29.797 1.00 11.52 299 ASP D N 1
ATOM 9730 C CA . ASP D 1 299 ? 22.514 -32.964 -29.913 1.00 12.22 299 ASP D CA 1
ATOM 9731 C C . ASP D 1 299 ? 22.598 -34.083 -30.932 1.00 11.40 299 ASP D C 1
ATOM 9732 O O . ASP D 1 299 ? 22.332 -35.217 -30.619 1.00 10.32 299 ASP D O 1
ATOM 9737 N N . PRO D 1 300 ? 22.971 -33.760 -32.177 1.00 13.77 300 PRO D N 1
ATOM 9738 C CA . PRO D 1 300 ? 22.961 -34.773 -33.286 1.00 13.50 300 PRO D CA 1
ATOM 9739 C C . PRO D 1 300 ? 24.005 -35.857 -33.090 1.00 14.91 300 PRO D C 1
ATOM 9740 O O . PRO D 1 300 ? 23.864 -36.962 -33.644 1.00 13.45 300 PRO D O 1
ATOM 9744 N N . THR D 1 301 ? 24.989 -35.609 -32.198 1.00 14.92 301 THR D N 1
ATOM 9745 C CA . THR D 1 301 ? 25.984 -36.563 -31.944 1.00 13.95 301 THR D CA 1
ATOM 9746 C C . THR D 1 301 ? 25.475 -37.815 -31.238 1.00 13.89 301 THR D C 1
ATOM 9747 O O . THR D 1 301 ? 26.168 -38.875 -31.258 1.00 13.65 301 THR D O 1
ATOM 9751 N N . GLN D 1 302 ? 24.282 -37.797 -30.624 1.00 11.59 302 GLN D N 1
ATOM 9752 C CA . GLN D 1 302 ? 23.760 -38.933 -29.920 1.00 12.36 302 GLN D CA 1
ATOM 9753 C C . GLN D 1 302 ? 22.616 -39.603 -30.675 1.00 11.81 302 GLN D C 1
ATOM 9754 O O . GLN D 1 302 ? 22.006 -40.526 -30.147 1.00 11.87 302 GLN D O 1
ATOM 9760 N N . THR D 1 303 ? 22.304 -39.136 -31.877 1.00 12.32 303 THR D N 1
ATOM 9761 C CA . THR D 1 303 ? 21.191 -39.767 -32.644 1.00 11.92 303 THR D CA 1
ATOM 9762 C C . THR D 1 303 ? 21.597 -41.168 -33.023 1.00 12.37 303 THR D C 1
ATOM 9763 O O . THR D 1 303 ? 22.735 -41.397 -33.470 1.00 11.25 303 THR D O 1
ATOM 9767 N N . GLU D 1 304 ? 20.673 -42.096 -32.864 1.00 13.21 304 GLU D N 1
ATOM 9768 C CA . GLU D 1 304 ? 20.930 -43.470 -33.162 1.00 14.41 304 GLU D CA 1
ATOM 9769 C C . GLU D 1 304 ? 19.723 -44.110 -33.862 1.00 14.80 304 GLU D C 1
ATOM 9770 O O . GLU D 1 304 ? 18.628 -44.069 -33.322 1.00 13.35 304 GLU D O 1
ATOM 9776 N N . VAL D 1 305 ? 19.963 -44.707 -35.039 1.00 13.26 305 VAL D N 1
ATOM 9777 C CA . VAL D 1 305 ? 18.904 -45.505 -35.681 1.00 14.56 305 VAL D CA 1
ATOM 9778 C C . VAL D 1 305 ? 19.270 -47.003 -35.511 1.00 14.42 305 VAL D C 1
ATOM 9779 O O . VAL D 1 305 ? 20.356 -47.439 -35.883 1.00 15.49 305 VAL D O 1
ATOM 9783 N N . THR D 1 306 ? 18.388 -47.796 -34.916 1.00 14.11 306 THR D N 1
ATOM 9784 C CA . THR D 1 306 ? 18.612 -49.215 -34.751 1.00 15.45 306 THR D CA 1
ATOM 9785 C C . THR D 1 306 ? 17.654 -49.935 -35.661 1.00 16.25 306 THR D C 1
ATOM 9786 O O . THR D 1 306 ? 16.458 -49.731 -35.596 1.00 14.76 306 THR D O 1
ATOM 9790 N N . SER D 1 307 ? 18.193 -50.745 -36.554 1.00 15.58 307 SER D N 1
ATOM 9791 C CA . SER D 1 307 ? 17.272 -51.469 -37.472 1.00 17.48 307 SER D CA 1
ATOM 9792 C C . SER D 1 307 ? 17.772 -52.904 -37.683 1.00 17.72 307 SER D C 1
ATOM 9793 O O . SER D 1 307 ? 18.976 -53.166 -37.577 1.00 17.44 307 SER D O 1
ATOM 9796 N N . ASP D 1 308 ? 16.822 -53.771 -37.916 1.00 16.23 308 ASP D N 1
ATOM 9797 C CA . ASP D 1 308 ? 17.051 -55.121 -38.385 1.00 18.72 308 ASP D CA 1
ATOM 9798 C C . ASP D 1 308 ? 15.969 -55.395 -39.441 1.00 18.03 308 ASP D C 1
ATOM 9799 O O . ASP D 1 308 ? 14.791 -55.372 -39.146 1.00 14.27 308 ASP D O 1
ATOM 9804 N N . GLY D 1 309 ? 16.366 -55.493 -40.723 1.00 15.98 309 GLY D N 1
ATOM 9805 C CA . GLY D 1 309 ? 15.367 -55.499 -41.779 1.00 15.17 309 GLY D CA 1
ATOM 9806 C C . GLY D 1 309 ? 14.515 -54.254 -41.702 1.00 14.60 309 GLY D C 1
ATOM 9807 O O . GLY D 1 309 ? 15.051 -53.141 -41.473 1.00 14.39 309 GLY D O 1
ATOM 9808 N N . ASP D 1 310 ? 13.209 -54.400 -41.839 1.00 13.62 310 ASP D N 1
ATOM 9809 C CA . ASP D 1 310 ? 12.291 -53.293 -41.837 1.00 15.74 310 ASP D CA 1
ATOM 9810 C C . ASP D 1 310 ? 11.769 -52.917 -40.446 1.00 14.50 310 ASP D C 1
ATOM 9811 O O . ASP D 1 310 ? 10.793 -52.211 -40.354 1.00 14.12 310 ASP D O 1
ATOM 9816 N N . ASN D 1 311 ? 12.447 -53.364 -39.414 1.00 14.99 311 ASN D N 1
ATOM 9817 C CA . ASN D 1 311 ? 12.113 -53.028 -37.975 1.00 14.49 311 ASN D CA 1
ATOM 9818 C C . ASN D 1 311 ? 13.102 -51.955 -37.537 1.00 14.50 311 ASN D C 1
ATOM 9819 O O . ASN D 1 311 ? 14.340 -52.138 -37.728 1.00 16.38 311 ASN D O 1
ATOM 9824 N N . GLN D 1 312 ? 12.597 -50.841 -37.052 1.00 13.01 312 GLN D N 1
ATOM 9825 C CA . GLN D 1 312 ? 13.405 -49.676 -36.761 1.00 13.58 312 GLN D CA 1
ATOM 9826 C C . GLN D 1 312 ? 13.037 -49.002 -35.404 1.00 14.01 312 GLN D C 1
ATOM 9827 O O . GLN D 1 312 ? 11.857 -48.781 -35.155 1.00 12.28 312 GLN D O 1
ATOM 9833 N N . LEU D 1 313 ? 14.055 -48.631 -34.623 1.00 13.51 313 LEU D N 1
ATOM 9834 C CA . LEU D 1 313 ? 13.925 -47.655 -33.528 1.00 13.71 313 LEU D CA 1
ATOM 9835 C C . LEU D 1 313 ? 14.801 -46.459 -33.745 1.00 14.32 313 LEU D C 1
ATOM 9836 O O . LEU D 1 313 ? 15.890 -46.555 -34.363 1.00 14.70 313 LEU D O 1
ATOM 9841 N N . VAL D 1 314 ? 14.369 -45.275 -33.286 1.00 13.69 314 VAL D N 1
ATOM 9842 C CA . VAL D 1 314 ? 15.163 -44.114 -33.493 1.00 12.61 314 VAL D CA 1
ATOM 9843 C C . VAL D 1 314 ? 15.310 -43.382 -32.127 1.00 13.95 314 VAL D C 1
ATOM 9844 O O . VAL D 1 314 ? 14.267 -43.053 -31.465 1.00 13.37 314 VAL D O 1
ATOM 9848 N N . LYS D 1 315 ? 16.544 -43.072 -31.754 1.00 13.14 315 LYS D N 1
ATOM 9849 C CA . LYS D 1 315 ? 16.847 -42.429 -30.465 1.00 11.10 315 LYS D CA 1
ATOM 9850 C C . LYS D 1 315 ? 17.356 -41.073 -30.801 1.00 11.78 315 LYS D C 1
ATOM 9851 O O . LYS D 1 315 ? 18.303 -40.936 -31.645 1.00 11.65 315 LYS D O 1
ATOM 9857 N N . THR D 1 316 ? 16.776 -40.052 -30.177 1.00 11.39 316 THR D N 1
ATOM 9858 C CA . THR D 1 316 ? 17.226 -38.670 -30.321 1.00 10.69 316 THR D CA 1
ATOM 9859 C C . THR D 1 316 ? 17.354 -38.098 -28.904 1.00 10.99 316 THR D C 1
ATOM 9860 O O . THR D 1 316 ? 16.713 -38.590 -27.929 1.00 11.49 316 THR D O 1
ATOM 9864 N N . VAL D 1 317 ? 18.168 -37.056 -28.770 1.00 11.82 317 VAL D N 1
ATOM 9865 C CA . VAL D 1 317 ? 18.521 -36.551 -27.427 1.00 12.70 317 VAL D CA 1
ATOM 9866 C C . VAL D 1 317 ? 18.600 -35.040 -27.487 1.00 13.13 317 VAL D C 1
ATOM 9867 O O . VAL D 1 317 ? 19.178 -34.448 -28.436 1.00 14.45 317 VAL D O 1
ATOM 9871 N N . ALA D 1 318 ? 18.100 -34.377 -26.465 1.00 11.79 318 ALA D N 1
ATOM 9872 C CA . ALA D 1 318 ? 18.270 -32.934 -26.347 1.00 11.55 318 ALA D CA 1
ATOM 9873 C C . ALA D 1 318 ? 18.677 -32.581 -24.896 1.00 12.52 318 ALA D C 1
ATOM 9874 O O . ALA D 1 318 ? 18.153 -33.128 -23.972 1.00 13.40 318 ALA D O 1
ATOM 9876 N N . TRP D 1 319 ? 19.660 -31.675 -24.773 1.00 12.17 319 TRP D N 1
ATOM 9877 C CA . TRP D 1 319 ? 20.154 -31.212 -23.455 1.00 11.87 319 TRP D CA 1
ATOM 9878 C C . TRP D 1 319 ? 19.257 -30.054 -23.018 1.00 12.98 319 TRP D C 1
ATOM 9879 O O . TRP D 1 319 ? 18.587 -29.431 -23.839 1.00 12.70 319 TRP D O 1
ATOM 9890 N N . TYR D 1 320 ? 19.263 -29.749 -21.726 1.00 12.23 320 TYR D N 1
ATOM 9891 C CA . TYR D 1 320 ? 18.628 -28.548 -21.205 1.00 11.68 320 TYR D CA 1
ATOM 9892 C C . TYR D 1 320 ? 19.225 -28.153 -19.863 1.00 11.52 320 TYR D C 1
ATOM 9893 O O . TYR D 1 320 ? 19.521 -28.995 -19.012 1.00 11.28 320 TYR D O 1
ATOM 9902 N N . ASP D 1 321 ? 19.408 -26.858 -19.694 1.00 12.48 321 ASP D N 1
ATOM 9903 C CA . ASP D 1 321 ? 19.617 -26.312 -18.357 1.00 11.09 321 ASP D CA 1
ATOM 9904 C C . ASP D 1 321 ? 18.252 -26.262 -17.742 1.00 10.85 321 ASP D C 1
ATOM 9905 O O . ASP D 1 321 ? 17.501 -25.315 -17.951 1.00 12.06 321 ASP D O 1
ATOM 9910 N N . ASN D 1 322 ? 17.936 -27.255 -16.926 1.00 11.75 322 ASN D N 1
ATOM 9911 C CA . ASN D 1 322 ? 16.634 -27.342 -16.331 1.00 12.25 322 ASN D CA 1
ATOM 9912 C C . ASN D 1 322 ? 16.270 -26.099 -15.481 1.00 12.79 322 ASN D C 1
ATOM 9913 O O . ASN D 1 322 ? 15.103 -25.727 -15.401 1.00 14.74 322 ASN D O 1
ATOM 9918 N N . GLU D 1 323 ? 17.248 -25.475 -14.908 1.00 12.31 323 GLU D N 1
ATOM 9919 C CA . GLU D 1 323 ? 17.080 -24.164 -14.240 1.00 12.72 323 GLU D CA 1
ATOM 9920 C C . GLU D 1 323 ? 16.986 -22.991 -15.284 1.00 12.45 323 GLU D C 1
ATOM 9921 O O . GLU D 1 323 ? 15.871 -22.465 -15.537 1.00 13.36 323 GLU D O 1
ATOM 9927 N N . TYR D 1 324 ? 18.102 -22.588 -15.880 1.00 12.72 324 TYR D N 1
ATOM 9928 C CA . TYR D 1 324 ? 18.122 -21.337 -16.598 1.00 12.93 324 TYR D CA 1
ATOM 9929 C C . TYR D 1 324 ? 17.487 -21.391 -17.983 1.00 13.47 324 TYR D C 1
ATOM 9930 O O . TYR D 1 324 ? 16.936 -20.410 -18.442 1.00 13.40 324 TYR D O 1
ATOM 9939 N N . GLY D 1 325 ? 17.589 -22.529 -18.648 1.00 12.96 325 GLY D N 1
ATOM 9940 C CA . GLY D 1 325 ? 16.971 -22.696 -19.964 1.00 13.26 325 GLY D CA 1
ATOM 9941 C C . GLY D 1 325 ? 15.484 -22.643 -19.843 1.00 13.30 325 GLY D C 1
ATOM 9942 O O . GLY D 1 325 ? 14.795 -21.903 -20.604 1.00 14.62 325 GLY D O 1
ATOM 9943 N N . PHE D 1 326 ? 14.938 -23.430 -18.908 1.00 12.48 326 PHE D N 1
ATOM 9944 C CA . PHE D 1 326 ? 13.525 -23.289 -18.581 1.00 13.56 326 PHE D CA 1
ATOM 9945 C C . PHE D 1 326 ? 13.124 -21.828 -18.224 1.00 14.07 326 PHE D C 1
ATOM 9946 O O . PHE D 1 326 ? 12.050 -21.352 -18.601 1.00 13.49 326 PHE D O 1
ATOM 9954 N N . THR D 1 327 ? 13.919 -21.211 -17.372 1.00 12.95 327 THR D N 1
ATOM 9955 C CA . THR D 1 327 ? 13.644 -19.860 -16.923 1.00 13.06 327 THR D CA 1
ATOM 9956 C C . THR D 1 327 ? 13.576 -18.912 -18.090 1.00 12.12 327 THR D C 1
ATOM 9957 O O . THR D 1 327 ? 12.640 -18.072 -18.145 1.00 13.00 327 THR D O 1
ATOM 9961 N N . CYS D 1 328 ? 14.496 -19.049 -19.020 1.00 11.79 328 CYS D N 1
ATOM 9962 C CA . CYS D 1 328 ? 14.472 -18.198 -20.190 1.00 12.93 328 CYS D CA 1
ATOM 9963 C C . CYS D 1 328 ? 13.202 -18.417 -21.015 1.00 13.51 328 CYS D C 1
ATOM 9964 O O . CYS D 1 328 ? 12.645 -17.408 -21.544 1.00 13.99 328 CYS D O 1
ATOM 9967 N N . GLN D 1 329 ? 12.763 -19.684 -21.167 1.00 12.97 329 GLN D N 1
ATOM 9968 C CA . GLN D 1 329 ? 11.466 -19.984 -21.785 1.00 13.07 329 GLN D CA 1
ATOM 9969 C C . GLN D 1 329 ? 10.302 -19.312 -21.080 1.00 12.94 329 GLN D C 1
ATOM 9970 O O . GLN D 1 329 ? 9.399 -18.682 -21.702 1.00 13.66 329 GLN D O 1
ATOM 9976 N N . MET D 1 330 ? 10.317 -19.381 -19.748 1.00 12.36 330 MET D N 1
ATOM 9977 C CA . MET D 1 330 ? 9.233 -18.821 -18.948 1.00 14.92 330 MET D CA 1
ATOM 9978 C C . MET D 1 330 ? 9.208 -17.313 -19.063 1.00 14.01 330 MET D C 1
ATOM 9979 O O . MET D 1 330 ? 8.118 -16.724 -19.159 1.00 13.37 330 MET D O 1
ATOM 9984 N N . VAL D 1 331 ? 10.370 -16.675 -19.142 1.00 14.76 331 VAL D N 1
ATOM 9985 C CA . VAL D 1 331 ? 10.424 -15.229 -19.333 1.00 15.18 331 VAL D CA 1
ATOM 9986 C C . VAL D 1 331 ? 9.906 -14.840 -20.712 1.00 15.04 331 VAL D C 1
ATOM 9987 O O . VAL D 1 331 ? 9.252 -13.758 -20.871 1.00 16.16 331 VAL D O 1
ATOM 9991 N N . ARG D 1 332 ? 10.221 -15.629 -21.730 1.00 15.36 332 ARG D N 1
ATOM 9992 C CA . ARG D 1 332 ? 9.632 -15.348 -23.091 1.00 15.36 332 ARG D CA 1
ATOM 9993 C C . ARG D 1 332 ? 8.114 -15.385 -23.095 1.00 16.11 332 ARG D C 1
ATOM 9994 O O . ARG D 1 332 ? 7.448 -14.434 -23.604 1.00 15.04 332 ARG D O 1
ATOM 10002 N N . THR D 1 333 ? 7.562 -16.396 -22.443 1.00 14.97 333 THR D N 1
ATOM 10003 C CA . THR D 1 333 ? 6.126 -16.524 -22.310 1.00 18.19 333 THR D CA 1
ATOM 10004 C C . THR D 1 333 ? 5.609 -15.365 -21.469 1.00 18.36 333 THR D C 1
ATOM 10005 O O . THR D 1 333 ? 4.602 -14.755 -21.813 1.00 18.82 333 THR D O 1
ATOM 10009 N N . LEU D 1 334 ? 6.269 -15.076 -20.348 1.00 17.33 334 LEU D N 1
ATOM 10010 C CA . LEU D 1 334 ? 5.931 -13.903 -19.528 1.00 20.08 334 LEU D CA 1
ATOM 10011 C C . LEU D 1 334 ? 5.849 -12.616 -20.322 1.00 19.44 334 LEU D C 1
ATOM 10012 O O . LEU D 1 334 ? 4.818 -11.858 -20.200 1.00 23.45 334 LEU D O 1
ATOM 10017 N N . LEU D 1 335 ? 6.845 -12.361 -21.131 1.00 18.70 335 LEU D N 1
ATOM 10018 C CA . LEU D 1 335 ? 6.846 -11.103 -21.925 1.00 20.85 335 LEU D CA 1
ATOM 10019 C C . LEU D 1 335 ? 5.640 -11.050 -22.885 1.00 24.12 335 LEU D C 1
ATOM 10020 O O . LEU D 1 335 ? 4.966 -9.969 -22.998 1.00 23.21 335 LEU D O 1
ATOM 10025 N N . LYS D 1 336 ? 5.362 -12.173 -23.572 1.00 21.09 336 LYS D N 1
ATOM 10026 C CA . LYS D 1 336 ? 4.212 -12.256 -24.473 1.00 23.19 336 LYS D CA 1
ATOM 10027 C C . LYS D 1 336 ? 2.883 -12.096 -23.746 1.00 25.36 336 LYS D C 1
ATOM 10028 O O . LYS D 1 336 ? 2.042 -11.242 -24.100 1.00 23.81 336 LYS D O 1
ATOM 10034 N N . PHE D 1 337 ? 2.738 -12.856 -22.680 1.00 22.77 337 PHE D N 1
ATOM 10035 C CA . PHE D 1 337 ? 1.495 -12.933 -21.918 1.00 24.25 337 PHE D CA 1
ATOM 10036 C C . PHE D 1 337 ? 1.178 -11.645 -21.222 1.00 26.76 337 PHE D C 1
ATOM 10037 O O . PHE D 1 337 ? 0.020 -11.177 -21.249 1.00 27.43 337 PHE D O 1
ATOM 10045 N N . ALA D 1 338 ? 2.191 -11.049 -20.608 1.00 26.61 338 ALA D N 1
ATOM 10046 C CA . ALA D 1 338 ? 1.992 -9.853 -19.808 1.00 30.33 338 ALA D CA 1
ATOM 10047 C C . ALA D 1 338 ? 1.454 -8.731 -20.669 1.00 31.00 338 ALA D C 1
ATOM 10048 O O . ALA D 1 338 ? 0.750 -7.899 -20.145 1.00 34.42 338 ALA D O 1
ATOM 10050 N N . THR D 1 339 ? 1.831 -8.696 -21.943 1.00 31.90 339 THR D N 1
ATOM 10051 C CA . THR D 1 339 ? 1.552 -7.577 -22.783 1.00 33.01 339 THR D CA 1
ATOM 10052 C C . THR D 1 339 ? 0.382 -7.810 -23.757 1.00 37.62 339 THR D C 1
ATOM 10053 O O . THR D 1 339 ? 0.107 -6.949 -24.553 1.00 37.56 339 THR D O 1
ATOM 10057 N N . LEU D 1 340 ? -0.319 -8.950 -23.697 1.00 35.04 340 LEU D N 1
ATOM 10058 C CA . LEU D 1 340 ? -1.550 -9.143 -24.480 1.00 34.35 340 LEU D CA 1
ATOM 10059 C C . LEU D 1 340 ? -2.654 -8.293 -23.876 1.00 39.80 340 LEU D C 1
ATOM 10060 O O . LEU D 1 340 ? -3.641 -7.967 -24.554 1.00 41.01 340 LEU D O 1
#